Protein AF-0000000077088908 (afdb_homodimer)

Solvent-accessible surface area (backbone atoms only — not comparable to full-atom values): 54222 Å² total; per-residue (Å²): 124,66,72,66,51,52,56,52,48,49,52,47,47,51,46,48,48,51,48,47,48,44,50,45,47,36,58,70,70,56,57,70,73,66,56,71,65,53,52,50,48,51,52,50,44,72,65,45,87,44,67,75,58,27,51,55,46,32,40,52,53,30,53,74,71,45,41,71,61,54,28,73,46,84,53,68,87,66,24,43,48,68,57,50,53,51,47,43,51,52,52,50,52,42,61,69,71,63,48,65,68,61,49,50,54,50,45,42,52,58,54,46,67,42,37,25,15,72,47,40,67,78,58,47,73,46,47,68,44,54,41,51,67,59,54,49,44,51,53,50,49,34,51,51,44,51,48,58,50,70,46,75,88,55,59,66,65,59,51,45,55,48,49,49,50,30,43,52,67,38,27,35,49,31,41,30,30,44,35,53,78,77,45,44,47,31,51,51,11,37,53,44,45,28,46,77,67,71,63,58,62,52,33,34,32,15,34,29,28,20,18,48,53,34,46,55,63,22,53,35,74,57,60,63,66,67,70,54,67,43,76,65,58,41,48,50,45,37,53,20,48,50,46,22,54,48,58,41,63,58,35,33,69,70,68,51,25,36,28,44,56,63,36,48,38,53,46,35,38,71,71,55,39,89,36,22,29,36,54,23,27,74,67,50,69,25,44,48,34,33,44,36,68,59,76,64,79,82,55,76,54,87,58,47,60,25,48,38,65,39,20,46,69,57,30,27,45,30,26,45,43,30,46,31,40,28,21,44,19,62,45,78,63,36,29,52,78,45,69,36,32,18,45,47,98,87,66,47,81,37,83,46,74,77,59,65,29,56,52,54,54,46,39,100,84,34,50,23,55,57,64,56,52,46,18,23,71,57,24,41,55,33,38,40,32,40,42,40,41,76,78,47,42,72,52,51,69,38,63,74,42,82,48,69,62,35,48,44,42,46,45,39,44,48,43,42,43,44,41,44,45,49,52,30,56,69,37,94,62,34,74,56,48,59,66,58,48,62,80,59,72,69,79,41,69,40,38,47,75,33,59,38,65,76,56,70,62,54,56,51,52,61,64,60,67,59,83,74,46,70,68,57,46,52,49,38,19,48,40,6,24,59,40,38,54,58,47,45,49,58,50,48,66,69,41,46,54,50,52,36,48,52,50,27,49,53,54,45,29,69,72,38,64,72,52,36,69,51,41,69,58,69,73,40,63,124,66,71,66,51,52,57,53,48,48,53,46,46,50,46,48,48,51,48,47,49,45,50,47,47,34,59,69,71,56,56,69,73,66,56,71,63,54,52,51,48,53,52,50,46,71,64,45,89,45,65,75,58,28,51,55,46,34,41,53,52,31,54,75,71,44,40,70,63,54,28,72,46,86,53,68,88,67,24,43,48,68,58,50,54,50,47,46,53,51,50,49,52,44,62,69,71,61,48,64,68,59,49,51,52,51,46,43,53,60,54,47,68,42,37,27,14,72,45,40,66,79,58,48,73,47,47,69,45,52,43,50,67,58,55,50,44,50,53,49,48,33,50,50,43,50,50,58,49,69,47,76,89,55,58,67,64,61,51,45,55,47,50,49,50,31,43,52,66,38,28,36,51,31,40,31,30,45,35,54,80,77,45,45,48,30,51,50,11,37,52,44,45,29,47,78,68,71,61,59,62,52,33,33,31,14,34,28,28,19,19,47,54,37,46,55,64,23,53,35,76,58,61,63,64,67,68,54,67,43,77,65,58,42,48,50,44,38,53,21,50,51,46,22,54,47,58,42,63,58,35,35,70,70,68,50,23,36,28,45,56,63,36,48,38,52,45,34,37,72,72,55,37,91,36,22,30,36,53,22,27,73,67,49,69,25,46,48,34,32,45,35,69,58,77,66,80,82,55,76,53,88,58,51,59,26,48,38,65,39,20,46,68,56,30,27,45,30,26,44,42,30,46,30,40,28,20,44,18,62,44,80,64,36,29,52,79,44,70,37,34,19,45,47,97,85,65,47,81,37,83,46,75,79,59,67,31,56,51,54,54,50,39,101,83,40,53,31,51,56,64,55,51,46,18,22,70,59,24,42,55,33,37,40,33,38,41,42,41,75,74,47,41,72,51,51,69,39,62,75,43,83,47,68,61,36,49,46,43,47,46,39,45,48,44,42,43,44,44,44,45,48,53,31,57,68,36,94,62,33,76,57,50,58,66,56,48,65,80,58,72,69,78,41,70,40,37,46,76,32,59,38,65,74,55,70,64,53,56,51,53,61,64,59,67,57,81,74,46,70,68,55,46,51,52,37,18,49,38,6,24,60,40,38,54,58,46,44,49,57,50,47,67,68,42,45,54,49,53,35,47,51,49,28,48,54,55,46,29,68,72,37,64,70,50,36,69,50,40,69,58,70,74,42,64

Structure (mmCIF, N/CA/C/O backbone):
data_AF-0000000077088908-model_v1
#
loop_
_entity.id
_entity.type
_entity.pdbx_description
1 polymer 'PNPLA domain-containing protein'
#
loop_
_atom_site.group_PDB
_atom_site.id
_atom_site.type_symbol
_atom_site.label_atom_id
_atom_site.label_alt_id
_atom_site.label_comp_id
_atom_site.label_asym_id
_atom_site.label_entity_id
_atom_site.label_seq_id
_atom_site.pdbx_PDB_ins_code
_atom_site.Cartn_x
_atom_site.Cartn_y
_atom_site.Cartn_z
_atom_site.occupancy
_atom_site.B_iso_or_equiv
_atom_site.auth_seq_id
_atom_site.auth_comp_id
_atom_site.auth_asym_id
_atom_site.auth_atom_id
_atom_site.pdbx_PDB_model_num
ATOM 1 N N . MET A 1 1 ? 28.234 -43.062 11.477 1 27.7 1 MET A N 1
ATOM 2 C CA . MET A 1 1 ? 27.109 -43.938 11.148 1 27.7 1 MET A CA 1
ATOM 3 C C . MET A 1 1 ? 26.078 -43.938 12.266 1 27.7 1 MET A C 1
ATOM 5 O O . MET A 1 1 ? 24.891 -44.156 12.023 1 27.7 1 MET A O 1
ATOM 9 N N . ILE A 1 2 ? 26.531 -43.75 13.547 1 39.31 2 ILE A N 1
ATOM 10 C CA . ILE A 1 2 ? 25.734 -43.906 14.758 1 39.31 2 ILE A CA 1
ATOM 11 C C . ILE A 1 2 ? 24.812 -42.719 14.93 1 39.31 2 ILE A C 1
ATOM 13 O O . ILE A 1 2 ? 23.672 -42.844 15.367 1 39.31 2 ILE A O 1
ATOM 17 N N . SER A 1 3 ? 25.375 -41.469 14.594 1 40.56 3 SER A N 1
ATOM 18 C CA . SER A 1 3 ? 24.734 -40.219 14.969 1 40.56 3 SER A CA 1
ATOM 19 C C . SER A 1 3 ? 23.5 -39.938 14.094 1 40.56 3 SER A C 1
ATOM 21 O O . SER A 1 3 ? 22.609 -39.188 14.477 1 40.56 3 SER A O 1
ATOM 23 N N . GLN A 1 4 ? 23.469 -40.531 12.859 1 44.19 4 GLN A N 1
ATOM 24 C CA . GLN A 1 4 ? 22.328 -40.438 11.945 1 44.19 4 GLN A CA 1
ATOM 25 C C . GLN A 1 4 ? 21.141 -41.25 12.469 1 44.19 4 GLN A C 1
ATOM 27 O O . GLN A 1 4 ? 19.984 -40.812 12.297 1 44.19 4 GLN A O 1
ATOM 32 N N . GLY A 1 5 ? 21.469 -42.281 13.289 1 44.25 5 GLY A N 1
ATOM 33 C CA . GLY A 1 5 ? 20.469 -43.156 13.836 1 44.25 5 GLY A CA 1
ATOM 34 C C . GLY A 1 5 ? 19.688 -42.562 14.984 1 44.25 5 GLY A C 1
ATOM 35 O O . GLY A 1 5 ? 18.484 -42.781 15.117 1 44.25 5 GLY A O 1
ATOM 36 N N . PHE A 1 6 ? 20.375 -41.75 15.742 1 47.28 6 PHE A N 1
ATOM 37 C CA . PHE A 1 6 ? 19.75 -41.25 16.953 1 47.28 6 PHE A CA 1
ATOM 38 C C . PHE A 1 6 ? 18.75 -40.125 16.609 1 47.28 6 PHE A C 1
ATOM 40 O O . PHE A 1 6 ? 17.641 -40.094 17.156 1 47.28 6 PHE A O 1
ATOM 47 N N . LEU A 1 7 ? 19.125 -39.25 15.703 1 43.12 7 LEU A N 1
ATOM 48 C CA . LEU A 1 7 ? 18.219 -38.156 15.352 1 43.12 7 LEU A CA 1
ATOM 49 C C . LEU A 1 7 ? 17 -38.656 14.617 1 43.12 7 LEU A C 1
ATOM 51 O O . LEU A 1 7 ? 15.883 -38.188 14.852 1 43.12 7 LEU A O 1
ATOM 55 N N . HIS A 1 8 ? 17.125 -39.719 13.844 1 46.34 8 HIS A N 1
ATOM 56 C CA . HIS A 1 8 ? 15.992 -40.375 13.211 1 46.34 8 HIS A CA 1
ATOM 57 C C . HIS A 1 8 ? 15.07 -41.031 14.25 1 46.34 8 HIS A C 1
ATOM 59 O O . HIS A 1 8 ? 13.852 -40.938 14.125 1 46.34 8 HIS A O 1
ATOM 65 N N . ARG A 1 9 ? 15.664 -41.625 15.25 1 50.19 9 ARG A N 1
ATOM 66 C CA . ARG A 1 9 ? 14.867 -42.25 16.297 1 50.19 9 ARG A CA 1
ATOM 67 C C . ARG A 1 9 ? 14.148 -41.219 17.141 1 50.19 9 ARG A C 1
ATOM 69 O O . ARG A 1 9 ? 12.984 -41.406 17.516 1 50.19 9 ARG A O 1
ATOM 76 N N . LEU A 1 10 ? 14.812 -40.062 17.312 1 47.84 10 LEU A N 1
ATOM 77 C CA . LEU A 1 10 ? 14.188 -39 18.094 1 47.84 10 LEU A CA 1
ATOM 78 C C . LEU A 1 10 ? 13.047 -38.375 17.328 1 47.84 10 LEU A C 1
ATOM 80 O O . LEU A 1 10 ? 11.992 -38.062 17.906 1 47.84 10 LEU A O 1
ATOM 84 N N . ILE A 1 11 ? 13.211 -38.219 16.062 1 47.12 11 ILE A N 1
ATOM 85 C CA . ILE A 1 11 ? 12.141 -37.688 15.25 1 47.12 11 ILE A CA 1
ATOM 86 C C . ILE A 1 11 ? 10.992 -38.688 15.156 1 47.12 11 ILE A C 1
ATOM 88 O O . ILE A 1 11 ? 9.82 -38.312 15.234 1 47.12 11 ILE A O 1
ATOM 92 N N . CYS A 1 12 ? 11.305 -40 15.164 1 47.78 12 CYS A N 1
ATOM 93 C CA . CYS A 1 12 ? 10.289 -41.031 15.195 1 47.78 12 CYS A CA 1
ATOM 94 C C . CYS A 1 12 ? 9.555 -41.031 16.531 1 47.78 12 CYS A C 1
ATOM 96 O O . CYS A 1 12 ? 8.328 -41.156 16.578 1 47.78 12 CYS A O 1
ATOM 98 N N . ILE A 1 13 ? 10.344 -40.875 17.547 1 50.56 13 ILE A N 1
ATOM 99 C CA . ILE A 1 13 ? 9.703 -40.875 18.875 1 50.56 13 ILE A CA 1
ATOM 100 C C . ILE A 1 13 ? 8.836 -39.625 19.031 1 50.56 13 ILE A C 1
ATOM 102 O O . ILE A 1 13 ? 7.719 -39.719 19.547 1 50.56 13 ILE A O 1
ATOM 106 N N . LEU A 1 14 ? 9.32 -38.531 18.531 1 48.03 14 LEU A N 1
ATOM 107 C CA . LEU A 1 14 ? 8.516 -37.312 18.641 1 48.03 14 LEU A CA 1
ATOM 108 C C . LEU A 1 14 ? 7.281 -37.406 17.75 1 48.03 14 LEU A C 1
ATOM 110 O O . LEU A 1 14 ? 6.195 -36.969 18.125 1 48.03 14 LEU A O 1
ATOM 114 N N . ARG A 1 15 ? 7.395 -38.125 16.625 1 47.41 15 ARG A N 1
ATOM 115 C CA . ARG A 1 15 ? 6.227 -38.406 15.789 1 47.41 15 ARG A CA 1
ATOM 116 C C . ARG A 1 15 ? 5.27 -39.344 16.5 1 47.41 15 ARG A C 1
ATOM 118 O O . ARG A 1 15 ? 4.055 -39.156 16.453 1 47.41 15 ARG A O 1
ATOM 125 N N . ILE A 1 16 ? 5.812 -40.375 17.078 1 48.38 16 ILE A N 1
ATOM 126 C CA . ILE A 1 16 ? 4.98 -41.312 17.812 1 48.38 16 ILE A CA 1
ATOM 127 C C . ILE A 1 16 ? 4.34 -40.625 19.016 1 48.38 16 ILE A C 1
ATOM 129 O O . ILE A 1 16 ? 3.15 -40.812 19.281 1 48.38 16 ILE A O 1
ATOM 133 N N . ALA A 1 17 ? 5.125 -39.781 19.672 1 47.84 17 ALA A N 1
ATOM 134 C CA . ALA A 1 17 ? 4.555 -39.062 20.812 1 47.84 17 ALA A CA 1
ATOM 135 C C . ALA A 1 17 ? 3.486 -38.062 20.359 1 47.84 17 ALA A C 1
ATOM 137 O O . ALA A 1 17 ? 2.432 -37.969 21 1 47.84 17 ALA A O 1
ATOM 138 N N . LEU A 1 18 ? 3.705 -37.438 19.234 1 48.53 18 LEU A N 1
ATOM 139 C CA . LEU A 1 18 ? 2.705 -36.5 18.719 1 48.53 18 LEU A CA 1
ATOM 140 C C . LEU A 1 18 ? 1.504 -37.25 18.156 1 48.53 18 LEU A C 1
ATOM 142 O O . LEU A 1 18 ? 0.361 -36.812 18.344 1 48.53 18 LEU A O 1
ATOM 146 N N . ASP A 1 19 ? 1.76 -38.438 17.562 1 47.34 19 ASP A N 1
ATOM 147 C CA . ASP A 1 19 ? 0.67 -39.344 17.172 1 47.34 19 ASP A CA 1
ATOM 148 C C . ASP A 1 19 ? -0.075 -39.844 18.406 1 47.34 19 ASP A C 1
ATOM 150 O O . ASP A 1 19 ? -1.306 -39.938 18.406 1 47.34 19 ASP A O 1
ATOM 154 N N . LEU A 1 20 ? 0.651 -40.281 19.359 1 46.91 20 LEU A N 1
ATOM 155 C CA . LEU A 1 20 ? 0.03 -40.781 20.578 1 46.91 20 LEU A CA 1
ATOM 156 C C . LEU A 1 20 ? -0.71 -39.656 21.297 1 46.91 20 LEU A C 1
ATOM 158 O O . LEU A 1 20 ? -1.816 -39.844 21.812 1 46.91 20 LEU A O 1
ATOM 162 N N . LEU A 1 21 ? -0.153 -38.469 21.359 1 46.72 21 LEU A N 1
ATOM 163 C CA . LEU A 1 21 ? -0.874 -37.375 21.969 1 46.72 21 LEU A CA 1
ATOM 164 C C . LEU A 1 21 ? -2.1 -37 21.141 1 46.72 21 LEU A C 1
ATOM 166 O O . LEU A 1 21 ? -3.152 -36.656 21.688 1 46.72 21 LEU A O 1
ATOM 170 N N . TRP A 1 22 ? -2 -37.125 19.812 1 44.88 22 TRP A N 1
ATOM 171 C CA . TRP A 1 22 ? -3.168 -36.969 18.953 1 44.88 22 TRP A CA 1
ATOM 172 C C . TRP A 1 22 ? -4.188 -38.062 19.219 1 44.88 22 TRP A C 1
ATOM 174 O O . TRP A 1 22 ? -5.391 -37.812 19.266 1 44.88 22 TRP A O 1
ATOM 184 N N . GLU A 1 23 ? -3.734 -39.312 19.297 1 44.97 23 GLU A N 1
ATOM 185 C CA . GLU A 1 23 ? -4.637 -40.406 19.641 1 44.97 23 GLU A CA 1
ATOM 186 C C . GLU A 1 23 ? -5.266 -40.188 21.016 1 44.97 23 GLU A C 1
ATOM 188 O O . GLU A 1 23 ? -6.457 -40.438 21.203 1 44.97 23 GLU A O 1
ATOM 193 N N . VAL A 1 24 ? -4.535 -39.812 21.891 1 44.44 24 VAL A N 1
ATOM 194 C CA . VAL A 1 24 ? -5.074 -39.562 23.219 1 44.44 24 VAL A CA 1
ATOM 195 C C . VAL A 1 24 ? -5.996 -38.344 23.188 1 44.44 24 VAL A C 1
ATOM 197 O O . VAL A 1 24 ? -7.09 -38.375 23.766 1 44.44 24 VAL A O 1
ATOM 200 N N . ALA A 1 25 ? -5.555 -37.188 22.562 1 41.62 25 ALA A N 1
ATOM 201 C CA . ALA A 1 25 ? -6.426 -36.031 22.484 1 41.62 25 ALA A CA 1
ATOM 202 C C . ALA A 1 25 ? -7.652 -36.312 21.625 1 41.62 25 ALA A C 1
ATOM 204 O O . ALA A 1 25 ? -8.766 -35.906 21.984 1 41.62 25 ALA A O 1
ATOM 205 N N . ALA A 1 26 ? -7.492 -37.031 20.516 1 41.69 26 ALA A N 1
ATOM 206 C CA . ALA A 1 26 ? -8.648 -37.531 19.781 1 41.69 26 ALA A CA 1
ATOM 207 C C . ALA A 1 26 ? -9.523 -38.406 20.688 1 41.69 26 ALA A C 1
ATOM 209 O O . ALA A 1 26 ? -10.758 -38.375 20.594 1 41.69 26 ALA A O 1
ATOM 210 N N . GLY A 1 27 ? -8.898 -39.281 21.328 1 39.84 27 GLY A N 1
ATOM 211 C CA . GLY A 1 27 ? -9.633 -40.094 22.281 1 39.84 27 GLY A CA 1
ATOM 212 C C . GLY A 1 27 ? -10.297 -39.25 23.375 1 39.84 27 GLY A C 1
ATOM 213 O O . GLY A 1 27 ? -11.445 -39.5 23.734 1 39.84 27 GLY A O 1
ATOM 214 N N . VAL A 1 28 ? -9.594 -38.406 24.031 1 39.38 28 VAL A N 1
ATOM 215 C CA . VAL A 1 28 ? -10.164 -37.688 25.156 1 39.38 28 VAL A CA 1
ATOM 216 C C . VAL A 1 28 ? -11.242 -36.719 24.656 1 39.38 28 VAL A C 1
ATOM 218 O O . VAL A 1 28 ? -12.305 -36.594 25.266 1 39.38 28 VAL A O 1
ATOM 221 N N . PHE A 1 29 ? -10.938 -35.844 23.625 1 40.22 29 PHE A N 1
ATOM 222 C CA . PHE A 1 29 ? -11.945 -34.844 23.266 1 40.22 29 PHE A CA 1
ATOM 223 C C . PHE A 1 29 ? -12.961 -35.438 22.297 1 40.22 29 PHE A C 1
ATOM 225 O O . PHE A 1 29 ? -13.828 -34.719 21.797 1 40.22 29 PHE A O 1
ATOM 232 N N . GLY A 1 30 ? -13.242 -36.656 22.156 1 37.47 30 GLY A N 1
ATOM 233 C CA . GLY A 1 30 ? -14.258 -37.375 21.406 1 37.47 30 GLY A CA 1
ATOM 234 C C . GLY A 1 30 ? -14.281 -37.062 19.938 1 37.47 30 GLY A C 1
ATOM 235 O O . GLY A 1 30 ? -15.352 -36.906 19.344 1 37.47 30 GLY A O 1
ATOM 236 N N . ILE A 1 31 ? -13.227 -36.5 19.438 1 40.78 31 ILE A N 1
ATOM 237 C CA . ILE A 1 31 ? -13.242 -36.312 17.984 1 40.78 31 ILE A CA 1
ATOM 238 C C . ILE A 1 31 ? -13.797 -37.594 17.312 1 40.78 31 ILE A C 1
ATOM 240 O O . ILE A 1 31 ? -13.211 -38.656 17.438 1 40.78 31 ILE A O 1
ATOM 244 N N . PRO A 1 32 ? -15.117 -37.594 17.031 1 41.38 32 PRO A N 1
ATOM 245 C CA . PRO A 1 32 ? -15.727 -38.75 16.406 1 41.38 32 PRO A CA 1
ATOM 246 C C . PRO A 1 32 ? -14.883 -39.312 15.266 1 41.38 32 PRO A C 1
ATOM 248 O O . PRO A 1 32 ? -14.219 -38.562 14.547 1 41.38 32 PRO A O 1
ATOM 251 N N . LEU A 1 33 ? -14.211 -40.375 15.422 1 40.94 33 LEU A N 1
ATOM 252 C CA . LEU A 1 33 ? -13.656 -41.219 14.352 1 40.94 33 LEU A CA 1
ATOM 253 C C . LEU A 1 33 ? -14.547 -41.156 13.117 1 40.94 33 LEU A C 1
ATOM 255 O O . LEU A 1 33 ? -15.758 -41.406 13.203 1 40.94 33 LEU A O 1
ATOM 259 N N . GLY A 1 34 ? -14.359 -40.062 12.242 1 49.16 34 GLY A N 1
ATOM 260 C CA . GLY A 1 34 ? -15.148 -40 11.016 1 49.16 34 GLY A CA 1
ATOM 261 C C . GLY A 1 34 ? -15.68 -41.344 10.578 1 49.16 34 GLY A C 1
ATOM 262 O O . GLY A 1 34 ? -15.148 -42.406 10.969 1 49.16 34 GLY A O 1
ATOM 263 N N . SER A 1 35 ? -16.984 -41.5 10.312 1 61.25 35 SER A N 1
ATOM 264 C CA . SER A 1 35 ? -17.578 -42.688 9.727 1 61.25 35 SER A CA 1
ATOM 265 C C . SER A 1 35 ? -16.656 -43.312 8.695 1 61.25 35 SER A C 1
ATOM 267 O O . SER A 1 35 ? -15.805 -42.656 8.117 1 61.25 35 SER A O 1
ATOM 269 N N . PRO A 1 36 ? -16.375 -44.562 8.742 1 68.81 36 PRO A N 1
ATOM 270 C CA . PRO A 1 36 ? -15.547 -45.281 7.773 1 68.81 36 PRO A CA 1
ATOM 271 C C . PRO A 1 36 ? -15.727 -44.781 6.348 1 68.81 36 PRO A C 1
ATOM 273 O O . PRO A 1 36 ? -14.758 -44.719 5.586 1 68.81 36 PRO A O 1
ATOM 276 N N . THR A 1 37 ? -16.922 -44.281 6.078 1 79.81 37 THR A N 1
ATOM 277 C CA . THR A 1 37 ? -17.172 -43.75 4.742 1 79.81 37 THR A CA 1
ATOM 278 C C . THR A 1 37 ? -16.391 -42.469 4.523 1 79.81 37 THR A C 1
ATOM 280 O O . THR A 1 37 ? -15.867 -42.219 3.436 1 79.81 37 THR A O 1
ATOM 283 N N . GLN A 1 38 ? -16.328 -41.688 5.5 1 79.75 38 GLN A N 1
ATOM 284 C CA . GLN A 1 38 ? -15.602 -40.438 5.383 1 79.75 38 GLN A CA 1
ATOM 285 C C . GLN A 1 38 ? -14.117 -40.656 5.156 1 79.75 38 GLN A C 1
ATOM 287 O O . GLN A 1 38 ? -13.477 -39.969 4.383 1 79.75 38 GLN A O 1
ATOM 292 N N . LEU A 1 39 ? -13.625 -41.688 5.719 1 78.5 39 LEU A N 1
ATOM 293 C CA . LEU A 1 39 ? -12.211 -42 5.586 1 78.5 39 LEU A CA 1
ATOM 294 C C . LEU A 1 39 ? -11.883 -42.469 4.176 1 78.5 39 LEU A C 1
ATOM 296 O O . LEU A 1 39 ? -10.844 -42.125 3.619 1 78.5 39 LEU A O 1
ATOM 300 N 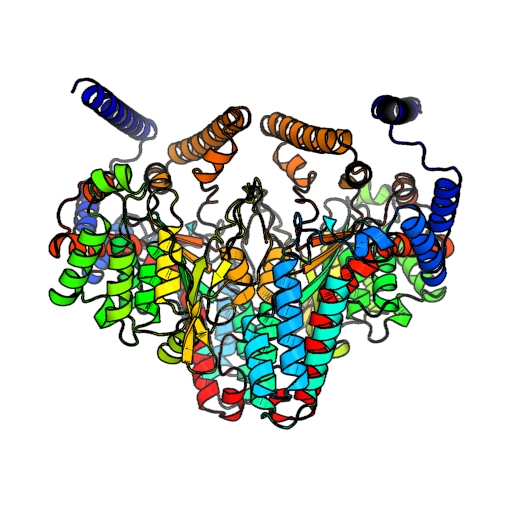N . VAL A 1 40 ? -12.797 -43.219 3.73 1 84.19 40 VAL A N 1
ATOM 301 C CA . VAL A 1 40 ? -12.594 -43.719 2.379 1 84.19 40 VAL A CA 1
ATOM 302 C C . VAL A 1 40 ? -12.633 -42.562 1.377 1 84.19 40 VAL A C 1
ATOM 304 O O . VAL A 1 40 ? -11.812 -42.5 0.463 1 84.19 40 VAL A O 1
ATOM 307 N N . LEU A 1 41 ? -13.531 -41.781 1.538 1 86.38 41 LEU A N 1
ATOM 308 C CA . LEU A 1 41 ? -13.672 -40.625 0.63 1 86.38 41 LEU A CA 1
ATOM 309 C C . LEU A 1 41 ? -12.477 -39.688 0.746 1 86.38 41 LEU A C 1
ATOM 311 O O . LEU A 1 41 ? -12.023 -39.125 -0.254 1 86.38 41 LEU A O 1
ATOM 315 N N . LYS A 1 42 ? -11.984 -39.531 1.918 1 84.94 42 LYS A N 1
ATOM 316 C CA . LYS A 1 42 ? -10.805 -38.688 2.105 1 84.94 42 LYS A CA 1
ATOM 317 C C . LYS A 1 42 ? -9.586 -39.281 1.401 1 84.94 42 LYS A C 1
ATOM 319 O O . LYS A 1 42 ? -8.789 -38.562 0.808 1 84.94 42 LYS A O 1
ATOM 324 N N . LYS A 1 43 ? -9.484 -40.531 1.425 1 85.06 43 LYS A N 1
ATOM 325 C CA . LYS A 1 43 ? -8.391 -41.219 0.732 1 85.06 43 LYS A CA 1
ATOM 326 C C . LYS A 1 43 ? -8.547 -41.094 -0.782 1 85.06 43 LYS A C 1
ATOM 328 O O . LYS A 1 43 ? -7.559 -40.906 -1.498 1 85.06 43 LYS A O 1
ATOM 333 N N . LYS A 1 44 ? -9.742 -41.219 -1.208 1 88.88 44 LYS A N 1
ATOM 334 C CA . LYS A 1 44 ? -10.008 -41.062 -2.637 1 88.88 44 LYS A CA 1
ATOM 335 C C . LYS A 1 44 ? -9.703 -39.625 -3.102 1 88.88 44 LYS A C 1
ATOM 337 O O . LYS A 1 44 ? -9.211 -39.438 -4.211 1 88.88 44 LYS A O 1
ATOM 342 N N . ALA A 1 45 ? -10.016 -38.75 -2.268 1 88.25 45 ALA A N 1
ATOM 343 C CA . ALA A 1 45 ? -9.742 -37.344 -2.6 1 88.25 45 ALA A CA 1
ATOM 344 C C . ALA A 1 45 ? -8.242 -37.094 -2.729 1 88.25 45 ALA A C 1
ATOM 346 O O . ALA A 1 45 ? -7.801 -36.312 -3.59 1 88.25 45 ALA A O 1
ATOM 347 N N . GLN A 1 46 ? -7.5 -37.781 -1.918 1 85.31 46 GLN A N 1
ATOM 348 C CA . GLN A 1 46 ? -6.047 -37.625 -1.947 1 85.31 46 GLN A CA 1
ATOM 349 C C . GLN A 1 46 ? -5.445 -38.312 -3.172 1 85.31 46 GLN A C 1
ATOM 351 O O . GLN A 1 46 ? -4.332 -38 -3.586 1 85.31 46 GLN A O 1
ATOM 356 N N . ALA A 1 47 ? -6.199 -39.188 -3.732 1 87.62 47 ALA A N 1
ATOM 357 C CA . ALA A 1 47 ? -5.703 -39.938 -4.887 1 87.62 47 ALA A CA 1
ATOM 358 C C . ALA A 1 47 ? -6.254 -39.375 -6.188 1 87.62 47 ALA A C 1
ATOM 360 O O . ALA A 1 47 ? -5.867 -39.812 -7.277 1 87.62 47 ALA A O 1
ATOM 361 N N . ALA A 1 48 ? -7.047 -38.406 -6.082 1 92.12 48 ALA A N 1
ATOM 362 C CA . ALA A 1 48 ? -7.652 -37.812 -7.277 1 92.12 48 ALA A CA 1
ATOM 363 C C . ALA A 1 48 ? -6.598 -37.188 -8.172 1 92.12 48 ALA A C 1
ATOM 365 O O . ALA A 1 48 ? -5.66 -36.531 -7.68 1 92.12 48 ALA A O 1
ATOM 366 N N . ARG A 1 49 ? -6.809 -37.281 -9.492 1 91.75 49 ARG A N 1
ATOM 367 C CA . ARG A 1 49 ? -5.812 -36.75 -10.43 1 91.75 49 ARG A CA 1
ATOM 368 C C . ARG A 1 49 ? -6.344 -35.531 -11.188 1 91.75 49 ARG A C 1
ATOM 370 O O . ARG A 1 49 ? -5.57 -34.781 -11.773 1 91.75 49 ARG A O 1
ATOM 377 N N . THR A 1 50 ? -7.652 -35.438 -11.203 1 93.88 50 THR A N 1
ATOM 378 C CA . THR A 1 50 ? -8.25 -34.25 -11.844 1 93.88 50 THR A CA 1
ATOM 379 C C . THR A 1 50 ? -9.195 -33.531 -10.883 1 93.88 50 THR A C 1
ATOM 381 O O . THR A 1 50 ? -9.711 -34.156 -9.945 1 93.88 50 THR A O 1
ATOM 384 N N . TYR A 1 51 ? -9.305 -32.312 -11.117 1 94.38 51 TYR A N 1
ATOM 385 C CA . TYR A 1 51 ? -10.203 -31.516 -10.281 1 94.38 51 TYR A CA 1
ATOM 386 C C . TYR A 1 51 ? -11.641 -32.031 -10.398 1 94.38 51 TYR A C 1
ATOM 388 O O . TYR A 1 51 ? -12.375 -32.062 -9.414 1 94.38 51 TYR A O 1
ATOM 396 N N . ASP A 1 52 ? -12.094 -32.438 -11.57 1 93.62 52 ASP A N 1
ATOM 397 C CA . ASP A 1 52 ? -13.453 -32.906 -11.805 1 93.62 52 ASP A CA 1
ATOM 398 C C . ASP A 1 52 ? -13.773 -34.125 -10.953 1 93.62 52 ASP A C 1
ATOM 400 O O . ASP A 1 52 ? -14.891 -34.281 -10.438 1 93.62 52 ASP A O 1
ATOM 404 N N . GLU A 1 53 ? -12.727 -34.938 -10.867 1 94.19 53 GLU A N 1
ATOM 405 C CA . GLU A 1 53 ? -12.883 -36.094 -10 1 94.19 53 GLU A CA 1
ATOM 406 C C . GLU A 1 53 ? -12.906 -35.688 -8.531 1 94.19 53 GLU A C 1
ATOM 408 O O . GLU A 1 53 ? -13.719 -36.188 -7.75 1 94.19 53 GLU A O 1
ATOM 413 N N . TRP A 1 54 ? -12.055 -34.781 -8.219 1 95 54 TRP A N 1
ATOM 414 C CA . TRP A 1 54 ? -11.906 -34.375 -6.832 1 95 54 TRP A CA 1
ATOM 415 C C . TRP A 1 54 ? -13.164 -33.656 -6.344 1 95 54 TRP A C 1
ATOM 417 O O . TRP A 1 54 ? -13.617 -33.875 -5.219 1 95 54 TRP A O 1
ATOM 427 N N . ILE A 1 55 ? -13.789 -32.812 -7.18 1 94.44 55 ILE A N 1
ATOM 428 C CA . ILE A 1 55 ? -14.922 -31.984 -6.766 1 94.44 55 ILE A CA 1
ATOM 429 C C . ILE A 1 55 ? -16.125 -32.875 -6.473 1 94.44 55 ILE A C 1
ATOM 431 O O . ILE A 1 55 ? -16.938 -32.562 -5.59 1 94.44 55 ILE A O 1
ATOM 435 N N . ILE A 1 56 ? -16.266 -34 -7.184 1 93.62 56 ILE A N 1
ATOM 436 C CA . ILE A 1 56 ? -17.359 -34.938 -6.941 1 93.62 56 ILE A CA 1
ATOM 437 C C . ILE A 1 56 ? -17.203 -35.562 -5.559 1 93.62 56 ILE A C 1
ATOM 439 O O . ILE A 1 56 ? -18.172 -35.656 -4.801 1 93.62 56 ILE A O 1
ATOM 443 N N . ILE A 1 57 ? -16 -35.938 -5.262 1 93.62 57 ILE A N 1
ATOM 444 C CA . ILE A 1 57 ? -15.719 -36.531 -3.957 1 93.62 57 ILE A CA 1
ATOM 445 C C . ILE A 1 57 ? -15.922 -35.469 -2.863 1 93.62 57 ILE A C 1
ATOM 447 O O . ILE A 1 57 ? -16.5 -35.781 -1.812 1 93.62 57 ILE A O 1
ATOM 451 N N . ALA A 1 58 ? -15.484 -34.281 -3.107 1 92.69 58 ALA A N 1
ATOM 452 C CA . ALA A 1 58 ? -15.609 -33.188 -2.145 1 92.69 58 ALA A CA 1
ATOM 453 C C . ALA A 1 58 ? -17.078 -32.906 -1.846 1 92.69 58 ALA A C 1
ATOM 455 O O . ALA A 1 58 ? -17.453 -32.656 -0.694 1 92.69 58 ALA A O 1
ATOM 456 N N . ARG A 1 59 ? -17.922 -32.938 -2.832 1 93 59 ARG A N 1
ATOM 457 C CA . ARG A 1 59 ? -19.344 -32.688 -2.652 1 93 59 ARG A CA 1
ATOM 458 C C . ARG A 1 59 ? -19.984 -33.781 -1.789 1 93 59 ARG A C 1
ATOM 460 O O . ARG A 1 59 ? -20.828 -33.5 -0.941 1 93 59 ARG A O 1
ATOM 467 N N . GLN A 1 60 ? -19.531 -34.969 -2.049 1 91.69 60 GLN A N 1
ATOM 468 C CA . GLN A 1 60 ? -20.031 -36.062 -1.248 1 91.69 60 GLN A CA 1
ATOM 469 C C . GLN A 1 60 ? -19.609 -35.938 0.212 1 91.69 60 GLN A C 1
ATOM 471 O O . GLN A 1 60 ? -20.422 -36.156 1.12 1 91.69 60 GLN A O 1
ATOM 476 N N . LEU A 1 61 ? -18.438 -35.562 0.365 1 90 61 LEU A N 1
ATOM 477 C CA . LEU A 1 61 ? -17.938 -35.375 1.719 1 90 61 LEU A CA 1
ATOM 478 C C . LEU A 1 61 ? -18.688 -34.219 2.41 1 90 61 LEU A C 1
ATOM 480 O O . LEU A 1 61 ? -19.047 -34.344 3.582 1 90 61 LEU A O 1
ATOM 484 N N . ASP A 1 62 ? -18.938 -33.188 1.718 1 90.75 62 ASP A N 1
ATOM 485 C CA . ASP A 1 62 ? -19.625 -32.031 2.273 1 90.75 62 ASP A CA 1
ATOM 486 C C . ASP A 1 62 ? -21.078 -32.375 2.6 1 90.75 62 ASP A C 1
ATOM 488 O O . ASP A 1 62 ? -21.625 -31.922 3.611 1 90.75 62 ASP A O 1
ATOM 492 N N . GLU A 1 63 ? -21.688 -33.156 1.788 1 89.25 63 GLU A N 1
ATOM 493 C CA . GLU A 1 63 ? -23.062 -33.562 2.045 1 89.25 63 GLU A CA 1
ATOM 494 C C . GLU A 1 63 ? -23.156 -34.406 3.322 1 89.25 63 GLU A C 1
ATOM 496 O O . GLU A 1 63 ? -24.094 -34.219 4.109 1 89.25 63 GLU A O 1
ATOM 501 N N . LEU A 1 64 ? -22.172 -35.219 3.475 1 85 64 LEU A N 1
ATOM 502 C CA . LEU A 1 64 ? -22.125 -36.031 4.676 1 85 64 LEU A CA 1
ATOM 503 C C . LEU A 1 64 ? -21.938 -35.188 5.922 1 85 64 LEU A C 1
ATOM 505 O O . LEU A 1 64 ? -22.438 -35.5 6.996 1 85 64 LEU A O 1
ATOM 509 N N . ASN A 1 65 ? -21.344 -34.031 5.738 1 85.69 65 ASN A N 1
ATOM 510 C CA . ASN A 1 65 ? -21.047 -33.156 6.867 1 85.69 65 ASN A CA 1
ATOM 511 C C . ASN A 1 65 ? -22.125 -32.094 7.047 1 85.69 65 ASN A C 1
ATOM 513 O O . ASN A 1 65 ? -21.953 -31.172 7.836 1 85.69 65 ASN A O 1
ATOM 517 N N . GLY A 1 66 ? -23.25 -32.125 6.227 1 85.31 66 GLY A N 1
ATOM 518 C CA . GLY A 1 66 ? -24.391 -31.234 6.418 1 85.31 66 GLY A CA 1
ATOM 519 C C . GLY A 1 66 ? -24.219 -29.906 5.719 1 85.31 66 GLY A C 1
ATOM 520 O O . GLY A 1 66 ? -24.625 -28.859 6.234 1 85.31 66 GLY A O 1
ATOM 521 N N . PHE A 1 67 ? -23.594 -29.938 4.641 1 88.31 67 PHE A N 1
ATOM 522 C CA . PHE A 1 67 ? -23.312 -28.719 3.879 1 88.31 67 PHE A CA 1
ATOM 523 C C . PHE A 1 67 ? -24.609 -28.047 3.434 1 88.31 67 PHE A C 1
ATOM 525 O O . PHE A 1 67 ? -24.75 -26.828 3.568 1 88.31 67 PHE A O 1
ATOM 532 N N . GLN A 1 68 ? -25.609 -28.719 3 1 87.75 68 GLN A N 1
ATOM 533 C CA . GLN A 1 68 ? -26.812 -28.141 2.428 1 87.75 68 GLN A CA 1
ATOM 534 C C . GLN A 1 68 ? -27.625 -27.375 3.482 1 87.75 68 GLN A C 1
ATOM 536 O O . GLN A 1 68 ? -28.125 -26.281 3.221 1 87.75 68 GLN A O 1
ATOM 541 N N . ALA A 1 69 ? -27.641 -27.906 4.602 1 85.5 69 ALA A N 1
ATOM 542 C CA . ALA A 1 69 ? -28.344 -27.219 5.676 1 85.5 69 ALA A CA 1
ATOM 543 C C . ALA A 1 69 ? -27.578 -25.969 6.125 1 85.5 69 ALA A C 1
ATOM 545 O O . ALA A 1 69 ? -28.172 -24.922 6.371 1 85.5 69 ALA A O 1
ATOM 546 N N . TRP A 1 70 ? -26.312 -26.172 6.152 1 88 70 TRP A N 1
ATOM 547 C CA . TRP A 1 70 ? -25.453 -25.062 6.598 1 88 70 TRP A CA 1
ATOM 548 C C . TRP A 1 70 ? -25.484 -23.922 5.598 1 88 70 TRP A C 1
ATOM 550 O O . TRP A 1 70 ? -25.516 -22.75 5.988 1 88 70 TRP A O 1
ATOM 560 N N . ARG A 1 71 ? -25.516 -24.234 4.348 1 90.56 71 ARG A N 1
ATOM 561 C CA . ARG A 1 71 ? -25.438 -23.25 3.266 1 90.56 71 ARG A CA 1
ATOM 562 C C . ARG A 1 71 ? -26.672 -22.359 3.24 1 90.56 71 ARG A C 1
ATOM 564 O O . ARG A 1 71 ? -26.594 -21.188 2.85 1 90.56 71 ARG A O 1
ATOM 571 N N . LEU A 1 72 ? -27.766 -22.844 3.729 1 88.5 72 LEU A N 1
ATOM 572 C CA . LEU A 1 72 ? -29.031 -22.109 3.645 1 88.5 72 LEU A CA 1
ATOM 573 C C . LEU A 1 72 ? -29.328 -21.406 4.961 1 88.5 72 LEU A C 1
ATOM 575 O O . LEU A 1 72 ? -30.109 -20.453 4.988 1 88.5 72 LEU A O 1
ATOM 579 N N . LYS A 1 73 ? -28.625 -21.844 5.953 1 84.31 73 LYS A N 1
ATOM 580 C CA . LYS A 1 73 ? -28.875 -21.219 7.254 1 84.31 73 LYS A CA 1
ATOM 581 C C . LYS A 1 73 ? -28.109 -19.906 7.387 1 84.31 73 LYS A C 1
ATOM 583 O O . LYS A 1 73 ? -26.953 -19.797 6.953 1 84.31 73 LYS A O 1
ATOM 588 N N . GLY A 1 74 ? -28.766 -18.938 7.941 1 78.5 74 GLY A N 1
ATOM 589 C CA . GLY A 1 74 ? -28.125 -17.641 8.148 1 78.5 74 GLY A CA 1
ATOM 590 C C . GLY A 1 74 ? -27.062 -17.672 9.234 1 78.5 74 GLY A C 1
ATOM 591 O O . GLY A 1 74 ? -27.219 -18.359 10.242 1 78.5 74 GLY A O 1
ATOM 592 N N . GLU A 1 75 ? -25.781 -17.297 8.922 1 70.81 75 GLU A N 1
ATOM 593 C CA . GLU A 1 75 ? -24.688 -17.203 9.875 1 70.81 75 GLU A CA 1
ATOM 594 C C . GLU A 1 75 ? -24.375 -15.758 10.234 1 70.81 75 GLU A C 1
ATOM 596 O O . GLU A 1 75 ? -23.922 -14.984 9.383 1 70.81 75 GLU A O 1
ATOM 601 N N . SER A 1 76 ? -24.703 -15.328 11.469 1 64.12 76 SER A N 1
ATOM 602 C CA . SER A 1 76 ? -24.547 -13.93 11.859 1 64.12 76 SER A CA 1
ATOM 603 C C . SER A 1 76 ? -23.25 -13.719 12.641 1 64.12 76 SER A C 1
ATOM 605 O O . SER A 1 76 ? -22.828 -12.578 12.844 1 64.12 76 SER A O 1
ATOM 607 N N . ARG A 1 77 ? -22.578 -14.812 12.875 1 67.38 77 ARG A N 1
ATOM 608 C CA . ARG A 1 77 ? -21.391 -14.664 13.703 1 67.38 77 ARG A CA 1
ATOM 609 C C . ARG A 1 77 ? -20.219 -14.109 12.898 1 67.38 77 ARG A C 1
ATOM 611 O O . ARG A 1 77 ? -19.422 -13.328 13.406 1 67.38 77 ARG A O 1
ATOM 618 N N . PHE A 1 78 ? -20.25 -14.578 11.547 1 72.5 78 PHE A N 1
ATOM 619 C CA . PHE A 1 78 ? -19.047 -14.273 10.773 1 72.5 78 PHE A CA 1
ATOM 620 C C . PHE A 1 78 ? -19.344 -13.242 9.695 1 72.5 78 PHE A C 1
ATOM 622 O O . PHE A 1 78 ? -18.422 -12.672 9.102 1 72.5 78 PHE A O 1
ATOM 629 N N . MET A 1 79 ? -20.625 -13.078 9.461 1 78.06 79 MET A N 1
ATOM 630 C CA . MET A 1 79 ? -21 -12.117 8.422 1 78.06 79 MET A CA 1
ATOM 631 C C . MET A 1 79 ? -22.297 -11.398 8.797 1 78.06 79 MET A C 1
ATOM 633 O O . MET A 1 79 ? -23.047 -11.867 9.648 1 78.06 79 MET A O 1
ATOM 637 N N . ASN A 1 80 ? -22.422 -10.289 8.266 1 80.56 80 ASN A N 1
ATOM 638 C CA . ASN A 1 80 ? -23.688 -9.578 8.391 1 80.56 80 ASN A CA 1
ATOM 639 C C . ASN A 1 80 ? -24.703 -10.062 7.371 1 80.56 80 ASN A C 1
ATOM 641 O O . ASN A 1 80 ? -24.812 -9.508 6.277 1 80.56 80 ASN A O 1
ATOM 645 N N . PHE A 1 81 ? -25.453 -11.07 7.852 1 83.56 81 PHE A N 1
ATOM 646 C CA . PHE A 1 81 ? -26.391 -11.734 6.957 1 83.56 81 PHE A CA 1
ATOM 647 C C . PHE A 1 81 ? -27.484 -10.766 6.496 1 83.56 81 PHE A C 1
ATOM 649 O O . PHE A 1 81 ? -27.812 -10.727 5.309 1 83.56 81 PHE A O 1
ATOM 656 N N . GLU A 1 82 ? -27.969 -9.953 7.371 1 80.94 82 GLU A N 1
ATOM 657 C CA . GLU A 1 82 ? -29.031 -9.016 7.023 1 80.94 82 GLU A CA 1
ATOM 658 C C . GLU A 1 82 ? -28.531 -7.945 6.055 1 80.94 82 GLU A C 1
ATOM 660 O O . GLU A 1 82 ? -29.266 -7.52 5.16 1 80.94 82 GLU A O 1
ATOM 665 N N . GLY A 1 83 ? -27.328 -7.598 6.23 1 82.5 83 GLY A N 1
ATOM 666 C CA . GLY A 1 83 ? -26.75 -6.602 5.344 1 82.5 83 GLY A CA 1
ATOM 667 C C . GLY A 1 83 ? -26.594 -7.086 3.912 1 82.5 83 GLY A C 1
ATOM 668 O O . GLY A 1 83 ? -26.922 -6.359 2.969 1 82.5 83 GLY A O 1
ATOM 669 N N . ILE A 1 84 ? -26.203 -8.312 3.789 1 87.12 84 ILE A N 1
ATOM 670 C CA . ILE A 1 84 ? -25.984 -8.859 2.453 1 87.12 84 ILE A CA 1
ATOM 671 C C . ILE A 1 84 ? -27.328 -9.094 1.765 1 87.12 84 ILE A C 1
ATOM 673 O O . ILE A 1 84 ? -27.469 -8.859 0.561 1 87.12 84 ILE A O 1
ATOM 677 N N . VAL A 1 85 ? -28.297 -9.562 2.527 1 88.94 85 VAL A N 1
ATOM 678 C CA . VAL A 1 85 ? -29.625 -9.789 1.96 1 88.94 85 VAL A CA 1
ATOM 679 C C . VAL A 1 85 ? -30.234 -8.461 1.522 1 88.94 85 VAL A C 1
ATOM 681 O O . VAL A 1 85 ? -30.844 -8.375 0.454 1 88.94 85 VAL A O 1
ATOM 684 N N . GLY A 1 86 ? -30.031 -7.469 2.352 1 86.31 86 GLY A N 1
ATOM 685 C CA . GLY A 1 86 ? -30.5 -6.141 1.982 1 86.31 86 GLY A CA 1
ATOM 686 C C . GLY A 1 86 ? -29.828 -5.605 0.728 1 86.31 86 GLY A C 1
ATOM 687 O O . GLY A 1 86 ? -30.484 -4.988 -0.112 1 86.31 86 GLY A O 1
ATOM 688 N N . ARG A 1 87 ? -28.641 -5.863 0.583 1 87.56 87 ARG A N 1
ATOM 689 C CA . ARG A 1 87 ? -27.906 -5.406 -0.593 1 87.56 87 ARG A CA 1
ATOM 690 C C . ARG A 1 87 ? -28.359 -6.152 -1.844 1 87.56 87 ARG A C 1
ATOM 692 O O . ARG A 1 87 ? -28.484 -5.559 -2.918 1 87.56 87 ARG A O 1
ATOM 699 N N . ILE A 1 88 ? -28.562 -7.457 -1.696 1 92.19 88 ILE A N 1
ATOM 700 C CA . ILE A 1 88 ? -29.062 -8.242 -2.818 1 92.19 88 ILE A CA 1
ATOM 701 C C . ILE A 1 88 ? -30.422 -7.707 -3.256 1 92.19 88 ILE A C 1
ATOM 703 O O . ILE A 1 88 ? -30.703 -7.582 -4.453 1 92.19 88 ILE A O 1
ATOM 707 N N . GLY A 1 89 ? -31.188 -7.402 -2.236 1 91.44 89 GLY A N 1
ATOM 708 C CA . GLY A 1 89 ? -32.5 -6.82 -2.549 1 91.44 89 GLY A CA 1
ATOM 709 C C . GLY A 1 89 ? -32.375 -5.5 -3.293 1 91.44 89 GLY A C 1
ATOM 710 O O . GLY A 1 89 ? -33.094 -5.281 -4.277 1 91.44 89 GLY A O 1
ATOM 711 N N . LEU A 1 90 ? -31.516 -4.711 -2.912 1 88.31 90 LEU A N 1
ATOM 712 C CA . LEU A 1 90 ? -31.297 -3.42 -3.555 1 88.31 90 LEU A CA 1
ATOM 713 C C . LEU A 1 90 ? -30.812 -3.6 -4.988 1 88.31 90 LEU A C 1
ATOM 715 O O . LEU A 1 90 ? -31.328 -2.971 -5.91 1 88.31 90 LEU A O 1
ATOM 719 N N . LEU A 1 91 ? -29.875 -4.477 -5.211 1 90.38 91 LEU A N 1
ATOM 720 C CA . LEU A 1 91 ? -29.297 -4.688 -6.531 1 90.38 91 LEU A CA 1
ATOM 721 C C . LEU A 1 91 ? -30.312 -5.312 -7.48 1 90.38 91 LEU A C 1
ATOM 723 O O . LEU A 1 91 ? -30.328 -5.004 -8.672 1 90.38 91 LEU A O 1
ATOM 727 N N . THR A 1 92 ? -31.125 -6.141 -6.895 1 93.06 92 THR A N 1
ATOM 728 C CA . THR A 1 92 ? -32.156 -6.766 -7.719 1 93.06 92 THR A CA 1
ATOM 729 C C . THR A 1 92 ? -33.188 -5.738 -8.164 1 93.06 92 THR A C 1
ATOM 731 O O . THR A 1 92 ? -33.656 -5.766 -9.305 1 93.06 92 THR A O 1
ATOM 734 N N . THR A 1 93 ? -33.5 -4.855 -7.273 1 91.94 93 THR A N 1
ATOM 735 C CA . THR A 1 93 ? -34.438 -3.791 -7.617 1 91.94 93 THR A CA 1
ATOM 736 C C . THR A 1 93 ? -33.844 -2.883 -8.695 1 91.94 93 THR A C 1
ATOM 738 O O . THR A 1 93 ? -34.562 -2.475 -9.625 1 91.94 93 THR A O 1
ATOM 741 N N . LEU A 1 94 ? -32.625 -2.639 -8.602 1 88.38 94 LEU A N 1
ATOM 742 C CA . LEU A 1 94 ? -31.969 -1.793 -9.586 1 88.38 94 LEU A CA 1
ATOM 743 C C . LEU A 1 94 ? -31.875 -2.5 -10.938 1 88.38 94 LEU A C 1
ATOM 745 O O . LEU A 1 94 ? -32 -1.86 -11.984 1 88.38 94 LEU A O 1
ATOM 749 N N . LYS A 1 95 ? -31.594 -3.812 -10.844 1 88.69 95 LYS A N 1
ATOM 750 C CA . LYS A 1 95 ? -31.578 -4.617 -12.062 1 88.69 95 LYS A CA 1
ATOM 751 C C . LYS A 1 95 ? -32.938 -4.539 -12.789 1 88.69 95 LYS A C 1
ATOM 753 O O . LYS A 1 95 ? -32.969 -4.398 -14.008 1 88.69 95 LYS A O 1
ATOM 758 N N . ARG A 1 96 ? -33.906 -4.469 -12.078 1 90.12 96 ARG A N 1
ATOM 759 C CA . ARG A 1 96 ? -35.25 -4.449 -12.656 1 90.12 96 ARG A CA 1
ATOM 760 C C . ARG A 1 96 ? -35.594 -3.076 -13.227 1 90.12 96 ARG A C 1
ATOM 762 O O . ARG A 1 96 ? -36.188 -2.973 -14.297 1 90.12 96 ARG A O 1
ATOM 769 N N . LYS A 1 97 ? -35.219 -2.043 -12.516 1 88.5 97 LYS A N 1
ATOM 770 C CA . LYS A 1 97 ? -35.5 -0.684 -12.969 1 88.5 97 LYS A CA 1
ATOM 771 C C . LYS A 1 97 ? -34.688 -0.333 -14.203 1 88.5 97 LYS A C 1
ATOM 773 O O . LYS A 1 97 ? -35.156 0.433 -15.055 1 88.5 97 LYS A O 1
ATOM 778 N N . GLY A 1 98 ? -33.469 -0.841 -14.352 1 82.62 98 GLY A N 1
ATOM 779 C CA . GLY A 1 98 ? -32.656 -0.722 -15.555 1 82.62 98 GLY A CA 1
ATOM 780 C C . GLY A 1 98 ? -31.984 0.626 -15.68 1 82.62 98 GLY A C 1
ATOM 781 O O . GLY A 1 98 ? -31.641 1.055 -16.781 1 82.62 98 GLY A O 1
ATOM 782 N N . ASN A 1 99 ? -31.891 1.404 -14.688 1 87.31 99 ASN A N 1
ATOM 783 C CA . ASN A 1 99 ? -31.188 2.68 -14.734 1 87.31 99 ASN A CA 1
ATOM 784 C C . ASN A 1 99 ? -29.688 2.5 -14.484 1 87.31 99 ASN A C 1
ATOM 786 O O . ASN A 1 99 ? -29.266 2.273 -13.352 1 87.31 99 ASN A O 1
ATOM 790 N N . ALA A 1 100 ? -28.953 2.646 -15.562 1 89.81 100 ALA A N 1
ATOM 791 C CA . ALA A 1 100 ? -27.516 2.391 -15.516 1 89.81 100 ALA A CA 1
ATOM 792 C C . ALA A 1 100 ? -26.797 3.441 -14.672 1 89.81 100 ALA A C 1
ATOM 794 O O . ALA A 1 100 ? -25.797 3.137 -14.008 1 89.81 100 ALA A O 1
ATOM 795 N N . GLU A 1 101 ? -27.297 4.609 -14.68 1 87.88 101 GLU A N 1
ATOM 796 C CA . GLU A 1 101 ? -26.656 5.68 -13.922 1 87.88 101 GLU A CA 1
ATOM 797 C C . GLU A 1 101 ? -26.766 5.441 -12.422 1 87.88 101 GLU A C 1
ATOM 799 O O . GLU A 1 101 ? -25.797 5.637 -11.688 1 87.88 101 GLU A O 1
ATOM 804 N N . VAL A 1 102 ? -27.938 5 -12.047 1 88.06 102 VAL A N 1
ATOM 805 C CA . VAL A 1 102 ? -28.156 4.734 -10.633 1 88.06 102 VAL A CA 1
ATOM 806 C C . VAL A 1 102 ? -27.328 3.516 -10.203 1 88.06 102 VAL A C 1
ATOM 808 O O . VAL A 1 102 ? -26.75 3.498 -9.117 1 88.06 102 VAL A O 1
ATOM 811 N N . LEU A 1 103 ? -27.312 2.541 -11.055 1 90.38 103 LEU A N 1
ATOM 812 C CA . LEU A 1 103 ? -26.531 1.35 -10.758 1 90.38 103 LEU A CA 1
ATOM 813 C C . LEU A 1 103 ? -25.047 1.698 -10.602 1 90.38 103 LEU A C 1
ATOM 815 O O . LEU A 1 103 ? -24.375 1.204 -9.688 1 90.38 103 LEU A O 1
ATOM 819 N N . LEU A 1 104 ? -24.594 2.551 -11.492 1 89.25 104 LEU A N 1
ATOM 820 C CA . LEU A 1 104 ? -23.203 2.98 -11.445 1 89.25 104 LEU A CA 1
ATOM 821 C C . LEU A 1 104 ? -22.906 3.713 -10.141 1 89.25 104 LEU A C 1
ATOM 823 O O . LEU A 1 104 ? -21.859 3.492 -9.523 1 89.25 104 LEU A O 1
ATOM 827 N N . ALA A 1 105 ? -23.781 4.457 -9.703 1 84.31 105 ALA A N 1
ATOM 828 C CA . ALA A 1 105 ? -23.609 5.219 -8.469 1 84.31 105 ALA A CA 1
ATOM 829 C C . ALA A 1 105 ? -23.609 4.297 -7.254 1 84.31 105 ALA A C 1
ATOM 831 O O . ALA A 1 105 ? -22.797 4.473 -6.34 1 84.31 105 ALA A O 1
ATOM 832 N N . VAL A 1 106 ? -24.438 3.35 -7.289 1 85 106 VAL A N 1
ATOM 833 C CA . VAL A 1 106 ? -24.547 2.422 -6.168 1 85 106 VAL A CA 1
ATOM 834 C C . VAL A 1 106 ? -23.297 1.553 -6.094 1 85 106 VAL A C 1
ATOM 836 O O . VAL A 1 106 ? -22.781 1.289 -5.004 1 85 106 VAL A O 1
ATOM 839 N N . LEU A 1 107 ? -22.812 1.153 -7.223 1 86.56 107 LEU A N 1
ATOM 840 C CA . LEU A 1 107 ? -21.609 0.324 -7.246 1 86.56 107 LEU A CA 1
ATOM 841 C C . LEU A 1 107 ? -20.391 1.12 -6.789 1 86.56 107 LEU A C 1
ATOM 843 O O . LEU A 1 107 ? -19.5 0.577 -6.137 1 86.56 107 LEU A O 1
ATOM 847 N N . SER A 1 108 ? -20.359 2.318 -7.098 1 83.12 108 SER A N 1
ATOM 848 C CA . SER A 1 108 ? -19.219 3.168 -6.73 1 83.12 108 SER A CA 1
ATOM 849 C C . SER A 1 108 ? -19.156 3.379 -5.223 1 83.12 108 SER A C 1
ATOM 851 O O . SER A 1 108 ? -18.078 3.568 -4.664 1 83.12 108 SER A O 1
ATOM 853 N N . THR A 1 109 ? -20.234 3.303 -4.512 1 76.69 109 THR A N 1
ATOM 854 C CA . THR A 1 109 ? -20.266 3.578 -3.078 1 76.69 109 THR A CA 1
ATOM 855 C C . THR A 1 109 ? -20.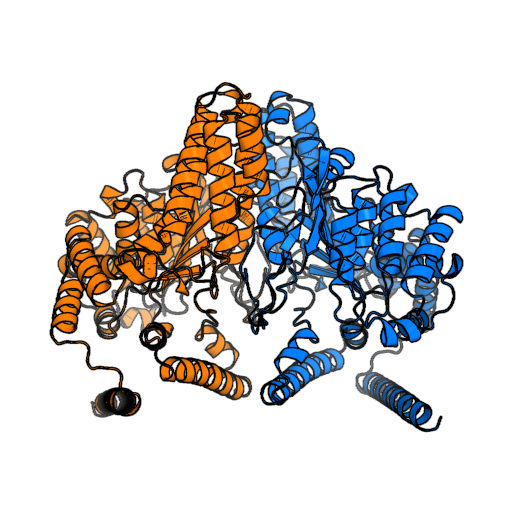25 2.281 -2.277 1 76.69 109 THR A C 1
ATOM 857 O O . THR A 1 109 ? -19.797 2.262 -1.127 1 76.69 109 THR A O 1
ATOM 860 N N . GLY A 1 110 ? -20.547 1.254 -2.951 1 74.62 110 GLY A N 1
ATOM 861 C CA . GLY A 1 110 ? -20.797 0.094 -2.113 1 74.62 110 GLY A CA 1
ATOM 862 C C . GLY A 1 110 ? -19.906 -1.092 -2.449 1 74.62 110 GLY A C 1
ATOM 863 O O . GLY A 1 110 ? -19.844 -2.057 -1.687 1 74.62 110 GLY A O 1
ATOM 864 N N . LEU A 1 111 ? -19.234 -0.963 -3.48 1 82.38 111 LEU A N 1
ATOM 865 C CA . LEU A 1 111 ? -18.5 -2.164 -3.867 1 82.38 111 LEU A CA 1
ATOM 866 C C . LEU A 1 111 ? -17.141 -2.211 -3.189 1 82.38 111 LEU A C 1
ATOM 868 O O . LEU A 1 111 ? -16.281 -1.363 -3.453 1 82.38 111 LEU A O 1
ATOM 872 N N . GLN A 1 112 ? -17.062 -3.064 -2.238 1 82 112 GLN A N 1
ATOM 873 C CA . GLN A 1 112 ? -15.828 -3.338 -1.524 1 82 112 GLN A CA 1
ATOM 874 C C . GLN A 1 112 ? -15.578 -4.84 -1.402 1 82 112 GLN A C 1
ATOM 876 O O . GLN A 1 112 ? -16.531 -5.629 -1.362 1 82 112 GLN A O 1
ATOM 881 N N . ARG A 1 113 ? -14.375 -5.23 -1.371 1 82.56 113 ARG A N 1
ATOM 882 C CA . ARG A 1 113 ? -14 -6.645 -1.371 1 82.56 113 ARG A CA 1
ATOM 883 C C . ARG A 1 113 ? -14.484 -7.336 -0.102 1 82.56 113 ARG A C 1
ATOM 885 O O . ARG A 1 113 ? -15 -8.453 -0.156 1 82.56 113 ARG A O 1
ATOM 892 N N . SER A 1 114 ? -14.352 -6.766 1.037 1 78.69 114 SER A N 1
ATOM 893 C CA . SER A 1 114 ? -14.742 -7.398 2.293 1 78.69 114 SER A CA 1
ATOM 894 C C . SER A 1 114 ? -16.078 -6.859 2.791 1 78.69 114 SER A C 1
ATOM 896 O O . SER A 1 114 ? -16.266 -6.652 3.994 1 78.69 114 SER A O 1
ATOM 898 N N . VAL A 1 115 ? -16.953 -6.773 1.808 1 79.94 115 VAL A N 1
ATOM 899 C CA . VAL A 1 115 ? -18.266 -6.234 2.156 1 79.94 115 VAL A CA 1
ATOM 900 C C . VAL A 1 115 ? -19.016 -7.223 3.055 1 79.94 115 VAL A C 1
ATOM 902 O O . VAL A 1 115 ? -19.016 -8.43 2.791 1 79.94 115 VAL A O 1
ATOM 905 N N . PHE A 1 116 ? -19.453 -6.812 4.188 1 79 116 PHE A N 1
ATOM 906 C CA . PHE A 1 116 ? -20.281 -7.559 5.125 1 79 116 PHE A CA 1
ATOM 907 C C . PHE A 1 116 ? -19.547 -8.789 5.645 1 79 116 PHE A C 1
ATOM 909 O O . PHE A 1 116 ? -20.172 -9.742 6.109 1 79 116 PHE A O 1
ATOM 916 N N . GLY A 1 117 ? -18.234 -8.859 5.395 1 78.12 117 GLY A N 1
ATOM 917 C CA . GLY A 1 117 ? -17.422 -9.938 5.934 1 78.12 117 GLY A CA 1
ATOM 918 C C . GLY A 1 117 ? -17.469 -11.203 5.094 1 78.12 117 GLY A C 1
ATOM 919 O O . GLY A 1 117 ? -17.25 -12.305 5.605 1 78.12 117 GLY A O 1
ATOM 920 N N . ILE A 1 118 ? -17.75 -11.109 3.916 1 84.44 118 ILE A N 1
ATOM 921 C CA . ILE A 1 118 ? -17.953 -12.273 3.061 1 84.44 118 ILE A CA 1
ATOM 922 C C . ILE A 1 118 ? -16.625 -12.977 2.828 1 84.44 118 ILE A C 1
ATOM 924 O O . ILE A 1 118 ? -16.594 -14.133 2.398 1 84.44 118 ILE A O 1
ATOM 928 N N . THR A 1 119 ? -15.5 -12.32 3.154 1 83.19 119 THR A N 1
ATOM 929 C CA . THR A 1 119 ? -14.195 -12.914 2.893 1 83.19 119 THR A CA 1
ATOM 930 C C . THR A 1 119 ? -13.68 -13.648 4.125 1 83.19 119 THR A C 1
ATOM 932 O O . THR A 1 119 ? -12.562 -14.18 4.117 1 83.19 119 THR A O 1
ATOM 935 N N . ASN A 1 120 ? -14.453 -13.703 5.098 1 78.31 120 ASN A N 1
ATOM 936 C CA . ASN A 1 120 ? -14.031 -14.414 6.301 1 78.31 120 ASN A CA 1
ATOM 937 C C . ASN A 1 120 ? -13.727 -15.875 6.008 1 78.31 120 ASN A C 1
ATOM 939 O O . ASN A 1 120 ? -14.539 -16.578 5.414 1 78.31 120 ASN A O 1
ATOM 943 N N . PRO A 1 121 ? -12.617 -16.312 6.434 1 77.31 121 PRO A N 1
ATOM 944 C CA . PRO A 1 121 ? -12.195 -17.672 6.109 1 77.31 121 PRO A CA 1
ATOM 945 C C . PRO A 1 121 ? -13.109 -18.75 6.711 1 77.31 121 PRO A C 1
ATOM 947 O O . PRO A 1 121 ? -13.227 -19.844 6.164 1 77.31 121 PRO A O 1
ATOM 950 N N . ASN A 1 122 ? -13.789 -18.438 7.719 1 77.19 122 ASN A N 1
ATOM 951 C CA . ASN A 1 122 ? -14.656 -19.406 8.383 1 77.19 122 ASN A CA 1
ATOM 952 C C . ASN A 1 122 ? -15.891 -19.719 7.543 1 77.19 122 ASN A C 1
ATOM 954 O O . ASN A 1 122 ? -16.578 -20.703 7.781 1 77.19 122 ASN A O 1
ATOM 958 N N . LEU A 1 123 ? -16.156 -18.891 6.637 1 84.75 123 LEU A N 1
ATOM 959 C CA . LEU A 1 123 ? -17.297 -19.125 5.762 1 84.75 123 LEU A CA 1
ATOM 960 C C . LEU A 1 123 ? -16.922 -20.078 4.629 1 84.75 123 LEU A C 1
ATOM 962 O O . LEU A 1 123 ? -17.797 -20.5 3.857 1 84.75 123 LEU A O 1
ATOM 966 N N . TYR A 1 124 ? -15.727 -20.5 4.625 1 86.38 124 TYR A N 1
ATOM 967 C CA . TYR A 1 124 ? -15.234 -21.375 3.564 1 86.38 124 TYR A CA 1
ATOM 968 C C . TYR A 1 124 ? -14.609 -22.641 4.145 1 86.38 124 TYR A C 1
ATOM 970 O O . TYR A 1 124 ? -13.562 -23.094 3.672 1 86.38 124 TYR A O 1
ATOM 978 N N . ARG A 1 125 ? -15.273 -23.141 5.023 1 80.25 125 ARG A N 1
ATOM 979 C CA . ARG A 1 125 ? -14.797 -24.344 5.68 1 80.25 125 ARG A CA 1
ATOM 980 C C . ARG A 1 125 ? -15.125 -25.594 4.852 1 80.25 125 ARG A C 1
ATOM 982 O O . ARG A 1 125 ? -14.438 -26.609 4.941 1 80.25 125 ARG A O 1
ATOM 989 N N . TYR A 1 126 ? -16.172 -25.453 4.094 1 86.44 126 TYR A N 1
ATOM 990 C CA . TYR A 1 126 ? -16.547 -26.578 3.252 1 86.44 126 TYR A CA 1
ATOM 991 C C . TYR A 1 126 ? -15.781 -26.562 1.933 1 86.44 126 TYR A C 1
ATOM 993 O O . TYR A 1 126 ? -15.336 -25.5 1.485 1 86.44 126 TYR A O 1
ATOM 1001 N N . LEU A 1 127 ? -15.711 -27.703 1.341 1 87.44 127 LEU A N 1
ATOM 1002 C CA . LEU A 1 127 ? -14.82 -27.891 0.2 1 87.44 127 LEU A CA 1
ATOM 1003 C C . LEU A 1 127 ? -15.5 -27.484 -1.098 1 87.44 127 LEU A C 1
ATOM 1005 O O . LEU A 1 127 ? -14.852 -27 -2.023 1 87.44 127 LEU A O 1
ATOM 1009 N N . SER A 1 128 ? -16.75 -27.688 -1.243 1 88.12 128 SER A N 1
ATOM 1010 C CA . SER A 1 128 ? -17.422 -27.547 -2.529 1 88.12 128 SER A CA 1
ATOM 1011 C C . SER A 1 128 ? -18.125 -26.188 -2.65 1 88.12 128 SER A C 1
ATOM 1013 O O . SER A 1 128 ? -18.609 -25.828 -3.723 1 88.12 128 SER A O 1
ATOM 1015 N N . GLY A 1 129 ? -18.141 -25.469 -1.537 1 87.06 129 GLY A N 1
ATOM 1016 C CA . GLY A 1 129 ? -18.828 -24.188 -1.665 1 87.06 129 GLY A CA 1
ATOM 1017 C C . GLY A 1 129 ? -18.906 -23.422 -0.361 1 87.06 129 GLY A C 1
ATOM 1018 O O . GLY A 1 129 ? -18.234 -23.766 0.611 1 87.06 129 GLY A O 1
ATOM 1019 N N . THR A 1 130 ? -19.625 -22.297 -0.486 1 91.25 130 THR A N 1
ATOM 1020 C CA . THR A 1 130 ? -19.859 -21.438 0.67 1 91.25 130 THR A CA 1
ATOM 1021 C C . THR A 1 130 ? -21.344 -21.125 0.823 1 91.25 130 THR A C 1
ATOM 1023 O O . THR A 1 130 ? -22.188 -21.859 0.319 1 91.25 130 THR A O 1
ATOM 1026 N N . LYS A 1 131 ? -21.656 -20.188 1.541 1 91.62 131 LYS A N 1
ATOM 1027 C CA . LYS A 1 131 ? -23.047 -19.812 1.792 1 91.62 131 LYS A CA 1
ATOM 1028 C C . LYS A 1 131 ? -23.75 -19.391 0.503 1 91.62 131 LYS A C 1
ATOM 1030 O O . LYS A 1 131 ? -23.172 -18.703 -0.33 1 91.62 131 LYS A O 1
ATOM 1035 N N . ALA A 1 132 ? -25 -19.844 0.321 1 92.62 132 ALA A N 1
ATOM 1036 C CA . ALA A 1 132 ? -25.766 -19.547 -0.885 1 92.62 132 ALA A CA 1
ATOM 1037 C C . ALA A 1 132 ? -25.938 -18.047 -1.084 1 92.62 132 ALA A C 1
ATOM 1039 O O . ALA A 1 132 ? -25.953 -17.562 -2.217 1 92.62 132 ALA A O 1
ATOM 1040 N N . VAL A 1 133 ? -26.047 -17.359 -0.018 1 92.31 133 VAL A N 1
ATOM 1041 C CA . VAL A 1 133 ? -26.266 -15.914 -0.092 1 92.31 133 VAL A CA 1
ATOM 1042 C C . VAL A 1 133 ? -25.031 -15.234 -0.685 1 92.31 133 VAL A C 1
ATOM 1044 O O . VAL A 1 133 ? -25.156 -14.281 -1.454 1 92.31 133 VAL A O 1
ATOM 1047 N N . ILE A 1 134 ? -23.828 -15.719 -0.373 1 93 134 ILE A N 1
ATOM 1048 C CA . ILE A 1 134 ? -22.594 -15.148 -0.885 1 93 134 ILE A CA 1
ATOM 1049 C C . ILE A 1 134 ? -22.469 -15.438 -2.379 1 93 134 ILE A C 1
ATOM 1051 O O . ILE A 1 134 ? -22.094 -14.562 -3.162 1 93 134 ILE A O 1
ATOM 1055 N N . GLU A 1 135 ? -22.812 -16.672 -2.77 1 93.88 135 GLU A N 1
ATOM 1056 C CA . GLU A 1 135 ? -22.766 -17.047 -4.18 1 93.88 135 GLU A CA 1
ATOM 1057 C C . GLU A 1 135 ? -23.781 -16.25 -4.996 1 93.88 135 GLU A C 1
ATOM 1059 O O . GLU A 1 135 ? -23.469 -15.812 -6.109 1 93.88 135 GLU A O 1
ATOM 1064 N N . ALA A 1 136 ? -24.922 -16.016 -4.391 1 93.56 136 ALA A N 1
ATOM 1065 C CA . ALA A 1 136 ? -25.953 -15.227 -5.066 1 93.56 136 ALA A CA 1
ATOM 1066 C C . ALA A 1 136 ? -25.5 -13.773 -5.227 1 93.56 136 ALA A C 1
ATOM 1068 O O . ALA A 1 136 ? -25.688 -13.172 -6.289 1 93.56 136 ALA A O 1
ATOM 1069 N N . TYR A 1 137 ? -25.016 -13.234 -4.254 1 93.81 137 TYR A N 1
ATOM 1070 C CA . TYR A 1 137 ? -24.547 -11.859 -4.297 1 93.81 137 TYR A CA 1
ATOM 1071 C C . TYR A 1 137 ? -23.484 -11.672 -5.371 1 93.81 137 TYR A C 1
ATOM 1073 O O . TYR A 1 137 ? -23.578 -10.766 -6.203 1 93.81 137 TYR A O 1
ATOM 1081 N N . ASN A 1 138 ? -22.406 -12.562 -5.352 1 93.94 138 ASN A N 1
ATOM 1082 C CA . ASN A 1 138 ? -21.297 -12.438 -6.297 1 93.94 138 ASN A CA 1
ATOM 1083 C C . ASN A 1 138 ? -21.766 -12.672 -7.73 1 93.94 138 ASN A C 1
ATOM 1085 O O . ASN A 1 138 ? -21.312 -12 -8.656 1 93.94 138 ASN A O 1
ATOM 1089 N N . SER A 1 139 ? -22.656 -13.641 -7.906 1 94.5 139 SER A N 1
ATOM 1090 C CA . SER A 1 139 ? -23.188 -13.883 -9.25 1 94.5 139 SER A CA 1
ATOM 1091 C C . SER A 1 139 ? -23.969 -12.672 -9.758 1 94.5 139 SER A C 1
ATOM 1093 O O . SER A 1 139 ? -23.844 -12.297 -10.922 1 94.5 139 SER A O 1
ATOM 1095 N N . LEU A 1 140 ? -24.688 -12.102 -8.859 1 93.81 140 LEU A N 1
ATOM 1096 C CA . LEU A 1 140 ? -25.453 -10.914 -9.219 1 93.81 140 LEU A CA 1
ATOM 1097 C C . LEU A 1 140 ? -24.531 -9.75 -9.555 1 93.81 140 LEU A C 1
ATOM 1099 O O . LEU A 1 140 ? -24.75 -9.023 -10.523 1 93.81 140 LEU A O 1
ATOM 1103 N N . LEU A 1 141 ? -23.547 -9.594 -8.828 1 93.38 141 LEU A N 1
ATOM 1104 C CA . LEU A 1 141 ? -22.578 -8.523 -9.055 1 93.38 141 LEU A CA 1
ATOM 1105 C C . LEU A 1 141 ? -21.906 -8.68 -10.406 1 93.38 141 LEU A C 1
ATOM 1107 O O . LEU A 1 141 ? -21.766 -7.715 -11.164 1 93.38 141 LEU A O 1
ATOM 1111 N N . VAL A 1 142 ? -21.453 -9.922 -10.68 1 95.06 142 VAL A N 1
ATOM 1112 C CA . VAL A 1 142 ? -20.781 -10.195 -11.945 1 95.06 142 VAL A CA 1
ATOM 1113 C C . VAL A 1 142 ? -21.734 -9.891 -13.102 1 95.06 142 VAL A C 1
ATOM 1115 O O . VAL A 1 142 ? -21.328 -9.25 -14.078 1 95.06 142 VAL A O 1
ATOM 1118 N N . TYR A 1 143 ? -22.938 -10.219 -12.898 1 93.94 143 TYR A N 1
ATOM 1119 C CA . TYR A 1 143 ? -23.938 -9.969 -13.93 1 93.94 143 TYR A CA 1
ATOM 1120 C C . TYR A 1 143 ? -24.141 -8.477 -14.148 1 93.94 143 TYR A C 1
ATOM 1122 O O . TYR A 1 143 ? -24.156 -8 -15.281 1 93.94 143 TYR A O 1
ATOM 1130 N N . LEU A 1 144 ? -24.25 -7.746 -13.117 1 94 144 LEU A N 1
ATOM 1131 C CA . LEU A 1 144 ? -24.531 -6.316 -13.203 1 94 144 LEU A CA 1
ATOM 1132 C C . LEU A 1 144 ? -23.328 -5.562 -13.781 1 94 144 LEU A C 1
ATOM 1134 O O . LEU A 1 144 ? -23.5 -4.617 -14.555 1 94 144 LEU A O 1
ATOM 1138 N N . ILE A 1 145 ? -22.125 -5.977 -13.438 1 94.06 145 ILE A N 1
ATOM 1139 C CA . ILE A 1 145 ? -20.938 -5.332 -13.961 1 94.06 145 ILE A CA 1
ATOM 1140 C C . ILE A 1 145 ? -20.828 -5.57 -15.469 1 94.06 145 ILE A C 1
ATOM 1142 O O . ILE A 1 145 ? -20.531 -4.648 -16.234 1 94.06 145 ILE A O 1
ATOM 1146 N N . GLN A 1 146 ? -21.172 -6.754 -15.852 1 92.5 146 GLN A N 1
ATOM 1147 C CA . GLN A 1 146 ? -21.125 -7.074 -17.281 1 92.5 146 GLN A CA 1
ATOM 1148 C C . GLN A 1 146 ? -22.203 -6.32 -18.047 1 92.5 146 GLN A C 1
ATOM 1150 O O . GLN A 1 146 ? -21.969 -5.863 -19.172 1 92.5 146 GLN A O 1
ATOM 1155 N N . LYS A 1 147 ? -23.266 -6.191 -17.438 1 91.25 147 LYS A N 1
ATOM 1156 C CA . LYS A 1 147 ? -24.359 -5.449 -18.062 1 91.25 147 LYS A CA 1
ATOM 1157 C C . LYS A 1 147 ? -24.016 -3.971 -18.203 1 91.25 147 LYS A C 1
ATOM 1159 O O . LYS A 1 147 ? -24.328 -3.348 -19.219 1 91.25 147 LYS A O 1
ATOM 1164 N N . LEU A 1 148 ? -23.375 -3.449 -17.234 1 91.06 148 LEU A N 1
ATOM 1165 C CA . LEU A 1 148 ? -22.969 -2.047 -17.266 1 91.06 148 LEU A CA 1
ATOM 1166 C C . LEU A 1 148 ? -21.922 -1.807 -18.344 1 91.06 148 LEU A C 1
ATOM 1168 O O . LEU A 1 148 ? -21.891 -0.731 -18.953 1 91.06 148 LEU A O 1
ATOM 1172 N N . ALA A 1 149 ? -21.094 -2.787 -18.562 1 89.5 149 ALA A N 1
ATOM 1173 C CA . ALA A 1 149 ? -20.047 -2.666 -19.578 1 89.5 149 ALA A CA 1
ATOM 1174 C C . ALA A 1 149 ? -20.672 -2.572 -20.984 1 89.5 149 ALA A C 1
ATOM 1176 O O . ALA A 1 149 ? -20.109 -1.918 -21.859 1 89.5 149 ALA A O 1
ATOM 1177 N N . ARG A 1 150 ? -21.797 -3.1 -21.156 1 87.44 150 ARG A N 1
ATOM 1178 C CA . ARG A 1 150 ? -22.406 -3.16 -22.469 1 87.44 150 ARG A CA 1
ATOM 1179 C C . ARG A 1 150 ? -23.547 -2.146 -22.594 1 87.44 150 ARG A C 1
ATOM 1181 O O . ARG A 1 150 ? -24.109 -1.971 -23.688 1 87.44 150 ARG A O 1
ATOM 1188 N N . ASP A 1 151 ? -23.734 -1.455 -21.516 1 87.44 151 ASP A N 1
ATOM 1189 C CA . ASP A 1 151 ? -24.828 -0.487 -21.516 1 87.44 151 ASP A CA 1
ATOM 1190 C C . ASP A 1 151 ? -24.469 0.73 -22.375 1 87.44 151 ASP A C 1
ATOM 1192 O O . ASP A 1 151 ? -23.312 1.17 -22.391 1 87.44 151 ASP A O 1
ATOM 1196 N N . THR A 1 152 ? -25.328 1.285 -23.109 1 84.19 152 THR A N 1
ATOM 1197 C CA . THR A 1 152 ? -25.094 2.42 -24 1 84.19 152 THR A CA 1
ATOM 1198 C C . THR A 1 152 ? -25.844 3.656 -23.5 1 84.19 152 THR A C 1
ATOM 1200 O O . THR A 1 152 ? -25.703 4.738 -24.078 1 84.19 152 THR A O 1
ATOM 1203 N N . SER A 1 153 ? -26.547 3.582 -22.438 1 87.44 153 SER A N 1
ATOM 1204 C CA . SER A 1 153 ? -27.344 4.711 -21.938 1 87.44 153 SER A CA 1
ATOM 1205 C C . SER A 1 153 ? -26.453 5.766 -21.281 1 87.44 153 SER A C 1
ATOM 1207 O O . SER A 1 153 ? -26.766 6.957 -21.344 1 87.44 153 SER A O 1
ATOM 1209 N N . VAL A 1 154 ? -25.391 5.312 -20.719 1 87.75 154 VAL A N 1
ATOM 1210 C CA . VAL A 1 154 ? -24.453 6.227 -20.078 1 87.75 154 VAL A CA 1
ATOM 1211 C C . VAL A 1 154 ? -23.188 6.336 -20.922 1 87.75 154 VAL A C 1
ATOM 1213 O O . VAL A 1 154 ? -22.781 5.375 -21.594 1 87.75 154 VAL A O 1
ATOM 1216 N N . GLY A 1 155 ? -22.609 7.469 -20.953 1 86 155 GLY A N 1
ATOM 1217 C CA . GLY A 1 155 ? -21.391 7.691 -21.703 1 86 155 GLY A CA 1
ATOM 1218 C C . GLY A 1 155 ? -20.281 6.727 -21.344 1 86 155 GLY A C 1
ATOM 1219 O O . GLY A 1 155 ? -20.125 6.371 -20.172 1 86 155 GLY A O 1
ATOM 1220 N N . ALA A 1 156 ? -19.578 6.215 -22.297 1 84.06 156 ALA A N 1
ATOM 1221 C CA . ALA A 1 156 ? -18.516 5.238 -22.109 1 84.06 156 ALA A CA 1
ATOM 1222 C C . ALA A 1 156 ? -17.406 5.801 -21.234 1 84.06 156 ALA A C 1
ATOM 1224 O O . ALA A 1 156 ? -16.812 5.082 -20.422 1 84.06 156 ALA A O 1
ATOM 1225 N N . ARG A 1 157 ? -17.234 7.027 -21.359 1 83.94 157 ARG A N 1
ATOM 1226 C CA . ARG A 1 157 ? -16.156 7.648 -20.594 1 83.94 157 ARG A CA 1
ATOM 1227 C C . ARG A 1 157 ? -16.484 7.688 -19.109 1 83.94 157 ARG A C 1
ATOM 1229 O O . ARG A 1 157 ? -15.641 7.398 -18.266 1 83.94 157 ARG A O 1
ATOM 1236 N N . LYS A 1 158 ? -17.703 8.039 -18.812 1 85.12 158 LYS A N 1
ATOM 1237 C CA . LYS A 1 158 ? -18.141 8.094 -17.422 1 85.12 158 LYS A CA 1
ATOM 1238 C C . LYS A 1 158 ? -18.156 6.703 -16.797 1 85.12 158 LYS A C 1
ATOM 1240 O O . LYS A 1 158 ? -17.734 6.535 -15.641 1 85.12 158 LYS A O 1
ATOM 1245 N N . ARG A 1 159 ? -18.609 5.754 -17.578 1 89.5 159 ARG A N 1
ATOM 1246 C CA . ARG A 1 159 ? -18.609 4.383 -17.094 1 89.5 159 ARG A CA 1
ATOM 1247 C C . ARG A 1 159 ? -17.203 3.887 -16.828 1 89.5 159 ARG A C 1
ATOM 1249 O O . ARG A 1 159 ? -16.922 3.283 -15.781 1 89.5 159 ARG A O 1
ATOM 1256 N N . TYR A 1 160 ? -16.312 4.238 -17.734 1 87.62 160 TYR A N 1
ATOM 1257 C CA . TYR A 1 160 ? -14.938 3.799 -17.594 1 87.62 160 TYR A CA 1
ATOM 1258 C C . TYR A 1 160 ? -14.289 4.422 -16.359 1 87.62 160 TYR A C 1
ATOM 1260 O O . TYR A 1 160 ? -13.672 3.719 -15.555 1 87.62 160 TYR A O 1
ATOM 1268 N N . SER A 1 161 ? -14.453 5.695 -16.219 1 85.25 161 SER A N 1
ATOM 1269 C CA . SER A 1 161 ? -13.828 6.398 -15.102 1 85.25 161 SER A CA 1
ATOM 1270 C C . SER A 1 161 ? -14.367 5.902 -13.758 1 85.25 161 SER A C 1
ATOM 1272 O O . SER A 1 161 ? -13.602 5.703 -12.812 1 85.25 161 SER A O 1
ATOM 1274 N N . THR A 1 162 ? -15.656 5.676 -13.703 1 87.69 162 THR A N 1
ATOM 1275 C CA . THR A 1 162 ? -16.266 5.223 -12.453 1 87.69 162 THR A CA 1
ATOM 1276 C C . THR A 1 162 ? -15.836 3.797 -12.133 1 87.69 162 THR A C 1
ATOM 1278 O O . THR A 1 162 ? -15.469 3.496 -10.992 1 87.69 162 THR A O 1
ATOM 1281 N N . LEU A 1 163 ? -15.875 2.957 -13.172 1 90.62 163 LEU A N 1
ATOM 1282 C CA . LEU A 1 163 ? -15.5 1.565 -12.945 1 90.62 163 LEU A CA 1
ATOM 1283 C C . LEU A 1 163 ? -14.016 1.448 -12.609 1 90.62 163 LEU A C 1
ATOM 1285 O O . LEU A 1 163 ? -13.617 0.563 -11.852 1 90.62 163 LEU A O 1
ATOM 1289 N N . MET A 1 164 ? -13.25 2.328 -13.133 1 89.5 164 MET A N 1
ATOM 1290 C CA . MET A 1 164 ? -11.828 2.344 -12.805 1 89.5 164 MET A CA 1
ATOM 1291 C C . MET A 1 164 ? -11.609 2.688 -11.328 1 89.5 164 MET A C 1
ATOM 1293 O O . MET A 1 164 ? -10.766 2.09 -10.664 1 89.5 164 MET A O 1
ATOM 1297 N N . GLN A 1 165 ? -12.367 3.607 -10.859 1 88.75 165 GLN A N 1
ATOM 1298 C CA . GLN A 1 165 ? -12.281 3.973 -9.453 1 88.75 165 GLN A CA 1
ATOM 1299 C C . GLN A 1 165 ? -12.758 2.83 -8.555 1 88.75 165 GLN A C 1
ATOM 1301 O O . GLN A 1 165 ? -12.164 2.566 -7.508 1 88.75 165 GLN A O 1
ATOM 1306 N N . VAL A 1 166 ? -13.812 2.188 -9.016 1 91.06 166 VAL A N 1
ATOM 1307 C CA . VAL A 1 166 ? -14.344 1.06 -8.258 1 91.06 166 VAL A CA 1
ATOM 1308 C C . VAL A 1 166 ? -13.312 -0.062 -8.211 1 91.06 166 VAL A C 1
ATOM 1310 O O . VAL A 1 166 ? -13.102 -0.678 -7.16 1 91.06 166 VAL A O 1
ATOM 1313 N N . ALA A 1 167 ? -12.68 -0.306 -9.352 1 91.62 167 ALA A N 1
ATOM 1314 C CA . ALA A 1 167 ? -11.656 -1.348 -9.414 1 91.62 167 ALA A CA 1
ATOM 1315 C C . ALA A 1 167 ? -10.484 -1.021 -8.492 1 91.62 167 ALA A C 1
ATOM 1317 O O . ALA A 1 167 ? -9.914 -1.915 -7.855 1 91.62 167 ALA A O 1
ATOM 1318 N N . ARG A 1 168 ? -10.148 0.196 -8.422 1 89.5 168 ARG A N 1
ATOM 1319 C CA . ARG A 1 168 ? -9.07 0.642 -7.551 1 89.5 168 ARG A CA 1
ATOM 1320 C C . ARG A 1 168 ? -9.406 0.385 -6.086 1 89.5 168 ARG A C 1
ATOM 1322 O O . ARG A 1 168 ? -8.555 -0.076 -5.32 1 89.5 168 ARG A O 1
ATOM 1329 N N . VAL A 1 169 ? -10.594 0.673 -5.723 1 88.19 169 VAL A N 1
ATOM 1330 C CA . VAL A 1 169 ? -11.031 0.502 -4.34 1 88.19 169 VAL A CA 1
ATOM 1331 C C . VAL A 1 169 ? -11.156 -0.985 -4.016 1 88.19 169 VAL A C 1
ATOM 1333 O O . VAL A 1 169 ? -10.789 -1.421 -2.922 1 88.19 169 VAL A O 1
ATOM 1336 N N . TYR A 1 170 ? -11.75 -1.729 -4.969 1 90.62 170 TYR A N 1
ATOM 1337 C CA . TYR A 1 170 ? -11.914 -3.164 -4.766 1 90.62 170 TYR A CA 1
ATOM 1338 C C . TYR A 1 170 ? -10.562 -3.846 -4.586 1 90.62 170 TYR A C 1
ATOM 1340 O O . TYR A 1 170 ? -10.422 -4.75 -3.758 1 90.62 170 TYR A O 1
ATOM 1348 N N . GLY A 1 171 ? -9.57 -3.385 -5.316 1 90.06 171 GLY A N 1
ATOM 1349 C CA . GLY A 1 171 ? -8.219 -3.912 -5.211 1 90.06 171 GLY A CA 1
ATOM 1350 C C . GLY A 1 171 ? -7.957 -5.066 -6.16 1 90.06 171 GLY A C 1
ATOM 1351 O O . GLY A 1 171 ? -8.883 -5.594 -6.781 1 90.06 171 GLY A O 1
ATOM 1352 N N . SER A 1 172 ? -6.73 -5.461 -6.246 1 93.38 172 SER A N 1
ATOM 1353 C CA . SER A 1 172 ? -6.285 -6.551 -7.109 1 93.38 172 SER A CA 1
ATOM 1354 C C . SER A 1 172 ? -5.73 -7.715 -6.293 1 93.38 172 SER A C 1
ATOM 1356 O O . SER A 1 172 ? -5.547 -7.594 -5.078 1 93.38 172 SER A O 1
ATOM 1358 N N . THR A 1 173 ? -5.613 -8.805 -6.988 1 94.69 173 THR A N 1
ATOM 1359 C CA . THR A 1 173 ? -5.086 -10.016 -6.363 1 94.69 173 THR A CA 1
ATOM 1360 C C . THR A 1 173 ? -3.74 -10.398 -6.977 1 94.69 173 THR A C 1
ATOM 1362 O O . THR A 1 173 ? -3.557 -10.305 -8.195 1 94.69 173 THR A O 1
ATOM 1365 N N . ALA A 1 174 ? -2.818 -10.766 -6.109 1 95.56 174 ALA A N 1
ATOM 1366 C CA . ALA A 1 174 ? -1.505 -11.203 -6.582 1 95.56 174 ALA A CA 1
ATOM 1367 C C . ALA A 1 174 ? -1.202 -12.625 -6.129 1 95.56 174 ALA A C 1
ATOM 1369 O O . ALA A 1 174 ? -1.601 -13.031 -5.035 1 95.56 174 ALA A O 1
ATOM 1370 N N . LEU A 1 175 ? -0.616 -13.398 -7.012 1 96 175 LEU A N 1
ATOM 1371 C CA . LEU A 1 175 ? -0.12 -14.734 -6.684 1 96 175 LEU A CA 1
ATOM 1372 C C . LEU A 1 175 ? 1.339 -14.672 -6.242 1 96 175 LEU A C 1
ATOM 1374 O O . LEU A 1 175 ? 2.203 -14.219 -6.996 1 96 175 LEU A O 1
ATOM 1378 N N . VAL A 1 176 ? 1.578 -15.102 -5.027 1 92.38 176 VAL A N 1
ATOM 1379 C CA . VAL A 1 176 ? 2.902 -15 -4.422 1 92.38 176 VAL A CA 1
ATOM 1380 C C . VAL A 1 176 ? 3.498 -16.391 -4.246 1 92.38 176 VAL A C 1
ATOM 1382 O O . VAL A 1 176 ? 2.863 -17.281 -3.666 1 92.38 176 VAL A O 1
ATOM 1385 N N . PHE A 1 177 ? 4.656 -16.578 -4.77 1 89.31 177 PHE A N 1
ATOM 1386 C CA . PHE A 1 177 ? 5.387 -17.828 -4.59 1 89.31 177 PHE A CA 1
ATOM 1387 C C . PHE A 1 177 ? 6.496 -17.656 -3.557 1 89.31 177 PHE A C 1
ATOM 1389 O O . PHE A 1 177 ? 7.527 -17.047 -3.84 1 89.31 177 PHE A O 1
ATOM 1396 N N . HIS A 1 178 ? 6.133 -18.125 -2.391 1 77.5 178 HIS A N 1
ATOM 1397 C CA . HIS A 1 178 ? 7.117 -18.047 -1.316 1 77.5 178 HIS A CA 1
ATOM 1398 C C . HIS A 1 178 ? 7.828 -19.391 -1.128 1 77.5 178 HIS A C 1
ATOM 1400 O O . HIS A 1 178 ? 7.18 -20.438 -1.081 1 77.5 178 HIS A O 1
ATOM 1406 N N . GLY A 1 179 ? 8.953 -19.469 -1.044 1 63.28 179 GLY A N 1
ATOM 1407 C CA . GLY A 1 179 ? 9.57 -20.734 -0.723 1 63.28 179 GLY A CA 1
ATOM 1408 C C . GLY A 1 179 ? 11.062 -20.766 -0.994 1 63.28 179 GLY A C 1
ATOM 1409 O O . GLY A 1 179 ? 11.602 -19.859 -1.648 1 63.28 179 GLY A O 1
ATOM 1410 N N . ASP A 1 180 ? 11.656 -21.562 -0.209 1 55.12 180 ASP A N 1
ATOM 1411 C CA . ASP A 1 180 ? 13.086 -21.844 -0.288 1 55.12 180 ASP A CA 1
ATOM 1412 C C . ASP A 1 180 ? 13.422 -22.594 -1.574 1 55.12 180 ASP A C 1
ATOM 1414 O O . ASP A 1 180 ? 12.531 -22.953 -2.344 1 55.12 180 ASP A O 1
ATOM 1418 N N . MET A 1 181 ? 14.648 -22.828 -2.053 1 54.47 181 MET A N 1
ATOM 1419 C CA . MET A 1 181 ? 15.414 -23.188 -3.238 1 54.47 181 MET A CA 1
ATOM 1420 C C . MET A 1 181 ? 14.828 -24.438 -3.904 1 54.47 181 MET A C 1
ATOM 1422 O O . MET A 1 181 ? 14.961 -24.609 -5.113 1 54.47 181 MET A O 1
ATOM 1426 N N . MET A 1 182 ? 14.086 -25.344 -3.215 1 52.72 182 MET A N 1
ATOM 1427 C CA . MET A 1 182 ? 14.039 -26.625 -3.918 1 52.72 182 MET A CA 1
ATOM 1428 C C . MET A 1 182 ? 12.594 -27.047 -4.191 1 52.72 182 MET A C 1
ATOM 1430 O O . MET A 1 182 ? 12.352 -28.141 -4.695 1 52.72 182 MET A O 1
ATOM 1434 N N . LEU A 1 183 ? 11.68 -26.094 -4.16 1 64.5 183 LEU A N 1
ATOM 1435 C CA . LEU A 1 183 ? 10.336 -26.641 -4.254 1 64.5 183 LEU A CA 1
ATOM 1436 C C . LEU A 1 183 ? 9.5 -25.859 -5.27 1 64.5 183 LEU A C 1
ATOM 1438 O O . LEU A 1 183 ? 8.297 -25.688 -5.082 1 64.5 183 LEU A O 1
ATOM 1442 N N . GLY A 1 184 ? 10.094 -25.578 -6.469 1 73.5 184 GLY A N 1
ATOM 1443 C CA . GLY A 1 184 ? 9.438 -24.797 -7.512 1 73.5 184 GLY A CA 1
ATOM 1444 C C . GLY A 1 184 ? 8.328 -25.562 -8.211 1 73.5 184 GLY A C 1
ATOM 1445 O O . GLY A 1 184 ? 7.355 -24.969 -8.68 1 73.5 184 GLY A O 1
ATOM 1446 N N . GLN A 1 185 ? 8.383 -26.938 -8.227 1 78.56 185 GLN A N 1
ATOM 1447 C CA . GLN A 1 185 ? 7.398 -27.75 -8.93 1 78.56 185 GLN A CA 1
ATOM 1448 C C . GLN A 1 185 ? 6.02 -27.641 -8.281 1 78.56 185 GLN A C 1
ATOM 1450 O O . GLN A 1 185 ? 5 -27.656 -8.977 1 78.56 185 GLN A O 1
ATOM 1455 N N . PHE A 1 186 ? 6.055 -27.5 -7.082 1 83.75 186 PHE A N 1
ATOM 1456 C CA . PHE A 1 186 ? 4.785 -27.359 -6.379 1 83.75 186 PHE A CA 1
ATOM 1457 C C . PHE A 1 186 ? 4.121 -26.031 -6.719 1 83.75 186 PHE A C 1
ATOM 1459 O O . PHE A 1 186 ? 2.9 -25.969 -6.883 1 83.75 186 PHE A O 1
ATOM 1466 N N . HIS A 1 187 ? 4.938 -25.031 -6.891 1 88.62 187 HIS A N 1
ATOM 1467 C CA . HIS A 1 187 ? 4.418 -23.719 -7.27 1 88.62 187 HIS A CA 1
ATOM 1468 C C . HIS A 1 187 ? 3.785 -23.75 -8.656 1 88.62 187 HIS A C 1
ATOM 1470 O O . HIS A 1 187 ? 2.738 -23.141 -8.883 1 88.62 187 HIS A O 1
ATOM 1476 N N . VAL A 1 188 ? 4.441 -24.5 -9.492 1 89.38 188 VAL A N 1
ATOM 1477 C CA . VAL A 1 188 ? 3.912 -24.625 -10.844 1 89.38 188 VAL A CA 1
ATOM 1478 C C . VAL A 1 188 ? 2.545 -25.297 -10.805 1 89.38 188 VAL A C 1
ATOM 1480 O O . VAL A 1 188 ? 1.634 -24.922 -11.547 1 89.38 188 VAL A O 1
ATOM 1483 N N . GLY A 1 189 ? 2.412 -26.281 -9.977 1 91.31 189 GLY A N 1
ATOM 1484 C CA . GLY A 1 189 ? 1.132 -26.953 -9.828 1 91.31 189 GLY A CA 1
ATOM 1485 C C . GLY A 1 189 ? 0.027 -26.031 -9.344 1 91.31 189 GLY A C 1
ATOM 1486 O O . GLY A 1 189 ? -1.105 -26.109 -9.82 1 91.31 189 GLY A O 1
ATOM 1487 N N . VAL A 1 190 ? 0.354 -25.219 -8.422 1 92.69 190 VAL A N 1
ATOM 1488 C CA . VAL A 1 190 ? -0.616 -24.266 -7.895 1 92.69 190 VAL A CA 1
ATOM 1489 C C . VAL A 1 190 ? -1.067 -23.312 -9.008 1 92.69 190 VAL A C 1
ATOM 1491 O O . VAL A 1 190 ? -2.266 -23.094 -9.195 1 92.69 190 VAL A O 1
ATOM 1494 N N . ALA A 1 191 ? -0.097 -22.828 -9.742 1 94.69 191 ALA A N 1
ATOM 1495 C CA . ALA A 1 191 ? -0.415 -21.922 -10.852 1 94.69 191 ALA A CA 1
ATOM 1496 C C . ALA A 1 191 ? -1.244 -22.641 -11.914 1 94.69 191 ALA A C 1
ATOM 1498 O O . ALA A 1 191 ? -2.172 -22.047 -12.484 1 94.69 191 ALA A O 1
ATOM 1499 N N . LYS A 1 192 ? -0.921 -23.859 -12.148 1 94.31 192 LYS A N 1
ATOM 1500 C CA . LYS A 1 192 ? -1.645 -24.641 -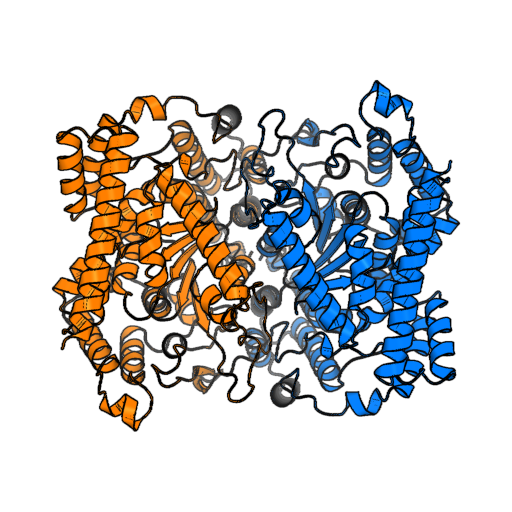13.148 1 94.31 192 LYS A CA 1
ATOM 1501 C C . LYS A 1 192 ? -3.105 -24.828 -12.75 1 94.31 192 LYS A C 1
ATOM 1503 O O . LYS A 1 192 ? -4.004 -24.688 -13.578 1 94.31 192 LYS A O 1
ATOM 1508 N N . ALA A 1 193 ? -3.311 -25.141 -11.539 1 95.19 193 ALA A N 1
ATOM 1509 C CA . ALA A 1 193 ? -4.676 -25.328 -11.047 1 95.19 193 ALA A CA 1
ATOM 1510 C C . ALA A 1 193 ? -5.484 -24.047 -11.211 1 95.19 193 ALA A C 1
ATOM 1512 O O . ALA A 1 193 ? -6.656 -24.078 -11.602 1 95.19 193 ALA A O 1
ATOM 1513 N N . LEU A 1 194 ? -4.91 -22.938 -10.906 1 96.62 194 LEU A N 1
ATOM 1514 C CA . LEU A 1 194 ? -5.586 -21.656 -11.062 1 96.62 194 LEU A CA 1
ATOM 1515 C C . LEU A 1 194 ? -5.855 -21.359 -12.531 1 96.62 194 LEU A C 1
ATOM 1517 O O . LEU A 1 194 ? -6.93 -20.859 -12.883 1 96.62 194 LEU A O 1
ATOM 1521 N N . TRP A 1 195 ? -4.891 -21.656 -13.328 1 95.06 195 TRP A N 1
ATOM 1522 C CA . TRP A 1 195 ? -5.031 -21.422 -14.766 1 95.06 195 TRP A CA 1
ATOM 1523 C C . TRP A 1 195 ? -6.16 -22.281 -15.344 1 95.06 195 TRP A C 1
ATOM 1525 O O . TRP A 1 195 ? -7 -21.766 -16.094 1 95.06 195 TRP A O 1
ATOM 1535 N N . LYS A 1 196 ? -6.25 -23.516 -14.984 1 94.31 196 LYS A N 1
ATOM 1536 C CA . LYS A 1 196 ? -7.277 -24.438 -15.484 1 94.31 196 LYS A CA 1
ATOM 1537 C C . LYS A 1 196 ? -8.672 -23.969 -15.047 1 94.31 196 LYS A C 1
ATOM 1539 O O . LYS A 1 196 ? -9.648 -24.188 -15.766 1 94.31 196 LYS A O 1
ATOM 1544 N N . ALA A 1 197 ? -8.695 -23.344 -13.938 1 94.75 197 ALA A N 1
ATOM 1545 C CA . ALA A 1 197 ? -9.969 -22.859 -13.406 1 94.75 197 ALA A CA 1
ATOM 1546 C C . ALA A 1 197 ? -10.273 -21.453 -13.906 1 94.75 197 ALA A C 1
ATOM 1548 O O . ALA A 1 197 ? -11.273 -20.844 -13.516 1 94.75 197 ALA A O 1
ATOM 1549 N N . ASN A 1 198 ? -9.414 -20.844 -14.68 1 93.62 198 ASN A N 1
ATOM 1550 C CA . ASN A 1 198 ? -9.547 -19.469 -15.188 1 93.62 198 ASN A CA 1
ATOM 1551 C C . ASN A 1 198 ? -9.562 -18.453 -14.055 1 93.62 198 ASN A C 1
ATOM 1553 O O . ASN A 1 198 ? -10.367 -17.531 -14.062 1 93.62 198 ASN A O 1
ATOM 1557 N N . LEU A 1 199 ? -8.742 -18.688 -13.07 1 95.81 199 LEU A N 1
ATOM 1558 C CA . LEU A 1 199 ? -8.68 -17.812 -11.906 1 95.81 199 LEU A CA 1
ATOM 1559 C C . LEU A 1 199 ? -7.266 -17.281 -11.703 1 95.81 199 LEU A C 1
ATOM 1561 O O . LEU A 1 199 ? -6.926 -16.812 -10.617 1 95.81 199 LEU A O 1
ATOM 1565 N N . LEU A 1 200 ? -6.449 -17.375 -12.703 1 95.38 200 LEU A N 1
ATOM 1566 C CA . LEU A 1 200 ? -5.07 -16.922 -12.586 1 95.38 200 LEU A CA 1
ATOM 1567 C C . LEU A 1 200 ? -5.004 -15.398 -12.523 1 95.38 200 LEU A C 1
ATOM 1569 O O . LEU A 1 200 ? -5.488 -14.711 -13.43 1 95.38 200 LEU A O 1
ATOM 1573 N N . PRO A 1 201 ? -4.43 -14.844 -11.484 1 94.69 201 PRO A N 1
ATOM 1574 C CA . PRO A 1 201 ? -4.297 -13.383 -11.398 1 94.69 201 PRO A CA 1
ATOM 1575 C C . PRO A 1 201 ? -3.285 -12.828 -12.398 1 94.69 201 PRO A C 1
ATOM 1577 O O . PRO A 1 201 ? -2.559 -13.594 -13.039 1 94.69 201 PRO A O 1
ATOM 1580 N N . ARG A 1 202 ? -3.236 -11.508 -12.438 1 93.62 202 ARG A N 1
ATOM 1581 C CA . ARG A 1 202 ? -2.346 -10.836 -13.375 1 93.62 202 ARG A CA 1
ATOM 1582 C C . ARG A 1 202 ? -1.026 -10.461 -12.711 1 93.62 202 ARG A C 1
ATOM 1584 O O . ARG A 1 202 ? -0.045 -10.156 -13.391 1 93.62 202 ARG A O 1
ATOM 1591 N N . PHE A 1 203 ? -0.997 -10.43 -11.461 1 96.25 203 PHE A N 1
ATOM 1592 C CA . PHE A 1 203 ? 0.186 -10.008 -10.727 1 96.25 203 PHE A CA 1
ATOM 1593 C C . PHE A 1 203 ? 0.885 -11.195 -10.086 1 96.25 203 PHE A C 1
ATOM 1595 O O . PHE A 1 203 ? 0.252 -11.992 -9.391 1 96.25 203 PHE A O 1
ATOM 1602 N N . PHE A 1 204 ? 2.162 -11.344 -10.328 1 96.44 204 PHE A N 1
ATOM 1603 C CA . PHE A 1 204 ? 2.961 -12.445 -9.797 1 96.44 204 PHE A CA 1
ATOM 1604 C C . PHE A 1 204 ? 4.148 -11.914 -9 1 96.44 204 PHE A C 1
ATOM 1606 O O . PHE A 1 204 ? 4.75 -10.906 -9.367 1 96.44 204 PHE A O 1
ATOM 1613 N N . TYR A 1 205 ? 4.383 -12.539 -7.969 1 93.44 205 TYR A N 1
ATOM 1614 C CA . TYR A 1 205 ? 5.52 -12.195 -7.117 1 93.44 205 TYR A CA 1
ATOM 1615 C C . TYR A 1 205 ? 6.27 -13.453 -6.684 1 93.44 205 TYR A C 1
ATOM 1617 O O . TYR A 1 205 ? 5.652 -14.469 -6.348 1 93.44 205 TYR A O 1
ATOM 1625 N N . GLY A 1 206 ? 7.621 -13.344 -6.66 1 88.38 206 GLY A N 1
ATOM 1626 C CA . GLY A 1 206 ? 8.383 -14.477 -6.176 1 88.38 206 GLY A CA 1
ATOM 1627 C C . GLY A 1 206 ? 9.844 -14.148 -5.906 1 88.38 206 GLY A C 1
ATOM 1628 O O . GLY A 1 206 ? 10.398 -13.227 -6.512 1 88.38 206 GLY A O 1
ATOM 1629 N N . GLY A 1 207 ? 10.398 -14.891 -5.035 1 80.69 207 GLY A N 1
ATOM 1630 C CA . GLY A 1 207 ? 11.828 -14.906 -4.777 1 80.69 207 GLY A CA 1
ATOM 1631 C C . GLY A 1 207 ? 12.453 -16.281 -4.941 1 80.69 207 GLY A C 1
ATOM 1632 O O . GLY A 1 207 ? 11.781 -17.297 -4.75 1 80.69 207 GLY A O 1
ATOM 1633 N N . GLY A 1 208 ? 13.75 -16.297 -5.328 1 79.62 208 GLY A N 1
ATOM 1634 C CA . GLY A 1 208 ? 14.43 -17.562 -5.531 1 79.62 208 GLY A CA 1
ATOM 1635 C C . GLY A 1 208 ? 13.758 -18.438 -6.578 1 79.62 208 GLY A C 1
ATOM 1636 O O . GLY A 1 208 ? 13.602 -18.031 -7.727 1 79.62 208 GLY A O 1
ATOM 1637 N N . THR A 1 209 ? 13.266 -19.562 -6.121 1 79.12 209 THR A N 1
ATOM 1638 C CA . THR A 1 209 ? 12.578 -20.453 -7.039 1 79.12 209 THR A CA 1
ATOM 1639 C C . THR A 1 209 ? 11.242 -19.859 -7.48 1 79.12 209 THR A C 1
ATOM 1641 O O . THR A 1 209 ? 10.789 -20.109 -8.602 1 79.12 209 THR A O 1
ATOM 1644 N N . GLY A 1 210 ? 10.625 -19.156 -6.59 1 86.38 210 GLY A N 1
ATOM 1645 C CA . GLY A 1 210 ? 9.398 -18.469 -6.957 1 86.38 210 GLY A CA 1
ATOM 1646 C C . GLY A 1 210 ? 9.586 -17.453 -8.062 1 86.38 210 GLY A C 1
ATOM 1647 O O . GLY A 1 210 ? 8.688 -17.234 -8.875 1 86.38 210 GLY A O 1
ATOM 1648 N N . ALA A 1 211 ? 10.781 -16.844 -8.023 1 88.69 211 ALA A N 1
ATOM 1649 C CA . ALA A 1 211 ? 11.086 -15.914 -9.102 1 88.69 211 ALA A CA 1
ATOM 1650 C C . ALA A 1 211 ? 11.148 -16.625 -10.453 1 88.69 211 ALA A C 1
ATOM 1652 O O . ALA A 1 211 ? 10.688 -16.094 -11.461 1 88.69 211 ALA A O 1
ATOM 1653 N N . LEU A 1 212 ? 11.68 -17.812 -10.422 1 85.94 212 LEU A N 1
ATOM 1654 C CA . LEU A 1 212 ? 11.766 -18.609 -11.641 1 85.94 212 LEU A CA 1
ATOM 1655 C C . LEU A 1 212 ? 10.383 -18.953 -12.164 1 85.94 212 LEU A C 1
ATOM 1657 O O . LEU A 1 212 ? 10.094 -18.766 -13.344 1 85.94 212 LEU A O 1
ATOM 1661 N N . VAL A 1 213 ? 9.594 -19.422 -11.32 1 89.31 213 VAL A N 1
ATOM 1662 C CA . VAL A 1 213 ? 8.242 -19.828 -11.719 1 89.31 213 VAL A CA 1
ATOM 1663 C C . VAL A 1 213 ? 7.469 -18.609 -12.211 1 89.31 213 VAL A C 1
ATOM 1665 O O . VAL A 1 213 ? 6.781 -18.672 -13.234 1 89.31 213 VAL A O 1
ATOM 1668 N N . SER A 1 214 ? 7.574 -17.5 -11.469 1 93.69 214 SER A N 1
ATOM 1669 C CA . SER A 1 214 ? 6.895 -16.281 -11.875 1 93.69 214 SER A CA 1
ATOM 1670 C C . SER A 1 214 ? 7.359 -15.82 -13.25 1 93.69 214 SER A C 1
ATOM 1672 O O . SER A 1 214 ? 6.555 -15.375 -14.07 1 93.69 214 SER A O 1
ATOM 1674 N N . ALA A 1 215 ? 8.656 -15.945 -13.484 1 93.06 215 ALA A N 1
ATOM 1675 C CA . ALA A 1 215 ? 9.211 -15.531 -14.766 1 93.06 215 ALA A CA 1
ATOM 1676 C C . ALA A 1 215 ? 8.68 -16.391 -15.898 1 93.06 215 ALA A C 1
ATOM 1678 O O . ALA A 1 215 ? 8.352 -15.891 -16.984 1 93.06 215 ALA A O 1
ATOM 1679 N N . LEU A 1 216 ? 8.547 -17.672 -15.672 1 89.62 216 LEU A N 1
ATOM 1680 C CA . LEU A 1 216 ? 8.016 -18.578 -16.688 1 89.62 216 LEU A CA 1
ATOM 1681 C C . LEU A 1 216 ? 6.582 -18.203 -17.031 1 89.62 216 LEU A C 1
ATOM 1683 O O . LEU A 1 216 ? 6.191 -18.266 -18.203 1 89.62 216 LEU A O 1
ATOM 1687 N N . LEU A 1 217 ? 5.867 -17.781 -16.047 1 93.25 217 LEU A N 1
ATOM 1688 C CA . LEU A 1 217 ? 4.457 -17.453 -16.25 1 93.25 217 LEU A CA 1
ATOM 1689 C C . LEU A 1 217 ? 4.309 -16.109 -16.969 1 93.25 217 LEU A C 1
ATOM 1691 O O . LEU A 1 217 ? 3.348 -15.906 -17.719 1 93.25 217 LEU A O 1
ATOM 1695 N N . CYS A 1 218 ? 5.258 -15.219 -16.781 1 95.5 218 CYS A N 1
ATOM 1696 C CA . CYS A 1 218 ? 5.086 -13.852 -17.266 1 95.5 218 CYS A CA 1
ATOM 1697 C C . CYS A 1 218 ? 5.836 -13.641 -18.578 1 95.5 218 CYS A C 1
ATOM 1699 O O . CYS A 1 218 ? 5.66 -12.617 -19.234 1 95.5 218 CYS A O 1
ATOM 1701 N N . CYS A 1 219 ? 6.68 -14.539 -18.969 1 93.56 219 CYS A N 1
ATOM 1702 C CA . CYS A 1 219 ? 7.488 -14.328 -20.172 1 93.56 219 CYS A CA 1
ATOM 1703 C C . CYS A 1 219 ? 6.98 -15.172 -21.328 1 93.56 219 CYS A C 1
ATOM 1705 O O . CYS A 1 219 ? 7.469 -15.047 -22.453 1 93.56 219 CYS A O 1
ATOM 1707 N N . LYS A 1 220 ? 6.047 -15.992 -21.094 1 89.06 220 LYS A N 1
ATOM 1708 C CA . LYS A 1 220 ? 5.469 -16.812 -22.172 1 89.06 220 LYS A CA 1
ATOM 1709 C C . LYS A 1 220 ? 4.016 -16.406 -22.422 1 89.06 220 LYS A C 1
ATOM 1711 O O . LYS A 1 220 ? 3.223 -16.281 -21.5 1 89.06 220 LYS A O 1
ATOM 1716 N N . ARG A 1 221 ? 3.711 -16.219 -23.625 1 86.44 221 ARG A N 1
ATOM 1717 C CA . ARG A 1 221 ? 2.348 -15.852 -24 1 86.44 221 ARG A CA 1
ATOM 1718 C C . ARG A 1 221 ? 1.39 -17.016 -23.75 1 86.44 221 ARG A C 1
ATOM 1720 O O . ARG A 1 221 ? 0.311 -16.828 -23.188 1 86.44 221 ARG A O 1
ATOM 1727 N N . ASN A 1 222 ? 1.87 -18.188 -24.203 1 87.75 222 ASN A N 1
ATOM 1728 C CA . ASN A 1 222 ? 1.044 -19.391 -24.047 1 87.75 222 ASN A CA 1
ATOM 1729 C C . ASN A 1 222 ? 1.409 -20.156 -22.797 1 87.75 222 ASN A C 1
ATOM 1731 O O . ASN A 1 222 ? 2.447 -20.828 -22.75 1 87.75 222 ASN A O 1
ATOM 1735 N N . LEU A 1 223 ? 0.505 -20.156 -21.859 1 90.75 223 LEU A N 1
ATOM 1736 C CA . LEU A 1 223 ? 0.769 -20.781 -20.578 1 90.75 223 LEU A CA 1
ATOM 1737 C C . LEU A 1 223 ? 0.726 -22.297 -20.688 1 90.75 223 LEU A C 1
ATOM 1739 O O . LEU A 1 223 ? 1.246 -23 -19.812 1 90.75 223 LEU A O 1
ATOM 1743 N N . ALA A 1 224 ? 0.118 -22.812 -21.719 1 87.75 224 ALA A N 1
ATOM 1744 C CA . ALA A 1 224 ? 0.082 -24.266 -21.938 1 87.75 224 ALA A CA 1
ATOM 1745 C C . ALA A 1 224 ? 1.492 -24.828 -22.047 1 87.75 224 ALA A C 1
ATOM 1747 O O . ALA A 1 224 ? 1.759 -25.938 -21.594 1 87.75 224 ALA A O 1
ATOM 1748 N N . GLU A 1 225 ? 2.377 -24.031 -22.641 1 81 225 GLU A N 1
ATOM 1749 C CA . GLU A 1 225 ? 3.764 -24.453 -22.812 1 81 225 GLU A CA 1
ATOM 1750 C C . GLU A 1 225 ? 4.484 -24.547 -21.469 1 81 225 GLU A C 1
ATOM 1752 O O . GLU A 1 225 ? 5.438 -25.312 -21.328 1 81 225 GLU A O 1
ATOM 1757 N N . VAL A 1 226 ? 4.016 -23.797 -20.531 1 82.62 226 VAL A N 1
ATOM 1758 C CA . VAL A 1 226 ? 4.645 -23.766 -19.203 1 82.62 226 VAL A CA 1
ATOM 1759 C C . VAL A 1 226 ? 4.188 -24.984 -18.391 1 82.62 226 VAL A C 1
ATOM 1761 O O . VAL A 1 226 ? 4.992 -25.609 -17.703 1 82.62 226 VAL A O 1
ATOM 1764 N N . PHE A 1 227 ? 2.947 -25.344 -18.562 1 85.81 227 PHE A N 1
ATOM 1765 C CA . PHE A 1 227 ? 2.383 -26.375 -17.703 1 85.81 227 PHE A CA 1
ATOM 1766 C C . PHE A 1 227 ? 2.557 -27.75 -18.344 1 85.81 227 PHE A C 1
ATOM 1768 O O . PHE A 1 227 ? 2.572 -28.766 -17.656 1 85.81 227 PHE A O 1
ATOM 1775 N N . ASP A 1 228 ? 2.553 -27.734 -19.672 1 79.44 228 ASP A N 1
ATOM 1776 C CA . ASP A 1 228 ? 2.771 -29.016 -20.359 1 79.44 228 ASP A CA 1
ATOM 1777 C C . ASP A 1 228 ? 4.262 -29.281 -20.547 1 79.44 228 ASP A C 1
ATOM 1779 O O . ASP A 1 228 ? 4.816 -28.984 -21.609 1 79.44 228 ASP A O 1
ATOM 1783 N N . VAL A 1 229 ? 4.906 -29.594 -19.406 1 67.25 229 VAL A N 1
ATOM 1784 C CA . VAL A 1 229 ? 6.344 -29.828 -19.469 1 67.25 229 VAL A CA 1
ATOM 1785 C C . VAL A 1 229 ? 6.617 -31.109 -20.281 1 67.25 229 VAL A C 1
ATOM 1787 O O . VAL A 1 229 ? 6.168 -32.188 -19.906 1 67.25 229 VAL A O 1
ATOM 1790 N N . ASP A 1 230 ? 6.887 -30.906 -21.594 1 61.75 230 ASP A N 1
ATOM 1791 C CA . ASP A 1 230 ? 7.262 -32.031 -22.422 1 61.75 230 ASP A CA 1
ATOM 1792 C C . ASP A 1 230 ? 8.688 -32.5 -22.125 1 61.75 230 ASP A C 1
ATOM 1794 O O . ASP A 1 230 ? 9.414 -31.828 -21.391 1 61.75 230 ASP A O 1
ATOM 1798 N N . GLU A 1 231 ? 9.039 -33.719 -22.484 1 58.81 231 GLU A N 1
ATOM 1799 C CA . GLU A 1 231 ? 10.32 -34.375 -22.25 1 58.81 231 GLU A CA 1
ATOM 1800 C C . GLU A 1 231 ? 11.484 -33.438 -22.594 1 58.81 231 GLU A C 1
ATOM 1802 O O . GLU A 1 231 ? 12.5 -33.406 -21.891 1 58.81 231 GLU A O 1
ATOM 1807 N N . ALA A 1 232 ? 11.258 -32.594 -23.516 1 53.78 232 ALA A N 1
ATOM 1808 C CA . ALA A 1 232 ? 12.352 -31.75 -23.969 1 53.78 232 ALA A CA 1
ATOM 1809 C C . ALA A 1 232 ? 12.594 -30.609 -22.984 1 53.78 232 ALA A C 1
ATOM 1811 O O . ALA A 1 232 ? 13.742 -30.312 -22.641 1 53.78 232 ALA A O 1
ATOM 1812 N N . ALA A 1 233 ? 11.492 -30.016 -22.531 1 57.72 233 ALA A N 1
ATOM 1813 C CA . ALA A 1 233 ? 11.617 -28.891 -21.609 1 57.72 233 ALA A CA 1
ATOM 1814 C C . ALA A 1 233 ? 12.156 -29.328 -20.266 1 57.72 233 ALA A C 1
ATOM 1816 O O . ALA A 1 233 ? 12.969 -28.641 -19.656 1 57.72 233 ALA A O 1
ATOM 1817 N N . PHE A 1 234 ? 11.797 -30.531 -19.953 1 59.62 234 PHE A N 1
ATOM 1818 C CA . PHE A 1 234 ? 12.266 -31.125 -18.703 1 59.62 234 PHE A CA 1
ATOM 1819 C C . PHE A 1 234 ? 13.75 -31.453 -18.781 1 59.62 234 PHE A C 1
ATOM 1821 O O . PHE A 1 234 ? 14.484 -31.25 -17.812 1 59.62 234 PHE A O 1
ATOM 1828 N N . SER A 1 235 ? 14.086 -32 -19.922 1 59.06 235 SER A N 1
ATOM 1829 C CA . SER A 1 235 ? 15.492 -32.312 -20.078 1 59.06 235 SER A CA 1
ATOM 1830 C C . SER A 1 235 ? 16.375 -31.094 -19.922 1 59.06 235 SER A C 1
ATOM 1832 O O . SER A 1 235 ? 17.438 -31.141 -19.297 1 59.06 235 SER A O 1
ATOM 1834 N N . ALA A 1 236 ? 15.844 -30.078 -20.438 1 57.34 236 ALA A N 1
ATOM 1835 C CA . ALA A 1 236 ? 16.594 -28.828 -20.328 1 57.34 236 ALA A CA 1
ATOM 1836 C C . ALA A 1 236 ? 16.656 -28.344 -18.891 1 57.34 236 ALA A C 1
ATOM 1838 O O . ALA A 1 236 ? 17.703 -27.891 -18.422 1 57.34 236 ALA A O 1
ATOM 1839 N N . PHE A 1 237 ? 15.516 -28.531 -18.281 1 59.56 237 PHE A N 1
ATOM 1840 C CA . PHE A 1 237 ? 15.43 -28.125 -16.891 1 59.56 237 PHE A CA 1
ATOM 1841 C C . PHE A 1 237 ? 16.266 -29.031 -16 1 59.56 237 PHE A C 1
ATOM 1843 O O . PHE A 1 237 ? 16.969 -28.562 -15.109 1 59.56 237 PHE A O 1
ATOM 1850 N N . SER A 1 238 ? 16.078 -30.359 -16.266 1 59.06 238 SER A N 1
ATOM 1851 C CA . SER A 1 238 ? 16.797 -31.359 -15.492 1 59.06 238 SER A CA 1
ATOM 1852 C C . SER A 1 238 ? 18.312 -31.203 -15.648 1 59.06 238 SER A C 1
ATOM 1854 O O . SER A 1 238 ? 19.047 -31.312 -14.672 1 59.06 238 SER A O 1
ATOM 1856 N N . GLU A 1 239 ? 18.688 -30.984 -16.859 1 56.78 239 GLU A N 1
ATOM 1857 C CA . GLU A 1 239 ? 20.109 -30.781 -17.094 1 56.78 239 GLU A CA 1
ATOM 1858 C C . GLU A 1 239 ? 20.609 -29.516 -16.391 1 56.78 239 GLU A C 1
ATOM 1860 O O . GLU A 1 239 ? 21.719 -29.516 -15.852 1 56.78 239 GLU A O 1
ATOM 1865 N N . ALA A 1 240 ? 19.719 -28.516 -16.422 1 56.94 240 ALA A N 1
ATOM 1866 C CA . ALA A 1 240 ? 20.078 -27.266 -15.789 1 56.94 240 ALA A CA 1
ATOM 1867 C C . ALA A 1 240 ? 20.109 -27.391 -14.266 1 56.94 240 ALA A C 1
ATOM 1869 O O . ALA A 1 240 ? 20.984 -26.844 -13.594 1 56.94 240 ALA A O 1
ATOM 1870 N N . THR A 1 241 ? 19.031 -28.031 -13.766 1 56.25 241 THR A N 1
ATOM 1871 C CA . THR A 1 241 ? 18.938 -28.219 -12.32 1 56.25 241 THR A CA 1
ATOM 1872 C C . THR A 1 241 ? 20.062 -29.109 -11.812 1 56.25 241 THR A C 1
ATOM 1874 O O . THR A 1 241 ? 20.656 -28.828 -10.766 1 56.25 241 THR A O 1
ATOM 1877 N N . LEU A 1 242 ? 20.234 -30.25 -12.586 1 51.88 242 LEU A N 1
ATOM 1878 C CA . LEU A 1 242 ? 21.344 -31.141 -12.227 1 51.88 242 LEU A CA 1
ATOM 1879 C C . LEU A 1 242 ? 22.672 -30.391 -12.297 1 51.88 242 LEU A C 1
ATOM 1881 O O . LEU A 1 242 ? 23.578 -30.641 -11.484 1 51.88 242 LEU A O 1
ATOM 1885 N N . GLY A 1 243 ? 22.75 -29.562 -13.25 1 49.16 243 GLY A N 1
ATOM 1886 C CA . GLY A 1 243 ? 23.953 -28.766 -13.344 1 49.16 243 GLY A CA 1
ATOM 1887 C C . GLY A 1 243 ? 24.094 -27.75 -12.227 1 49.16 243 GLY A C 1
ATOM 1888 O O . GLY A 1 243 ? 25.203 -27.359 -11.867 1 49.16 243 GLY A O 1
ATOM 1889 N N . LEU A 1 244 ? 22.906 -27.234 -11.812 1 52.44 244 LEU A N 1
ATOM 1890 C CA . LEU A 1 244 ? 22.891 -26.266 -10.711 1 52.44 244 LEU A CA 1
ATOM 1891 C C . LEU A 1 244 ? 23.375 -26.906 -9.422 1 52.44 244 LEU A C 1
ATOM 1893 O O . LEU A 1 244 ? 24.062 -26.266 -8.617 1 52.44 244 LEU A O 1
ATOM 1897 N N . PHE A 1 245 ? 22.828 -28.203 -9.195 1 48.28 245 PHE A N 1
ATOM 1898 C CA . PHE A 1 245 ? 23.141 -28.891 -7.949 1 48.28 245 PHE A CA 1
ATOM 1899 C C . PHE A 1 245 ? 24.359 -29.781 -8.125 1 48.28 245 PHE A C 1
ATOM 1901 O O . PHE A 1 245 ? 24.562 -30.719 -7.352 1 48.28 245 PHE A O 1
ATOM 1908 N N . ASP A 1 246 ? 24.969 -29.766 -9.172 1 44.94 246 ASP A N 1
ATOM 1909 C CA . ASP A 1 246 ? 26.203 -30.547 -9.156 1 44.94 246 ASP A CA 1
ATOM 1910 C C . ASP A 1 246 ? 27.016 -30.25 -7.898 1 44.94 246 ASP A C 1
ATOM 1912 O O . ASP A 1 246 ? 27.609 -29.172 -7.773 1 44.94 246 ASP A O 1
ATOM 1916 N N . TRP A 1 247 ? 26.391 -30.719 -6.852 1 46.53 247 TRP A N 1
ATOM 1917 C CA . TRP A 1 247 ? 27.016 -30.797 -5.535 1 46.53 247 TRP A CA 1
ATOM 1918 C C . TRP A 1 247 ? 28.484 -31.172 -5.656 1 46.53 247 TRP A C 1
ATOM 1920 O O . TRP A 1 247 ? 29.078 -31.719 -4.723 1 46.53 247 TRP A O 1
ATOM 1930 N N . ARG A 1 248 ? 29.188 -30.531 -6.301 1 49.97 248 ARG A N 1
ATOM 1931 C CA . ARG A 1 248 ? 30.562 -30.969 -6.09 1 49.97 248 ARG A CA 1
ATOM 1932 C C . ARG A 1 248 ? 31.141 -30.391 -4.805 1 49.97 248 ARG A C 1
ATOM 1934 O O . ARG A 1 248 ? 31.312 -29.172 -4.691 1 49.97 248 ARG A O 1
ATOM 1941 N N . TRP A 1 249 ? 30.812 -31.141 -3.752 1 46.53 249 TRP A N 1
ATOM 1942 C CA . TRP A 1 249 ? 31.562 -30.859 -2.527 1 46.53 249 TRP A CA 1
ATOM 1943 C C . TRP A 1 249 ? 32.875 -30.172 -2.836 1 46.53 249 TRP A C 1
ATOM 1945 O O . TRP A 1 249 ? 33.344 -29.344 -2.062 1 46.53 249 TRP A O 1
ATOM 1955 N N . GLN A 1 250 ? 33.281 -30.594 -3.838 1 45.91 250 GLN A N 1
ATOM 1956 C CA . GLN A 1 250 ? 34.594 -30.047 -4.156 1 45.91 250 GLN A CA 1
ATOM 1957 C C . GLN A 1 250 ? 34.531 -28.547 -4.445 1 45.91 250 GLN A C 1
ATOM 1959 O O . GLN A 1 250 ? 35.406 -27.781 -4.051 1 45.91 250 GLN A O 1
ATOM 1964 N N . ARG A 1 251 ? 33.438 -28.156 -5.043 1 51.34 251 ARG A N 1
ATOM 1965 C CA . ARG A 1 251 ? 33.344 -26.734 -5.344 1 51.34 251 ARG A CA 1
ATOM 1966 C C . ARG A 1 251 ? 33.094 -25.922 -4.074 1 51.34 251 ARG A C 1
ATOM 1968 O O . ARG A 1 251 ? 33.625 -24.828 -3.924 1 51.34 251 ARG A O 1
ATOM 1975 N N . LEU A 1 252 ? 32.25 -26.453 -3.23 1 50.97 252 LEU A N 1
ATOM 1976 C CA . LEU A 1 252 ? 32.094 -25.781 -1.94 1 50.97 252 LEU A CA 1
ATOM 1977 C C . LEU A 1 252 ? 33.438 -25.562 -1.28 1 50.97 252 LEU A C 1
ATOM 1979 O O . LEU A 1 252 ? 33.688 -24.5 -0.702 1 50.97 252 LEU A O 1
ATOM 1983 N N . TRP A 1 253 ? 34.156 -26.641 -1.423 1 48.06 253 TRP A N 1
ATOM 1984 C CA . TRP A 1 253 ? 35.469 -26.562 -0.785 1 48.06 253 TRP A CA 1
ATOM 1985 C C . TRP A 1 253 ? 36.406 -25.641 -1.564 1 48.06 253 TRP A C 1
ATOM 1987 O O . TRP A 1 253 ? 37.188 -24.906 -0.974 1 48.06 253 TRP A O 1
ATOM 1997 N N . ASN A 1 254 ? 36.281 -25.734 -2.748 1 49.5 254 ASN A N 1
ATOM 1998 C CA . ASN A 1 254 ? 37.25 -25 -3.523 1 49.5 254 ASN A CA 1
ATOM 1999 C C . ASN A 1 254 ? 36.781 -23.578 -3.826 1 49.5 254 ASN A C 1
ATOM 2001 O O . ASN A 1 254 ? 37.594 -22.641 -3.791 1 49.5 254 ASN A O 1
ATOM 2005 N N . GLU A 1 255 ? 35.594 -23.516 -4.105 1 54.09 255 GLU A N 1
ATOM 2006 C CA . GLU A 1 255 ? 35.156 -22.219 -4.617 1 54.09 255 GLU A CA 1
ATOM 2007 C C . GLU A 1 255 ? 34.188 -21.531 -3.664 1 54.09 255 GLU A C 1
ATOM 2009 O O . GLU A 1 255 ? 33.938 -20.328 -3.787 1 54.09 255 GLU A O 1
ATOM 2014 N N . GLY A 1 256 ? 33.906 -22.266 -2.67 1 47.41 256 GLY A N 1
ATOM 2015 C CA . GLY A 1 256 ? 33.094 -21.703 -1.588 1 47.41 256 GLY A CA 1
ATOM 2016 C C . GLY A 1 256 ? 31.625 -21.672 -1.901 1 47.41 256 GLY A C 1
ATOM 2017 O O . GLY A 1 256 ? 30.828 -21.172 -1.102 1 47.41 256 GLY A O 1
ATOM 2018 N N . TYR A 1 257 ? 31.328 -21.984 -3.219 1 53.03 257 TYR A N 1
ATOM 2019 C CA . TYR A 1 257 ? 29.906 -21.953 -3.523 1 53.03 257 TYR A CA 1
ATOM 2020 C C . TYR A 1 257 ? 29.422 -23.312 -4.004 1 53.03 257 TYR A C 1
ATOM 2022 O O . TYR A 1 257 ? 30.172 -24.062 -4.621 1 53.03 257 TYR A O 1
ATOM 2030 N N . PHE A 1 258 ? 28.266 -23.656 -3.615 1 56.28 258 PHE A N 1
ATOM 2031 C CA . PHE A 1 258 ? 27.734 -25 -3.801 1 56.28 258 PHE A CA 1
ATOM 2032 C C . PHE A 1 258 ? 27.156 -25.172 -5.207 1 56.28 258 PHE A C 1
ATOM 2034 O O . PHE A 1 258 ? 27.297 -26.219 -5.816 1 56.28 258 PHE A O 1
ATOM 2041 N N . PHE A 1 259 ? 26.531 -24.094 -5.742 1 59.31 259 PHE A N 1
ATOM 2042 C CA . PHE A 1 259 ? 25.734 -24.266 -6.953 1 59.31 259 PHE A CA 1
ATOM 2043 C C . PHE A 1 259 ? 26.219 -23.344 -8.055 1 59.31 259 PHE A C 1
ATOM 2045 O O . PHE A 1 259 ? 26.719 -22.25 -7.777 1 59.31 259 PHE A O 1
ATOM 2052 N N . ASN A 1 260 ? 26.359 -23.969 -9.297 1 64.06 260 ASN A N 1
ATOM 2053 C CA . ASN A 1 260 ? 26.75 -23.172 -10.453 1 64.06 260 ASN A CA 1
ATOM 2054 C C . ASN A 1 260 ? 25.562 -22.375 -10.992 1 64.06 260 ASN A C 1
ATOM 2056 O O . ASN A 1 260 ? 24.688 -22.922 -11.656 1 64.06 260 ASN A O 1
ATOM 2060 N N . ILE A 1 261 ? 25.375 -21.141 -10.781 1 72.69 261 ILE A N 1
ATOM 2061 C CA . ILE A 1 261 ? 24.297 -20.234 -11.156 1 72.69 261 ILE A CA 1
ATOM 2062 C C . ILE A 1 261 ? 24.266 -20.078 -12.68 1 72.69 261 ILE A C 1
ATOM 2064 O O . ILE A 1 261 ? 23.219 -19.734 -13.25 1 72.69 261 ILE A O 1
ATOM 2068 N N . HIS A 1 262 ? 25.391 -20.469 -13.391 1 74.31 262 HIS A N 1
ATOM 2069 C CA . HIS A 1 262 ? 25.484 -20.25 -14.828 1 74.31 262 HIS A CA 1
ATOM 2070 C C . HIS A 1 262 ? 24.609 -21.234 -15.594 1 74.31 262 HIS A C 1
ATOM 2072 O O . HIS A 1 262 ? 24.125 -20.922 -16.688 1 74.31 262 HIS A O 1
ATOM 2078 N N . VAL A 1 263 ? 24.438 -22.328 -15.016 1 71.5 263 VAL A N 1
ATOM 2079 C CA . VAL A 1 263 ? 23.547 -23.312 -15.641 1 71.5 263 VAL A CA 1
ATOM 2080 C C . VAL A 1 263 ? 22.109 -22.797 -15.633 1 71.5 263 VAL A C 1
ATOM 2082 O O . VAL A 1 263 ? 21.391 -22.922 -16.625 1 71.5 263 VAL A O 1
ATOM 2085 N N . LEU A 1 264 ? 21.766 -22.172 -14.578 1 75.81 264 LEU A N 1
ATOM 2086 C CA . LEU A 1 264 ? 20.422 -21.594 -14.477 1 75.81 264 LEU A CA 1
ATOM 2087 C C . LEU A 1 264 ? 20.25 -20.453 -15.469 1 75.81 264 LEU A C 1
ATOM 2089 O O . LEU A 1 264 ? 19.203 -20.344 -16.109 1 75.81 264 LEU A O 1
ATOM 2093 N N . VAL A 1 265 ? 21.266 -19.688 -15.57 1 82.25 265 VAL A N 1
ATOM 2094 C CA . VAL A 1 265 ? 21.219 -18.531 -16.469 1 82.25 265 VAL A CA 1
ATOM 2095 C C . VAL A 1 265 ? 21.062 -19.016 -17.906 1 82.25 265 VAL A C 1
ATOM 2097 O O . VAL A 1 265 ? 20.281 -18.453 -18.672 1 82.25 265 VAL A O 1
ATOM 2100 N N . LYS A 1 266 ? 21.812 -19.969 -18.234 1 80.31 266 LYS A N 1
ATOM 2101 C CA . LYS A 1 266 ? 21.734 -20.516 -19.578 1 80.31 266 LYS A CA 1
ATOM 2102 C C . LYS A 1 266 ? 20.344 -21.078 -19.875 1 80.31 266 LYS A C 1
ATOM 2104 O O . LYS A 1 266 ? 19.781 -20.828 -20.938 1 80.31 266 LYS A O 1
ATOM 2109 N N . PHE A 1 267 ? 19.844 -21.719 -19 1 76.06 267 PHE A N 1
ATOM 2110 C CA . PHE A 1 267 ? 18.5 -22.266 -19.125 1 76.06 267 PHE A CA 1
ATOM 2111 C C . PHE A 1 267 ? 17.469 -21.156 -19.297 1 76.06 267 PHE A C 1
ATOM 2113 O O . PHE A 1 267 ? 16.625 -21.219 -20.188 1 76.06 267 PHE A O 1
ATOM 2120 N N . MET A 1 268 ? 17.547 -20.188 -18.516 1 83.69 268 MET A N 1
ATOM 2121 C CA . MET A 1 268 ? 16.578 -19.078 -18.547 1 83.69 268 MET A CA 1
ATOM 2122 C C . MET A 1 268 ? 16.688 -18.281 -19.844 1 83.69 268 MET A C 1
ATOM 2124 O O . MET A 1 268 ? 15.68 -17.859 -20.406 1 83.69 268 MET A O 1
ATOM 2128 N N . ARG A 1 269 ? 17.891 -18.109 -20.25 1 85.5 269 ARG A N 1
ATOM 2129 C CA . ARG A 1 269 ? 18.109 -17.391 -21.5 1 85.5 269 ARG A CA 1
ATOM 2130 C C . ARG A 1 269 ? 17.5 -18.141 -22.672 1 85.5 269 ARG A C 1
ATOM 2132 O O . ARG A 1 269 ? 16.922 -17.531 -23.578 1 85.5 269 ARG A O 1
ATOM 2139 N N . GLU A 1 270 ? 17.688 -19.391 -22.656 1 80.06 270 GLU A N 1
ATOM 2140 C CA . GLU A 1 270 ? 17.172 -20.219 -23.734 1 80.06 270 GLU A CA 1
ATOM 2141 C C . GLU A 1 270 ? 15.641 -20.281 -23.719 1 80.06 270 GLU A C 1
ATOM 2143 O O . GLU A 1 270 ? 14.992 -20.234 -24.766 1 80.06 270 GLU A O 1
ATOM 2148 N N . TYR A 1 271 ? 15.102 -20.266 -22.609 1 77.88 271 TYR A N 1
ATOM 2149 C CA . TYR A 1 271 ? 13.664 -20.5 -22.484 1 77.88 271 TYR A CA 1
ATOM 2150 C C . TYR A 1 271 ? 12.898 -19.188 -22.484 1 77.88 271 TYR A C 1
ATOM 2152 O O . TYR A 1 271 ? 11.789 -19.109 -23.016 1 77.88 271 TYR A O 1
ATOM 2160 N N . LEU A 1 272 ? 13.375 -18.172 -21.844 1 85.69 272 LEU A N 1
ATOM 2161 C CA . LEU A 1 272 ? 12.68 -16.906 -21.703 1 85.69 272 LEU A CA 1
ATOM 2162 C C . LEU A 1 272 ? 13.148 -15.906 -22.766 1 85.69 272 LEU A C 1
ATOM 2164 O O . LEU A 1 272 ? 12.414 -14.992 -23.125 1 85.69 272 LEU A O 1
ATOM 2168 N N . GLY A 1 273 ? 14.359 -16.094 -23.219 1 84.88 273 GLY A N 1
ATOM 2169 C CA . GLY A 1 273 ? 14.945 -15.109 -24.109 1 84.88 273 GLY A CA 1
ATOM 2170 C C . GLY A 1 273 ? 15.562 -13.93 -23.375 1 84.88 273 GLY A C 1
ATOM 2171 O O . GLY A 1 273 ? 15.844 -14.031 -22.172 1 84.88 273 GLY A O 1
ATOM 2172 N N . GLU A 1 274 ? 15.828 -12.891 -24.094 1 91.62 274 GLU A N 1
ATOM 2173 C CA . GLU A 1 274 ? 16.422 -11.688 -23.516 1 91.62 274 GLU A CA 1
ATOM 2174 C C . GLU A 1 274 ? 15.383 -10.594 -23.328 1 91.62 274 GLU A C 1
ATOM 2176 O O . GLU A 1 274 ? 15.602 -9.445 -23.75 1 91.62 274 GLU A O 1
ATOM 2181 N N . LEU A 1 275 ? 14.359 -11.016 -22.625 1 94.88 275 LEU A N 1
ATOM 2182 C CA . LEU A 1 275 ? 13.273 -10.07 -22.406 1 94.88 275 LEU A CA 1
ATOM 2183 C C . LEU A 1 275 ? 13.531 -9.211 -21.172 1 94.88 275 LEU A C 1
ATOM 2185 O O . LEU A 1 275 ? 14.031 -9.711 -20.156 1 94.88 275 LEU A O 1
ATOM 2189 N N . THR A 1 276 ? 13.242 -7.938 -21.312 1 94.94 276 THR A N 1
ATOM 2190 C CA . THR A 1 276 ? 13.234 -7.051 -20.156 1 94.94 276 THR A CA 1
ATOM 2191 C C . THR A 1 276 ? 11.898 -7.117 -19.438 1 94.94 276 THR A C 1
ATOM 2193 O O . THR A 1 276 ? 10.945 -7.711 -19.938 1 94.94 276 THR A O 1
ATOM 2196 N N . PHE A 1 277 ? 11.859 -6.598 -18.25 1 94.81 277 PHE A N 1
ATOM 2197 C CA . PHE A 1 277 ? 10.602 -6.574 -17.516 1 94.81 277 PHE A CA 1
ATOM 2198 C C . PHE A 1 277 ? 9.516 -5.863 -18.312 1 94.81 277 PHE A C 1
ATOM 2200 O O . PHE A 1 277 ? 8.367 -6.312 -18.344 1 94.81 277 PHE A O 1
ATOM 2207 N N . LEU A 1 278 ? 9.875 -4.785 -18.938 1 93 278 LEU A N 1
ATOM 2208 C CA . LEU A 1 278 ? 8.922 -4.023 -19.734 1 93 278 LEU A CA 1
ATOM 2209 C C . LEU A 1 278 ? 8.461 -4.824 -20.953 1 93 278 LEU A C 1
ATOM 2211 O O . LEU A 1 278 ? 7.266 -4.875 -21.25 1 93 278 LEU A O 1
ATOM 2215 N N . GLU A 1 279 ? 9.398 -5.465 -21.625 1 94.06 279 GLU A N 1
ATOM 2216 C CA . GLU A 1 279 ? 9.062 -6.266 -22.797 1 94.06 279 GLU A CA 1
ATOM 2217 C C . GLU A 1 279 ? 8.188 -7.457 -22.422 1 94.06 279 GLU A C 1
ATOM 2219 O O . GLU A 1 279 ? 7.27 -7.82 -23.156 1 94.06 279 GLU A O 1
ATOM 2224 N N . ALA A 1 280 ? 8.508 -8.062 -21.312 1 95.56 280 ALA A N 1
ATOM 2225 C CA . ALA A 1 280 ? 7.695 -9.18 -20.844 1 95.56 280 ALA A CA 1
ATOM 2226 C C . ALA A 1 280 ? 6.266 -8.734 -20.562 1 95.56 280 ALA A C 1
ATOM 2228 O O . ALA A 1 280 ? 5.309 -9.43 -20.922 1 95.56 280 ALA A O 1
ATOM 2229 N N . TYR A 1 281 ? 6.117 -7.602 -20 1 94.5 281 TYR A N 1
ATOM 2230 C CA . TYR A 1 281 ? 4.793 -7.059 -19.703 1 94.5 281 TYR A CA 1
ATOM 2231 C C . TYR A 1 281 ? 4.031 -6.758 -20.984 1 94.5 281 TYR A C 1
ATOM 2233 O O . TYR A 1 281 ? 2.84 -7.059 -21.094 1 94.5 281 TYR A O 1
ATOM 2241 N N . GLN A 1 282 ? 4.715 -6.148 -21.875 1 90.81 282 GLN A N 1
ATOM 2242 C CA . GLN A 1 282 ? 4.082 -5.801 -23.141 1 90.81 282 GLN A CA 1
ATOM 2243 C C . GLN A 1 282 ? 3.691 -7.051 -23.922 1 90.81 282 GLN A C 1
ATOM 2245 O O . GLN A 1 282 ? 2.693 -7.051 -24.641 1 90.81 282 GLN A O 1
ATOM 2250 N N . LEU A 1 283 ? 4.434 -8.094 -23.734 1 92.25 283 LEU A N 1
ATOM 2251 C CA . LEU A 1 283 ? 4.211 -9.336 -24.453 1 92.25 283 LEU A CA 1
ATOM 2252 C C . LEU A 1 283 ? 3.006 -10.086 -23.891 1 92.25 283 LEU A C 1
ATOM 2254 O O . LEU A 1 283 ? 2.174 -10.586 -24.656 1 92.25 283 LEU A O 1
ATOM 2258 N N . THR A 1 284 ? 2.818 -10.188 -22.578 1 92.38 284 THR A N 1
ATOM 2259 C CA . THR A 1 284 ? 1.84 -11.086 -21.969 1 92.38 284 THR A CA 1
ATOM 2260 C C . THR A 1 284 ? 0.75 -10.289 -21.25 1 92.38 284 THR A C 1
ATOM 2262 O O . THR A 1 284 ? -0.347 -10.805 -21.031 1 92.38 284 THR A O 1
ATOM 2265 N N . GLY A 1 285 ? 1.021 -9.055 -20.812 1 90.88 285 GLY A N 1
ATOM 2266 C CA . GLY A 1 285 ? 0.098 -8.281 -20 1 90.88 285 GLY A CA 1
ATOM 2267 C C . GLY A 1 285 ? 0.12 -8.672 -18.547 1 90.88 285 GLY A C 1
ATOM 2268 O O . GLY A 1 285 ? -0.627 -8.109 -17.734 1 90.88 285 GLY A O 1
ATOM 2269 N N . ARG A 1 286 ? 0.949 -9.648 -18.219 1 95.31 286 ARG A N 1
ATOM 2270 C CA . ARG A 1 286 ? 1.107 -10.078 -16.828 1 95.31 286 ARG A CA 1
ATOM 2271 C C . ARG A 1 286 ? 2.25 -9.32 -16.156 1 95.31 286 ARG A C 1
ATOM 2273 O O . ARG A 1 286 ? 3.268 -9.031 -16.781 1 95.31 286 ARG A O 1
ATOM 2280 N N . VAL A 1 287 ? 2.064 -9 -14.906 1 96.25 287 VAL A N 1
ATOM 2281 C CA . VAL A 1 287 ? 3.033 -8.18 -14.195 1 96.25 287 VAL A CA 1
ATOM 2282 C C . VAL A 1 287 ? 3.943 -9.062 -13.352 1 96.25 287 VAL A C 1
ATOM 2284 O O . VAL A 1 287 ? 3.482 -9.734 -12.422 1 96.25 287 VAL A O 1
ATOM 2287 N N . LEU A 1 288 ? 5.184 -9.039 -13.672 1 97.06 288 LEU A N 1
ATOM 2288 C CA . LEU A 1 288 ? 6.203 -9.828 -12.977 1 97.06 288 LEU A CA 1
ATOM 2289 C C . LEU A 1 288 ? 6.895 -8.992 -11.906 1 97.06 288 LEU A C 1
ATOM 2291 O O . LEU A 1 288 ? 7.344 -7.875 -12.172 1 97.06 288 LEU A O 1
ATOM 2295 N N . ASN A 1 289 ? 6.922 -9.492 -10.727 1 94.5 289 ASN A N 1
ATOM 2296 C CA . ASN A 1 289 ? 7.637 -8.875 -9.617 1 94.5 289 ASN A CA 1
ATOM 2297 C C . ASN A 1 289 ? 8.648 -9.828 -8.992 1 94.5 289 ASN A C 1
ATOM 2299 O O . ASN A 1 289 ? 8.289 -10.93 -8.57 1 94.5 289 ASN A O 1
ATOM 2303 N N . ILE A 1 290 ? 9.883 -9.438 -8.953 1 91.75 290 ILE A N 1
ATOM 2304 C CA . ILE A 1 290 ? 10.945 -10.266 -8.391 1 91.75 290 ILE A CA 1
ATOM 2305 C C . ILE A 1 290 ? 11.656 -9.5 -7.273 1 91.75 290 ILE A C 1
ATOM 2307 O O . ILE A 1 290 ? 11.953 -8.312 -7.414 1 91.75 290 ILE A O 1
ATOM 2311 N N . GLU A 1 291 ? 11.836 -10.195 -6.262 1 82.25 291 GLU A N 1
ATOM 2312 C CA . GLU A 1 291 ? 12.57 -9.617 -5.141 1 82.25 291 GLU A CA 1
ATOM 2313 C C . GLU A 1 291 ? 14.078 -9.75 -5.344 1 82.25 291 GLU A C 1
ATOM 2315 O O . GLU A 1 291 ? 14.578 -10.828 -5.668 1 82.25 291 GLU A O 1
ATOM 2320 N N . TYR A 1 292 ? 14.797 -8.562 -5.211 1 76.81 292 TYR A N 1
ATOM 2321 C CA . TYR A 1 292 ? 16.25 -8.531 -5.359 1 76.81 292 TYR A CA 1
ATOM 2322 C C . TYR A 1 292 ? 16.922 -8.016 -4.09 1 76.81 292 TYR A C 1
ATOM 2324 O O . TYR A 1 292 ? 16.641 -6.898 -3.646 1 76.81 292 TYR A O 1
ATOM 2332 N N . PRO A 1 293 ? 17.656 -8.852 -3.389 1 65.62 293 PRO A N 1
ATOM 2333 C CA . PRO A 1 293 ? 18.438 -8.367 -2.25 1 65.62 293 PRO A CA 1
ATOM 2334 C C . PRO A 1 293 ? 19.766 -7.742 -2.672 1 65.62 293 PRO A C 1
ATOM 2336 O O . PRO A 1 293 ? 20.562 -8.375 -3.379 1 65.62 293 PRO A O 1
ATOM 2339 N N . PRO A 1 294 ? 20.016 -6.355 -2.521 1 57.44 294 PRO A N 1
ATOM 2340 C CA . PRO A 1 294 ? 21.281 -5.781 -2.982 1 57.44 294 PRO A CA 1
ATOM 2341 C C . PRO A 1 294 ? 22.484 -6.297 -2.197 1 57.44 294 PRO A C 1
ATOM 2343 O O . PRO A 1 294 ? 22.344 -6.688 -1.036 1 57.44 294 PRO A O 1
ATOM 2346 N N . GLU A 1 295 ? 23.656 -6.742 -2.742 1 50.53 295 GLU A N 1
ATOM 2347 C CA . GLU A 1 295 ? 24.906 -7.191 -2.162 1 50.53 295 GLU A CA 1
ATOM 2348 C C . GLU A 1 295 ? 25.625 -6.055 -1.437 1 50.53 295 GLU A C 1
ATOM 2350 O O . GLU A 1 295 ? 25.891 -5.004 -2.025 1 50.53 295 GLU A O 1
ATOM 2355 N N . THR A 1 296 ? 25.203 -5.348 -0.402 1 42.25 296 THR A N 1
ATOM 2356 C CA . THR A 1 296 ? 26.281 -4.438 -0.022 1 42.25 296 THR A CA 1
ATOM 2357 C C . THR A 1 296 ? 27.578 -5.203 0.202 1 42.25 296 THR A C 1
ATOM 2359 O O . THR A 1 296 ? 27.641 -6.105 1.043 1 42.25 296 THR A O 1
ATOM 2362 N N . VAL A 1 297 ? 28.406 -5.52 -0.727 1 37.75 297 VAL A N 1
ATOM 2363 C CA . VAL A 1 297 ? 29.812 -5.84 -0.487 1 37.75 297 VAL A CA 1
ATOM 2364 C C . VAL A 1 297 ? 30.391 -4.887 0.558 1 37.75 297 VAL A C 1
ATOM 2366 O O . VAL A 1 297 ? 30.312 -3.666 0.408 1 37.75 297 VAL A O 1
ATOM 2369 N N . GLY A 1 298 ? 30.922 -5.461 1.785 1 37 298 GLY A N 1
ATOM 2370 C CA . GLY A 1 298 ? 31.703 -4.895 2.877 1 37 298 GLY A CA 1
ATOM 2371 C C . GLY A 1 298 ? 30.844 -4.215 3.93 1 37 298 GLY A C 1
ATOM 2372 O O . GLY A 1 298 ? 31.359 -3.682 4.91 1 37 298 GLY A O 1
ATOM 2373 N N . VAL A 1 299 ? 29.906 -3.533 3.439 1 36.47 299 VAL A N 1
ATOM 2374 C CA . VAL A 1 299 ? 29.281 -2.832 4.562 1 36.47 299 VAL A CA 1
ATOM 2375 C C . VAL A 1 299 ? 28.562 -3.83 5.461 1 36.47 299 VAL A C 1
ATOM 2377 O O . VAL A 1 299 ? 27.781 -4.66 4.977 1 36.47 299 VAL A O 1
ATOM 2380 N N . SER A 1 300 ? 29.234 -4.289 6.449 1 33 300 SER A N 1
ATOM 2381 C CA . SER A 1 300 ? 28.641 -4.93 7.621 1 33 300 SER A CA 1
ATOM 2382 C C . SER A 1 300 ? 27.203 -4.461 7.84 1 33 300 SER A C 1
ATOM 2384 O O . SER A 1 300 ? 26.984 -3.359 8.352 1 33 300 SER A O 1
ATOM 2386 N N . TYR A 1 301 ? 26.531 -4.59 7.027 1 35.12 301 TYR A N 1
ATOM 2387 C CA . TYR A 1 301 ? 25.188 -4.02 7.176 1 35.12 301 TYR A CA 1
ATOM 2388 C C . TYR A 1 301 ? 24.5 -4.57 8.414 1 35.12 301 TYR A C 1
ATOM 2390 O O . TYR A 1 301 ? 24.078 -5.73 8.43 1 35.12 301 TYR A O 1
ATOM 2398 N N . LYS A 1 302 ? 24.938 -4.41 9.523 1 35.53 302 LYS A N 1
ATOM 2399 C CA . LYS A 1 302 ? 24.125 -4.68 10.703 1 35.53 302 LYS A CA 1
ATOM 2400 C C . LYS A 1 302 ? 22.641 -4.535 10.391 1 35.53 302 LYS A C 1
ATOM 2402 O O . LYS A 1 302 ? 21.781 -4.973 11.172 1 35.53 302 LYS A O 1
ATOM 2407 N N . SER A 1 303 ? 22.203 -3.65 9.414 1 38.47 303 SER A N 1
ATOM 2408 C CA . SER A 1 303 ? 20.797 -3.471 9.07 1 38.47 303 SER A CA 1
ATOM 2409 C C . SER A 1 303 ? 20.484 -4.098 7.719 1 38.47 303 SER A C 1
ATOM 2411 O O . SER A 1 303 ? 21.281 -4.02 6.785 1 38.47 303 SER A O 1
ATOM 2413 N N . ALA A 1 304 ? 19.844 -5.246 7.555 1 40.69 304 ALA A N 1
ATOM 2414 C CA . ALA A 1 304 ? 19.391 -6.031 6.41 1 40.69 304 ALA A CA 1
ATOM 2415 C C . ALA A 1 304 ? 19.266 -5.16 5.164 1 40.69 304 ALA A C 1
ATOM 2417 O O . ALA A 1 304 ? 18.734 -4.047 5.223 1 40.69 304 ALA A O 1
ATOM 2418 N N . PRO A 1 305 ? 20.203 -5.461 4.25 1 47.47 305 PRO A N 1
ATOM 2419 C CA . PRO A 1 305 ? 20.156 -4.703 2.996 1 47.47 305 PRO A CA 1
ATOM 2420 C C . PRO A 1 305 ? 18.734 -4.566 2.445 1 47.47 305 PRO A C 1
ATOM 2422 O O . PRO A 1 305 ? 17.922 -5.488 2.584 1 47.47 305 PRO A O 1
ATOM 2425 N N . PRO A 1 306 ? 18.281 -3.432 2.082 1 55.12 306 PRO A N 1
ATOM 2426 C CA . PRO A 1 306 ? 16.906 -3.203 1.649 1 55.12 306 PRO A CA 1
ATOM 2427 C C . PRO A 1 306 ? 16.531 -4.016 0.411 1 55.12 306 PRO A C 1
ATOM 2429 O O . PRO A 1 306 ? 17.297 -4.078 -0.546 1 55.12 306 PRO A O 1
ATOM 2432 N N . VAL A 1 307 ? 15.641 -5.012 0.414 1 61.66 307 VAL A N 1
ATOM 2433 C CA . VAL A 1 307 ? 15.055 -5.762 -0.693 1 61.66 307 VAL A CA 1
ATOM 2434 C C . VAL A 1 307 ? 14.391 -4.801 -1.675 1 61.66 307 VAL A C 1
ATOM 2436 O O . VAL A 1 307 ? 13.773 -3.814 -1.265 1 61.66 307 VAL A O 1
ATOM 2439 N N . ARG A 1 308 ? 14.844 -5.027 -2.936 1 76.75 308 ARG A N 1
ATOM 2440 C CA . ARG A 1 308 ? 14.242 -4.238 -4.004 1 76.75 308 ARG A CA 1
ATOM 2441 C C . ARG A 1 308 ? 13.242 -5.066 -4.801 1 76.75 308 ARG A C 1
ATOM 2443 O O . ARG A 1 308 ? 13.422 -6.277 -4.961 1 76.75 308 ARG A O 1
ATOM 2450 N N . LEU A 1 309 ? 12.211 -4.41 -5.156 1 85.75 309 LEU A N 1
ATOM 2451 C CA . LEU A 1 309 ? 11.203 -5.031 -6.008 1 85.75 309 LEU A CA 1
ATOM 2452 C C . LEU A 1 309 ? 11.406 -4.641 -7.465 1 85.75 309 LEU A C 1
ATOM 2454 O O . LEU A 1 309 ? 11.359 -3.455 -7.809 1 85.75 309 LEU A O 1
ATOM 2458 N N . LEU A 1 310 ? 11.75 -5.629 -8.266 1 90.69 310 LEU A N 1
ATOM 2459 C CA . LEU A 1 310 ? 11.961 -5.371 -9.688 1 90.69 310 LEU A CA 1
ATOM 2460 C C . LEU A 1 310 ? 10.703 -5.707 -10.492 1 90.69 310 LEU A C 1
ATOM 2462 O O . LEU A 1 310 ? 10.117 -6.777 -10.312 1 90.69 310 LEU A O 1
ATOM 2466 N N . ASN A 1 311 ? 10.266 -4.824 -11.234 1 93.44 311 ASN A N 1
ATOM 2467 C CA . ASN A 1 311 ? 9.133 -5.004 -12.133 1 93.44 311 ASN A CA 1
ATOM 2468 C C . ASN A 1 311 ? 9.195 -4.047 -13.32 1 93.44 311 ASN A C 1
ATOM 2470 O O . ASN A 1 311 ? 10.211 -3.383 -13.531 1 93.44 311 ASN A O 1
ATOM 2474 N N . TYR A 1 312 ? 8.188 -3.98 -14.094 1 92.19 312 TYR A N 1
ATOM 2475 C CA . TYR A 1 312 ? 8.219 -3.188 -15.32 1 92.19 312 TYR A CA 1
ATOM 2476 C C . TYR A 1 312 ? 8.188 -1.696 -15.008 1 92.19 312 TYR A C 1
ATOM 2478 O O . TYR A 1 312 ? 8.547 -0.87 -15.844 1 92.19 312 TYR A O 1
ATOM 2486 N N . LEU A 1 313 ? 7.773 -1.348 -13.805 1 89.12 313 LEU A N 1
ATOM 2487 C CA . LEU A 1 313 ? 7.723 0.057 -13.414 1 89.12 313 LEU A CA 1
ATOM 2488 C C . LEU A 1 313 ? 9.031 0.489 -12.758 1 89.12 313 LEU A C 1
ATOM 2490 O O . LEU A 1 313 ? 9.539 1.575 -13.039 1 89.12 313 LEU A O 1
ATOM 2494 N N . THR A 1 314 ? 9.586 -0.341 -11.906 1 87.06 314 THR A N 1
ATOM 2495 C CA . THR A 1 314 ? 10.75 0.027 -11.109 1 87.06 314 THR A CA 1
ATOM 2496 C C . THR A 1 314 ? 12.039 -0.281 -11.867 1 87.06 314 THR A C 1
ATOM 2498 O O . THR A 1 314 ? 13.062 0.371 -11.641 1 87.06 314 THR A O 1
ATOM 2501 N N . ALA A 1 315 ? 12.016 -1.298 -12.648 1 89.19 315 ALA A N 1
ATOM 2502 C CA . ALA A 1 315 ? 13.195 -1.704 -13.422 1 89.19 315 ALA A CA 1
ATOM 2503 C C . ALA A 1 315 ? 12.789 -2.201 -14.805 1 89.19 315 ALA A C 1
ATOM 2505 O O . ALA A 1 315 ? 13.031 -3.361 -15.148 1 89.19 315 ALA A O 1
ATOM 2506 N N . PRO A 1 316 ? 12.312 -1.282 -15.633 1 89.38 316 PRO A N 1
ATOM 2507 C CA . PRO A 1 316 ? 11.773 -1.681 -16.938 1 89.38 316 PRO A CA 1
ATOM 2508 C C . PRO A 1 316 ? 12.844 -2.258 -17.859 1 89.38 316 PRO A C 1
ATOM 2510 O O . PRO A 1 316 ? 12.547 -3.125 -18.688 1 89.38 316 PRO A O 1
ATOM 2513 N N . SER A 1 317 ? 14.133 -1.844 -17.734 1 90.19 317 SER A N 1
ATOM 2514 C CA . SER A 1 317 ? 15.164 -2.205 -18.719 1 90.19 317 SER A CA 1
ATOM 2515 C C . SER A 1 317 ? 15.961 -3.418 -18.25 1 90.19 317 SER A C 1
ATOM 2517 O O . SER A 1 317 ? 16.812 -3.922 -18.984 1 90.19 317 SER A O 1
ATOM 2519 N N . VAL A 1 318 ? 15.664 -3.916 -17.078 1 92.38 318 VAL A N 1
ATOM 2520 C CA . VAL A 1 318 ? 16.422 -5.039 -16.547 1 92.38 318 VAL A CA 1
ATOM 2521 C C . VAL A 1 318 ? 15.977 -6.336 -17.219 1 92.38 318 VAL A C 1
ATOM 2523 O O . VAL A 1 318 ? 14.789 -6.531 -17.469 1 92.38 318 VAL A O 1
ATOM 2526 N N . LEU A 1 319 ? 16.969 -7.133 -17.484 1 94.81 319 LEU A N 1
ATOM 2527 C CA . LEU A 1 319 ? 16.688 -8.438 -18.078 1 94.81 319 LEU A CA 1
ATOM 2528 C C . LEU A 1 319 ? 16.141 -9.398 -17.031 1 94.81 319 LEU A C 1
ATOM 2530 O O . LEU A 1 319 ? 16.703 -9.555 -15.953 1 94.81 319 LEU A O 1
ATOM 2534 N N . VAL A 1 320 ? 15.055 -10.055 -17.406 1 95.56 320 VAL A N 1
ATOM 2535 C CA . VAL A 1 320 ? 14.328 -10.922 -16.484 1 95.56 320 VAL A CA 1
ATOM 2536 C C . VAL A 1 320 ? 15.227 -12.07 -16.031 1 95.56 320 VAL A C 1
ATOM 2538 O O . VAL A 1 320 ? 15.273 -12.414 -14.852 1 95.56 320 VAL A O 1
ATOM 2541 N N . HIS A 1 321 ? 15.977 -12.703 -17 1 91.75 321 HIS A N 1
ATOM 2542 C CA . HIS A 1 321 ? 16.812 -13.852 -16.656 1 91.75 321 HIS A CA 1
ATOM 2543 C C . HIS A 1 321 ? 17.875 -13.477 -15.633 1 91.75 321 HIS A C 1
ATOM 2545 O O . HIS A 1 321 ? 18.188 -14.273 -14.75 1 91.75 321 HIS A O 1
ATOM 2551 N N . SER A 1 322 ? 18.438 -12.289 -15.75 1 90.62 322 SER A N 1
ATOM 2552 C CA . SER A 1 322 ? 19.453 -11.844 -14.805 1 90.62 322 SER A CA 1
ATOM 2553 C C . SER A 1 322 ? 18.844 -11.609 -13.422 1 90.62 322 SER A C 1
ATOM 2555 O O . SER A 1 322 ? 19.484 -11.891 -12.406 1 90.62 322 SER A O 1
ATOM 2557 N N . ALA A 1 323 ? 17.656 -11.062 -13.398 1 90.94 323 ALA A N 1
ATOM 2558 C CA . ALA A 1 323 ? 16.984 -10.82 -12.125 1 90.94 323 ALA A CA 1
ATOM 2559 C C . ALA A 1 323 ? 16.688 -12.133 -11.406 1 90.94 323 ALA A C 1
ATOM 2561 O O . ALA A 1 323 ? 16.844 -12.227 -10.188 1 90.94 323 ALA A O 1
ATOM 2562 N N . VAL A 1 324 ? 16.219 -13.102 -12.141 1 89.06 324 VAL A N 1
ATOM 2563 C CA . VAL A 1 324 ? 15.922 -14.406 -11.555 1 89.06 324 VAL A CA 1
ATOM 2564 C C . VAL A 1 324 ? 17.203 -15.023 -11 1 89.06 324 VAL A C 1
ATOM 2566 O O . VAL A 1 324 ? 17.203 -15.539 -9.875 1 89.06 324 VAL A O 1
ATOM 2569 N N . ALA A 1 325 ? 18.234 -14.938 -11.781 1 84.62 325 ALA A N 1
ATOM 2570 C CA . ALA A 1 325 ? 19.516 -15.492 -11.359 1 84.62 325 ALA A CA 1
ATOM 2571 C C . ALA A 1 325 ? 20.031 -14.789 -10.102 1 84.62 325 ALA A C 1
ATOM 2573 O O . ALA A 1 325 ? 20.516 -15.445 -9.172 1 84.62 325 ALA A O 1
ATOM 2574 N N . ALA A 1 326 ? 19.906 -13.508 -10.133 1 83.69 326 ALA A N 1
ATOM 2575 C CA . ALA A 1 326 ? 20.375 -12.734 -8.984 1 83.69 326 ALA A CA 1
ATOM 2576 C C . ALA A 1 326 ? 19.547 -13.062 -7.738 1 83.69 326 ALA A C 1
ATOM 2578 O O . ALA A 1 326 ? 20.094 -13.125 -6.629 1 83.69 326 ALA A O 1
ATOM 2579 N N . SER A 1 327 ? 18.281 -13.203 -7.879 1 81.5 327 SER A N 1
ATOM 2580 C CA . SER A 1 327 ? 17.391 -13.539 -6.762 1 81.5 327 SER A CA 1
ATOM 2581 C C . SER A 1 327 ? 17.688 -14.938 -6.234 1 81.5 327 SER A C 1
ATOM 2583 O O . SER A 1 327 ? 17.703 -15.164 -5.02 1 81.5 327 SER A O 1
ATOM 2585 N N . PHE A 1 328 ? 17.938 -15.773 -7.094 1 75.06 328 PHE A N 1
ATOM 2586 C CA . PHE A 1 328 ? 18.234 -17.156 -6.723 1 75.06 328 PHE A CA 1
ATOM 2587 C C . PHE A 1 328 ? 19.578 -17.234 -5.996 1 75.06 328 PHE A C 1
ATOM 2589 O O . PHE A 1 328 ? 19.734 -18.031 -5.066 1 75.06 328 PHE A O 1
ATOM 2596 N N . ALA A 1 329 ? 20.5 -16.469 -6.43 1 70.25 329 ALA A N 1
ATOM 2597 C CA . ALA A 1 329 ? 21.875 -16.5 -5.91 1 70.25 329 ALA A CA 1
ATOM 2598 C C . ALA A 1 329 ? 21.969 -15.797 -4.562 1 70.25 329 ALA A C 1
ATOM 2600 O O . ALA A 1 329 ? 23.016 -15.828 -3.91 1 70.25 329 ALA A O 1
ATOM 2601 N N . SER A 1 330 ? 20.969 -15.109 -4.164 1 62.59 330 SER A N 1
ATOM 2602 C CA . SER A 1 330 ? 21.031 -14.359 -2.914 1 62.59 330 SER A CA 1
ATOM 2603 C C . SER A 1 330 ? 21.047 -15.289 -1.708 1 62.59 330 SER A C 1
ATOM 2605 O O . SER A 1 330 ? 21.312 -14.852 -0.584 1 62.59 330 SER A O 1
ATOM 2607 N N . MET A 1 331 ? 20.922 -16.531 -1.88 1 55.22 331 MET A N 1
ATOM 2608 C CA . MET A 1 331 ? 21.062 -17.469 -0.763 1 55.22 331 MET A CA 1
ATOM 2609 C C . MET A 1 331 ? 22.516 -17.625 -0.365 1 55.22 331 MET A C 1
ATOM 2611 O O . MET A 1 331 ? 23.359 -17.984 -1.191 1 55.22 331 MET A O 1
ATOM 2615 N N . PRO A 1 332 ? 22.844 -17.031 0.802 1 52.25 332 PRO A N 1
ATOM 2616 C CA . PRO A 1 332 ? 24.25 -17.016 1.199 1 52.25 332 PRO A CA 1
ATOM 2617 C C . PRO A 1 332 ? 24.906 -18.391 1.088 1 52.25 332 PRO A C 1
ATOM 2619 O O . PRO A 1 332 ? 24.25 -19.422 1.313 1 52.25 332 PRO A O 1
ATOM 2622 N N . HIS A 1 333 ? 26.078 -18.438 0.679 1 52.22 333 HIS A N 1
ATOM 2623 C CA . HIS A 1 333 ? 27.047 -19.516 0.693 1 52.22 333 HIS A CA 1
ATOM 2624 C C . HIS A 1 333 ? 26.703 -20.594 -0.327 1 52.22 333 HIS A C 1
ATOM 2626 O O . HIS A 1 333 ? 27.469 -21.531 -0.527 1 52.22 333 HIS A O 1
ATOM 2632 N N . LEU A 1 334 ? 25.5 -20.406 -0.931 1 57.75 334 LEU A N 1
ATOM 2633 C CA . LEU A 1 334 ? 25.141 -21.484 -1.838 1 57.75 334 LEU A CA 1
ATOM 2634 C C . LEU A 1 334 ? 25.5 -21.141 -3.277 1 57.75 334 LEU A C 1
ATOM 2636 O O . LEU A 1 334 ? 25.891 -22.016 -4.059 1 57.75 334 LEU A O 1
ATOM 2640 N N . PHE A 1 335 ? 25.375 -19.891 -3.594 1 60.28 335 PHE A N 1
ATOM 2641 C CA . PHE A 1 335 ? 25.547 -19.516 -4.992 1 60.28 335 PHE A CA 1
ATOM 2642 C C . PHE A 1 335 ? 26.469 -18.312 -5.109 1 60.28 335 PHE A C 1
ATOM 2644 O O . PHE A 1 335 ? 26.609 -17.531 -4.164 1 60.28 335 PHE A O 1
ATOM 2651 N N . GLU A 1 336 ? 27.25 -18.453 -6.219 1 63.5 336 GLU A N 1
ATOM 2652 C CA . GLU A 1 336 ? 27.969 -17.234 -6.574 1 63.5 336 GLU A CA 1
ATOM 2653 C C . GLU A 1 336 ? 26.984 -16.109 -6.934 1 63.5 336 GLU A C 1
ATOM 2655 O O . GLU A 1 336 ? 25.938 -16.375 -7.512 1 63.5 336 GLU A O 1
ATOM 2660 N N . ARG A 1 337 ? 27.312 -15.086 -6.676 1 70.56 337 ARG A N 1
ATOM 2661 C CA . ARG A 1 337 ? 26.469 -13.93 -6.961 1 70.56 337 ARG A CA 1
ATOM 2662 C C . ARG A 1 337 ? 26.406 -13.648 -8.461 1 70.56 337 ARG A C 1
ATOM 2664 O O . ARG A 1 337 ? 27.406 -13.82 -9.164 1 70.56 337 ARG A O 1
ATOM 2671 N N . TYR A 1 338 ? 25.312 -13.344 -8.938 1 77.12 338 TYR A N 1
ATOM 2672 C CA . TYR A 1 338 ? 25.094 -12.984 -10.336 1 77.12 338 TYR A CA 1
ATOM 2673 C C . TYR A 1 338 ? 24.656 -11.523 -10.469 1 77.12 338 TYR A C 1
ATOM 2675 O O . TYR A 1 338 ? 23.797 -11.055 -9.711 1 77.12 338 TYR A O 1
ATOM 2683 N N . PRO A 1 339 ? 25.25 -10.805 -11.305 1 81.31 339 PRO A N 1
ATOM 2684 C CA . PRO A 1 339 ? 24.922 -9.383 -11.461 1 81.31 339 PRO A CA 1
ATOM 2685 C C . PRO A 1 339 ? 23.609 -9.156 -12.203 1 81.31 339 PRO A C 1
ATOM 2687 O O . PRO A 1 339 ? 23.188 -10 -12.992 1 81.31 339 PRO A O 1
ATOM 2690 N N . LEU A 1 340 ? 23.031 -8.102 -11.945 1 87.5 340 LEU A N 1
ATOM 2691 C CA . LEU A 1 340 ? 21.859 -7.664 -12.695 1 87.5 340 LEU A CA 1
ATOM 2692 C C . LEU A 1 340 ? 22.266 -7.039 -14.023 1 87.5 340 LEU A C 1
ATOM 2694 O O . LEU A 1 340 ? 23.203 -6.234 -14.078 1 87.5 340 LEU A O 1
ATOM 2698 N N . LEU A 1 341 ? 21.609 -7.484 -15.047 1 90.62 341 LEU A N 1
ATOM 2699 C CA . LEU A 1 341 ? 21.875 -6.961 -16.375 1 90.62 341 LEU A CA 1
ATOM 2700 C C . LEU A 1 341 ? 20.672 -6.191 -16.906 1 90.62 341 LEU A C 1
ATOM 2702 O O . LEU A 1 341 ? 19.531 -6.504 -16.578 1 90.62 341 LEU A O 1
ATOM 2706 N N . ALA A 1 342 ? 20.969 -5.121 -17.641 1 90.38 342 ALA A N 1
ATOM 2707 C CA . ALA A 1 342 ? 19.922 -4.309 -18.25 1 90.38 342 ALA A CA 1
ATOM 2708 C C . ALA A 1 342 ? 20.266 -3.955 -19.688 1 90.38 342 ALA A C 1
ATOM 2710 O O . ALA A 1 342 ? 21.422 -4.074 -20.109 1 90.38 342 ALA A O 1
ATOM 2711 N N . LYS A 1 343 ? 19.234 -3.707 -20.453 1 89.62 343 LYS A N 1
ATOM 2712 C CA . LYS A 1 343 ? 19.438 -3.193 -21.812 1 89.62 343 LYS A CA 1
ATOM 2713 C C . LYS A 1 343 ? 19.531 -1.67 -21.812 1 89.62 343 LYS A C 1
ATOM 2715 O O . LYS A 1 343 ? 18.719 -0.986 -21.203 1 89.62 343 LYS A O 1
ATOM 2720 N N . ASP A 1 344 ? 20.578 -1.19 -22.406 1 82.12 344 ASP A N 1
ATOM 2721 C CA . ASP A 1 344 ? 20.703 0.26 -22.516 1 82.12 344 ASP A CA 1
ATOM 2722 C C . ASP A 1 344 ? 19.859 0.8 -23.656 1 82.12 344 ASP A C 1
ATOM 2724 O O . ASP A 1 344 ? 19.094 0.052 -24.297 1 82.12 344 ASP A O 1
ATOM 2728 N N . LEU A 1 345 ? 19.875 2.045 -23.922 1 77.56 345 LEU A N 1
ATOM 2729 C CA . LEU A 1 345 ? 19.062 2.695 -24.938 1 77.56 345 LEU A CA 1
ATOM 2730 C C . LEU A 1 345 ? 19.406 2.17 -26.328 1 77.56 345 LEU A C 1
ATOM 2732 O O . LEU A 1 345 ? 18.562 2.18 -27.234 1 77.56 345 LEU A O 1
ATOM 2736 N N . ASN A 1 346 ? 20.656 1.699 -26.453 1 79.38 346 ASN A N 1
ATOM 2737 C CA . ASN A 1 346 ? 21.078 1.159 -27.734 1 79.38 346 ASN A CA 1
ATOM 2738 C C . ASN A 1 346 ? 20.812 -0.337 -27.844 1 79.38 346 ASN A C 1
ATOM 2740 O O . ASN A 1 346 ? 21.141 -0.967 -28.844 1 79.38 346 ASN A O 1
ATOM 2744 N N . GLY A 1 347 ? 20.234 -0.899 -26.812 1 82.56 347 GLY A N 1
ATOM 2745 C CA . GLY A 1 347 ? 19.875 -2.311 -26.828 1 82.56 347 GLY A CA 1
ATOM 2746 C C . GLY A 1 347 ? 21.016 -3.209 -26.344 1 82.56 347 GLY A C 1
ATOM 2747 O O . GLY A 1 347 ? 20.891 -4.434 -26.391 1 82.56 347 GLY A O 1
ATOM 2748 N N . CYS A 1 348 ? 22.078 -2.549 -25.891 1 86.81 348 CYS A N 1
ATOM 2749 C CA . CYS A 1 348 ? 23.219 -3.324 -25.422 1 86.81 348 CYS A CA 1
ATOM 2750 C C . CYS A 1 348 ? 23.016 -3.736 -23.969 1 86.81 348 CYS A C 1
ATOM 2752 O O . CYS A 1 348 ? 22.453 -2.984 -23.172 1 86.81 348 CYS A O 1
ATOM 2754 N N . VAL A 1 349 ? 23.531 -4.965 -23.672 1 89.88 349 VAL A N 1
ATOM 2755 C CA . VAL A 1 349 ? 23.406 -5.5 -22.312 1 89.88 349 VAL A CA 1
ATOM 2756 C C . VAL A 1 349 ? 24.516 -4.941 -21.438 1 89.88 349 VAL A C 1
ATOM 2758 O O . VAL A 1 349 ? 25.703 -5.059 -21.766 1 89.88 349 VAL A O 1
ATOM 2761 N N . VAL A 1 350 ? 24.125 -4.262 -20.391 1 87.19 350 VAL A N 1
ATOM 2762 C CA . VAL A 1 350 ? 25.078 -3.664 -19.469 1 87.19 350 VAL A CA 1
ATOM 2763 C C . VAL A 1 350 ? 24.734 -4.07 -18.031 1 87.19 350 VAL A C 1
ATOM 2765 O O . VAL A 1 350 ? 23.578 -4.367 -17.734 1 87.19 350 VAL A O 1
ATOM 2768 N N . PRO A 1 351 ? 25.781 -4.098 -17.234 1 85.25 351 PRO A N 1
ATOM 2769 C CA . PRO A 1 351 ? 25.469 -4.332 -15.82 1 85.25 351 PRO A CA 1
ATOM 2770 C C . PRO A 1 351 ? 24.625 -3.221 -15.203 1 85.25 351 PRO A C 1
ATOM 2772 O O . PRO A 1 351 ? 24.781 -2.051 -15.562 1 85.25 351 PRO A O 1
ATOM 2775 N N . TYR A 1 352 ? 23.719 -3.643 -14.438 1 81.19 352 TYR A N 1
ATOM 2776 C CA . TYR A 1 352 ? 22.781 -2.705 -13.828 1 81.19 352 TYR A CA 1
ATOM 2777 C C . TYR A 1 352 ? 22.891 -2.727 -12.312 1 81.19 352 TYR A C 1
ATOM 2779 O O . TYR A 1 352 ? 22.859 -3.795 -11.695 1 81.19 352 TYR A O 1
ATOM 2787 N N . ASP A 1 353 ? 23.203 -1.56 -11.766 1 71.56 353 ASP A N 1
ATOM 2788 C CA . ASP A 1 353 ? 23.156 -1.392 -10.32 1 71.56 353 ASP A CA 1
ATOM 2789 C C . ASP A 1 353 ? 21.984 -0.5 -9.906 1 71.56 353 ASP A C 1
ATOM 2791 O O . ASP A 1 353 ? 21.969 0.692 -10.219 1 71.56 353 ASP A O 1
ATOM 2795 N N . PRO A 1 354 ? 21.031 -1.117 -9.344 1 66.38 354 PRO A N 1
ATOM 2796 C CA . PRO A 1 354 ? 19.875 -0.293 -8.953 1 66.38 354 PRO A CA 1
ATOM 2797 C C . PRO A 1 354 ? 20.25 0.797 -7.949 1 66.38 354 PRO A C 1
ATOM 2799 O O . PRO A 1 354 ? 21.016 0.549 -7.016 1 66.38 354 PRO A O 1
ATOM 2802 N N . PRO A 1 355 ? 19.953 2.109 -8.391 1 59.5 355 PRO A N 1
ATOM 2803 C CA . PRO A 1 355 ? 20.344 3.258 -7.578 1 59.5 355 PRO A CA 1
ATOM 2804 C C . PRO A 1 355 ? 19.703 3.252 -6.195 1 59.5 355 PRO A C 1
ATOM 2806 O O . PRO A 1 355 ? 19.609 4.297 -5.547 1 59.5 355 PRO A O 1
ATOM 2809 N N . VAL A 1 356 ? 19.047 2.332 -5.699 1 56.12 356 VAL A N 1
ATOM 2810 C CA . VAL A 1 356 ? 18.281 2.461 -4.465 1 56.12 356 VAL A CA 1
ATOM 2811 C C . VAL A 1 356 ? 19.125 2.014 -3.277 1 56.12 356 VAL A C 1
ATOM 2813 O O . VAL A 1 356 ? 19.844 1.015 -3.361 1 56.12 356 VAL A O 1
ATOM 2816 N N . MET A 1 357 ? 19.781 3.102 -2.625 1 45 357 MET A N 1
ATOM 2817 C CA . MET A 1 357 ? 20.359 2.871 -1.308 1 45 357 MET A CA 1
ATOM 2818 C C . MET A 1 357 ? 19.359 3.182 -0.203 1 45 357 MET A C 1
ATOM 2820 O O . MET A 1 357 ? 18.531 4.086 -0.345 1 45 357 MET A O 1
ATOM 2824 N N . GLY A 1 358 ? 18.875 2.16 0.597 1 43.53 358 GLY A N 1
ATOM 2825 C CA . GLY A 1 358 ? 18.219 2.383 1.872 1 43.53 358 GLY A CA 1
ATOM 2826 C C . GLY A 1 358 ? 17.203 1.31 2.211 1 43.53 358 GLY A C 1
ATOM 2827 O O . GLY A 1 358 ? 16.797 0.534 1.341 1 43.53 358 GLY A O 1
ATOM 2828 N N . CYS A 1 359 ? 17.328 0.958 3.428 1 37.56 359 CYS A N 1
ATOM 2829 C CA . CYS A 1 359 ? 16.469 0.056 4.191 1 37.56 359 CYS A CA 1
ATOM 2830 C C . CYS A 1 359 ? 15.008 0.419 4.02 1 37.56 359 CYS A C 1
ATOM 2832 O O . CYS A 1 359 ? 14.5 1.312 4.699 1 37.56 359 CYS A O 1
ATOM 2834 N N . VAL A 1 360 ? 14.453 0.681 2.986 1 34.19 360 VAL A N 1
ATOM 2835 C CA . VAL A 1 360 ? 13.023 0.947 2.918 1 34.19 360 VAL A CA 1
ATOM 2836 C C . VAL A 1 360 ? 12.25 -0.238 3.492 1 34.19 360 VAL A C 1
ATOM 2838 O O . VAL A 1 360 ? 12.531 -1.392 3.16 1 34.19 360 VAL A O 1
ATOM 2841 N N . GLY A 1 361 ? 11.445 0.048 4.738 1 34.56 361 GLY A N 1
ATOM 2842 C CA . GLY A 1 361 ? 10.469 -0.579 5.613 1 34.56 361 GLY A CA 1
ATOM 2843 C C . GLY A 1 361 ? 11.023 -1.765 6.379 1 34.56 361 GLY A C 1
ATOM 2844 O O . GLY A 1 361 ? 10.859 -2.912 5.961 1 34.56 361 GLY A O 1
ATOM 2845 N N . ILE A 1 362 ? 12.008 -1.481 6.988 1 37.5 362 ILE A N 1
ATOM 2846 C CA . ILE A 1 362 ? 12.484 -2.545 7.871 1 37.5 362 ILE A CA 1
ATOM 2847 C C . ILE A 1 362 ? 11.352 -3.006 8.781 1 37.5 362 ILE A C 1
ATOM 2849 O O . ILE A 1 362 ? 10.766 -2.203 9.516 1 37.5 362 ILE A O 1
ATOM 2853 N N . ARG A 1 363 ? 10.742 -4.07 8.383 1 39.53 363 ARG A N 1
ATOM 2854 C CA . ARG A 1 363 ? 9.891 -4.66 9.406 1 39.53 363 ARG A CA 1
ATOM 2855 C C . ARG A 1 363 ? 10.594 -4.699 10.758 1 39.53 363 ARG A C 1
ATOM 2857 O O . ARG A 1 363 ? 11.82 -4.613 10.828 1 39.53 363 ARG A O 1
ATOM 2864 N N . SER A 1 364 ? 9.922 -4.281 11.789 1 35.56 364 SER A N 1
ATOM 2865 C CA . SER A 1 364 ? 10.516 -4.457 13.109 1 35.56 364 SER A CA 1
ATOM 2866 C C . SER A 1 364 ? 11.609 -5.516 13.086 1 35.56 364 SER A C 1
ATOM 2868 O O . SER A 1 364 ? 12.523 -5.492 13.922 1 35.56 364 SER A O 1
ATOM 2870 N N . ASP A 1 365 ? 11.531 -6.5 12.117 1 35.94 365 ASP A N 1
ATOM 2871 C CA . ASP A 1 365 ? 12.547 -7.539 11.977 1 35.94 365 ASP A CA 1
ATOM 2872 C C . ASP A 1 365 ? 13.609 -7.137 10.961 1 35.94 365 ASP A C 1
ATOM 2874 O O . ASP A 1 365 ? 14.562 -7.887 10.719 1 35.94 365 ASP A O 1
ATOM 2878 N N . GLY A 1 366 ? 13.812 -5.957 10.32 1 38.47 366 GLY A N 1
ATOM 2879 C CA . GLY A 1 366 ? 14.828 -5.43 9.43 1 38.47 366 GLY A CA 1
ATOM 2880 C C . GLY A 1 366 ? 14.461 -5.559 7.961 1 38.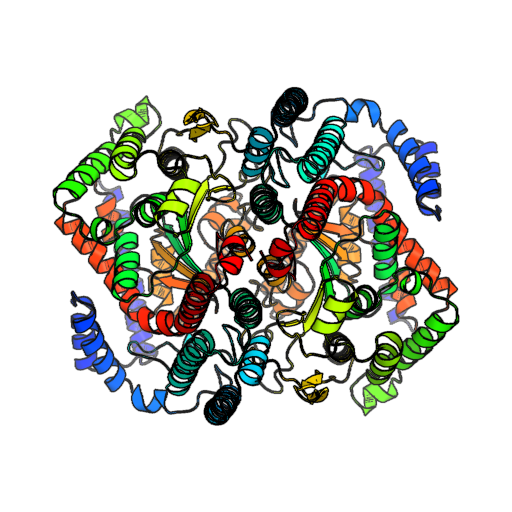47 366 GLY A C 1
ATOM 2881 O O . GLY A 1 366 ? 15.203 -5.094 7.09 1 38.47 366 GLY A O 1
ATOM 2882 N N . LYS A 1 367 ? 13.516 -6.426 7.531 1 41.22 367 LYS A N 1
ATOM 2883 C CA . LYS A 1 367 ? 13.328 -6.812 6.137 1 41.22 367 LYS A CA 1
ATOM 2884 C C . LYS A 1 367 ? 12.328 -5.895 5.445 1 41.22 367 LYS A C 1
ATOM 2886 O O . LYS A 1 367 ? 11.367 -5.426 6.066 1 41.22 367 LYS A O 1
ATOM 2891 N N . VAL A 1 368 ? 12.766 -5.07 4.508 1 47.47 368 VAL A N 1
ATOM 2892 C CA . VAL A 1 368 ? 11.93 -4.297 3.6 1 47.47 368 VAL A CA 1
ATOM 2893 C C . VAL A 1 368 ? 10.75 -5.148 3.125 1 47.47 368 VAL A C 1
ATOM 2895 O O . VAL A 1 368 ? 10.945 -6.254 2.609 1 47.47 368 VAL A O 1
ATOM 2898 N N . ASP A 1 369 ? 9.359 -4.934 3.492 1 61.94 369 ASP A N 1
ATOM 2899 C CA . ASP A 1 369 ? 8.211 -5.766 3.139 1 61.94 369 ASP A CA 1
ATOM 2900 C C . ASP A 1 369 ? 7.848 -5.598 1.664 1 61.94 369 ASP A C 1
ATOM 2902 O O . ASP A 1 369 ? 7.223 -4.605 1.281 1 61.94 369 ASP A O 1
ATOM 2906 N N . ALA A 1 370 ? 8.625 -6.164 0.59 1 74.31 370 ALA A N 1
ATOM 2907 C CA . ALA A 1 370 ? 8.352 -6.215 -0.844 1 74.31 370 ALA A CA 1
ATOM 2908 C C . ALA A 1 370 ? 6.859 -6.375 -1.117 1 74.31 370 ALA A C 1
ATOM 2910 O O . ALA A 1 370 ? 6.34 -5.832 -2.096 1 74.31 370 ALA A O 1
ATOM 2911 N N . LEU A 1 371 ? 6.242 -6.996 -0.213 1 80.31 371 LEU A N 1
ATOM 2912 C CA . LEU A 1 371 ? 4.812 -7.199 -0.419 1 80.31 371 LEU A CA 1
ATOM 2913 C C . LEU A 1 371 ? 4.035 -5.91 -0.163 1 80.31 371 LEU A C 1
ATOM 2915 O O . LEU A 1 371 ? 3.039 -5.637 -0.835 1 80.31 371 LEU A O 1
ATOM 2919 N N . GLU A 1 372 ? 4.516 -5.172 0.757 1 79.75 372 GLU A N 1
ATOM 2920 C CA . GLU A 1 372 ? 3.859 -3.889 0.995 1 79.75 372 GLU A CA 1
ATOM 2921 C C . GLU A 1 372 ? 4.066 -2.936 -0.179 1 79.75 372 GLU A C 1
ATOM 2923 O O . GLU A 1 372 ? 3.164 -2.176 -0.535 1 79.75 372 GLU A O 1
ATOM 2928 N N . ARG A 1 373 ? 5.273 -2.99 -0.693 1 84.75 373 ARG A N 1
ATOM 2929 C CA . ARG A 1 373 ? 5.531 -2.166 -1.869 1 84.75 373 ARG A CA 1
ATOM 2930 C C . ARG A 1 373 ? 4.664 -2.602 -3.045 1 84.75 373 ARG A C 1
ATOM 2932 O O . ARG A 1 373 ? 4.207 -1.769 -3.83 1 84.75 373 ARG A O 1
ATOM 2939 N N . LEU A 1 374 ? 4.523 -3.893 -3.105 1 88.44 374 LEU A N 1
ATOM 2940 C CA . LEU A 1 374 ? 3.656 -4.426 -4.148 1 88.44 374 LEU A CA 1
ATOM 2941 C C . LEU A 1 374 ? 2.227 -3.92 -3.979 1 88.44 374 LEU A C 1
ATOM 2943 O O . LEU A 1 374 ? 1.579 -3.531 -4.953 1 88.44 374 LEU A O 1
ATOM 2947 N N . ARG A 1 375 ? 1.734 -3.875 -2.746 1 88.38 375 ARG A N 1
ATOM 2948 C CA . ARG A 1 375 ? 0.395 -3.371 -2.457 1 88.38 375 ARG A CA 1
ATOM 2949 C C . ARG A 1 375 ? 0.268 -1.902 -2.85 1 88.38 375 ARG A C 1
ATOM 2951 O O . ARG A 1 375 ? -0.745 -1.493 -3.422 1 88.38 375 ARG A O 1
ATOM 2958 N N . GLN A 1 376 ? 1.325 -1.199 -2.598 1 87.12 376 GLN A N 1
ATOM 2959 C CA . GLN A 1 376 ? 1.315 0.237 -2.855 1 87.12 376 GLN A CA 1
ATOM 2960 C C . GLN A 1 376 ? 1.353 0.529 -4.352 1 87.12 376 GLN A C 1
ATOM 2962 O O . GLN A 1 376 ? 0.671 1.438 -4.828 1 87.12 376 GLN A O 1
ATOM 2967 N N . LEU A 1 377 ? 2.129 -0.238 -5.035 1 89.25 377 LEU A N 1
ATOM 2968 C CA . LEU A 1 377 ? 2.344 0.056 -6.449 1 89.25 377 LEU A CA 1
ATOM 2969 C C . LEU A 1 377 ? 1.14 -0.369 -7.281 1 89.25 377 LEU A C 1
ATOM 2971 O O . LEU A 1 377 ? 0.766 0.317 -8.234 1 89.25 377 LEU A O 1
ATOM 2975 N N . PHE A 1 378 ? 0.487 -1.511 -6.875 1 92.56 378 PHE A N 1
ATOM 2976 C CA . PHE A 1 378 ? -0.496 -2.092 -7.781 1 92.56 378 PHE A CA 1
ATOM 2977 C C . PHE A 1 378 ? -1.846 -2.242 -7.09 1 92.56 378 PHE A C 1
ATOM 2979 O O . PHE A 1 378 ? -2.713 -2.98 -7.562 1 92.56 378 PHE A O 1
ATOM 2986 N N . HIS A 1 379 ? -2.109 -1.633 -6.004 1 90.38 379 HIS A N 1
ATOM 2987 C CA . HIS A 1 379 ? -3.377 -1.658 -5.285 1 90.38 379 HIS A CA 1
ATOM 2988 C C . HIS A 1 379 ? -3.807 -3.088 -4.977 1 90.38 379 HIS A C 1
ATOM 2990 O O . HIS A 1 379 ? -4.953 -3.465 -5.227 1 90.38 379 HIS A O 1
ATOM 2996 N N . ILE A 1 380 ? -2.85 -3.842 -4.539 1 91.19 380 ILE A N 1
ATOM 2997 C CA . ILE A 1 380 ? -3.135 -5.238 -4.23 1 91.19 380 ILE A CA 1
ATOM 2998 C C . ILE A 1 380 ? -3.797 -5.34 -2.857 1 91.19 380 ILE A C 1
ATOM 3000 O O . ILE A 1 380 ? -3.277 -4.809 -1.872 1 91.19 380 ILE A O 1
ATOM 3004 N N . LYS A 1 381 ? -4.926 -6.02 -2.809 1 87.88 381 LYS A N 1
ATOM 3005 C CA . LYS A 1 381 ? -5.637 -6.188 -1.544 1 87.88 381 LYS A CA 1
ATOM 3006 C C . LYS A 1 381 ? -5.645 -7.648 -1.107 1 87.88 381 LYS A C 1
ATOM 3008 O O . LYS A 1 381 ? -5.898 -7.953 0.06 1 87.88 381 LYS A O 1
ATOM 3013 N N . CYS A 1 382 ? -5.441 -8.5 -2.08 1 89.38 382 CYS A N 1
ATOM 3014 C CA . CYS A 1 382 ? -5.484 -9.922 -1.768 1 89.38 382 CYS A CA 1
ATOM 3015 C C . CYS A 1 382 ? -4.246 -10.633 -2.295 1 89.38 382 CYS A C 1
ATOM 3017 O O . CYS A 1 382 ? -3.818 -10.391 -3.424 1 89.38 382 CYS A O 1
ATOM 3019 N N . PHE A 1 383 ? -3.707 -11.5 -1.375 1 90.69 383 PHE A N 1
ATOM 3020 C CA . PHE A 1 383 ? -2.566 -12.32 -1.768 1 90.69 383 PHE A CA 1
ATOM 3021 C C . PHE A 1 383 ? -2.92 -13.797 -1.71 1 90.69 383 PHE A C 1
ATOM 3023 O O . PHE A 1 383 ? -3.51 -14.266 -0.732 1 90.69 383 PHE A O 1
ATOM 3030 N N . ILE A 1 384 ? -2.695 -14.453 -2.797 1 92.62 384 ILE A N 1
ATOM 3031 C CA . ILE A 1 384 ? -2.67 -15.914 -2.783 1 92.62 384 ILE A CA 1
ATOM 3032 C C . ILE A 1 384 ? -1.229 -16.406 -2.641 1 92.62 384 ILE A C 1
ATOM 3034 O O . ILE A 1 384 ? -0.42 -16.234 -3.559 1 92.62 384 ILE A O 1
ATOM 3038 N N . VAL A 1 385 ? -0.922 -16.969 -1.5 1 88.94 385 VAL A N 1
ATOM 3039 C CA . VAL A 1 385 ? 0.469 -17.297 -1.209 1 88.94 385 VAL A CA 1
ATOM 3040 C C . VAL A 1 385 ? 0.667 -18.812 -1.271 1 88.94 385 VAL A C 1
ATOM 3042 O O . VAL A 1 385 ? 0.015 -19.562 -0.54 1 88.94 385 VAL A O 1
ATOM 3045 N N . SER A 1 386 ? 1.458 -19.203 -2.223 1 88.12 386 SER A N 1
ATOM 3046 C CA . SER A 1 386 ? 1.937 -20.578 -2.232 1 88.12 386 SER A CA 1
ATOM 3047 C C . SER A 1 386 ? 3.189 -20.734 -1.378 1 88.12 386 SER A C 1
ATOM 3049 O O . SER A 1 386 ? 4.262 -20.25 -1.743 1 88.12 386 SER A O 1
ATOM 3051 N N . GLU A 1 387 ? 3.01 -21.344 -0.282 1 78.5 387 GLU A N 1
ATOM 3052 C CA . GLU A 1 387 ? 4.102 -21.469 0.676 1 78.5 387 GLU A CA 1
ATOM 3053 C C . GLU A 1 387 ? 4.742 -22.859 0.608 1 78.5 387 GLU A C 1
ATOM 3055 O O . GLU A 1 387 ? 4.082 -23.859 0.88 1 78.5 387 GLU A O 1
ATOM 3060 N N . CYS A 1 388 ? 5.93 -22.875 0.13 1 69.69 388 CYS A N 1
ATOM 3061 C CA . CYS A 1 388 ? 6.688 -24.125 0.13 1 69.69 388 CYS A CA 1
ATOM 3062 C C . CYS A 1 388 ? 7.906 -24.031 1.04 1 69.69 388 CYS A C 1
ATOM 3064 O O . CYS A 1 388 ? 9.047 -24.109 0.574 1 69.69 388 CYS A O 1
ATOM 3066 N N . SER A 1 389 ? 7.758 -23.328 2.236 1 58.84 389 SER A N 1
ATOM 3067 C CA . SER A 1 389 ? 8.898 -23.156 3.127 1 58.84 389 SER A CA 1
ATOM 3068 C C . SER A 1 389 ? 9.039 -24.328 4.082 1 58.84 389 SER A C 1
ATOM 3070 O O . SER A 1 389 ? 8.039 -24.891 4.543 1 58.84 389 SER A O 1
ATOM 3072 N N . PHE A 1 390 ? 10.25 -24.844 4.227 1 54.09 390 PHE A N 1
ATOM 3073 C CA . PHE A 1 390 ? 10.586 -25.953 5.117 1 54.09 390 PHE A CA 1
ATOM 3074 C C . PHE A 1 390 ? 10.219 -25.609 6.559 1 54.09 390 PHE A C 1
ATOM 3076 O O . PHE A 1 390 ? 9.805 -26.484 7.316 1 54.09 390 PHE A O 1
ATOM 3083 N N . SER A 1 391 ? 10.5 -24.359 6.793 1 47.16 391 SER A N 1
ATOM 3084 C CA . SER A 1 391 ? 10.422 -24.016 8.211 1 47.16 391 SER A CA 1
ATOM 3085 C C . SER A 1 391 ? 8.977 -24.016 8.703 1 47.16 391 SER A C 1
ATOM 3087 O O . SER A 1 391 ? 8.719 -24.203 9.891 1 47.16 391 SER A O 1
ATOM 3089 N N . GLN A 1 392 ? 8.102 -23.859 7.777 1 48.31 392 GLN A N 1
ATOM 3090 C CA . GLN A 1 392 ? 6.734 -23.719 8.258 1 48.31 392 GLN A CA 1
ATOM 3091 C C . GLN A 1 392 ? 5.988 -25.047 8.203 1 48.31 392 GLN A C 1
ATOM 3093 O O . GLN A 1 392 ? 4.871 -25.156 8.719 1 48.31 392 GLN A O 1
ATOM 3098 N N . LEU A 1 393 ? 6.57 -26.062 7.617 1 48 393 LEU A N 1
ATOM 3099 C CA . LEU A 1 393 ? 5.965 -27.359 7.395 1 48 393 LEU A CA 1
ATOM 3100 C C . LEU A 1 393 ? 5.473 -27.969 8.703 1 48 393 LEU A C 1
ATOM 3102 O O . LEU A 1 393 ? 4.371 -28.516 8.766 1 48 393 LEU A O 1
ATOM 3106 N N . PRO A 1 394 ? 6.297 -27.797 9.625 1 44 394 PRO A N 1
ATOM 3107 C CA . PRO A 1 394 ? 5.758 -28.438 10.82 1 44 394 PRO A CA 1
ATOM 3108 C C . PRO A 1 394 ? 4.523 -27.734 11.367 1 44 394 PRO A C 1
ATOM 3110 O O . PRO A 1 394 ? 3.65 -28.375 11.969 1 44 394 PRO A O 1
ATOM 3113 N N . PHE A 1 395 ? 4.457 -26.453 11.039 1 44.66 395 PHE A N 1
ATOM 3114 C CA . PHE A 1 395 ? 3.383 -25.672 11.625 1 44.66 395 PHE A CA 1
ATOM 3115 C C . PHE A 1 395 ? 2.105 -25.797 10.805 1 44.66 395 PHE A C 1
ATOM 3117 O O . PHE A 1 395 ? 1.002 -25.703 11.352 1 44.66 395 PHE A O 1
ATOM 3124 N N . LEU A 1 396 ? 2.297 -25.906 9.586 1 43.72 396 LEU A N 1
ATOM 3125 C CA . LEU A 1 396 ? 1.166 -25.969 8.664 1 43.72 396 LEU A CA 1
ATOM 3126 C C . LEU A 1 396 ? 0.349 -27.234 8.898 1 43.72 396 LEU A C 1
ATOM 3128 O O . LEU A 1 396 ? -0.876 -27.219 8.75 1 43.72 396 LEU A O 1
ATOM 3132 N N . ARG A 1 397 ? 1.025 -28.312 9.203 1 41.47 397 ARG A N 1
ATOM 3133 C CA . ARG A 1 397 ? 0.263 -29.516 9.508 1 41.47 397 ARG A CA 1
ATOM 3134 C C . ARG A 1 397 ? -0.62 -29.312 10.734 1 41.47 397 ARG A C 1
ATOM 3136 O O . ARG A 1 397 ? -1.698 -29.906 10.836 1 41.47 397 ARG A O 1
ATOM 3143 N N . LEU A 1 398 ? -0.163 -28.312 11.453 1 40.19 398 LEU A N 1
ATOM 3144 C CA . LEU A 1 398 ? -0.951 -28.094 12.664 1 40.19 398 LEU A CA 1
ATOM 3145 C C . LEU A 1 398 ? -2.072 -27.094 12.406 1 40.19 398 LEU A C 1
ATOM 3147 O O . LEU A 1 398 ? -3.1 -27.109 13.086 1 40.19 398 LEU A O 1
ATOM 3151 N N . ALA A 1 399 ? -1.852 -26.156 11.547 1 39.34 399 ALA A N 1
ATOM 3152 C CA . ALA A 1 399 ? -2.842 -25.109 11.289 1 39.34 399 ALA A CA 1
ATOM 3153 C C . ALA A 1 399 ? -4.129 -25.703 10.727 1 39.34 399 ALA A C 1
ATOM 3155 O O . ALA A 1 399 ? -5.223 -25.203 10.992 1 39.34 399 ALA A O 1
ATOM 3156 N N . GLY A 1 400 ? -4.09 -26.562 9.891 1 36.06 400 GLY A N 1
ATOM 3157 C CA . GLY A 1 400 ? -5.312 -27.172 9.391 1 36.06 400 GLY A CA 1
ATOM 3158 C C . GLY A 1 400 ? -6.098 -27.906 10.461 1 36.06 400 GLY A C 1
ATOM 3159 O O . GLY A 1 400 ? -7.172 -28.453 10.195 1 36.06 400 GLY A O 1
ATOM 3160 N N . CYS A 1 401 ? -5.457 -28.266 11.578 1 32.25 401 CYS A N 1
ATOM 3161 C CA . CYS A 1 401 ? -6.23 -28.984 12.578 1 32.25 401 CYS A CA 1
ATOM 3162 C C . CYS A 1 401 ? -7.027 -28.016 13.453 1 32.25 401 CYS A C 1
ATOM 3164 O O . CYS A 1 401 ? -6.457 -27.109 14.062 1 32.25 401 CYS A O 1
ATOM 3166 N N . THR A 1 402 ? -8.188 -27.625 13.086 1 35.16 402 THR A N 1
ATOM 3167 C CA . THR A 1 402 ? -9.203 -26.828 13.758 1 35.16 402 THR A CA 1
ATOM 3168 C C . THR A 1 402 ? -9.367 -27.266 15.211 1 35.16 402 THR A C 1
ATOM 3170 O O . THR A 1 402 ? -10.266 -26.797 15.914 1 35.16 402 THR A O 1
ATOM 3173 N N . SER A 1 403 ? -8.727 -28.328 15.758 1 33.69 403 SER A N 1
ATOM 3174 C CA . SER A 1 403 ? -9.07 -28.766 17.109 1 33.69 403 SER A CA 1
ATOM 3175 C C . SER A 1 403 ? -8.445 -27.844 18.156 1 33.69 403 SER A C 1
ATOM 3177 O O . SER A 1 403 ? -7.469 -27.141 17.875 1 33.69 403 SER A O 1
ATOM 3179 N N . LEU A 1 404 ? -9.078 -27.609 19.328 1 39.44 404 LEU A N 1
ATOM 3180 C CA . LEU A 1 404 ? -8.703 -26.781 20.453 1 39.44 404 LEU A CA 1
ATOM 3181 C C . LEU A 1 404 ? -7.227 -26.953 20.797 1 39.44 404 LEU A C 1
ATOM 3183 O O . LEU A 1 404 ? -6.516 -25.969 21.031 1 39.44 404 LEU A O 1
ATOM 3187 N N . PRO A 1 405 ? -6.77 -28.172 20.781 1 40.97 405 PRO A N 1
ATOM 3188 C CA . PRO A 1 405 ? -5.352 -28.281 21.141 1 40.97 405 PRO A CA 1
ATOM 3189 C C . PRO A 1 405 ? -4.434 -27.656 20.094 1 40.97 405 PRO A C 1
ATOM 3191 O O . PRO A 1 405 ? -3.4 -27.078 20.438 1 40.97 405 PRO A O 1
ATOM 3194 N N . ALA A 1 406 ? -4.898 -27.734 18.938 1 40.28 406 ALA A N 1
ATOM 3195 C CA . ALA A 1 406 ? -4.078 -27.141 17.906 1 40.28 406 ALA A CA 1
ATOM 3196 C C . ALA A 1 406 ? -4.043 -25.609 18.031 1 40.28 406 ALA A C 1
ATOM 3198 O O . ALA A 1 406 ? -3.006 -24.984 17.797 1 40.28 406 ALA A O 1
ATOM 3199 N N . ARG A 1 407 ? -5.082 -25.203 18.5 1 43.69 407 ARG A N 1
ATOM 3200 C CA . ARG A 1 407 ? -5.117 -23.781 18.797 1 43.69 407 ARG A CA 1
ATOM 3201 C C . ARG A 1 407 ? -4.234 -23.453 20 1 43.69 407 ARG A C 1
ATOM 3203 O O . ARG A 1 407 ? -3.543 -22.438 20.016 1 43.69 407 ARG A O 1
ATOM 3210 N N . VAL A 1 408 ? -4.41 -24.359 20.953 1 44.25 408 VAL A N 1
ATOM 3211 C CA . VAL A 1 408 ? -3.58 -24.172 22.141 1 44.25 408 VAL A CA 1
ATOM 3212 C C . VAL A 1 408 ? -2.111 -24.375 21.781 1 44.25 408 VAL A C 1
ATOM 3214 O O . VAL A 1 408 ? -1.246 -23.609 22.203 1 44.25 408 VAL A O 1
ATOM 3217 N N . TRP A 1 409 ? -1.957 -25.344 21.016 1 43.53 409 TRP A N 1
ATOM 3218 C CA . TRP A 1 409 ? -0.579 -25.578 20.609 1 43.53 409 TRP A CA 1
ATOM 3219 C C . TRP A 1 409 ? -0.086 -24.469 19.688 1 43.53 409 TRP A C 1
ATOM 3221 O O . TRP A 1 409 ? 1.072 -24.047 19.766 1 43.53 409 TRP A O 1
ATOM 3231 N N . HIS A 1 410 ? -0.962 -24.078 18.828 1 43.22 410 HIS A N 1
ATOM 3232 C CA . HIS A 1 410 ? -0.626 -22.875 18.062 1 43.22 410 HIS A CA 1
ATOM 3233 C C . HIS A 1 410 ? -0.412 -21.672 18.984 1 43.22 410 HIS A C 1
ATOM 3235 O O . HIS A 1 410 ? 0.542 -20.922 18.812 1 43.22 410 HIS A O 1
ATOM 3241 N N . ALA A 1 411 ? -1.36 -21.641 19.875 1 44.44 411 ALA A N 1
ATOM 3242 C CA . ALA A 1 411 ? -1.176 -20.609 20.906 1 44.44 411 ALA A CA 1
ATOM 3243 C C . ALA A 1 411 ? 0.071 -20.891 21.734 1 44.44 411 ALA A C 1
ATOM 3245 O O . ALA A 1 411 ? 0.832 -19.969 22.047 1 44.44 411 ALA A O 1
ATOM 3246 N N . PHE A 1 412 ? 0.192 -22.156 22.062 1 43.59 412 PHE A N 1
ATOM 3247 C CA . PHE A 1 412 ? 1.374 -22.516 22.828 1 43.59 412 PHE A CA 1
ATOM 3248 C C . PHE A 1 412 ? 2.633 -22.406 21.984 1 43.59 412 PHE A C 1
ATOM 3250 O O . PHE A 1 412 ? 3.664 -21.922 22.453 1 43.59 412 PHE A O 1
ATOM 3257 N N . SER A 1 413 ? 2.539 -22.891 20.828 1 43.78 413 SER A N 1
ATOM 3258 C CA . SER A 1 413 ? 3.715 -22.781 19.969 1 43.78 413 SER A CA 1
ATOM 3259 C C . SER A 1 413 ? 3.99 -21.328 19.594 1 43.78 413 SER A C 1
ATOM 3261 O O . SER A 1 413 ? 5.145 -20.906 19.531 1 43.78 413 SER A O 1
ATOM 3263 N N . GLN A 1 414 ? 2.889 -20.672 19.328 1 43.44 414 GLN A N 1
ATOM 3264 C CA . GLN A 1 414 ? 3.084 -19.234 19.172 1 43.44 414 GLN A CA 1
ATOM 3265 C C . GLN A 1 414 ? 3.602 -18.594 20.453 1 43.44 414 GLN A C 1
ATOM 3267 O O . GLN A 1 414 ? 4.5 -17.75 20.422 1 43.44 414 GLN A O 1
ATOM 3272 N N . GLU A 1 415 ? 2.877 -18.984 21.547 1 41.94 415 GLU A N 1
ATOM 3273 C CA . GLU A 1 415 ? 3.367 -18.484 22.828 1 41.94 415 GLU A CA 1
ATOM 3274 C C . GLU A 1 415 ? 4.723 -19.094 23.188 1 41.94 415 GLU A C 1
ATOM 3276 O O . GLU A 1 415 ? 5.586 -18.422 23.75 1 41.94 415 GLU A O 1
ATOM 3281 N N . TRP A 1 416 ? 4.848 -20.422 22.984 1 42.66 416 TRP A N 1
ATOM 3282 C CA . TRP A 1 416 ? 6.172 -21 23.188 1 42.66 416 TRP A CA 1
ATOM 3283 C C . TRP A 1 416 ? 7.184 -20.375 22.219 1 42.66 416 TRP A C 1
ATOM 3285 O O . TRP A 1 416 ? 8.312 -20.078 22.609 1 42.66 416 TRP A O 1
ATOM 3295 N N . TRP A 1 417 ? 6.785 -20.281 20.984 1 42 417 TRP A N 1
ATOM 3296 C CA . TRP A 1 417 ? 7.652 -19.547 20.078 1 42 417 TRP A CA 1
ATOM 3297 C C . TRP A 1 417 ? 7.809 -18.094 20.531 1 42 417 TRP A C 1
ATOM 3299 O O . TRP A 1 417 ? 8.906 -17.531 20.484 1 42 417 TRP A O 1
ATOM 3309 N N . ARG A 1 418 ? 6.758 -17.531 20.953 1 42.91 418 ARG A N 1
ATOM 3310 C CA . ARG A 1 418 ? 6.898 -16.234 21.609 1 42.91 418 ARG A CA 1
ATOM 3311 C C . ARG A 1 418 ? 7.742 -16.359 22.875 1 42.91 418 ARG A C 1
ATOM 3313 O O . ARG A 1 418 ? 8.562 -15.484 23.172 1 42.91 418 ARG A O 1
ATOM 3320 N N . LEU A 1 419 ? 7.469 -17.406 23.594 1 43.16 419 LEU A N 1
ATOM 3321 C CA . LEU A 1 419 ? 8.32 -17.656 24.75 1 43.16 419 LEU A CA 1
ATOM 3322 C C . LEU A 1 419 ? 9.727 -18.047 24.312 1 43.16 419 LEU A C 1
ATOM 3324 O O . LEU A 1 419 ? 10.711 -17.578 24.891 1 43.16 419 LEU A O 1
ATOM 3328 N N . CYS A 1 420 ? 9.82 -18.953 23.375 1 42.94 420 CYS A N 1
ATOM 3329 C CA . CYS A 1 420 ? 11.164 -19.219 22.859 1 42.94 420 CYS A CA 1
ATOM 3330 C C . CYS A 1 420 ? 11.758 -17.984 22.219 1 42.94 420 CYS A C 1
ATOM 3332 O O . CYS A 1 420 ? 12.93 -17.672 22.406 1 42.94 420 CYS A O 1
ATOM 3334 N N . LEU A 1 421 ? 10.891 -17.297 21.406 1 41.41 421 LEU A N 1
ATOM 3335 C CA . LEU A 1 421 ? 11.344 -16 20.891 1 41.41 421 LEU A CA 1
ATOM 3336 C C . LEU A 1 421 ? 11.641 -15.039 22.047 1 41.41 421 LEU A C 1
ATOM 3338 O O . LEU A 1 421 ? 12.586 -14.258 21.969 1 41.41 421 LEU A O 1
ATOM 3342 N N . PHE A 1 422 ? 10.852 -15.062 23.016 1 39.31 422 PHE A N 1
ATOM 3343 C CA . PHE A 1 422 ? 11.148 -14.344 24.25 1 39.31 422 PHE A CA 1
ATOM 3344 C C . PHE A 1 422 ? 12.445 -14.852 24.875 1 39.31 422 PHE A C 1
ATOM 3346 O O . PHE A 1 422 ? 13.305 -14.055 25.25 1 39.31 422 PHE A O 1
ATOM 3353 N N . PHE A 1 423 ? 12.562 -16.125 25.078 1 41.16 423 PHE A N 1
ATOM 3354 C CA . PHE A 1 423 ? 13.828 -16.609 25.609 1 41.16 423 PHE A CA 1
ATOM 3355 C C . PHE A 1 423 ? 14.953 -16.422 24.609 1 41.16 423 PHE A C 1
ATOM 3357 O O . PHE A 1 423 ? 16.078 -16.078 24.984 1 41.16 423 PHE A O 1
ATOM 3364 N N . LEU A 1 424 ? 14.648 -16.688 23.422 1 39.88 424 LEU A N 1
ATOM 3365 C CA . LEU A 1 424 ? 15.68 -16.406 22.422 1 39.88 424 LEU A CA 1
ATOM 3366 C C . LEU A 1 424 ? 15.898 -14.914 22.281 1 39.88 424 LEU A C 1
ATOM 3368 O O . LEU A 1 424 ? 16.984 -14.469 21.922 1 39.88 424 LEU A O 1
ATOM 3372 N N . SER A 1 425 ? 14.883 -14.141 22.359 1 38.03 425 SER A N 1
ATOM 3373 C CA . SER A 1 425 ? 15.109 -12.703 22.391 1 38.03 425 SER A CA 1
ATOM 3374 C C . SER A 1 425 ? 16.109 -12.328 23.484 1 38.03 425 SER A C 1
ATOM 3376 O O . SER A 1 425 ? 16.656 -11.219 23.484 1 38.03 425 SER A O 1
ATOM 3378 N N . PHE A 1 426 ? 16.188 -13.023 24.484 1 34.53 426 PHE A N 1
ATOM 3379 C CA . PHE A 1 426 ? 17.266 -12.859 25.453 1 34.53 426 PHE A CA 1
ATOM 3380 C C . PHE A 1 426 ? 18.531 -13.555 24.969 1 34.53 426 PHE A C 1
ATOM 3382 O O . PHE A 1 426 ? 19.609 -13.328 25.516 1 34.53 426 PHE A O 1
ATOM 3389 N N . MET A 1 427 ? 18.453 -14.594 24.234 1 34.22 427 MET A N 1
ATOM 3390 C CA . MET A 1 427 ? 19.688 -15.133 23.688 1 34.22 427 MET A CA 1
ATOM 3391 C C . MET A 1 427 ? 20.156 -14.312 22.484 1 34.22 427 MET A C 1
ATOM 3393 O O . MET A 1 427 ? 19.344 -13.719 21.781 1 34.22 427 MET A O 1
ATOM 3397 N N . PRO A 1 428 ? 21.469 -13.922 22.375 1 35.84 428 PRO A N 1
ATOM 3398 C CA . PRO A 1 428 ? 22.031 -13.062 21.328 1 35.84 428 PRO A CA 1
ATOM 3399 C C . PRO A 1 428 ? 21.516 -13.422 19.938 1 35.84 428 PRO A C 1
ATOM 3401 O O . PRO A 1 428 ? 21.781 -12.695 18.969 1 35.84 428 PRO A O 1
ATOM 3404 N N . PHE A 1 429 ? 20.969 -14.641 19.734 1 32.59 429 PHE A N 1
ATOM 3405 C CA . PHE A 1 429 ? 20.672 -15.094 18.375 1 32.59 429 PHE A CA 1
ATOM 3406 C C . PHE A 1 429 ? 19.25 -14.695 17.984 1 32.59 429 PHE A C 1
ATOM 3408 O O . PHE A 1 429 ? 18.656 -15.289 17.078 1 32.59 429 PHE A O 1
ATOM 3415 N N . GLN A 1 430 ? 18.656 -13.75 18.547 1 36.66 430 GLN A N 1
ATOM 3416 C CA . GLN A 1 430 ? 17.297 -13.273 18.391 1 36.66 430 GLN A CA 1
ATOM 3417 C C . GLN A 1 430 ? 16.984 -12.961 16.922 1 36.66 430 GLN A C 1
ATOM 3419 O O . GLN A 1 430 ? 15.883 -13.234 16.453 1 36.66 430 GLN A O 1
ATOM 3424 N N . ASN A 1 431 ? 17.938 -12.359 16.359 1 34.72 431 ASN A N 1
ATOM 3425 C CA . ASN A 1 431 ? 17.781 -11.898 14.984 1 34.72 431 ASN A CA 1
ATOM 3426 C C . ASN A 1 431 ? 17.531 -13.062 14.023 1 34.72 431 ASN A C 1
ATOM 3428 O O . ASN A 1 431 ? 16.984 -12.867 12.93 1 34.72 431 ASN A O 1
ATOM 3432 N N . TYR A 1 432 ? 18.031 -14.172 14.398 1 31.88 432 TYR A N 1
ATOM 3433 C CA . TYR A 1 432 ? 17.969 -15.305 13.477 1 31.88 432 TYR A CA 1
ATOM 3434 C C . TYR A 1 432 ? 16.594 -15.977 13.531 1 31.88 432 TYR A C 1
ATOM 3436 O O . TYR A 1 432 ? 16.109 -16.484 12.523 1 31.88 432 TYR A O 1
ATOM 3444 N N . ILE A 1 433 ? 16.078 -16.031 14.672 1 34.41 433 ILE A N 1
ATOM 3445 C CA . ILE A 1 433 ? 14.867 -16.844 14.773 1 34.41 433 ILE A CA 1
ATOM 3446 C C . ILE A 1 433 ? 13.688 -16.094 14.156 1 34.41 433 ILE A C 1
ATOM 3448 O O . ILE A 1 433 ? 12.82 -16.703 13.531 1 34.41 433 ILE A O 1
ATOM 3452 N N . TRP A 1 434 ? 13.656 -14.781 14.352 1 36.06 434 TRP A N 1
ATOM 3453 C CA . TRP A 1 434 ? 12.602 -14 13.711 1 36.06 434 TRP A CA 1
ATOM 3454 C C . TRP A 1 434 ? 12.578 -14.242 12.211 1 36.06 434 TRP A C 1
ATOM 3456 O O . TRP A 1 434 ? 11.539 -14.086 11.562 1 36.06 434 TRP A O 1
ATOM 3466 N N . ALA A 1 435 ? 13.812 -14.508 11.75 1 33.88 435 ALA A N 1
ATOM 3467 C CA . ALA A 1 435 ? 13.891 -14.883 10.336 1 33.88 435 ALA A CA 1
ATOM 3468 C C . ALA A 1 435 ? 13.07 -16.141 10.062 1 33.88 435 ALA A C 1
ATOM 3470 O O . ALA A 1 435 ? 12.555 -16.328 8.953 1 33.88 435 ALA A O 1
ATOM 3471 N N . PHE A 1 436 ? 13.156 -16.984 10.977 1 31.31 436 PHE A N 1
ATOM 3472 C CA . PHE A 1 436 ? 12.57 -18.297 10.727 1 31.31 436 PHE A CA 1
ATOM 3473 C C . PHE A 1 436 ? 11.078 -18.297 11.023 1 31.31 436 PHE A C 1
ATOM 3475 O O . PHE A 1 436 ? 10.328 -19.125 10.5 1 31.31 436 PHE A O 1
ATOM 3482 N N . LEU A 1 437 ? 10.695 -17.609 12.102 1 31.8 437 LEU A N 1
ATOM 3483 C CA . LEU A 1 437 ? 9.273 -17.688 12.398 1 31.8 437 LEU A CA 1
ATOM 3484 C C . LEU A 1 437 ? 8.5 -16.609 11.641 1 31.8 437 LEU A C 1
ATOM 3486 O O . LEU A 1 437 ? 8.633 -15.422 11.945 1 31.8 437 LEU A O 1
ATOM 3490 N N . PRO A 1 438 ? 8.344 -16.844 10.359 1 34.06 438 PRO A N 1
ATOM 3491 C CA . PRO A 1 438 ? 7.535 -15.836 9.672 1 34.06 438 PRO A CA 1
ATOM 3492 C C . PRO A 1 438 ? 6.336 -15.383 10.5 1 34.06 438 PRO A C 1
ATOM 3494 O O . PRO A 1 438 ? 5.641 -16.219 11.094 1 34.06 438 PRO A O 1
ATOM 3497 N N . ASN A 1 439 ? 6.535 -14.531 11.461 1 35.09 439 ASN A N 1
ATOM 3498 C CA . ASN A 1 439 ? 5.297 -13.984 12.008 1 35.09 439 ASN A CA 1
ATOM 3499 C C . ASN A 1 439 ? 4.172 -13.992 10.977 1 35.09 439 ASN A C 1
ATOM 3501 O O . ASN A 1 439 ? 3.932 -12.992 10.305 1 35.09 439 ASN A O 1
ATOM 3505 N N . GLY A 1 440 ? 4.246 -14.883 10.133 1 35.16 440 GLY A N 1
ATOM 3506 C CA . GLY A 1 440 ? 3.168 -14.93 9.156 1 35.16 440 GLY A CA 1
ATOM 3507 C C . GLY A 1 440 ? 1.788 -14.898 9.789 1 35.16 440 GLY A C 1
ATOM 3508 O O . GLY A 1 440 ? 1.431 -15.797 10.555 1 35.16 440 GLY A O 1
ATOM 3509 N N . GLU A 1 441 ? 1.438 -13.883 10.406 1 37.28 441 GLU A N 1
ATOM 3510 C CA . GLU A 1 441 ? 0.004 -13.75 10.648 1 37.28 441 GLU A CA 1
ATOM 3511 C C . GLU A 1 441 ? -0.797 -14.656 9.711 1 37.28 441 GLU A C 1
ATOM 3513 O O . GLU A 1 441 ? -0.512 -14.727 8.516 1 37.28 441 GLU A O 1
ATOM 3518 N N . MET A 1 442 ? -1.296 -15.867 10.25 1 37.75 442 MET A N 1
ATOM 3519 C CA . MET A 1 442 ? -2.273 -16.688 9.547 1 37.75 442 MET A CA 1
ATOM 3520 C C . MET A 1 442 ? -3.051 -15.867 8.523 1 37.75 442 MET A C 1
ATOM 3522 O O . MET A 1 442 ? -2.887 -14.648 8.453 1 37.75 442 MET A O 1
ATOM 3526 N N . ASP A 1 443 ? -4.148 -16.703 8.078 1 42.25 443 ASP A N 1
ATOM 3527 C CA . ASP A 1 443 ? -5.156 -16.312 7.098 1 42.25 443 ASP A CA 1
ATOM 3528 C C . ASP A 1 443 ? -5.848 -15.016 7.496 1 42.25 443 ASP A C 1
ATOM 3530 O O . ASP A 1 443 ? -6.363 -14.891 8.609 1 42.25 443 ASP A O 1
ATOM 3534 N N . ALA A 1 444 ? -5.25 -13.906 7.191 1 54.53 444 ALA A N 1
ATOM 3535 C CA . ALA A 1 444 ? -5.977 -12.641 7.277 1 54.53 444 ALA A CA 1
ATOM 3536 C C . ALA A 1 444 ? -6.926 -12.477 6.094 1 54.53 444 ALA A C 1
ATOM 3538 O O . ALA A 1 444 ? -6.836 -13.211 5.109 1 54.53 444 ALA A O 1
ATOM 3539 N N . ASP A 1 445 ? -8.047 -11.891 6.301 1 59.97 445 ASP A N 1
ATOM 3540 C CA . ASP A 1 445 ? -9.102 -11.68 5.312 1 59.97 445 ASP A CA 1
ATOM 3541 C C . ASP A 1 445 ? -8.508 -11.328 3.949 1 59.97 445 ASP A C 1
ATOM 3543 O O . ASP A 1 445 ? -9.094 -11.641 2.91 1 59.97 445 ASP A O 1
ATOM 3547 N N . ASP A 1 446 ? -7.16 -11.062 4.016 1 73.81 446 ASP A N 1
ATOM 3548 C CA . ASP A 1 446 ? -6.645 -10.586 2.736 1 73.81 446 ASP A CA 1
ATOM 3549 C C . ASP A 1 446 ? -5.535 -11.492 2.215 1 73.81 446 ASP A C 1
ATOM 3551 O O . ASP A 1 446 ? -4.961 -11.234 1.154 1 73.81 446 ASP A O 1
ATOM 3555 N N . VAL A 1 447 ? -5.293 -12.664 2.924 1 78 447 VAL A N 1
ATOM 3556 C CA . VAL A 1 447 ? -4.227 -13.555 2.48 1 78 447 VAL A CA 1
ATOM 3557 C C . VAL A 1 447 ? -4.723 -15 2.484 1 78 447 VAL A C 1
ATOM 3559 O O . VAL A 1 447 ? -5.188 -15.5 3.51 1 78 447 VAL A O 1
ATOM 3562 N N . ILE A 1 448 ? -4.703 -15.602 1.341 1 85.19 448 ILE A N 1
ATOM 3563 C CA . ILE A 1 448 ? -5.027 -17.016 1.197 1 85.19 448 ILE A CA 1
ATOM 3564 C C . ILE A 1 448 ? -3.742 -17.828 1.054 1 85.19 448 ILE A C 1
ATOM 3566 O O . ILE A 1 448 ? -3.016 -17.688 0.067 1 85.19 448 ILE A O 1
ATOM 3570 N N . LYS A 1 449 ? -3.498 -18.641 1.99 1 82.56 449 LYS A N 1
ATOM 3571 C CA . LYS A 1 449 ? -2.264 -19.422 1.968 1 82.56 449 LYS A CA 1
ATOM 3572 C C . LYS A 1 449 ? -2.529 -20.859 1.523 1 82.56 449 LYS A C 1
ATOM 3574 O O . LYS A 1 449 ? -3.502 -21.469 1.958 1 82.56 449 LYS A O 1
ATOM 3579 N N . VAL A 1 450 ? -1.745 -21.281 0.602 1 83.19 450 VAL A N 1
ATOM 3580 C CA . VAL A 1 450 ? -1.796 -22.656 0.116 1 83.19 450 VAL A CA 1
ATOM 3581 C C . VAL A 1 450 ? -0.503 -23.391 0.483 1 83.19 450 VAL A C 1
ATOM 3583 O O . VAL A 1 450 ? 0.591 -22.844 0.314 1 83.19 450 VAL A O 1
ATOM 3586 N N . PHE A 1 451 ? -0.651 -24.547 1.006 1 74.81 451 PHE A N 1
ATOM 3587 C CA . PHE A 1 451 ? 0.504 -25.359 1.368 1 74.81 451 PHE A CA 1
ATOM 3588 C C . PHE A 1 451 ? 0.564 -26.625 0.52 1 74.81 451 PHE A C 1
ATOM 3590 O O . PHE A 1 451 ? 0.015 -27.656 0.901 1 74.81 451 PHE A O 1
ATOM 3597 N N . PRO A 1 452 ? 1.214 -26.484 -0.585 1 67 452 PRO A N 1
ATOM 3598 C CA . PRO A 1 452 ? 1.234 -27.688 -1.435 1 67 452 PRO A CA 1
ATOM 3599 C C . PRO A 1 452 ? 2.109 -28.797 -0.865 1 67 452 PRO A C 1
ATOM 3601 O O . PRO A 1 452 ? 1.883 -29.969 -1.154 1 67 452 PRO A O 1
ATOM 3604 N N . ALA A 1 453 ? 3.365 -28.547 -0.003 1 59.69 453 ALA A N 1
ATOM 3605 C CA . ALA A 1 453 ? 4.375 -29.531 0.341 1 59.69 453 ALA A CA 1
ATOM 3606 C C . ALA A 1 453 ? 4.027 -30.234 1.649 1 59.69 453 ALA A C 1
ATOM 3608 O O . ALA A 1 453 ? 4.211 -29.672 2.732 1 59.69 453 ALA A O 1
ATOM 3609 N N . ALA A 1 454 ? 3.027 -31.016 1.695 1 52.84 454 ALA A N 1
ATOM 3610 C CA . ALA A 1 454 ? 2.676 -31.594 2.988 1 52.84 454 ALA A CA 1
ATOM 3611 C C . ALA A 1 454 ? 3.775 -32.531 3.486 1 52.84 454 ALA A C 1
ATOM 3613 O O . ALA A 1 454 ? 4.008 -32.625 4.691 1 52.84 454 ALA A O 1
ATOM 3614 N N . SER A 1 455 ? 4.531 -33.281 2.59 1 53.47 455 SER A N 1
ATOM 3615 C CA . SER A 1 455 ? 5.223 -34.406 3.248 1 53.47 455 SER A CA 1
ATOM 3616 C C . SER A 1 455 ? 6.707 -34.094 3.436 1 53.47 455 SER A C 1
ATOM 3618 O O . SER A 1 455 ? 7.301 -33.375 2.637 1 53.47 455 SER A O 1
ATOM 3620 N N . PHE A 1 456 ? 7.238 -34.219 4.641 1 51.72 456 PHE A N 1
ATOM 3621 C CA . PHE A 1 456 ? 8.656 -34.125 4.98 1 51.72 456 PHE A CA 1
ATOM 3622 C C . PHE A 1 456 ? 9.5 -34.906 3.988 1 51.72 456 PHE A C 1
ATOM 3624 O O . PHE A 1 456 ? 10.633 -34.531 3.684 1 51.72 456 PHE A O 1
ATOM 3631 N N . SER A 1 457 ? 8.945 -35.969 3.506 1 55.72 457 SER A N 1
ATOM 3632 C CA . SER A 1 457 ? 9.688 -36.844 2.576 1 55.72 457 SER A CA 1
ATOM 3633 C C . SER A 1 457 ? 10.023 -36.062 1.294 1 55.72 457 SER A C 1
ATOM 3635 O O . SER A 1 457 ? 11.062 -36.312 0.677 1 55.72 457 SER A O 1
ATOM 3637 N N . ASP A 1 458 ? 9.305 -35.156 1.047 1 59.44 458 ASP A N 1
ATOM 3638 C CA . ASP A 1 458 ? 9.531 -34.406 -0.195 1 59.44 458 ASP A CA 1
ATOM 3639 C C . ASP A 1 458 ? 10.758 -33.5 -0.082 1 59.44 458 ASP A C 1
ATOM 3641 O O . ASP A 1 458 ? 11.508 -33.344 -1.046 1 59.44 458 ASP A O 1
ATOM 3645 N N . PHE A 1 459 ? 10.891 -33.094 1.047 1 57.5 459 PHE A N 1
ATOM 3646 C CA . PHE A 1 459 ? 12.047 -32.25 1.283 1 57.5 459 PHE A CA 1
ATOM 3647 C C . PHE A 1 459 ? 13.336 -33.062 1.209 1 57.5 459 PHE A C 1
ATOM 3649 O O . PHE A 1 459 ? 14.32 -32.594 0.618 1 57.5 459 PHE A O 1
ATOM 3656 N N . ILE A 1 460 ? 13.219 -34.188 1.826 1 52.56 460 ILE A N 1
ATOM 3657 C CA . ILE A 1 460 ? 14.398 -35.031 1.87 1 52.56 460 ILE A CA 1
ATOM 3658 C C . ILE A 1 460 ? 14.75 -35.5 0.46 1 52.56 460 ILE A C 1
ATOM 3660 O O . ILE A 1 460 ? 15.922 -35.562 0.088 1 52.56 460 ILE A O 1
ATOM 3664 N N . ASN A 1 461 ? 13.75 -35.812 -0.224 1 55.09 461 ASN A N 1
ATOM 3665 C CA . ASN A 1 461 ? 13.984 -36.312 -1.575 1 55.09 461 ASN A CA 1
ATOM 3666 C C . ASN A 1 461 ? 14.531 -35.219 -2.49 1 55.09 461 ASN A C 1
ATOM 3668 O O . ASN A 1 461 ? 15.305 -35.5 -3.402 1 55.09 461 ASN A O 1
ATOM 3672 N N . SER A 1 462 ? 14.039 -34.062 -2.197 1 57.03 462 SER A N 1
ATOM 3673 C CA . SER A 1 462 ? 14.5 -32.969 -3.035 1 57.03 462 SER A CA 1
ATOM 3674 C C . SER A 1 462 ? 15.984 -32.688 -2.812 1 57.03 462 SER A C 1
ATOM 3676 O O . SER A 1 462 ? 16.672 -32.219 -3.721 1 57.03 462 SER A O 1
ATOM 3678 N N . PHE A 1 463 ? 16.297 -33.031 -1.547 1 49.19 463 PHE A N 1
ATOM 3679 C CA . PHE A 1 463 ? 17.719 -32.844 -1.241 1 49.19 463 PHE A CA 1
ATOM 3680 C C . PHE A 1 463 ? 18.531 -34.031 -1.775 1 49.19 463 PHE A C 1
ATOM 3682 O O . PHE A 1 463 ? 19.75 -33.906 -1.932 1 49.19 463 PHE A O 1
ATOM 3689 N N . GLN A 1 464 ? 17.906 -35.312 -1.725 1 46.09 464 GLN A N 1
ATOM 3690 C CA . GLN A 1 464 ? 18.672 -36.5 -2.018 1 46.09 464 GLN A CA 1
ATOM 3691 C C . GLN A 1 464 ? 19.094 -36.531 -3.484 1 46.09 464 GLN A C 1
ATOM 3693 O O . GLN A 1 464 ? 19.781 -37.469 -3.914 1 46.09 464 GLN A O 1
ATOM 3698 N N . LEU A 1 465 ? 19.375 -35.5 -4.004 1 46.81 465 LEU A N 1
ATOM 3699 C CA . LEU A 1 465 ? 20.203 -35.375 -5.195 1 46.81 465 LEU A CA 1
ATOM 3700 C C . LEU A 1 465 ? 19.75 -36.344 -6.277 1 46.81 465 LEU A C 1
ATOM 3702 O O . LEU A 1 465 ? 20.562 -36.75 -7.117 1 46.81 465 LEU A O 1
ATOM 3706 N N . GLN A 1 466 ? 18.766 -37.125 -6.156 1 47.94 466 GLN A N 1
ATOM 3707 C CA . GLN A 1 466 ? 18.438 -38.031 -7.254 1 47.94 466 GLN A CA 1
ATOM 3708 C C . GLN A 1 466 ? 17.938 -37.25 -8.477 1 47.94 466 GLN A C 1
ATOM 3710 O O . GLN A 1 466 ? 17.391 -36.156 -8.344 1 47.94 466 GLN A O 1
ATOM 3715 N N . PRO A 1 467 ? 18.453 -37.75 -9.617 1 52.44 467 PRO A N 1
ATOM 3716 C CA . PRO A 1 467 ? 18.047 -37.125 -10.875 1 52.44 467 PRO A CA 1
ATOM 3717 C C . PRO A 1 467 ? 16.547 -36.844 -10.938 1 52.44 467 PRO A C 1
ATOM 3719 O O . PRO A 1 467 ? 15.742 -37.719 -10.539 1 52.44 467 PRO A O 1
ATOM 3722 N N . PHE A 1 468 ? 16.156 -35.688 -10.93 1 60.25 468 PHE A N 1
ATOM 3723 C CA . PHE A 1 468 ? 14.773 -35.219 -11 1 60.25 468 PHE A CA 1
ATOM 3724 C C . PHE A 1 468 ? 14.102 -35.781 -12.258 1 60.25 468 PHE A C 1
ATOM 3726 O O . PHE A 1 468 ? 14.539 -35.5 -13.375 1 60.25 468 PHE A O 1
ATOM 3733 N N . SER A 1 469 ? 13.359 -37 -12.164 1 68.75 469 SER A N 1
ATOM 3734 C CA . SER A 1 469 ? 12.625 -37.594 -13.273 1 68.75 469 SER A CA 1
ATOM 3735 C C . SER A 1 469 ? 11.383 -36.781 -13.609 1 68.75 469 SER A C 1
ATOM 3737 O O . SER A 1 469 ? 10.914 -36 -12.789 1 68.75 469 SER A O 1
ATOM 3739 N N . LEU A 1 470 ? 11.055 -36.844 -14.883 1 76.12 470 LEU A N 1
ATOM 3740 C CA . LEU A 1 470 ? 9.859 -36.188 -15.375 1 76.12 470 LEU A CA 1
ATOM 3741 C C . LEU A 1 470 ? 8.625 -36.625 -14.602 1 76.12 470 LEU A C 1
ATOM 3743 O O . LEU A 1 470 ? 7.742 -35.812 -14.305 1 76.12 470 LEU A O 1
ATOM 3747 N N . LYS A 1 471 ? 8.617 -37.906 -14.32 1 77.81 471 LYS A N 1
ATOM 3748 C CA . LYS A 1 471 ? 7.469 -38.438 -13.586 1 77.81 471 LYS A CA 1
ATOM 3749 C C . LYS A 1 471 ? 7.375 -37.812 -12.195 1 77.81 471 LYS A C 1
ATOM 3751 O O . LYS A 1 471 ? 6.281 -37.5 -11.727 1 77.81 471 LYS A O 1
ATOM 3756 N N . ALA A 1 472 ? 8.438 -37.625 -11.578 1 76.38 472 ALA A N 1
ATOM 3757 C CA . ALA A 1 472 ? 8.461 -37 -10.25 1 76.38 472 ALA A CA 1
ATOM 3758 C C . ALA A 1 472 ? 8.008 -35.562 -10.305 1 76.38 472 ALA A C 1
ATOM 3760 O O . ALA A 1 472 ? 7.301 -35.094 -9.406 1 76.38 472 ALA A O 1
ATOM 3761 N N . PHE A 1 473 ? 8.469 -34.938 -11.375 1 79.44 473 PHE A N 1
ATOM 3762 C CA . PHE A 1 473 ? 8.062 -33.562 -11.555 1 79.44 473 PHE A CA 1
ATOM 3763 C C . PHE A 1 473 ? 6.555 -33.438 -11.711 1 79.44 473 PHE A C 1
ATOM 3765 O O . PHE A 1 473 ? 5.926 -32.594 -11.086 1 79.44 473 PHE A O 1
ATOM 3772 N N . GLN A 1 474 ? 6.02 -34.344 -12.5 1 83.56 474 GLN A N 1
ATOM 3773 C CA . GLN A 1 474 ? 4.582 -34.312 -12.75 1 83.56 474 GLN A CA 1
ATOM 3774 C C . GLN A 1 474 ? 3.799 -34.656 -11.484 1 83.56 474 GLN A C 1
ATOM 3776 O O . GLN A 1 474 ? 2.727 -34.094 -11.242 1 83.56 474 GLN A O 1
ATOM 3781 N N . GLU A 1 475 ? 4.332 -35.5 -10.766 1 83.75 475 GLU A N 1
ATOM 3782 C CA . GLU A 1 475 ? 3.668 -35.875 -9.523 1 83.75 475 GLU A CA 1
ATOM 3783 C C . GLU A 1 475 ? 3.689 -34.719 -8.523 1 83.75 475 GLU A C 1
ATOM 3785 O O . GLU A 1 475 ? 2.705 -34.469 -7.82 1 83.75 475 GLU A O 1
ATOM 3790 N N . HIS A 1 476 ? 4.816 -34.031 -8.477 1 82.25 476 HIS A N 1
ATOM 3791 C CA . HIS A 1 476 ? 4.902 -32.906 -7.582 1 82.25 476 HIS A CA 1
ATOM 3792 C C . HIS A 1 476 ? 3.98 -31.766 -8.039 1 82.25 476 HIS A C 1
ATOM 3794 O O . HIS A 1 476 ? 3.385 -31.078 -7.211 1 82.25 476 HIS A O 1
ATOM 3800 N N . MET A 1 477 ? 3.908 -31.609 -9.32 1 87.25 477 MET A N 1
ATOM 3801 C CA . MET A 1 477 ? 2.98 -30.609 -9.859 1 87.25 477 MET A CA 1
ATOM 3802 C C . MET A 1 477 ? 1.542 -30.953 -9.492 1 87.25 477 MET A C 1
ATOM 3804 O O . MET A 1 477 ? 0.763 -30.078 -9.125 1 87.25 477 MET A O 1
ATOM 3808 N N . LEU A 1 478 ? 1.256 -32.25 -9.602 1 89.81 478 LEU A N 1
ATOM 3809 C CA . LEU A 1 478 ? -0.088 -32.719 -9.258 1 89.81 478 LEU A CA 1
ATOM 3810 C C . LEU A 1 478 ? -0.373 -32.5 -7.773 1 89.81 478 LEU A C 1
ATOM 3812 O O . LEU A 1 478 ? -1.492 -32.125 -7.398 1 89.81 478 LEU A O 1
ATOM 3816 N N . ARG A 1 479 ? 0.582 -32.688 -7.012 1 86.69 479 ARG A N 1
ATOM 3817 C CA . ARG A 1 479 ? 0.415 -32.438 -5.582 1 86.69 479 ARG A CA 1
ATOM 3818 C C . ARG A 1 479 ? 0.17 -30.953 -5.309 1 86.69 479 ARG A C 1
ATOM 3820 O O . ARG A 1 479 ? -0.564 -30.594 -4.383 1 86.69 479 ARG A O 1
ATOM 3827 N N . GLY A 1 480 ? 0.846 -30.125 -6.082 1 88.69 480 GLY A N 1
ATOM 3828 C CA . GLY A 1 480 ? 0.568 -28.703 -5.984 1 88.69 480 GLY A CA 1
ATOM 3829 C C . GLY A 1 480 ? -0.855 -28.344 -6.371 1 88.69 480 GLY A C 1
ATOM 3830 O O . GLY A 1 480 ? -1.493 -27.516 -5.711 1 88.69 480 GLY A O 1
ATOM 3831 N N . GLU A 1 481 ? -1.343 -29.031 -7.359 1 93 481 GLU A N 1
ATOM 3832 C CA . GLU A 1 481 ? -2.725 -28.812 -7.777 1 93 481 GLU A CA 1
ATOM 3833 C C . GLU A 1 481 ? -3.703 -29.266 -6.695 1 93 481 GLU A C 1
ATOM 3835 O O . GLU A 1 481 ? -4.656 -28.547 -6.375 1 93 481 GLU A O 1
ATOM 3840 N N . ARG A 1 482 ? -3.432 -30.406 -6.191 1 90.31 482 ARG A N 1
ATOM 3841 C CA . ARG A 1 482 ? -4.309 -30.969 -5.172 1 90.31 482 ARG A CA 1
ATOM 3842 C C . ARG A 1 482 ? -4.348 -30.094 -3.928 1 90.31 482 ARG A C 1
ATOM 3844 O O . ARG A 1 482 ? -5.375 -30.016 -3.254 1 90.31 482 ARG A O 1
ATOM 3851 N N . GLY A 1 483 ? -3.287 -29.453 -3.668 1 87.62 483 GLY A N 1
ATOM 3852 C CA . GLY A 1 483 ? -3.232 -28.578 -2.516 1 87.62 483 GLY A CA 1
ATOM 3853 C C . GLY A 1 483 ? -4.105 -27.344 -2.666 1 87.62 483 GLY A C 1
ATOM 3854 O O . GLY A 1 483 ? -4.594 -26.797 -1.676 1 87.62 483 GLY A O 1
ATOM 3855 N N . LEU A 1 484 ? -4.359 -26.984 -3.871 1 92.5 484 LEU A N 1
ATOM 3856 C CA . LEU A 1 484 ? -5.105 -25.75 -4.129 1 92.5 484 LEU A CA 1
ATOM 3857 C C . LEU A 1 484 ? -6.59 -26.047 -4.324 1 92.5 484 LEU A C 1
ATOM 3859 O O . LEU A 1 484 ? -7.434 -25.172 -4.125 1 92.5 484 LEU A O 1
ATOM 3863 N N . TRP A 1 485 ? -6.965 -27.281 -4.629 1 93.62 485 TRP A N 1
ATOM 3864 C CA . TRP A 1 485 ? -8.328 -27.625 -5.02 1 93.62 485 TRP A CA 1
ATOM 3865 C C . TRP A 1 485 ? -9.312 -27.266 -3.912 1 93.62 485 TRP A C 1
ATOM 3867 O O . TRP A 1 485 ? -10.367 -26.672 -4.176 1 93.62 485 TRP A O 1
ATOM 3877 N N . PRO A 1 486 ? -8.977 -27.469 -2.662 1 91.31 486 PRO A N 1
ATOM 3878 C CA . PRO A 1 486 ? -9.93 -27.125 -1.599 1 91.31 486 PRO A CA 1
ATOM 3879 C C . PRO A 1 486 ? -10.156 -25.625 -1.463 1 91.31 486 PRO A C 1
ATOM 3881 O O . PRO A 1 486 ? -11.156 -25.203 -0.872 1 91.31 486 PRO A O 1
ATOM 3884 N N . LEU A 1 487 ? -9.289 -24.828 -2.01 1 92.56 487 LEU A N 1
ATOM 3885 C CA . LEU A 1 487 ? -9.375 -23.391 -1.837 1 92.56 487 LEU A CA 1
ATOM 3886 C C . LEU A 1 487 ? -9.914 -22.719 -3.096 1 92.56 487 LEU A C 1
ATOM 3888 O O . LEU A 1 487 ? -10.133 -21.5 -3.119 1 92.56 487 LEU A O 1
ATOM 3892 N N . LEU A 1 488 ? -10.164 -23.453 -4.082 1 94.44 488 LEU A N 1
ATOM 3893 C CA . LEU A 1 488 ? -10.539 -22.906 -5.379 1 94.44 488 LEU A CA 1
ATOM 3894 C C . LEU A 1 488 ? -11.867 -22.156 -5.289 1 94.44 488 LEU A C 1
ATOM 3896 O O . LEU A 1 488 ? -12.016 -21.078 -5.871 1 94.44 488 LEU A O 1
ATOM 3900 N N . GLU A 1 489 ? -12.789 -22.719 -4.562 1 92.06 489 GLU A N 1
ATOM 3901 C CA . GLU A 1 489 ? -14.086 -22.047 -4.457 1 92.06 489 GLU A CA 1
ATOM 3902 C C . GLU A 1 489 ? -13.977 -20.734 -3.686 1 92.06 489 GLU A C 1
ATOM 3904 O O . GLU A 1 489 ? -14.617 -19.75 -4.039 1 92.06 489 GLU A O 1
ATOM 3909 N N . ARG A 1 490 ? -13.203 -20.719 -2.693 1 92 490 ARG A N 1
ATOM 3910 C CA . ARG A 1 490 ? -12.961 -19.484 -1.956 1 92 490 ARG A CA 1
ATOM 3911 C C . ARG A 1 490 ? -12.32 -18.438 -2.852 1 92 490 ARG A C 1
ATOM 3913 O O . ARG A 1 490 ? -12.742 -17.266 -2.852 1 92 490 ARG A O 1
ATOM 3920 N N . ILE A 1 491 ? -11.352 -18.891 -3.633 1 94.62 491 ILE A N 1
ATOM 3921 C CA . ILE A 1 491 ? -10.656 -17.984 -4.531 1 94.62 491 ILE A CA 1
ATOM 3922 C C . ILE A 1 491 ? -11.617 -17.484 -5.609 1 94.62 491 ILE A C 1
ATOM 3924 O O . ILE A 1 491 ? -11.617 -16.297 -5.945 1 94.62 491 ILE A O 1
ATOM 3928 N N . ARG A 1 492 ? -12.422 -18.312 -6.059 1 94.69 492 ARG A N 1
ATOM 3929 C CA . ARG A 1 492 ? -13.383 -17.938 -7.09 1 94.69 492 ARG A CA 1
ATOM 3930 C C . ARG A 1 492 ? -14.328 -16.859 -6.594 1 94.69 492 ARG A C 1
ATOM 3932 O O . ARG A 1 492 ? -14.547 -15.859 -7.281 1 94.69 492 ARG A O 1
ATOM 3939 N N . GLU A 1 493 ? -14.805 -17.031 -5.43 1 91.56 493 GLU A N 1
ATOM 3940 C CA . GLU A 1 493 ? -15.742 -16.062 -4.875 1 91.56 493 GLU A CA 1
ATOM 3941 C C . GLU A 1 493 ? -15.047 -14.734 -4.582 1 91.56 493 GLU A C 1
ATOM 3943 O O . GLU A 1 493 ? -15.664 -13.672 -4.695 1 91.56 493 GLU A O 1
ATOM 3948 N N . GLN A 1 494 ? -13.875 -14.766 -4.246 1 89.81 494 GLN A N 1
ATOM 3949 C CA . GLN A 1 494 ? -13.172 -13.547 -3.873 1 89.81 494 GLN A CA 1
ATOM 3950 C C . GLN A 1 494 ? -12.703 -12.781 -5.109 1 89.81 494 GLN A C 1
ATOM 3952 O O . GLN A 1 494 ? -12.586 -11.555 -5.074 1 89.81 494 GLN A O 1
ATOM 3957 N N . ILE A 1 495 ? -12.453 -13.492 -6.219 1 93.19 495 ILE A N 1
ATOM 3958 C CA . ILE A 1 495 ? -11.82 -12.828 -7.355 1 93.19 495 ILE A CA 1
ATOM 3959 C C . ILE A 1 495 ? -12.852 -12.609 -8.461 1 93.19 495 ILE A C 1
ATOM 3961 O O . ILE A 1 495 ? -12.609 -11.844 -9.406 1 93.19 495 ILE A O 1
ATOM 3965 N N . ALA A 1 496 ? -14.031 -13.141 -8.359 1 92.06 496 ALA A N 1
ATOM 3966 C CA . ALA A 1 496 ? -15.031 -13.086 -9.422 1 92.06 496 ALA A CA 1
ATOM 3967 C C . ALA A 1 496 ? -15.352 -11.641 -9.797 1 92.06 496 ALA A C 1
ATOM 3969 O O . ALA A 1 496 ? -15.328 -11.281 -10.977 1 92.06 496 ALA A O 1
ATOM 3970 N N . ALA A 1 497 ? -15.594 -10.812 -8.82 1 92.69 497 ALA A N 1
ATOM 3971 C CA . ALA A 1 497 ? -15.945 -9.422 -9.094 1 92.69 497 ALA A CA 1
ATOM 3972 C C . ALA A 1 497 ? -14.758 -8.656 -9.672 1 92.69 497 ALA A C 1
ATOM 3974 O O . ALA A 1 497 ? -14.93 -7.805 -10.547 1 92.69 497 ALA A O 1
ATOM 3975 N N . GLU A 1 498 ? -13.609 -8.961 -9.195 1 94.19 498 GLU A N 1
ATOM 3976 C CA . GLU A 1 498 ? -12.398 -8.328 -9.711 1 94.19 498 GLU A CA 1
ATOM 3977 C C . GLU A 1 498 ? -12.211 -8.617 -11.195 1 94.19 498 GLU A C 1
ATOM 3979 O O . GLU A 1 498 ? -11.938 -7.707 -11.977 1 94.19 498 GLU A O 1
ATOM 3984 N N . PHE A 1 499 ? -12.375 -9.844 -11.625 1 94.56 499 PHE A N 1
ATOM 3985 C CA . PHE A 1 499 ? -12.195 -10.242 -13.016 1 94.56 499 PHE A CA 1
ATOM 3986 C C . PHE A 1 499 ? -13.281 -9.617 -13.891 1 94.56 499 PHE A C 1
ATOM 3988 O O . PHE A 1 499 ? -13.008 -9.188 -15.016 1 94.56 499 PHE A O 1
ATOM 3995 N N . ALA A 1 500 ? -14.477 -9.547 -13.312 1 95.31 500 ALA A N 1
ATOM 3996 C CA . ALA A 1 500 ? -15.562 -8.922 -14.07 1 95.31 500 ALA A CA 1
ATOM 3997 C C . ALA A 1 500 ? -15.281 -7.441 -14.305 1 95.31 500 ALA A C 1
ATOM 3999 O O . ALA A 1 500 ? -15.531 -6.926 -15.398 1 95.31 500 ALA A O 1
ATOM 4000 N N . LEU A 1 501 ? -14.766 -6.793 -13.297 1 94.44 501 LEU A N 1
ATOM 4001 C CA . LEU A 1 501 ? -14.422 -5.383 -13.414 1 94.44 501 LEU A CA 1
ATOM 4002 C C . LEU A 1 501 ? -13.32 -5.176 -14.445 1 94.44 501 LEU A C 1
ATOM 4004 O O . LEU A 1 501 ? -13.414 -4.289 -15.297 1 94.44 501 LEU A O 1
ATOM 4008 N N . ASN A 1 502 ? -12.344 -6.008 -14.406 1 92.06 502 ASN A N 1
ATOM 4009 C CA . ASN A 1 502 ? -11.242 -5.902 -15.344 1 92.06 502 ASN A CA 1
ATOM 4010 C C . ASN A 1 502 ? -11.695 -6.164 -16.781 1 92.06 502 ASN A C 1
ATOM 4012 O O . ASN A 1 502 ? -11.273 -5.473 -17.703 1 92.06 502 ASN A O 1
ATOM 4016 N N . ASP A 1 503 ? -12.531 -7.133 -16.922 1 92.38 503 ASP A N 1
ATOM 4017 C CA . ASP A 1 503 ? -13.062 -7.434 -18.25 1 92.38 503 ASP A CA 1
ATOM 4018 C C . ASP A 1 503 ? -13.898 -6.27 -18.781 1 92.38 503 ASP A C 1
ATOM 4020 O O . ASP A 1 503 ? -13.812 -5.93 -19.953 1 92.38 503 ASP A O 1
ATOM 4024 N N . ALA A 1 504 ? -14.664 -5.703 -17.891 1 93.25 504 ALA A N 1
ATOM 4025 C CA . ALA A 1 504 ? -15.484 -4.562 -18.281 1 93.25 504 ALA A CA 1
ATOM 4026 C C . ALA A 1 504 ? -14.617 -3.381 -18.703 1 93.25 504 ALA A C 1
ATOM 4028 O O . ALA A 1 504 ? -14.93 -2.703 -19.688 1 93.25 504 ALA A O 1
ATOM 4029 N N . LEU A 1 505 ? -13.562 -3.17 -18.031 1 90.56 505 LEU A N 1
ATOM 4030 C CA . LEU A 1 505 ? -12.672 -2.059 -18.359 1 90.56 505 LEU A CA 1
ATOM 4031 C C . LEU A 1 505 ? -11.961 -2.289 -19.688 1 90.56 505 LEU A C 1
ATOM 4033 O O . LEU A 1 505 ? -11.789 -1.356 -20.469 1 90.56 505 LEU A O 1
ATOM 4037 N N . ILE A 1 506 ? -11.602 -3.521 -19.969 1 86.38 506 ILE A N 1
ATOM 4038 C CA . ILE A 1 506 ? -10.953 -3.857 -21.234 1 86.38 506 ILE A CA 1
ATOM 4039 C C . ILE A 1 506 ? -11.945 -3.676 -22.375 1 86.38 506 ILE A C 1
ATOM 4041 O O . ILE A 1 506 ? -11.586 -3.141 -23.438 1 86.38 506 ILE A O 1
ATOM 4045 N N . GLU A 1 507 ? -13.141 -4.059 -22.156 1 88.19 507 GLU A N 1
ATOM 4046 C CA . GLU A 1 507 ? -14.164 -3.926 -23.188 1 88.19 507 GLU A CA 1
ATOM 4047 C C . GLU A 1 507 ? -14.461 -2.461 -23.484 1 88.19 507 GLU A C 1
ATOM 4049 O O . GLU A 1 507 ? -14.625 -2.082 -24.641 1 88.19 507 GLU A O 1
ATOM 4054 N N . LEU A 1 508 ? -14.492 -1.664 -22.469 1 87.06 508 LEU A N 1
ATOM 4055 C CA . LEU A 1 508 ? -14.789 -0.245 -22.641 1 87.06 508 LEU A CA 1
ATOM 4056 C C . LEU A 1 508 ? -13.625 0.476 -23.312 1 87.06 508 LEU A C 1
ATOM 4058 O O . LEU A 1 508 ? -13.828 1.429 -24.062 1 87.06 508 LEU A O 1
ATOM 4062 N N . ARG A 1 509 ? -12.438 -0 -23 1 81.12 509 ARG A N 1
ATOM 4063 C CA . ARG A 1 509 ? -11.258 0.583 -23.625 1 81.12 509 ARG A CA 1
ATOM 4064 C C . ARG A 1 509 ? -11.227 0.295 -25.125 1 81.12 509 ARG A C 1
ATOM 4066 O O . ARG A 1 509 ? -10.758 1.12 -25.906 1 81.12 509 ARG A O 1
ATOM 4073 N N . HIS A 1 510 ? -11.68 -0.784 -25.547 1 77.38 510 HIS A N 1
ATOM 4074 C CA . HIS A 1 510 ? -11.703 -1.161 -26.953 1 77.38 510 HIS A CA 1
ATOM 4075 C C . HIS A 1 510 ? -12.766 -0.379 -27.719 1 77.38 510 HIS A C 1
ATOM 4077 O O . HIS A 1 510 ? -12.625 -0.137 -28.922 1 77.38 510 HIS A O 1
ATOM 4083 N N . VAL A 1 511 ? -13.742 0.041 -27.062 1 72.38 511 VAL A N 1
ATOM 4084 C CA . VAL A 1 511 ? -14.844 0.748 -27.719 1 72.38 511 VAL A CA 1
ATOM 4085 C C . VAL A 1 511 ? -14.445 2.203 -27.953 1 72.38 511 VAL A C 1
ATOM 4087 O O . VAL A 1 511 ? -14.734 2.768 -29.016 1 72.38 511 VAL A O 1
ATOM 4090 N N . ASP A 1 512 ? -13.773 2.873 -27 1 65.44 512 ASP A N 1
ATOM 4091 C CA . ASP A 1 512 ? -13.383 4.273 -27.125 1 65.44 512 ASP A CA 1
ATOM 4092 C C . ASP A 1 512 ? -11.867 4.422 -27.141 1 65.44 512 ASP A C 1
ATOM 4094 O O . ASP A 1 512 ? -11.203 4.211 -26.125 1 65.44 512 ASP A O 1
ATOM 4098 N N . GLY A 1 513 ? -11.281 4.418 -28.375 1 57.72 513 GLY A N 1
ATOM 4099 C CA . GLY A 1 513 ? -9.844 4.555 -28.594 1 57.72 513 GLY A CA 1
ATOM 4100 C C . GLY A 1 513 ? -9.211 5.645 -27.75 1 57.72 513 GLY A C 1
ATOM 4101 O O . GLY A 1 513 ? -8.023 5.586 -27.453 1 57.72 513 GLY A O 1
ATOM 4102 N N . ALA A 1 514 ? -10.047 6.68 -27.469 1 55.88 514 ALA A N 1
ATOM 4103 C CA . ALA A 1 514 ? -9.508 7.801 -26.719 1 55.88 514 ALA A CA 1
ATOM 4104 C C . ALA A 1 514 ? -9.141 7.375 -25.297 1 55.88 514 ALA A C 1
ATOM 4106 O O . ALA A 1 514 ? -8.258 7.969 -24.672 1 55.88 514 ALA A O 1
ATOM 4107 N N . LEU A 1 515 ? -9.922 6.305 -24.891 1 53.59 515 LEU A N 1
ATOM 4108 C CA . LEU A 1 515 ? -9.688 5.781 -23.547 1 53.59 515 LEU A CA 1
ATOM 4109 C C . LEU A 1 515 ? -8.406 4.953 -23.516 1 53.59 515 LEU A C 1
ATOM 4111 O O . LEU A 1 515 ? -7.809 4.781 -22.453 1 53.59 515 LEU A O 1
ATOM 4115 N N . SER A 1 516 ? -8.062 4.316 -24.734 1 50.31 516 SER A N 1
ATOM 4116 C CA . SER A 1 516 ? -6.895 3.449 -24.828 1 50.31 516 SER A CA 1
ATOM 4117 C C . SER A 1 516 ? -5.621 4.195 -24.438 1 50.31 516 SER A C 1
ATOM 4119 O O . SER A 1 516 ? -4.699 3.609 -23.875 1 50.31 516 SER A O 1
ATOM 4121 N N . VAL A 1 517 ? -5.637 5.426 -24.969 1 43.12 517 VAL A N 1
ATOM 4122 C CA . VAL A 1 517 ? -4.391 6.164 -24.766 1 43.12 517 VAL A CA 1
ATOM 4123 C C . VAL A 1 517 ? -4.164 6.414 -23.281 1 43.12 517 VAL A C 1
ATOM 4125 O O . VAL A 1 517 ? -3.035 6.668 -22.859 1 43.12 517 VAL A O 1
ATOM 4128 N N . GLU A 1 518 ? -5.305 6.508 -22.719 1 41.03 518 GLU A N 1
A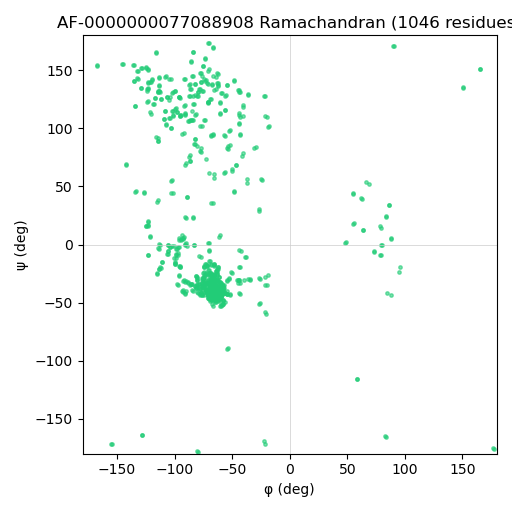TOM 4129 C CA . GLU A 1 518 ? -5.105 6.836 -21.312 1 41.03 518 GLU A CA 1
ATOM 4130 C C . GLU A 1 518 ? -4.172 5.832 -20.641 1 41.03 518 GLU A C 1
ATOM 4132 O O . GLU A 1 518 ? -3.254 6.219 -19.906 1 41.03 518 GLU A O 1
ATOM 4137 N N . ASN A 1 519 ? -4.754 4.648 -20.031 1 39.91 519 ASN A N 1
ATOM 4138 C CA . ASN A 1 519 ? -4.012 3.674 -19.25 1 39.91 519 ASN A CA 1
ATOM 4139 C C . ASN A 1 519 ? -3.43 2.57 -20.125 1 39.91 519 ASN A C 1
ATOM 4141 O O . ASN A 1 519 ? -4.082 1.551 -20.359 1 39.91 519 ASN A O 1
ATOM 4145 N N . GLU A 1 520 ? -2.883 2.932 -21.328 1 38.69 520 GLU A N 1
ATOM 4146 C CA . GLU A 1 520 ? -2.346 1.695 -21.875 1 38.69 520 GLU A CA 1
ATOM 4147 C C . GLU A 1 520 ? -2.123 0.646 -20.797 1 38.69 520 GLU A C 1
ATOM 4149 O O . GLU A 1 520 ? -1.983 -0.542 -21.094 1 38.69 520 GLU A O 1
ATOM 4154 N N . ASN A 1 521 ? -1.248 0.928 -19.75 1 33.69 521 ASN A N 1
ATOM 4155 C CA . ASN A 1 521 ? -1.186 -0.048 -18.672 1 33.69 521 ASN A CA 1
ATOM 4156 C C . ASN A 1 521 ? -2.385 0.073 -17.734 1 33.69 521 ASN A C 1
ATOM 4158 O O . ASN A 1 521 ? -2.525 1.069 -17.031 1 33.69 521 ASN A O 1
ATOM 4162 N N . PRO A 1 522 ? -3.559 -0.517 -18.188 1 34.75 522 PRO A N 1
ATOM 4163 C CA . PRO A 1 522 ? -4.855 -0.391 -17.516 1 34.75 522 PRO A CA 1
ATOM 4164 C C . PRO A 1 522 ? -4.719 -0.128 -16.016 1 34.75 522 PRO A C 1
ATOM 4166 O O . PRO A 1 522 ? -5.695 0.238 -15.359 1 34.75 522 PRO A O 1
ATOM 4169 N N . TYR A 1 523 ? -3.934 -0.91 -15.266 1 31.42 523 TYR A N 1
ATOM 4170 C CA . TYR A 1 523 ? -3.838 -0.78 -13.82 1 31.42 523 TYR A CA 1
ATOM 4171 C C . TYR A 1 523 ? -3.117 0.507 -13.43 1 31.42 523 TYR A C 1
ATOM 4173 O O . TYR A 1 523 ? -2.66 0.652 -12.297 1 31.42 523 TYR A O 1
ATOM 4181 N N . SER A 1 524 ? -2.744 1.268 -14.359 1 29.02 524 SER A N 1
ATOM 4182 C CA . SER A 1 524 ? -2.016 2.498 -14.062 1 29.02 524 SER A CA 1
ATOM 4183 C C . SER A 1 524 ? -2.891 3.488 -13.305 1 29.02 524 SER A C 1
ATOM 4185 O O . SER A 1 524 ? -2.475 4.617 -13.039 1 29.02 524 SER A O 1
ATOM 4187 N N . GLY A 1 525 ? -4.227 3.359 -13.281 1 23.56 525 GLY A N 1
ATOM 4188 C CA . GLY A 1 525 ? -4.805 4.336 -12.375 1 23.56 525 GLY A CA 1
ATOM 4189 C C . GLY A 1 525 ? -4.332 4.168 -10.945 1 23.56 525 GLY A C 1
ATOM 4190 O O . GLY A 1 525 ? -4.051 3.053 -10.5 1 23.56 525 GLY A O 1
ATOM 4191 N N . MET B 1 1 ? -7.098 15.852 49.594 1 27.09 1 MET B N 1
ATOM 4192 C CA . MET B 1 1 ? -6.121 16.922 49.438 1 27.09 1 MET B CA 1
ATOM 4193 C C . MET B 1 1 ? -4.699 16.359 49.469 1 27.09 1 MET B C 1
ATOM 4195 O O . MET B 1 1 ? -3.789 16.969 48.875 1 27.09 1 MET B O 1
ATOM 4199 N N . ILE B 1 2 ? -4.477 15.234 50.188 1 38.84 2 ILE B N 1
ATOM 4200 C CA . ILE B 1 2 ? -3.154 14.688 50.5 1 38.84 2 ILE B CA 1
ATOM 4201 C C . ILE B 1 2 ? -2.605 13.961 49.281 1 38.84 2 ILE B C 1
ATOM 4203 O O . ILE B 1 2 ? -1.413 14.055 48.969 1 38.84 2 ILE B O 1
ATOM 4207 N N . SER B 1 3 ? -3.547 13.219 48.531 1 40.59 3 SER B N 1
ATOM 4208 C CA . SER B 1 3 ? -3.135 12.258 47.531 1 40.59 3 SER B CA 1
ATOM 4209 C C . SER B 1 3 ? -2.652 12.953 46.281 1 40.59 3 SER B C 1
ATOM 4211 O O . SER B 1 3 ? -1.915 12.367 45.469 1 40.59 3 SER B O 1
ATOM 4213 N N . GLN B 1 4 ? -3.115 14.234 46.031 1 44.5 4 GLN B N 1
ATOM 4214 C CA . GLN B 1 4 ? -2.684 15.07 44.906 1 44.5 4 GLN B CA 1
ATOM 4215 C C . GLN B 1 4 ? -1.24 15.531 45.094 1 44.5 4 GLN B C 1
ATOM 4217 O O . GLN B 1 4 ? -0.492 15.641 44.125 1 44.5 4 GLN B O 1
ATOM 4222 N N . GLY B 1 5 ? -0.842 15.617 46.375 1 44.19 5 GLY B N 1
ATOM 4223 C CA . GLY B 1 5 ? 0.485 16.094 46.75 1 44.19 5 GLY B CA 1
ATOM 4224 C C . GLY B 1 5 ? 1.57 15.055 46.5 1 44.19 5 GLY B C 1
ATOM 4225 O O . GLY B 1 5 ? 2.682 15.406 46.094 1 44.19 5 GLY B O 1
ATOM 4226 N N . PHE B 1 6 ? 1.208 13.836 46.719 1 46.94 6 PHE B N 1
ATOM 4227 C CA . PHE B 1 6 ? 2.221 12.789 46.656 1 46.94 6 PHE B CA 1
ATOM 4228 C C . PHE B 1 6 ? 2.598 12.5 45.188 1 46.94 6 PHE B C 1
ATOM 4230 O O . PHE B 1 6 ? 3.779 12.359 44.875 1 46.94 6 PHE B O 1
ATOM 4237 N N . LEU B 1 7 ? 1.598 12.43 44.312 1 42.69 7 LEU B N 1
ATOM 4238 C CA . LEU B 1 7 ? 1.892 12.125 42.938 1 42.69 7 LEU B CA 1
ATOM 4239 C C . LEU B 1 7 ? 2.646 13.273 42.281 1 42.69 7 LEU B C 1
ATOM 4241 O O . LEU B 1 7 ? 3.568 13.047 41.469 1 42.69 7 LEU B O 1
ATOM 4245 N N . HIS B 1 8 ? 2.383 14.508 42.656 1 46.19 8 HIS B N 1
ATOM 4246 C CA . HIS B 1 8 ? 3.15 15.656 42.219 1 46.19 8 HIS B CA 1
ATOM 4247 C C . HIS B 1 8 ? 4.594 15.586 42.688 1 46.19 8 HIS B C 1
ATOM 4249 O O . HIS B 1 8 ? 5.52 15.906 41.938 1 46.19 8 HIS B O 1
ATOM 4255 N N . ARG B 1 9 ? 4.754 15.188 43.938 1 49.94 9 ARG B N 1
ATOM 4256 C CA . ARG B 1 9 ? 6.102 15.086 44.5 1 49.94 9 ARG B CA 1
ATOM 4257 C C . ARG B 1 9 ? 6.883 13.953 43.844 1 49.94 9 ARG B C 1
ATOM 4259 O O . ARG B 1 9 ? 8.07 14.094 43.562 1 49.94 9 ARG B O 1
ATOM 4266 N N . LEU B 1 10 ? 6.164 12.906 43.469 1 47.09 10 LEU B N 1
ATOM 4267 C CA . LEU B 1 10 ? 6.836 11.781 42.844 1 47.09 10 LEU B CA 1
ATOM 4268 C C . LEU B 1 10 ? 7.227 12.133 41.406 1 47.09 10 LEU B C 1
ATOM 4270 O O . LEU B 1 10 ? 8.32 11.789 40.938 1 47.09 10 LEU B O 1
ATOM 4274 N N . ILE B 1 11 ? 6.41 12.859 40.75 1 46.38 11 ILE B N 1
ATOM 4275 C CA . ILE B 1 11 ? 6.746 13.297 39.406 1 46.38 11 ILE B CA 1
ATOM 4276 C C . ILE B 1 11 ? 7.875 14.328 39.469 1 46.38 11 ILE B C 1
ATOM 4278 O O . ILE B 1 11 ? 8.797 14.289 38.625 1 46.38 11 ILE B O 1
ATOM 4282 N N . CYS B 1 12 ? 7.934 15.133 40.5 1 47.44 12 CYS B N 1
ATOM 4283 C CA . CYS B 1 12 ? 9.031 16.062 40.719 1 47.44 12 CYS B CA 1
ATOM 4284 C C . CYS B 1 12 ? 10.328 15.328 41.031 1 47.44 12 CYS B C 1
ATOM 4286 O O . CYS B 1 12 ? 11.391 15.68 40.531 1 47.44 12 CYS B O 1
ATOM 4288 N N . ILE B 1 13 ? 10.18 14.328 41.844 1 50.03 13 ILE B N 1
ATOM 4289 C CA . ILE B 1 13 ? 11.383 13.578 42.188 1 50.03 13 ILE B CA 1
ATOM 4290 C C . ILE B 1 13 ? 11.883 12.812 40.969 1 50.03 13 ILE B C 1
ATOM 4292 O O . ILE B 1 13 ? 13.086 12.773 40.719 1 50.03 13 ILE B O 1
ATOM 4296 N N . LEU B 1 14 ? 10.977 12.281 40.219 1 47.41 14 LEU B N 1
ATOM 4297 C CA . LEU B 1 14 ? 11.414 11.562 39 1 47.41 14 LEU B CA 1
ATOM 4298 C C . LEU B 1 14 ? 11.984 12.523 37.969 1 47.41 14 LEU B C 1
ATOM 4300 O O . LEU B 1 14 ? 12.977 12.211 37.312 1 47.41 14 LEU B O 1
ATOM 4304 N N . ARG B 1 15 ? 11.484 13.766 37.969 1 47 15 ARG B N 1
ATOM 4305 C CA . ARG B 1 15 ? 12.078 14.812 37.125 1 47 15 ARG B CA 1
ATOM 4306 C C . ARG B 1 15 ? 13.453 15.203 37.656 1 47 15 ARG B C 1
ATOM 4308 O O . ARG B 1 15 ? 14.391 15.391 36.875 1 47 15 ARG B O 1
ATOM 4315 N N . ILE B 1 16 ? 13.539 15.391 38.938 1 47.91 16 ILE B N 1
ATOM 4316 C CA . ILE B 1 16 ? 14.828 15.727 39.531 1 47.91 16 ILE B CA 1
ATOM 4317 C C . ILE B 1 16 ? 15.805 14.57 39.344 1 47.91 16 ILE B C 1
ATOM 4319 O O . ILE B 1 16 ? 16.969 14.789 39 1 47.91 16 ILE B O 1
ATOM 4323 N N . ALA B 1 17 ? 15.312 13.367 39.5 1 47.28 17 ALA B N 1
ATOM 4324 C CA . ALA B 1 17 ? 16.203 12.227 39.312 1 47.28 17 ALA B CA 1
ATOM 4325 C C . ALA B 1 17 ? 16.625 12.102 37.844 1 47.28 17 ALA B C 1
ATOM 4327 O O . ALA B 1 17 ? 17.781 11.836 37.562 1 47.28 17 ALA B O 1
ATOM 4328 N N . LEU B 1 18 ? 15.703 12.383 36.938 1 47.69 18 LEU B N 1
ATOM 4329 C CA . LEU B 1 18 ? 16.047 12.328 35.5 1 47.69 18 LEU B CA 1
ATOM 4330 C C . LEU B 1 18 ? 16.906 13.516 35.125 1 47.69 18 LEU B C 1
ATOM 4332 O O . LEU B 1 18 ? 17.844 13.375 34.312 1 47.69 18 LEU B O 1
ATOM 4336 N N . ASP B 1 19 ? 16.672 14.695 35.75 1 46.78 19 ASP B N 1
ATOM 4337 C CA . ASP B 1 19 ? 17.578 15.828 35.625 1 46.78 19 ASP B CA 1
ATOM 4338 C C . ASP B 1 19 ? 18.938 15.523 36.219 1 46.78 19 ASP B C 1
ATOM 4340 O O . ASP B 1 19 ? 19.969 15.859 35.656 1 46.78 19 ASP B O 1
ATOM 4344 N N . LEU B 1 20 ? 18.938 14.984 37.375 1 46.16 20 LEU B N 1
ATOM 4345 C CA . LEU B 1 20 ? 20.203 14.625 38.031 1 46.16 20 LEU B CA 1
ATOM 4346 C C . LEU B 1 20 ? 20.922 13.523 37.25 1 46.16 20 LEU B C 1
ATOM 4348 O O . LEU B 1 20 ? 22.141 13.578 37.094 1 46.16 20 LEU B O 1
ATOM 4352 N N . LEU B 1 21 ? 20.219 12.547 36.75 1 46 21 LEU B N 1
ATOM 4353 C CA . LEU B 1 21 ? 20.859 11.531 35.938 1 46 21 LEU B CA 1
ATOM 4354 C C . LEU B 1 21 ? 21.359 12.133 34.625 1 46 21 LEU B C 1
ATOM 4356 O O . LEU B 1 21 ? 22.438 11.781 34.125 1 46 21 LEU B O 1
ATOM 4360 N N . TRP B 1 22 ? 20.625 13.109 34.094 1 44.47 22 TRP B N 1
ATOM 4361 C CA . TRP B 1 22 ? 21.109 13.883 32.938 1 44.47 22 TRP B CA 1
ATOM 4362 C C . TRP B 1 22 ? 22.344 14.703 33.312 1 44.47 22 TRP B C 1
ATOM 4364 O O . TRP B 1 22 ? 23.297 14.773 32.531 1 44.47 22 TRP B O 1
ATOM 4374 N N . GLU B 1 23 ? 22.297 15.398 34.438 1 44.56 23 GLU B N 1
ATOM 4375 C CA . GLU B 1 23 ? 23.469 16.125 34.906 1 44.56 23 GLU B CA 1
ATOM 4376 C C . GLU B 1 23 ? 24.656 15.188 35.125 1 44.56 23 GLU B C 1
ATOM 4378 O O . GLU B 1 23 ? 25.797 15.508 34.812 1 44.56 23 GLU B O 1
ATOM 4383 N N . VAL B 1 24 ? 24.422 14.133 35.688 1 43.88 24 VAL B N 1
ATOM 4384 C CA . VAL B 1 24 ? 25.5 13.18 35.938 1 43.88 24 VAL B CA 1
ATOM 4385 C C . VAL B 1 24 ? 25.969 12.586 34.594 1 43.88 24 VAL B C 1
ATOM 4387 O O . VAL B 1 24 ? 27.172 12.477 34.344 1 43.88 24 VAL B O 1
ATOM 4390 N N . ALA B 1 25 ? 25.031 12.117 33.719 1 41.16 25 ALA B N 1
ATOM 4391 C CA . ALA B 1 25 ? 25.438 11.578 32.438 1 41.16 25 ALA B CA 1
ATOM 4392 C C . ALA B 1 25 ? 26.047 12.664 31.547 1 41.16 25 ALA B C 1
ATOM 4394 O O . ALA B 1 25 ? 27.062 12.422 30.875 1 41.16 25 ALA B O 1
ATOM 4395 N N . ALA B 1 26 ? 25.5 13.867 31.547 1 41.41 26 ALA B N 1
ATOM 4396 C CA . ALA B 1 26 ? 26.203 15 30.938 1 41.41 26 ALA B CA 1
ATOM 4397 C C . ALA B 1 26 ? 27.578 15.188 31.547 1 41.41 26 ALA B C 1
ATOM 4399 O O . ALA B 1 26 ? 28.547 15.508 30.844 1 41.41 26 ALA B O 1
ATOM 4400 N N . GLY B 1 27 ? 27.594 15.203 32.812 1 39.38 27 GLY B N 1
ATOM 4401 C CA . GLY B 1 27 ? 28.875 15.281 33.469 1 39.38 27 GLY B CA 1
ATOM 4402 C C . GLY B 1 27 ? 29.797 14.117 33.125 1 39.38 27 GLY B C 1
ATOM 4403 O O . GLY B 1 27 ? 30.984 14.312 32.906 1 39.38 27 GLY B O 1
ATOM 4404 N N . VAL B 1 28 ? 29.359 12.922 33.25 1 38.69 28 VAL B N 1
ATOM 4405 C CA . VAL B 1 28 ? 30.25 11.781 33.031 1 38.69 28 VAL B CA 1
ATOM 4406 C C . VAL B 1 28 ? 30.656 11.719 31.562 1 38.69 28 VAL B C 1
ATOM 4408 O O . VAL B 1 28 ? 31.828 11.461 31.25 1 38.69 28 VAL B O 1
ATOM 4411 N N . PHE B 1 29 ? 29.688 11.727 30.578 1 39.75 29 PHE B N 1
ATOM 4412 C CA . PHE B 1 29 ? 30.109 11.531 29.203 1 39.75 29 PHE B CA 1
ATOM 4413 C C . PHE B 1 29 ? 30.562 12.844 28.578 1 39.75 29 PHE B C 1
ATOM 4415 O O . PHE B 1 29 ? 30.859 12.898 27.375 1 39.75 29 PHE B O 1
ATOM 4422 N N . GLY B 1 30 ? 30.969 13.859 29.188 1 37.22 30 GLY B N 1
ATOM 4423 C CA . GLY B 1 30 ? 31.578 15.117 28.781 1 37.22 30 GLY B CA 1
ATOM 4424 C C . GLY B 1 30 ? 30.75 15.891 27.781 1 37.22 30 GLY B C 1
ATOM 4425 O O . GLY B 1 30 ? 31.297 16.484 26.844 1 37.22 30 GLY B O 1
ATOM 4426 N N . ILE B 1 31 ? 29.5 15.586 27.688 1 40.62 31 ILE B N 1
ATOM 4427 C CA . ILE B 1 31 ? 28.719 16.438 26.797 1 40.62 31 ILE B CA 1
ATOM 4428 C C . ILE B 1 31 ? 29.094 17.891 27.016 1 40.62 31 ILE B C 1
ATOM 4430 O O . ILE B 1 31 ? 28.906 18.438 28.109 1 40.62 31 ILE B O 1
ATOM 4434 N N . PRO B 1 32 ? 30.047 18.406 26.188 1 41.28 32 PRO B N 1
ATOM 4435 C CA . PRO B 1 32 ? 30.484 19.797 26.344 1 41.28 32 PRO B CA 1
ATOM 4436 C C . PRO B 1 32 ? 29.312 20.75 26.562 1 41.28 32 PRO B C 1
ATOM 4438 O O . PRO B 1 32 ? 28.219 20.547 26.016 1 41.28 32 PRO B O 1
ATOM 4441 N N . LEU B 1 33 ? 29.047 21.219 27.688 1 41.09 33 LEU B N 1
ATOM 4442 C CA . LEU B 1 33 ? 28.219 22.391 27.969 1 41.09 33 LEU B CA 1
ATOM 4443 C C . LEU B 1 33 ? 28.297 23.391 26.812 1 41.09 33 LEU B C 1
ATOM 4445 O O . LEU B 1 33 ? 29.391 23.797 26.406 1 41.09 33 LEU B O 1
ATOM 4449 N N . GLY B 1 34 ? 27.438 23.156 25.734 1 49.03 34 GLY B N 1
ATOM 4450 C CA . GLY B 1 34 ? 27.438 24.109 24.625 1 49.03 34 GLY B CA 1
ATOM 4451 C C . GLY B 1 34 ? 27.953 25.484 25.016 1 49.03 34 GLY B C 1
ATOM 4452 O O . GLY B 1 34 ? 27.938 25.828 26.203 1 49.03 34 GLY B O 1
ATOM 4453 N N . SER B 1 35 ? 28.922 26.047 24.297 1 61.38 35 SER B N 1
ATOM 4454 C CA . SER B 1 35 ? 29.391 27.422 24.469 1 61.38 35 SER B CA 1
ATOM 4455 C C . SER B 1 35 ? 28.234 28.344 24.812 1 61.38 35 SER B C 1
ATOM 4457 O O . SER B 1 35 ? 27.078 28.062 24.5 1 61.38 35 SER B O 1
ATOM 4459 N N . PRO B 1 36 ? 28.281 29.141 25.828 1 68.88 36 PRO B N 1
ATOM 4460 C CA . PRO B 1 36 ? 27.266 30.109 26.219 1 68.88 36 PRO B CA 1
ATOM 4461 C C . PRO B 1 36 ? 26.562 30.734 25.016 1 68.88 36 PRO B C 1
ATOM 4463 O O . PRO B 1 36 ? 25.359 30.984 25.062 1 68.88 36 PRO B O 1
ATOM 4466 N N . THR B 1 37 ? 27.297 30.844 23.938 1 79.38 37 THR B N 1
ATOM 4467 C CA . THR B 1 37 ? 26.703 31.422 22.75 1 79.38 37 THR B CA 1
ATOM 4468 C C . THR B 1 37 ? 25.656 30.469 22.156 1 79.38 37 THR B C 1
ATOM 4470 O O . THR B 1 37 ? 24.609 30.922 21.688 1 79.38 37 THR B O 1
ATOM 4473 N N . GLN B 1 38 ? 25.938 29.25 22.188 1 79.38 38 GLN B N 1
ATOM 4474 C CA . GLN B 1 38 ? 25 28.281 21.656 1 79.38 38 GLN B CA 1
ATOM 4475 C C . GLN B 1 38 ? 23.703 28.266 22.469 1 79.38 38 GLN B C 1
ATOM 4477 O O . GLN B 1 38 ? 22.609 28.141 21.906 1 79.38 38 GLN B O 1
ATOM 4482 N N . LEU B 1 39 ? 23.812 28.484 23.688 1 78 39 LEU B N 1
ATOM 4483 C CA . LEU B 1 39 ? 22.641 28.469 24.562 1 78 39 LEU B CA 1
ATOM 4484 C C . LEU B 1 39 ? 21.75 29.688 24.297 1 78 39 LEU B C 1
ATOM 4486 O O . LEU B 1 39 ? 20.531 29.578 24.312 1 78 39 LEU B O 1
ATOM 4490 N N . VAL B 1 40 ? 22.453 30.734 24.094 1 84 40 VAL B N 1
ATOM 4491 C CA . VAL B 1 40 ? 21.688 31.953 23.812 1 84 40 VAL B CA 1
ATOM 4492 C C . VAL B 1 40 ? 20.953 31.828 22.484 1 84 40 VAL B C 1
ATOM 4494 O O . VAL B 1 40 ? 19.781 32.188 22.375 1 84 40 VAL B O 1
ATOM 4497 N N . LEU B 1 41 ? 21.594 31.344 21.578 1 86.06 41 LEU B N 1
ATOM 4498 C CA . LEU B 1 41 ? 20.984 31.188 20.266 1 86.06 41 LEU B CA 1
ATOM 4499 C C . LEU B 1 41 ? 19.844 30.172 20.312 1 86.06 41 LEU B C 1
ATOM 4501 O O . LEU B 1 41 ? 18.828 30.344 19.641 1 86.06 41 LEU B O 1
ATOM 4505 N N . LYS B 1 42 ? 20 29.156 21.078 1 84.69 42 LYS B N 1
ATOM 4506 C CA . LYS B 1 42 ? 18.938 28.172 21.219 1 84.69 42 LYS B CA 1
ATOM 4507 C C . LYS B 1 42 ? 17.703 28.781 21.875 1 84.69 42 LYS B C 1
ATOM 4509 O O . LYS B 1 42 ? 16.578 28.484 21.484 1 84.69 42 LYS B O 1
ATOM 4514 N N . LYS B 1 43 ? 17.922 29.641 22.781 1 84.88 43 LYS B N 1
ATOM 4515 C CA . LYS B 1 43 ? 16.812 30.328 23.438 1 84.88 43 LYS B CA 1
ATOM 4516 C C . LYS B 1 43 ? 16.125 31.297 22.469 1 84.88 43 LYS B C 1
ATOM 4518 O O . LYS B 1 43 ? 14.906 31.422 22.469 1 84.88 43 LYS B O 1
ATOM 4523 N N . LYS B 1 44 ? 16.922 31.922 21.703 1 88.69 44 LYS B N 1
ATOM 4524 C CA . LYS B 1 44 ? 16.375 32.844 20.703 1 88.69 44 LYS B CA 1
ATOM 4525 C C . LYS B 1 44 ? 15.555 32.062 19.656 1 88.69 44 LYS B C 1
ATOM 4527 O O . LYS B 1 44 ? 14.531 32.562 19.188 1 88.69 44 LYS B O 1
ATOM 4532 N N . ALA B 1 45 ? 16.047 30.953 19.328 1 88.12 45 ALA B N 1
ATOM 4533 C CA . ALA B 1 45 ? 15.328 30.125 18.359 1 88.12 45 ALA B CA 1
ATOM 4534 C C . ALA B 1 45 ? 13.969 29.703 18.906 1 88.12 45 ALA B C 1
ATOM 4536 O O . ALA B 1 45 ? 12.984 29.641 18.156 1 88.12 45 ALA B O 1
ATOM 4537 N N . GLN B 1 46 ? 13.938 29.469 20.188 1 85.06 46 GLN B N 1
ATOM 4538 C CA . GLN B 1 46 ? 12.688 29.062 20.812 1 85.06 46 GLN B CA 1
ATOM 4539 C C . GLN B 1 46 ? 11.711 30.219 20.938 1 85.06 46 GLN B C 1
ATOM 4541 O O . GLN B 1 46 ? 10.5 30.016 21.078 1 85.06 46 GLN B O 1
ATOM 4546 N N . ALA B 1 47 ? 12.234 31.391 20.812 1 87.5 47 ALA B N 1
ATOM 4547 C CA . ALA B 1 47 ? 11.398 32.594 20.953 1 87.5 47 ALA B CA 1
ATOM 4548 C C . ALA B 1 47 ? 11.055 33.188 19.594 1 87.5 47 ALA B C 1
ATOM 4550 O O . ALA B 1 47 ? 10.266 34.125 19.5 1 87.5 47 ALA B O 1
ATOM 4551 N N . ALA B 1 48 ? 11.539 32.594 18.594 1 91.94 48 ALA B N 1
ATOM 4552 C CA . ALA B 1 48 ? 11.297 33.125 17.266 1 91.94 48 ALA B CA 1
ATOM 4553 C C . ALA B 1 48 ? 9.812 33.031 16.891 1 91.94 48 ALA B C 1
ATOM 4555 O O . ALA B 1 48 ? 9.148 32.031 17.219 1 91.94 48 ALA B O 1
ATOM 4556 N N . ARG B 1 49 ? 9.32 34.031 16.141 1 91.69 49 ARG B N 1
ATOM 4557 C CA . ARG B 1 49 ? 7.902 34.062 15.812 1 91.69 49 ARG B CA 1
ATOM 4558 C C . ARG B 1 49 ? 7.68 33.844 14.32 1 91.69 49 ARG B C 1
ATOM 4560 O O . ARG B 1 49 ? 6.566 33.531 13.898 1 91.69 49 ARG B O 1
ATOM 4567 N N . THR B 1 50 ? 8.727 34.062 13.562 1 93.81 50 THR B N 1
ATOM 4568 C CA . THR B 1 50 ? 8.633 33.812 12.133 1 93.81 50 THR B CA 1
ATOM 4569 C C . THR B 1 50 ? 9.742 32.844 11.68 1 93.81 50 THR B C 1
ATOM 4571 O O . THR B 1 50 ? 10.789 32.781 12.328 1 93.81 50 THR B O 1
ATOM 4574 N N . TYR B 1 51 ? 9.43 32.156 10.664 1 94.31 51 TYR B N 1
ATOM 4575 C CA . TYR B 1 51 ? 10.43 31.25 10.117 1 94.31 51 TYR B CA 1
ATOM 4576 C C . TYR B 1 51 ? 11.664 32 9.656 1 94.31 51 TYR B C 1
ATOM 4578 O O . TYR B 1 51 ? 12.789 31.531 9.82 1 94.31 51 TYR B O 1
ATOM 4586 N N . ASP B 1 52 ? 11.531 33.188 9.07 1 93.5 52 ASP B N 1
ATOM 4587 C CA . ASP B 1 52 ? 12.641 33.969 8.555 1 93.5 52 ASP B CA 1
ATOM 4588 C C . ASP B 1 52 ? 13.617 34.344 9.672 1 93.5 52 ASP B C 1
ATOM 4590 O O . ASP B 1 52 ? 14.836 34.344 9.461 1 93.5 52 ASP B O 1
ATOM 4594 N N . GLU B 1 53 ? 12.977 34.625 10.789 1 94.12 53 GLU B N 1
ATOM 4595 C CA . GLU B 1 53 ? 13.812 34.906 11.953 1 94.12 53 GLU B CA 1
ATOM 4596 C C . GLU B 1 53 ? 14.5 33.625 12.445 1 94.12 53 GLU B C 1
ATOM 4598 O O . GLU B 1 53 ? 15.688 33.625 12.773 1 94.12 53 GLU B O 1
ATOM 4603 N N . TRP B 1 54 ? 13.758 32.594 12.453 1 94.88 54 TRP B N 1
ATOM 4604 C CA . TRP B 1 54 ? 14.258 31.328 12.984 1 94.88 54 TRP B CA 1
ATOM 4605 C C . TRP B 1 54 ? 15.398 30.797 12.125 1 94.88 54 TRP B C 1
ATOM 4607 O O . TRP B 1 54 ? 16.391 30.297 12.648 1 94.88 54 TRP B O 1
ATOM 4617 N N . ILE B 1 55 ? 15.289 30.891 10.797 1 94.31 55 ILE B N 1
ATOM 4618 C CA . ILE B 1 55 ? 16.25 30.281 9.883 1 94.31 55 ILE B CA 1
ATOM 4619 C C . ILE B 1 55 ? 17.594 30.984 10.008 1 94.31 55 ILE B C 1
ATOM 4621 O O . ILE B 1 55 ? 18.641 30.359 9.859 1 94.31 55 ILE B O 1
ATOM 4625 N N . ILE B 1 56 ? 17.594 32.281 10.305 1 93.44 56 ILE B N 1
ATOM 4626 C CA . ILE B 1 56 ? 18.828 33.031 10.5 1 93.44 56 ILE B CA 1
ATOM 4627 C C . ILE B 1 56 ? 19.562 32.531 11.734 1 93.44 56 ILE B C 1
ATOM 4629 O O . ILE B 1 56 ? 20.781 32.312 11.703 1 93.44 56 ILE B O 1
ATOM 4633 N N . ILE B 1 57 ? 18.812 32.312 12.758 1 93.56 57 ILE B N 1
ATOM 4634 C CA . ILE B 1 57 ? 19.375 31.781 13.992 1 93.56 57 ILE B CA 1
ATOM 4635 C C . ILE B 1 57 ? 19.875 30.359 13.773 1 93.56 57 ILE B C 1
ATOM 4637 O O . ILE B 1 57 ? 20.969 30 14.234 1 93.56 57 ILE B O 1
ATOM 4641 N N . ALA B 1 58 ? 19.125 29.578 13.078 1 92.5 58 ALA B N 1
ATOM 4642 C CA . ALA B 1 58 ? 19.484 28.203 12.789 1 92.5 58 ALA B CA 1
ATOM 4643 C C . ALA B 1 58 ? 20.781 28.125 12 1 92.5 58 ALA B C 1
ATOM 4645 O O . ALA B 1 58 ? 21.625 27.266 12.258 1 92.5 58 ALA B O 1
ATOM 4646 N N . ARG B 1 59 ? 20.969 29 11.055 1 92.88 59 ARG B N 1
ATOM 4647 C CA . ARG B 1 59 ? 22.188 29.031 10.258 1 92.88 59 ARG B CA 1
ATOM 4648 C C . ARG B 1 59 ? 23.391 29.359 11.117 1 92.88 59 ARG B C 1
ATOM 4650 O O . ARG B 1 59 ? 24.469 28.781 10.938 1 92.88 59 ARG B O 1
ATOM 4657 N N . GLN B 1 60 ? 23.156 30.281 12 1 91.56 60 GLN B N 1
ATOM 4658 C CA . GLN B 1 60 ? 24.234 30.641 12.914 1 91.56 60 GLN B CA 1
ATOM 4659 C C . GLN B 1 60 ? 24.625 29.469 13.812 1 91.56 60 GLN B C 1
ATOM 4661 O O . GLN B 1 60 ? 25.797 29.203 14.023 1 91.56 60 GLN B O 1
ATOM 4666 N N . LEU B 1 61 ? 23.656 28.844 14.258 1 89.88 61 LEU B N 1
ATOM 4667 C CA . LEU B 1 61 ? 23.891 27.672 15.102 1 89.88 61 LEU B CA 1
ATOM 4668 C C . LEU B 1 61 ? 24.625 26.578 14.32 1 89.88 61 LEU B C 1
ATOM 4670 O O . LEU B 1 61 ? 25.547 25.969 14.836 1 89.88 61 LEU B O 1
ATOM 4674 N N . ASP B 1 62 ? 24.234 26.359 13.133 1 90.56 62 ASP B N 1
ATOM 4675 C CA . ASP B 1 62 ? 24.828 25.328 12.289 1 90.56 62 ASP B CA 1
ATOM 4676 C C . ASP B 1 62 ? 26.281 25.672 11.945 1 90.56 62 ASP B C 1
ATOM 4678 O O . ASP B 1 62 ? 27.141 24.797 11.898 1 90.56 62 ASP B O 1
ATOM 4682 N N . GLU B 1 63 ? 26.516 26.922 11.719 1 89.06 63 GLU B N 1
ATOM 4683 C CA . GLU B 1 63 ? 27.875 27.359 11.422 1 89.06 63 GLU B CA 1
ATOM 4684 C C . GLU B 1 63 ? 28.797 27.109 12.602 1 89.06 63 GLU B C 1
ATOM 4686 O O . GLU B 1 63 ? 29.938 26.688 12.43 1 89.06 63 GLU B O 1
ATOM 4691 N N . LEU B 1 64 ? 28.25 27.359 13.742 1 85 64 LEU B N 1
ATOM 4692 C CA . LEU B 1 64 ? 29.016 27.141 14.953 1 85 64 LEU B CA 1
ATOM 4693 C C . LEU B 1 64 ? 29.312 25.656 15.148 1 85 64 LEU B C 1
ATOM 4695 O O . LEU B 1 64 ? 30.359 25.281 15.688 1 85 64 LEU B O 1
ATOM 4699 N N . ASN B 1 65 ? 28.469 24.828 14.602 1 85.56 65 ASN B N 1
ATOM 4700 C CA . ASN B 1 65 ? 28.625 23.391 14.773 1 85.56 65 ASN B CA 1
ATOM 4701 C C . ASN B 1 65 ? 29.359 22.75 13.602 1 85.56 65 ASN B C 1
ATOM 4703 O O . ASN B 1 65 ? 29.406 21.531 13.484 1 85.56 65 ASN B O 1
ATOM 4707 N N . GLY B 1 66 ? 29.891 23.578 12.586 1 85.12 66 GLY B N 1
ATOM 4708 C CA . GLY B 1 66 ? 30.719 23.078 11.508 1 85.12 66 GLY B CA 1
ATOM 4709 C C . GLY B 1 66 ? 29.906 22.562 10.328 1 85.12 66 GLY B C 1
ATOM 4710 O O . GLY B 1 66 ? 30.281 21.562 9.703 1 85.12 66 GLY B O 1
ATOM 4711 N N . PHE B 1 67 ? 28.844 23.156 10.094 1 88.19 67 PHE B N 1
ATOM 4712 C CA . PHE B 1 67 ? 27.953 22.75 9.023 1 88.19 67 PHE B CA 1
ATOM 4713 C C . PHE B 1 67 ? 28.625 22.859 7.668 1 88.19 67 PHE B C 1
ATOM 4715 O O . PHE B 1 67 ? 28.547 21.938 6.852 1 88.19 67 PHE B O 1
ATOM 4722 N N . GLN B 1 68 ? 29.375 23.844 7.371 1 87.5 68 GLN B N 1
ATOM 4723 C CA . GLN B 1 68 ? 29.953 24.094 6.055 1 87.5 68 GLN B CA 1
ATOM 4724 C C . GLN B 1 68 ? 31 23.031 5.699 1 87.5 68 GLN B C 1
ATOM 4726 O O . GLN B 1 68 ? 31.016 22.547 4.57 1 87.5 68 GLN B O 1
ATOM 4731 N N . ALA B 1 69 ? 31.719 22.672 6.637 1 85.06 69 ALA B N 1
ATOM 4732 C CA . ALA B 1 69 ? 32.719 21.625 6.383 1 85.06 69 ALA B CA 1
ATOM 4733 C C . ALA B 1 69 ? 32.031 20.281 6.191 1 85.06 69 ALA B C 1
ATOM 4735 O O . ALA B 1 69 ? 32.406 19.5 5.316 1 85.06 69 ALA B O 1
ATOM 4736 N N . TRP B 1 70 ? 31.031 20.109 6.984 1 87.88 70 TRP B N 1
ATOM 4737 C CA . TRP B 1 70 ? 30.312 18.828 6.93 1 87.88 70 TRP B CA 1
ATOM 4738 C C . TRP B 1 70 ? 29.547 18.688 5.613 1 87.88 70 TRP B C 1
ATOM 4740 O O . TRP B 1 70 ? 29.516 17.609 5.023 1 87.88 70 TRP B O 1
ATOM 4750 N N . ARG B 1 71 ? 29 19.75 5.125 1 90.38 71 ARG B N 1
ATOM 4751 C CA . ARG B 1 71 ? 28.156 19.75 3.938 1 90.38 71 ARG B CA 1
ATOM 4752 C C . ARG B 1 71 ? 28.953 19.422 2.686 1 90.38 71 ARG B C 1
ATOM 4754 O O . ARG B 1 71 ? 28.422 18.828 1.741 1 90.38 71 ARG B O 1
ATOM 4761 N N . LEU B 1 72 ? 30.234 19.703 2.719 1 88.25 72 LEU B N 1
ATOM 4762 C CA . LEU B 1 72 ? 31.047 19.516 1.53 1 88.25 72 LEU B CA 1
ATOM 4763 C C . LEU B 1 72 ? 31.828 18.203 1.601 1 88.25 72 LEU B C 1
ATOM 4765 O O . LEU B 1 72 ? 32.25 17.688 0.574 1 88.25 72 LEU B O 1
ATOM 4769 N N . LYS B 1 73 ? 31.859 17.688 2.777 1 83.94 73 LYS B N 1
ATOM 4770 C CA . LYS B 1 73 ? 32.594 16.438 2.939 1 83.94 73 LYS B CA 1
ATOM 4771 C C . LYS B 1 73 ? 31.734 15.234 2.527 1 83.94 73 LYS B C 1
ATOM 4773 O O . LYS B 1 73 ? 30.547 15.195 2.82 1 83.94 73 LYS B O 1
ATOM 4778 N N . GLY B 1 74 ? 32.344 14.32 1.83 1 78.38 74 GLY B N 1
ATOM 4779 C CA . GLY B 1 74 ? 31.641 13.125 1.409 1 78.38 74 GLY B CA 1
ATOM 4780 C C . GLY B 1 74 ? 31.344 12.18 2.555 1 78.38 74 GLY B C 1
ATOM 4781 O O . GLY B 1 74 ? 32.156 12.031 3.475 1 78.38 74 GLY B O 1
ATOM 4782 N N . GLU B 1 75 ? 30.031 11.828 2.816 1 70.81 75 GLU B N 1
ATOM 4783 C CA . GLU B 1 75 ? 29.609 10.875 3.838 1 70.81 75 GLU B CA 1
ATOM 4784 C C . GLU B 1 75 ? 29.203 9.547 3.215 1 70.81 75 GLU B C 1
ATOM 4786 O O . GLU B 1 75 ? 28.219 9.469 2.467 1 70.81 75 GLU B O 1
ATOM 4791 N N . SER B 1 76 ? 30.016 8.492 3.408 1 64.06 76 SER B N 1
ATOM 4792 C CA . SER B 1 76 ? 29.766 7.211 2.764 1 64.06 76 SER B CA 1
ATOM 4793 C C . SER B 1 76 ? 29.047 6.25 3.709 1 64.06 76 SER B C 1
ATOM 4795 O O . SER B 1 76 ? 28.547 5.207 3.281 1 64.06 76 SER B O 1
ATOM 4797 N N . ARG B 1 77 ? 28.875 6.719 4.914 1 67 77 ARG B N 1
ATOM 4798 C CA . ARG B 1 77 ? 28.281 5.785 5.871 1 67 77 ARG B CA 1
ATOM 4799 C C . ARG B 1 77 ? 26.766 5.684 5.676 1 67 77 ARG B C 1
ATOM 4801 O O . ARG B 1 77 ? 26.188 4.605 5.836 1 67 77 ARG B O 1
ATOM 4808 N N . PHE B 1 78 ? 26.203 6.918 5.262 1 72.69 78 PHE B N 1
ATOM 4809 C CA . PHE B 1 78 ? 24.75 6.953 5.27 1 72.69 78 PHE B CA 1
ATOM 4810 C C . PHE B 1 78 ? 24.203 7.016 3.848 1 72.69 78 PHE B C 1
ATOM 4812 O O . PHE B 1 78 ? 23 6.812 3.627 1 72.69 78 PHE B O 1
ATOM 4819 N N . MET B 1 79 ? 25.094 7.328 2.939 1 78.12 79 MET B N 1
ATOM 4820 C CA . MET B 1 79 ? 24.656 7.422 1.551 1 78.12 79 MET B CA 1
ATOM 4821 C C . MET B 1 79 ? 25.75 6.953 0.6 1 78.12 79 MET B C 1
ATOM 4823 O O . MET B 1 79 ? 26.922 6.887 0.98 1 78.12 79 MET B O 1
ATOM 4827 N N . ASN B 1 80 ? 25.328 6.547 -0.484 1 80.62 80 ASN B N 1
ATOM 4828 C CA . ASN B 1 80 ? 26.281 6.242 -1.552 1 80.62 80 ASN B CA 1
ATOM 4829 C C . ASN B 1 80 ? 26.703 7.5 -2.303 1 80.62 80 ASN B C 1
ATOM 4831 O O . ASN B 1 80 ? 26.109 7.855 -3.318 1 80.62 80 ASN B O 1
ATOM 4835 N N . PHE B 1 81 ? 27.797 8.07 -1.757 1 83.38 81 PHE B N 1
ATOM 4836 C CA . PHE B 1 81 ? 28.266 9.352 -2.277 1 83.38 81 PHE B CA 1
ATOM 4837 C C . PHE B 1 81 ? 28.703 9.219 -3.732 1 83.38 81 PHE B C 1
ATOM 4839 O O . PHE B 1 81 ? 28.359 10.062 -4.566 1 83.38 81 PHE B O 1
ATOM 4846 N N . GLU B 1 82 ? 29.359 8.172 -4.059 1 80.94 82 GLU B N 1
ATOM 4847 C CA . GLU B 1 82 ? 29.859 7.977 -5.422 1 80.94 82 GLU B CA 1
ATOM 4848 C C . GLU B 1 82 ? 28.703 7.75 -6.395 1 80.94 82 GLU B C 1
ATOM 4850 O O . GLU B 1 82 ? 28.75 8.211 -7.535 1 80.94 82 GLU B O 1
ATOM 4855 N N . GLY B 1 83 ? 27.719 7.109 -5.914 1 82.5 83 GLY B N 1
ATOM 4856 C CA . GLY B 1 83 ? 26.547 6.863 -6.758 1 82.5 83 GLY B CA 1
ATOM 4857 C C . GLY B 1 83 ? 25.797 8.133 -7.117 1 82.5 83 GLY B C 1
ATOM 4858 O O . GLY B 1 83 ? 25.406 8.32 -8.273 1 82.5 83 GLY B O 1
ATOM 4859 N N . ILE B 1 84 ? 25.703 8.992 -6.16 1 87.19 84 ILE B N 1
ATOM 4860 C CA . ILE B 1 84 ? 24.953 10.227 -6.395 1 87.19 84 ILE B CA 1
ATOM 4861 C C . ILE B 1 84 ? 25.75 11.148 -7.305 1 87.19 84 ILE B C 1
ATOM 4863 O O . ILE B 1 84 ? 25.188 11.82 -8.172 1 87.19 84 ILE B O 1
ATOM 4867 N N . VAL B 1 85 ? 27.062 11.195 -7.082 1 88.88 85 VAL B N 1
ATOM 4868 C CA . VAL B 1 85 ? 27.906 12.039 -7.922 1 88.88 85 VAL B CA 1
ATOM 4869 C C . VAL B 1 85 ? 27.891 11.523 -9.359 1 88.88 85 VAL B C 1
ATOM 4871 O O . VAL B 1 85 ? 27.812 12.312 -10.305 1 88.88 85 VAL B O 1
ATOM 4874 N N . GLY B 1 86 ? 27.906 10.219 -9.461 1 86.25 86 GLY B N 1
ATOM 4875 C CA . GLY B 1 86 ? 27.797 9.625 -10.781 1 86.25 86 GLY B CA 1
ATOM 4876 C C . GLY B 1 86 ? 26.484 9.938 -11.469 1 86.25 86 GLY B C 1
ATOM 4877 O O . GLY B 1 86 ? 26.453 10.203 -12.672 1 86.25 86 GLY B O 1
ATOM 4878 N N . ARG B 1 87 ? 25.484 9.945 -10.766 1 87.56 87 ARG B N 1
ATOM 4879 C CA . ARG B 1 87 ? 24.172 10.242 -11.32 1 87.56 87 ARG B CA 1
ATOM 4880 C C . ARG B 1 87 ? 24.062 11.711 -11.727 1 87.56 87 ARG B C 1
ATOM 4882 O O . ARG B 1 87 ? 23.484 12.031 -12.758 1 87.56 87 ARG B O 1
ATOM 4889 N N . ILE B 1 88 ? 24.609 12.586 -10.891 1 92.12 88 ILE B N 1
ATOM 4890 C CA . ILE B 1 88 ? 24.625 14.008 -11.227 1 92.12 88 ILE B CA 1
ATOM 4891 C C . ILE B 1 88 ? 25.406 14.219 -12.523 1 92.12 88 ILE B C 1
ATOM 4893 O O . ILE B 1 88 ? 24.969 14.992 -13.383 1 92.12 88 ILE B O 1
ATOM 4897 N N . GLY B 1 89 ? 26.484 13.492 -12.578 1 91.25 89 GLY B N 1
ATOM 4898 C CA . GLY B 1 89 ? 27.266 13.578 -13.805 1 91.25 89 GLY B CA 1
ATOM 4899 C C . GLY B 1 89 ? 26.484 13.117 -15.023 1 91.25 89 GLY B C 1
ATOM 4900 O O . GLY B 1 89 ? 26.516 13.781 -16.062 1 91.25 89 GLY B O 1
ATOM 4901 N N . LEU B 1 90 ? 25.797 12.109 -14.891 1 88.25 90 LEU B N 1
ATOM 4902 C CA . LEU B 1 90 ? 25 11.578 -15.992 1 88.25 90 LEU B CA 1
ATOM 4903 C C . LEU B 1 90 ? 23.891 12.547 -16.375 1 88.25 90 LEU B C 1
ATOM 4905 O O . LEU B 1 90 ? 23.703 12.836 -17.562 1 88.25 90 LEU B O 1
ATOM 4909 N N . LEU B 1 91 ? 23.203 13.109 -15.438 1 90.31 91 LEU B N 1
ATOM 4910 C CA . LEU B 1 91 ? 22.094 14.016 -15.703 1 90.31 91 LEU B CA 1
ATOM 4911 C C . LEU B 1 91 ? 22.578 15.312 -16.328 1 90.31 91 LEU B C 1
ATOM 4913 O O . LEU B 1 91 ? 21.906 15.898 -17.172 1 90.31 91 LEU B O 1
ATOM 4917 N N . THR B 1 92 ? 23.734 15.695 -15.875 1 92.88 92 THR B N 1
ATOM 4918 C CA . THR B 1 92 ? 24.297 16.922 -16.438 1 92.88 92 THR B CA 1
ATOM 4919 C C . THR B 1 92 ? 24.688 16.719 -17.891 1 92.88 92 THR B C 1
ATOM 4921 O O . THR B 1 92 ? 24.484 17.609 -18.719 1 92.88 92 THR B O 1
ATOM 4924 N N . THR B 1 93 ? 25.203 15.578 -18.172 1 91.75 93 THR B N 1
ATOM 4925 C CA . THR B 1 93 ? 25.562 15.258 -19.547 1 91.75 93 THR B CA 1
ATOM 4926 C C . THR B 1 93 ? 24.312 15.203 -20.422 1 91.75 93 THR B C 1
ATOM 4928 O O . THR B 1 93 ? 24.328 15.688 -21.562 1 91.75 93 THR B O 1
ATOM 4931 N N . LEU B 1 94 ? 23.312 14.688 -19.906 1 88.25 94 LEU B N 1
ATOM 4932 C CA . LEU B 1 94 ? 22.062 14.594 -20.656 1 88.25 94 LEU B CA 1
ATOM 4933 C C . LEU B 1 94 ? 21.453 15.977 -20.859 1 88.25 94 LEU B C 1
ATOM 4935 O O . LEU B 1 94 ? 20.859 16.25 -21.906 1 88.25 94 LEU B O 1
ATOM 4939 N N . LYS B 1 95 ? 21.562 16.781 -19.781 1 88.5 95 LYS B N 1
ATOM 4940 C CA . LYS B 1 95 ? 21.094 18.172 -19.891 1 88.5 95 LYS B CA 1
ATOM 4941 C C . LYS B 1 95 ? 21.812 18.906 -21.031 1 88.5 95 LYS B C 1
ATOM 4943 O O . LYS B 1 95 ? 21.188 19.625 -21.797 1 88.5 95 LYS B O 1
ATOM 4948 N N . ARG B 1 96 ? 22.969 18.609 -21.219 1 89.94 96 ARG B N 1
ATOM 4949 C CA . ARG B 1 96 ? 23.781 19.281 -22.219 1 89.94 96 ARG B CA 1
ATOM 4950 C C . ARG B 1 96 ? 23.453 18.766 -23.625 1 89.94 96 ARG B C 1
ATOM 4952 O O . ARG B 1 96 ? 23.359 19.531 -24.578 1 89.94 96 ARG B O 1
ATOM 4959 N N . LYS B 1 97 ? 23.297 17.469 -23.75 1 88.38 97 LYS B N 1
ATOM 4960 C CA . LYS B 1 97 ? 22.984 16.875 -25.031 1 88.38 97 LYS B CA 1
ATOM 4961 C C . LYS B 1 97 ? 21.594 17.266 -25.516 1 88.38 97 LYS B C 1
ATOM 4963 O O . LYS B 1 97 ? 21.344 17.391 -26.719 1 88.38 97 LYS B O 1
ATOM 4968 N N . GLY B 1 98 ? 20.625 17.453 -24.609 1 82.44 98 GLY B N 1
ATOM 4969 C CA . GLY B 1 98 ? 19.312 17.984 -24.922 1 82.44 98 GLY B CA 1
ATOM 4970 C C . GLY B 1 98 ? 18.375 16.953 -25.531 1 82.44 98 GLY B C 1
ATOM 4971 O O . GLY B 1 98 ? 17.438 17.312 -26.234 1 82.44 98 GLY B O 1
ATOM 4972 N N . ASN B 1 99 ? 18.641 15.719 -25.484 1 87 99 ASN B N 1
ATOM 4973 C CA . ASN B 1 99 ? 17.734 14.688 -26 1 87 99 ASN B CA 1
ATOM 4974 C C . ASN B 1 99 ? 16.672 14.312 -24.969 1 87 99 ASN B C 1
ATOM 4976 O O . ASN B 1 99 ? 16.969 13.617 -23.984 1 87 99 ASN B O 1
ATOM 4980 N N . ALA B 1 100 ? 15.477 14.758 -25.25 1 89.75 100 ALA B N 1
ATOM 4981 C CA . ALA B 1 100 ? 14.367 14.586 -24.312 1 89.75 100 ALA B CA 1
ATOM 4982 C C . ALA B 1 100 ? 13.977 13.117 -24.188 1 89.75 100 ALA B C 1
ATOM 4984 O O . ALA B 1 100 ? 13.57 12.656 -23.109 1 89.75 100 ALA B O 1
ATOM 4985 N N . GLU B 1 101 ? 14.133 12.406 -25.234 1 87.81 101 GLU B N 1
ATOM 4986 C CA . GLU B 1 101 ? 13.742 11 -25.219 1 87.81 101 GLU B CA 1
ATOM 4987 C C . GLU B 1 101 ? 14.664 10.188 -24.312 1 87.81 101 GLU B C 1
ATOM 4989 O O . GLU B 1 101 ? 14.203 9.336 -23.547 1 87.81 101 GLU B O 1
ATOM 4994 N N . VAL B 1 102 ? 15.93 10.523 -24.422 1 88.06 102 VAL B N 1
ATOM 4995 C CA . VAL B 1 102 ? 16.906 9.812 -23.594 1 88.06 102 VAL B CA 1
ATOM 4996 C C . VAL B 1 102 ? 16.719 10.203 -22.125 1 88.06 102 VAL B C 1
ATOM 4998 O O . VAL B 1 102 ? 16.812 9.359 -21.234 1 88.06 102 VAL B O 1
ATOM 5001 N N . LEU B 1 103 ? 16.484 11.453 -21.922 1 90.31 103 LEU B N 1
ATOM 5002 C CA . LEU B 1 103 ? 16.25 11.922 -20.562 1 90.31 103 LEU B CA 1
ATOM 5003 C C . LEU B 1 103 ? 15.031 11.242 -19.953 1 90.31 103 LEU B C 1
ATOM 5005 O O . LEU B 1 103 ? 15.062 10.836 -18.797 1 90.31 103 LEU B O 1
ATOM 5009 N N . LEU B 1 104 ? 14 11.125 -20.766 1 89.25 104 LEU B N 1
ATOM 5010 C CA . LEU B 1 104 ? 12.781 10.469 -20.297 1 89.25 104 LEU B CA 1
ATOM 5011 C C . LEU B 1 104 ? 13.047 9.016 -19.938 1 89.25 104 LEU B C 1
ATOM 5013 O O . LEU B 1 104 ? 12.547 8.523 -18.922 1 89.25 104 LEU B O 1
ATOM 5017 N N . ALA B 1 105 ? 13.836 8.406 -20.656 1 84.25 105 ALA B N 1
ATOM 5018 C CA . ALA B 1 105 ? 14.156 7 -20.406 1 84.25 105 ALA B CA 1
ATOM 5019 C C . ALA B 1 105 ? 14.984 6.84 -19.141 1 84.25 105 ALA B C 1
ATOM 5021 O O . ALA B 1 105 ? 14.75 5.922 -18.344 1 84.25 105 ALA B O 1
ATOM 5022 N N . VAL B 1 106 ? 15.875 7.723 -18.953 1 84.94 106 VAL B N 1
ATOM 5023 C CA . VAL B 1 106 ? 16.75 7.656 -17.797 1 84.94 106 VAL B CA 1
ATOM 5024 C C . VAL B 1 106 ? 15.953 7.945 -16.531 1 84.94 106 VAL B C 1
ATOM 5026 O O . VAL B 1 106 ? 16.141 7.289 -15.5 1 84.94 106 VAL B O 1
ATOM 5029 N N . LEU B 1 107 ? 15.055 8.859 -16.609 1 86.62 107 LEU B N 1
ATOM 5030 C CA . LEU B 1 107 ? 14.234 9.195 -15.453 1 86.62 107 LEU B CA 1
ATOM 5031 C C . LEU B 1 107 ? 13.281 8.055 -15.109 1 86.62 107 LEU B C 1
ATOM 5033 O O . LEU B 1 107 ? 13.008 7.809 -13.938 1 86.62 107 LEU B O 1
ATOM 5037 N N . SER B 1 108 ? 12.828 7.41 -16.047 1 83.12 108 SER B N 1
ATOM 5038 C CA . SER B 1 108 ? 11.898 6.309 -15.836 1 83.12 108 SER B CA 1
ATOM 5039 C C . SER B 1 108 ? 12.57 5.137 -15.133 1 83.12 108 SER B C 1
ATOM 5041 O O . SER B 1 108 ? 11.93 4.395 -14.391 1 83.12 108 SER B O 1
ATOM 5043 N N . THR B 1 109 ? 13.844 4.961 -15.273 1 76.69 109 THR B N 1
ATOM 5044 C CA . THR B 1 109 ? 14.547 3.816 -14.703 1 76.69 109 THR B CA 1
ATOM 5045 C C . THR B 1 109 ? 15.25 4.203 -13.406 1 76.69 109 THR B C 1
ATOM 5047 O O . THR B 1 109 ? 15.477 3.352 -12.539 1 76.69 109 THR B O 1
ATOM 5050 N N . GLY B 1 110 ? 15.383 5.438 -13.234 1 74.5 110 GLY B N 1
ATOM 5051 C CA . GLY B 1 110 ? 16.297 5.766 -12.141 1 74.5 110 GLY B CA 1
ATOM 5052 C C . GLY B 1 110 ? 15.656 6.629 -11.07 1 74.5 110 GLY B C 1
ATOM 5053 O O . GLY B 1 110 ? 16.219 6.793 -9.984 1 74.5 110 GLY B O 1
ATOM 5054 N N . LEU B 1 111 ? 14.523 7.066 -11.352 1 82.31 111 LEU B N 1
ATOM 5055 C CA . LEU B 1 111 ? 13.992 8.008 -10.375 1 82.31 111 LEU B CA 1
ATOM 5056 C C . LEU B 1 111 ? 13.227 7.281 -9.273 1 82.31 111 LEU B C 1
ATOM 5058 O O . LEU B 1 111 ? 12.188 6.66 -9.539 1 82.31 111 LEU B O 1
ATOM 5062 N N . GLN B 1 112 ? 13.852 7.234 -8.164 1 81.88 112 GLN B N 1
ATOM 5063 C CA . GLN B 1 112 ? 13.258 6.672 -6.953 1 81.88 112 GLN B CA 1
ATOM 5064 C C . GLN B 1 112 ? 13.453 7.602 -5.758 1 81.88 112 GLN B C 1
ATOM 5066 O O . GLN B 1 112 ? 14.438 8.344 -5.699 1 81.88 112 GLN B O 1
ATOM 5071 N N . ARG B 1 113 ? 12.555 7.574 -4.859 1 82.62 113 ARG B N 1
ATOM 5072 C CA . ARG B 1 113 ? 12.562 8.492 -3.723 1 82.62 113 ARG B CA 1
ATOM 5073 C C . ARG B 1 113 ? 13.781 8.25 -2.83 1 82.62 113 ARG B C 1
ATOM 5075 O O . ARG B 1 113 ? 14.422 9.195 -2.373 1 82.62 113 ARG B O 1
ATOM 5082 N N . SER B 1 114 ? 14.133 7.055 -2.553 1 78.81 114 SER B N 1
ATOM 5083 C CA . SER B 1 114 ? 15.242 6.754 -1.659 1 78.81 114 SER B CA 1
ATOM 5084 C C . SER B 1 114 ? 16.484 6.34 -2.443 1 78.81 114 SER B C 1
ATOM 5086 O O . SER B 1 114 ? 17.203 5.43 -2.035 1 78.81 114 SER B O 1
ATOM 5088 N N . VAL B 1 115 ? 16.688 7.137 -3.482 1 80.06 115 VAL B N 1
ATOM 5089 C CA . VAL B 1 115 ? 17.828 6.816 -4.332 1 80.06 115 VAL B CA 1
ATOM 5090 C C . VAL B 1 115 ? 19.125 7.082 -3.574 1 80.06 115 VAL B C 1
ATOM 5092 O O . VAL B 1 115 ? 19.266 8.117 -2.918 1 80.06 115 VAL B O 1
ATOM 5095 N N . PHE B 1 116 ? 19.984 6.137 -3.471 1 78.94 116 PHE B N 1
ATOM 5096 C CA . PHE B 1 116 ? 21.328 6.227 -2.896 1 78.94 116 PHE B CA 1
ATOM 5097 C C . PHE B 1 116 ? 21.25 6.582 -1.416 1 78.94 116 PHE B C 1
ATOM 5099 O O . PHE B 1 116 ? 22.219 7.105 -0.853 1 78.94 116 PHE B O 1
ATOM 5106 N N . GLY B 1 117 ? 20.047 6.5 -0.81 1 78.12 117 GLY B N 1
ATOM 5107 C CA . GLY B 1 117 ? 19.906 6.723 0.62 1 78.12 117 GLY B CA 1
ATOM 5108 C C . GLY B 1 117 ? 19.797 8.188 0.986 1 78.12 117 GLY B C 1
ATOM 5109 O O . GLY B 1 117 ? 20.125 8.578 2.107 1 78.12 117 GLY B O 1
ATOM 5110 N N . ILE B 1 118 ? 19.406 8.977 0.146 1 84.31 118 ILE B N 1
ATOM 5111 C CA . ILE B 1 118 ? 19.391 10.422 0.361 1 84.31 118 ILE B CA 1
ATOM 5112 C C . ILE B 1 118 ? 18.328 10.781 1.398 1 84.31 118 ILE B C 1
ATOM 5114 O O . ILE B 1 118 ? 18.344 11.875 1.956 1 84.31 118 ILE B O 1
ATOM 5118 N N . THR B 1 119 ? 17.422 9.836 1.709 1 83.12 119 THR B N 1
ATOM 5119 C CA . THR B 1 119 ? 16.344 10.133 2.641 1 83.12 119 THR B CA 1
ATOM 5120 C C . THR B 1 119 ? 16.719 9.719 4.059 1 83.12 119 THR B C 1
ATOM 5122 O O . THR B 1 119 ? 15.922 9.852 4.984 1 83.12 119 THR B O 1
ATOM 5125 N N . ASN B 1 120 ? 17.875 9.281 4.219 1 78.31 120 ASN B N 1
ATOM 5126 C CA . ASN B 1 120 ? 18.312 8.891 5.555 1 78.31 120 ASN B CA 1
ATOM 5127 C C . ASN B 1 120 ? 18.234 10.055 6.539 1 78.31 120 ASN B C 1
ATOM 5129 O O . ASN B 1 120 ? 18.766 11.133 6.27 1 78.31 120 ASN B O 1
ATOM 5133 N N . PRO B 1 121 ? 17.641 9.82 7.629 1 77.31 121 PRO B N 1
ATOM 5134 C CA . PRO B 1 121 ? 17.438 10.906 8.586 1 77.31 121 PRO B CA 1
ATOM 5135 C C . PRO B 1 121 ? 18.734 11.469 9.148 1 77.31 121 PRO B C 1
ATOM 5137 O O . PRO B 1 121 ? 18.797 12.641 9.531 1 77.31 121 PRO B O 1
ATOM 5140 N N . ASN B 1 122 ? 19.75 10.734 9.125 1 77.19 122 ASN B N 1
ATOM 5141 C CA . ASN B 1 122 ? 21.031 11.172 9.68 1 77.19 122 ASN B CA 1
ATOM 5142 C C . ASN B 1 122 ? 21.688 12.227 8.805 1 77.19 122 ASN B C 1
ATOM 5144 O O . ASN B 1 122 ? 22.594 12.93 9.25 1 77.19 122 ASN B O 1
ATOM 5148 N N . LEU B 1 123 ? 21.25 12.312 7.645 1 84.62 123 LEU B N 1
ATOM 5149 C CA . LEU B 1 123 ? 21.797 13.32 6.738 1 84.62 123 LEU B CA 1
ATOM 5150 C C . LEU B 1 123 ? 21.125 14.672 6.961 1 84.62 123 LEU B C 1
ATOM 5152 O O . LEU B 1 123 ? 21.547 15.68 6.383 1 84.62 123 LEU B O 1
ATOM 5156 N N . TYR B 1 124 ? 20.234 14.703 7.863 1 86.25 124 TYR B N 1
ATOM 5157 C CA . TYR B 1 124 ? 19.469 15.922 8.133 1 86.25 124 TYR B CA 1
ATOM 5158 C C . TYR B 1 124 ? 19.531 16.297 9.609 1 86.25 124 TYR B C 1
ATOM 5160 O O . TYR B 1 124 ? 18.531 16.703 10.195 1 86.25 124 TYR B O 1
ATOM 5168 N N . ARG B 1 125 ? 20.641 16.203 10.062 1 80 125 ARG B N 1
ATOM 5169 C CA . ARG B 1 125 ? 20.859 16.516 11.477 1 80 125 ARG B CA 1
ATOM 5170 C C . ARG B 1 125 ? 20.984 18.031 11.688 1 80 125 ARG B C 1
ATOM 5172 O O . ARG B 1 125 ? 20.688 18.531 12.773 1 80 125 ARG B O 1
ATOM 5179 N N . TYR B 1 126 ? 21.422 18.672 10.656 1 86.25 126 TYR B N 1
ATOM 5180 C CA . TYR B 1 126 ? 21.562 20.125 10.766 1 86.25 126 TYR B CA 1
ATOM 5181 C C . TYR B 1 126 ? 20.25 20.828 10.438 1 86.25 126 TYR B C 1
ATOM 5183 O O . TYR B 1 126 ? 19.406 20.266 9.727 1 86.25 126 TYR B O 1
ATOM 5191 N N . LEU B 1 127 ? 20.125 22.016 10.93 1 87.19 127 LEU B N 1
ATOM 5192 C CA . LEU B 1 127 ? 18.844 22.703 10.898 1 87.19 127 LEU B CA 1
ATOM 5193 C C . LEU B 1 127 ? 18.656 23.438 9.578 1 87.19 127 LEU B C 1
ATOM 5195 O O . LEU B 1 127 ? 17.516 23.562 9.094 1 87.19 127 LEU B O 1
ATOM 5199 N N . SER B 1 128 ? 19.656 23.953 8.992 1 88.06 128 SER B N 1
ATOM 5200 C CA . SER B 1 128 ? 19.516 24.875 7.863 1 88.06 128 SER B CA 1
ATOM 5201 C C . SER B 1 128 ? 19.719 24.156 6.535 1 88.06 128 SER B C 1
ATOM 5203 O O . SER B 1 128 ? 19.484 24.734 5.469 1 88.06 128 SER B O 1
ATOM 5205 N N . GLY B 1 129 ? 20.156 22.906 6.629 1 87 129 GLY B N 1
ATOM 5206 C CA . GLY B 1 129 ? 20.375 22.234 5.355 1 87 129 GLY B CA 1
ATOM 5207 C C . GLY B 1 129 ? 20.938 20.844 5.496 1 87 129 GLY B C 1
ATOM 5208 O O . GLY B 1 129 ? 20.953 20.281 6.594 1 87 129 GLY B O 1
ATOM 5209 N N . THR B 1 130 ? 21.203 20.281 4.309 1 91.19 130 THR B N 1
ATOM 5210 C CA . THR B 1 130 ? 21.797 18.953 4.23 1 91.19 130 THR B CA 1
ATOM 5211 C C . THR B 1 130 ? 23.031 18.969 3.334 1 91.19 130 THR B C 1
ATOM 5213 O O . THR B 1 130 ? 23.641 20.016 3.119 1 91.19 130 THR B O 1
ATOM 5216 N N . LYS B 1 131 ? 23.469 17.891 2.926 1 91.56 131 LYS B N 1
ATOM 5217 C CA . LYS B 1 131 ? 24.656 17.766 2.092 1 91.56 131 LYS B CA 1
ATOM 5218 C C . LYS B 1 131 ? 24.469 18.484 0.759 1 91.56 131 LYS B C 1
ATOM 5220 O O . LYS B 1 131 ? 23.391 18.422 0.157 1 91.56 131 LYS B O 1
ATOM 5225 N N . ALA B 1 132 ? 25.5 19.219 0.318 1 92.5 132 ALA B N 1
ATOM 5226 C CA . ALA B 1 132 ? 25.453 19.984 -0.918 1 92.5 132 ALA B CA 1
ATOM 5227 C C . ALA B 1 132 ? 25.141 19.094 -2.117 1 92.5 132 ALA B C 1
ATOM 5229 O O . ALA B 1 132 ? 24.453 19.516 -3.049 1 92.5 132 ALA B O 1
ATOM 5230 N N . VAL B 1 133 ? 25.641 17.906 -2.076 1 92.12 133 VAL B N 1
ATOM 5231 C CA . VAL B 1 133 ? 25.453 16.984 -3.191 1 92.12 133 VAL B CA 1
ATOM 5232 C C . VAL B 1 133 ? 23.984 16.625 -3.324 1 92.12 133 VAL B C 1
ATOM 5234 O O . VAL B 1 133 ? 23.469 16.484 -4.438 1 92.12 133 VAL B O 1
ATOM 5237 N N . ILE B 1 134 ? 23.25 16.5 -2.213 1 92.94 134 ILE B N 1
ATOM 5238 C CA . ILE B 1 134 ? 21.828 16.141 -2.23 1 92.94 134 ILE B CA 1
ATOM 5239 C C . ILE B 1 134 ? 21.016 17.328 -2.766 1 92.94 134 ILE B C 1
ATOM 5241 O O . ILE B 1 134 ? 20.109 17.141 -3.582 1 92.94 134 ILE B O 1
ATOM 5245 N N . GLU B 1 135 ? 21.391 18.531 -2.324 1 93.75 135 GLU B N 1
ATOM 5246 C CA . GLU B 1 135 ? 20.703 19.734 -2.803 1 93.75 135 GLU B CA 1
ATOM 5247 C C . GLU B 1 135 ? 20.938 19.938 -4.301 1 93.75 135 GLU B C 1
ATOM 5249 O O . GLU B 1 135 ? 20 20.312 -5.027 1 93.75 135 GLU B O 1
ATOM 5254 N N . ALA B 1 136 ? 22.125 19.625 -4.727 1 93.25 136 ALA B N 1
ATOM 5255 C CA . ALA B 1 136 ? 22.453 19.75 -6.145 1 93.25 136 ALA B CA 1
ATOM 5256 C C . ALA B 1 136 ? 21.672 18.734 -6.973 1 93.25 136 ALA B C 1
ATOM 5258 O O . ALA B 1 136 ? 21.141 19.062 -8.031 1 93.25 136 ALA B O 1
ATOM 5259 N N . TYR B 1 137 ? 21.656 17.578 -6.555 1 93.56 137 TYR B N 1
ATOM 5260 C CA . TYR B 1 137 ? 20.938 16.531 -7.258 1 93.56 137 TYR B CA 1
ATOM 5261 C C . TYR B 1 137 ? 19.469 16.875 -7.402 1 93.56 137 TYR B C 1
ATOM 5263 O O . TYR B 1 137 ? 18.906 16.812 -8.5 1 93.56 137 TYR B O 1
ATOM 5271 N N . ASN B 1 138 ? 18.797 17.25 -6.246 1 93.88 138 ASN B N 1
ATOM 5272 C CA . ASN B 1 138 ? 17.359 17.547 -6.262 1 93.88 138 ASN B CA 1
ATOM 5273 C C . ASN B 1 138 ? 17.047 18.781 -7.109 1 93.88 138 ASN B C 1
ATOM 5275 O O . ASN B 1 138 ? 16.047 18.812 -7.816 1 93.88 138 ASN B O 1
ATOM 5279 N N . SER B 1 139 ? 17.906 19.781 -7.02 1 94.38 139 SER B N 1
ATOM 5280 C CA . SER B 1 139 ? 17.703 20.969 -7.848 1 94.38 139 SER B CA 1
ATOM 5281 C C . SER B 1 139 ? 17.812 20.625 -9.328 1 94.38 139 SER B C 1
ATOM 5283 O O . SER B 1 139 ? 17.031 21.109 -10.148 1 94.38 139 SER B O 1
ATOM 5285 N N . LEU B 1 140 ? 18.75 19.797 -9.609 1 93.69 140 LEU B N 1
ATOM 5286 C CA . LEU B 1 140 ? 18.938 19.359 -10.992 1 93.69 140 LEU B CA 1
ATOM 5287 C C . LEU B 1 140 ? 17.734 18.547 -11.461 1 93.69 140 LEU B C 1
ATOM 5289 O O . LEU B 1 140 ? 17.25 18.734 -12.586 1 93.69 140 LEU B O 1
ATOM 5293 N N . LEU B 1 141 ? 17.25 17.734 -10.672 1 93.31 141 LEU B N 1
ATOM 5294 C CA . LEU B 1 141 ? 16.094 16.906 -11.016 1 93.31 141 LEU B CA 1
ATOM 5295 C C . LEU B 1 141 ? 14.875 17.766 -11.281 1 93.31 141 LEU B C 1
ATOM 5297 O O . LEU B 1 141 ? 14.156 17.547 -12.258 1 93.31 141 LEU B O 1
ATOM 5301 N N . VAL B 1 142 ? 14.648 18.734 -10.359 1 94.94 142 VAL B N 1
ATOM 5302 C CA . VAL B 1 142 ? 13.508 19.625 -10.516 1 94.94 142 VAL B CA 1
ATOM 5303 C C . VAL B 1 142 ? 13.617 20.391 -11.828 1 94.94 142 VAL B C 1
ATOM 5305 O O . VAL B 1 142 ? 12.641 20.5 -12.57 1 94.94 142 VAL B O 1
ATOM 5308 N N . TYR B 1 143 ? 14.789 20.75 -12.125 1 93.88 143 TYR B N 1
ATOM 5309 C CA . TYR B 1 143 ? 15.023 21.484 -13.359 1 93.88 143 TYR B CA 1
ATOM 5310 C C . TYR B 1 143 ? 14.75 20.609 -14.578 1 93.88 143 TYR B C 1
ATOM 5312 O O . TYR B 1 143 ? 14.062 21.047 -15.516 1 93.88 143 TYR B O 1
ATOM 5320 N N . LEU B 1 144 ? 15.203 19.438 -14.57 1 93.88 144 LEU B N 1
ATOM 5321 C CA . LEU B 1 144 ? 15.07 18.531 -15.711 1 93.88 144 LEU B CA 1
ATOM 5322 C C . LEU B 1 144 ? 13.617 18.125 -15.906 1 93.88 144 LEU B C 1
ATOM 5324 O O . LEU B 1 144 ? 13.141 18 -17.031 1 93.88 144 LEU B O 1
ATOM 5328 N N . ILE B 1 145 ? 12.891 17.922 -14.82 1 94 145 ILE B N 1
ATOM 5329 C CA . ILE B 1 145 ? 11.484 17.547 -14.914 1 94 145 ILE B CA 1
ATOM 5330 C C . ILE B 1 145 ? 10.68 18.703 -15.508 1 94 145 ILE B C 1
ATOM 5332 O O . ILE B 1 145 ? 9.828 18.484 -16.375 1 94 145 ILE B O 1
ATOM 5336 N N . GLN B 1 146 ? 11.016 19.875 -15.109 1 92.44 146 GLN B N 1
ATOM 5337 C CA . GLN B 1 146 ? 10.312 21.047 -15.633 1 92.44 146 GLN B CA 1
ATOM 5338 C C . GLN B 1 146 ? 10.641 21.266 -17.109 1 92.44 146 GLN B C 1
ATOM 5340 O O . GLN B 1 146 ? 9.766 21.625 -17.891 1 92.44 146 GLN B O 1
ATOM 5345 N N . LYS B 1 147 ? 11.812 21 -17.406 1 91.12 147 LYS B N 1
ATOM 5346 C CA . LYS B 1 147 ? 12.227 21.141 -18.812 1 91.12 147 LYS B CA 1
ATOM 5347 C C . LYS B 1 147 ? 11.531 20.109 -19.688 1 91.12 147 LYS B C 1
ATOM 5349 O O . LYS B 1 147 ? 11.133 20.422 -20.812 1 91.12 147 LYS B O 1
ATOM 5354 N N . LEU B 1 148 ? 11.383 18.938 -19.188 1 90.88 148 LEU B N 1
ATOM 5355 C CA . LEU B 1 148 ? 10.719 17.875 -19.938 1 90.88 148 LEU B CA 1
ATOM 5356 C C . LEU B 1 148 ? 9.242 18.188 -20.141 1 90.88 148 LEU B C 1
ATOM 5358 O O . LEU B 1 148 ? 8.656 17.828 -21.156 1 90.88 148 LEU B O 1
ATOM 5362 N N . ALA B 1 149 ? 8.672 18.844 -19.172 1 89.44 149 ALA B N 1
ATOM 5363 C CA . ALA B 1 149 ? 7.258 19.203 -19.266 1 89.44 149 ALA B CA 1
ATOM 5364 C C . ALA B 1 149 ? 7.023 20.219 -20.391 1 89.44 149 ALA B C 1
ATOM 5366 O O . ALA B 1 149 ? 5.961 20.219 -21.016 1 89.44 149 ALA B O 1
ATOM 5367 N N . ARG B 1 150 ? 7.996 20.953 -20.703 1 87.44 150 ARG B N 1
ATOM 5368 C CA . ARG B 1 150 ? 7.828 22.016 -21.688 1 87.44 150 ARG B CA 1
ATOM 5369 C C . ARG B 1 150 ? 8.469 21.641 -23.016 1 87.44 150 ARG B C 1
ATOM 5371 O O . ARG B 1 150 ? 8.344 22.375 -24 1 87.44 150 ARG B O 1
ATOM 5378 N N . ASP B 1 151 ? 9.031 20.469 -22.984 1 87.38 151 ASP B N 1
ATOM 5379 C CA . ASP B 1 151 ? 9.703 20.031 -24.203 1 87.38 151 ASP B CA 1
ATOM 5380 C C . ASP B 1 151 ? 8.695 19.656 -25.297 1 87.38 151 ASP B C 1
ATOM 5382 O O . ASP B 1 151 ? 7.648 19.078 -25 1 87.38 151 ASP B O 1
ATOM 5386 N N . THR B 1 152 ? 8.898 19.938 -26.516 1 84.12 152 THR B N 1
ATOM 5387 C CA . THR B 1 152 ? 7.984 19.672 -27.609 1 84.12 152 THR B CA 1
ATOM 5388 C C . THR B 1 152 ? 8.578 18.641 -28.562 1 84.12 152 THR B C 1
ATOM 5390 O O . THR B 1 152 ? 7.93 18.219 -29.531 1 84.12 152 THR B O 1
ATOM 5393 N N . SER B 1 153 ? 9.75 18.141 -28.312 1 87.38 153 SER B N 1
ATOM 5394 C CA . SER B 1 153 ? 10.398 17.203 -29.203 1 87.38 153 SER B CA 1
ATOM 5395 C C . SER B 1 153 ? 9.766 15.812 -29.109 1 87.38 153 SER B C 1
ATOM 5397 O O . SER B 1 153 ? 9.719 15.078 -30.094 1 87.38 153 SER B O 1
ATOM 5399 N N . VAL B 1 154 ? 9.266 15.508 -27.953 1 87.69 154 VAL B N 1
ATOM 5400 C CA . VAL B 1 154 ? 8.609 14.227 -27.734 1 87.69 154 VAL B CA 1
ATOM 5401 C C . VAL B 1 154 ? 7.105 14.422 -27.594 1 87.69 154 VAL B C 1
ATOM 5403 O O . VAL B 1 154 ? 6.648 15.461 -27.109 1 87.69 154 VAL B O 1
ATOM 5406 N N . GLY B 1 155 ? 6.391 13.508 -28.078 1 85.81 155 GLY B N 1
ATOM 5407 C CA . GLY B 1 155 ? 4.938 13.578 -28 1 85.81 155 GLY B CA 1
ATOM 5408 C C . GLY B 1 155 ? 4.426 13.773 -26.594 1 85.81 155 GLY B C 1
ATOM 5409 O O . GLY B 1 155 ? 4.977 13.203 -25.641 1 85.81 155 GLY B O 1
ATOM 5410 N N . ALA B 1 156 ? 3.463 14.609 -26.406 1 84.12 156 ALA B N 1
ATOM 5411 C CA . ALA B 1 156 ? 2.895 14.945 -25.109 1 84.12 156 ALA B CA 1
ATOM 5412 C C . ALA B 1 156 ? 2.303 13.711 -24.438 1 84.12 156 ALA B C 1
ATOM 5414 O O . ALA B 1 156 ? 2.404 13.547 -23.219 1 84.12 156 ALA B O 1
ATOM 5415 N N . ARG B 1 157 ? 1.821 12.867 -25.219 1 83.75 157 ARG B N 1
ATOM 5416 C CA . ARG B 1 157 ? 1.189 11.672 -24.672 1 83.75 157 ARG B CA 1
ATOM 5417 C C . ARG B 1 157 ? 2.229 10.727 -24.078 1 83.75 157 ARG B C 1
ATOM 5419 O O . ARG B 1 157 ? 2.025 10.18 -23 1 83.75 157 ARG B O 1
ATOM 5426 N N . LYS B 1 158 ? 3.301 10.586 -24.781 1 85.06 158 LYS B N 1
ATOM 5427 C CA . LYS B 1 158 ? 4.367 9.711 -24.297 1 85.06 158 LYS B CA 1
ATOM 5428 C C . LYS B 1 158 ? 5.012 10.281 -23.031 1 85.06 158 LYS B C 1
ATOM 5430 O O . LYS B 1 158 ? 5.305 9.539 -22.094 1 85.06 158 LYS B O 1
ATOM 5435 N N . ARG B 1 159 ? 5.188 11.586 -23.062 1 89.44 159 ARG B N 1
ATOM 5436 C CA . ARG B 1 159 ? 5.762 12.234 -21.891 1 89.44 159 ARG B CA 1
ATOM 5437 C C . ARG B 1 159 ? 4.84 12.094 -20.688 1 89.44 159 ARG B C 1
ATOM 5439 O O . ARG B 1 159 ? 5.297 11.766 -19.578 1 89.44 159 ARG B O 1
ATOM 5446 N N . TYR B 1 160 ? 3.566 12.25 -20.953 1 87.56 160 TYR B N 1
ATOM 5447 C CA . TYR B 1 160 ? 2.594 12.156 -19.875 1 87.56 160 TYR B CA 1
ATOM 5448 C C . TYR B 1 160 ? 2.553 10.75 -19.281 1 87.56 160 TYR B C 1
ATOM 5450 O O . TYR B 1 160 ? 2.621 10.57 -18.062 1 87.56 160 TYR B O 1
ATOM 5458 N N . SER B 1 161 ? 2.484 9.789 -20.141 1 85.25 161 SER B N 1
ATOM 5459 C CA . SER B 1 161 ? 2.385 8.398 -19.688 1 85.25 161 SER B CA 1
ATOM 5460 C C . SER B 1 161 ? 3.633 7.98 -18.922 1 85.25 161 SER B C 1
ATOM 5462 O O . SER B 1 161 ? 3.537 7.316 -17.891 1 85.25 161 SER B O 1
ATOM 5464 N N . THR B 1 162 ? 4.781 8.391 -19.406 1 87.62 162 THR B N 1
ATOM 5465 C CA . THR B 1 162 ? 6.031 8.016 -18.75 1 87.62 162 THR B CA 1
ATOM 5466 C C . THR B 1 162 ? 6.164 8.711 -17.406 1 87.62 162 THR B C 1
ATOM 5468 O O . THR B 1 162 ? 6.523 8.078 -16.406 1 87.62 162 THR B O 1
ATOM 5471 N N . LEU B 1 163 ? 5.844 10.016 -17.422 1 90.56 163 LEU B N 1
ATOM 5472 C CA . LEU B 1 163 ? 5.965 10.766 -16.172 1 90.56 163 LEU B CA 1
ATOM 5473 C C . LEU B 1 163 ? 4.941 10.289 -15.148 1 90.56 163 LEU B C 1
ATOM 5475 O O . LEU B 1 163 ? 5.203 10.32 -13.945 1 90.56 163 LEU B O 1
ATOM 5479 N N . MET B 1 164 ? 3.846 9.844 -15.617 1 89.44 164 MET B N 1
ATOM 5480 C CA . MET B 1 164 ? 2.84 9.289 -14.711 1 89.44 164 MET B CA 1
ATOM 5481 C C . MET B 1 164 ? 3.348 8.016 -14.047 1 89.44 164 MET B C 1
ATOM 5483 O O . MET B 1 164 ? 3.127 7.805 -12.852 1 89.44 164 MET B O 1
ATOM 5487 N N . GLN B 1 165 ? 4 7.223 -14.812 1 88.75 165 GLN B N 1
ATOM 5488 C CA . GLN B 1 165 ? 4.574 6.004 -14.258 1 88.75 165 GLN B CA 1
ATOM 5489 C C . GLN B 1 165 ? 5.688 6.32 -13.258 1 88.75 165 GLN B C 1
ATOM 5491 O O . GLN B 1 165 ? 5.793 5.676 -12.211 1 88.75 165 GLN B O 1
ATOM 5496 N N . VAL B 1 166 ? 6.477 7.32 -13.625 1 90.94 166 VAL B N 1
ATOM 5497 C CA . VAL B 1 166 ? 7.559 7.734 -12.734 1 90.94 166 VAL B CA 1
ATOM 5498 C C . VAL B 1 166 ? 6.984 8.266 -11.422 1 90.94 166 VAL B C 1
ATOM 5500 O O . VAL B 1 166 ? 7.496 7.957 -10.344 1 90.94 166 VAL B O 1
ATOM 5503 N N . ALA B 1 167 ? 5.918 9.047 -11.539 1 91.62 167 ALA B N 1
ATOM 5504 C CA . ALA B 1 167 ? 5.277 9.602 -10.352 1 91.62 167 ALA B CA 1
ATOM 5505 C C . ALA B 1 167 ? 4.711 8.492 -9.469 1 91.62 167 ALA B C 1
ATOM 5507 O O . ALA B 1 167 ? 4.773 8.57 -8.242 1 91.62 167 ALA B O 1
ATOM 5508 N N . ARG B 1 168 ? 4.199 7.512 -10.078 1 89.56 168 ARG B N 1
ATOM 5509 C CA . ARG B 1 168 ? 3.656 6.371 -9.344 1 89.56 168 ARG B CA 1
ATOM 5510 C C . ARG B 1 168 ? 4.75 5.652 -8.562 1 89.56 168 ARG B C 1
ATOM 5512 O O . ARG B 1 168 ? 4.547 5.273 -7.41 1 89.56 168 ARG B O 1
ATOM 5519 N N . VAL B 1 169 ? 5.859 5.469 -9.18 1 88.25 169 VAL B N 1
ATOM 5520 C CA . VAL B 1 169 ? 6.973 4.766 -8.555 1 88.25 169 VAL B CA 1
ATOM 5521 C C . VAL B 1 169 ? 7.574 5.633 -7.449 1 88.25 169 VAL B C 1
ATOM 5523 O O . VAL B 1 169 ? 7.938 5.129 -6.383 1 88.25 169 VAL B O 1
ATOM 5526 N N . TYR B 1 170 ? 7.75 6.93 -7.766 1 90.56 170 TYR B N 1
ATOM 5527 C CA . TYR B 1 170 ? 8.305 7.852 -6.781 1 90.56 170 TYR B CA 1
ATOM 5528 C C . TYR B 1 170 ? 7.438 7.906 -5.531 1 90.56 170 TYR B C 1
ATOM 5530 O O . TYR B 1 170 ? 7.953 7.965 -4.41 1 90.56 170 TYR B O 1
ATOM 5538 N N . GLY B 1 171 ? 6.137 7.84 -5.723 1 90.06 171 GLY B N 1
ATOM 5539 C CA . GLY B 1 171 ? 5.191 7.84 -4.613 1 90.06 171 GLY B CA 1
ATOM 5540 C C . GLY B 1 171 ? 4.746 9.234 -4.215 1 90.06 171 GLY B C 1
ATOM 5541 O O . GLY B 1 171 ? 5.312 10.227 -4.668 1 90.06 171 GLY B O 1
ATOM 5542 N N . SER B 1 172 ? 3.777 9.289 -3.363 1 93.38 172 SER B N 1
ATOM 5543 C CA . SER B 1 172 ? 3.211 10.547 -2.869 1 93.38 172 SER B CA 1
ATOM 5544 C C . SER B 1 172 ? 3.438 10.695 -1.368 1 93.38 172 SER B C 1
ATOM 5546 O O . SER B 1 172 ? 3.889 9.758 -0.705 1 93.38 172 SER B O 1
ATOM 5548 N N . THR B 1 173 ? 3.225 11.914 -0.94 1 94.69 173 THR B N 1
ATOM 5549 C CA . THR B 1 173 ? 3.381 12.234 0.474 1 94.69 173 THR B CA 1
ATOM 5550 C C . THR B 1 173 ? 2.039 12.609 1.095 1 94.69 173 THR B C 1
ATOM 5552 O O . THR B 1 173 ? 1.238 13.312 0.476 1 94.69 173 THR B O 1
ATOM 5555 N N . ALA B 1 174 ? 1.812 12.086 2.281 1 95.5 174 ALA B N 1
ATOM 5556 C CA . ALA B 1 174 ? 0.582 12.414 2.996 1 95.5 174 ALA B CA 1
ATOM 5557 C C . ALA B 1 174 ? 0.887 13.055 4.348 1 95.5 174 ALA B C 1
ATOM 5559 O O . ALA B 1 174 ? 1.874 12.703 5 1 95.5 174 ALA B O 1
ATOM 5560 N N . LEU B 1 175 ? 0.117 14.062 4.695 1 96 175 LEU B N 1
ATOM 5561 C CA . LEU B 1 175 ? 0.176 14.672 6.02 1 96 175 LEU B CA 1
ATOM 5562 C C . LEU B 1 175 ? -0.814 14.008 6.969 1 96 175 LEU B C 1
ATOM 5564 O O . LEU B 1 175 ? -2.02 13.992 6.707 1 96 175 LEU B O 1
ATOM 5568 N N . VAL B 1 176 ? -0.295 13.438 8.031 1 92.31 176 VAL B N 1
ATOM 5569 C CA . VAL B 1 176 ? -1.099 12.664 8.969 1 92.31 176 VAL B CA 1
ATOM 5570 C C . VAL B 1 176 ? -1.185 13.398 10.305 1 92.31 176 VAL B C 1
ATOM 5572 O O . VAL B 1 176 ? -0.162 13.781 10.875 1 92.31 176 VAL B O 1
ATOM 5575 N N . PHE B 1 177 ? -2.373 13.617 10.742 1 89.31 177 PHE B N 1
ATOM 5576 C CA . PHE B 1 177 ? -2.602 14.219 12.055 1 89.31 177 PHE B CA 1
ATOM 5577 C C . PHE B 1 177 ? -3.023 13.156 13.062 1 89.31 177 PHE B C 1
ATOM 5579 O O . PHE B 1 177 ? -4.16 12.68 13.031 1 89.31 177 PHE B O 1
ATOM 5586 N N . HIS B 1 178 ? -2.018 12.797 13.82 1 77.38 178 HIS B N 1
ATOM 5587 C CA . HIS B 1 178 ? -2.295 11.805 14.852 1 77.38 178 HIS B CA 1
ATOM 5588 C C . HIS B 1 178 ? -2.48 12.461 16.219 1 77.38 178 HIS B C 1
ATOM 5590 O O . HIS B 1 178 ? -1.686 13.32 16.609 1 77.38 178 HIS B O 1
ATOM 5596 N N . GLY B 1 179 ? -3.361 12.203 16.891 1 63.22 179 GLY B N 1
ATOM 5597 C CA . GLY B 1 179 ? -3.424 12.75 18.234 1 63.22 179 GLY B CA 1
ATOM 5598 C C . GLY B 1 179 ? -4.793 12.617 18.875 1 63.22 179 GLY B C 1
ATOM 5599 O O . GLY B 1 179 ? -5.773 12.305 18.188 1 63.22 179 GLY B O 1
ATOM 5600 N N . ASP B 1 180 ? -4.695 12.531 20.109 1 55.12 180 ASP B N 1
ATOM 5601 C CA . ASP B 1 180 ? -5.855 12.461 21 1 55.12 180 ASP B CA 1
ATOM 5602 C C . ASP B 1 180 ? -6.633 13.773 20.984 1 55.12 180 ASP B C 1
ATOM 5604 O O . ASP B 1 180 ? -6.207 14.75 20.375 1 55.12 180 ASP B O 1
ATOM 5608 N N . MET B 1 181 ? -7.832 13.984 21.531 1 54.5 181 MET B N 1
ATOM 5609 C CA . MET B 1 181 ? -8.992 14.875 21.547 1 54.5 181 MET B CA 1
ATOM 5610 C C . MET B 1 181 ? -8.555 16.328 21.719 1 54.5 181 MET B C 1
ATOM 5612 O O . MET B 1 181 ? -9.242 17.25 21.266 1 54.5 181 MET B O 1
ATOM 5616 N N . MET B 1 182 ? -7.375 16.672 22.312 1 52.97 182 MET B N 1
ATOM 5617 C CA . MET B 1 182 ? -7.398 18.047 22.781 1 52.97 182 MET B CA 1
ATOM 5618 C C . MET B 1 182 ? -6.254 18.859 22.172 1 52.97 182 MET B C 1
ATOM 5620 O O . MET B 1 182 ? -6.051 20.016 22.516 1 52.97 182 MET B O 1
ATOM 5624 N N . LEU B 1 183 ? -5.707 18.375 21.078 1 64.62 183 LEU B N 1
ATOM 5625 C CA . LEU B 1 183 ? -4.52 19.141 20.688 1 64.62 183 LEU B CA 1
ATOM 5626 C C . LEU B 1 183 ? -4.527 19.453 19.203 1 64.62 183 LEU B C 1
ATOM 5628 O O . LEU B 1 183 ? -3.477 19.453 18.562 1 64.62 183 LEU B O 1
ATOM 5632 N N . GLY B 1 184 ? -5.703 19.906 18.688 1 73.38 184 GLY B N 1
ATOM 5633 C CA . GLY B 1 184 ? -5.875 20.203 17.266 1 73.38 184 GLY B CA 1
ATOM 5634 C C . GLY B 1 184 ? -5.152 21.469 16.828 1 73.38 184 GLY B C 1
ATOM 5635 O O . GLY B 1 184 ? -4.73 21.578 15.68 1 73.38 184 GLY B O 1
ATOM 5636 N N . GLN B 1 185 ? -4.895 22.422 17.766 1 78.5 185 GLN B N 1
ATOM 5637 C CA . GLN B 1 185 ? -4.262 23.703 17.422 1 78.5 185 GLN B CA 1
ATOM 5638 C C . GLN B 1 185 ? -2.816 23.5 16.984 1 78.5 185 GLN B C 1
ATOM 5640 O O . GLN B 1 185 ? -2.322 24.203 16.109 1 78.5 185 GLN B O 1
ATOM 5645 N N . PHE B 1 186 ? -2.254 22.594 17.547 1 83.75 186 PHE B N 1
ATOM 5646 C CA . PHE B 1 186 ? -0.874 22.297 17.172 1 83.75 186 PHE B CA 1
ATOM 5647 C C . PHE B 1 186 ? -0.801 21.75 15.758 1 83.75 186 PHE B C 1
ATOM 5649 O O . PHE B 1 186 ? 0.108 22.078 14.992 1 83.75 186 PHE B O 1
ATOM 5656 N N . HIS B 1 187 ? -1.798 20.953 15.414 1 88.56 187 HIS B N 1
ATOM 5657 C CA . HIS B 1 187 ? -1.857 20.406 14.07 1 88.56 187 HIS B CA 1
ATOM 5658 C C . HIS B 1 187 ? -2.045 21.5 13.023 1 88.56 187 HIS B C 1
ATOM 5660 O O . HIS B 1 187 ? -1.438 21.453 11.953 1 88.56 187 HIS B O 1
ATOM 5666 N N . VAL B 1 188 ? -2.848 22.438 13.414 1 89.25 188 VAL B N 1
ATOM 5667 C CA . VAL B 1 188 ? -3.084 23.562 12.5 1 89.25 188 VAL B CA 1
ATOM 5668 C C . VAL B 1 188 ? -1.781 24.312 12.266 1 89.25 188 VAL B C 1
ATOM 5670 O O . VAL B 1 188 ? -1.498 24.75 11.148 1 89.25 188 VAL B O 1
ATOM 5673 N N . GLY B 1 189 ? -1.029 24.484 13.289 1 91.31 189 GLY B N 1
ATOM 5674 C CA . GLY B 1 189 ? 0.258 25.156 13.156 1 91.31 189 GLY B CA 1
ATOM 5675 C C . GLY B 1 189 ? 1.213 24.422 12.227 1 91.31 189 GLY B C 1
ATOM 5676 O O . GLY B 1 189 ? 1.914 25.047 11.438 1 91.31 189 GLY B O 1
ATOM 5677 N N . VAL B 1 190 ? 1.236 23.141 12.352 1 92.75 190 VAL B N 1
ATOM 5678 C CA . VAL B 1 190 ? 2.092 22.344 11.492 1 92.75 190 VAL B CA 1
ATOM 5679 C C . VAL B 1 190 ? 1.679 22.516 10.031 1 92.75 190 VAL B C 1
ATOM 5681 O O . VAL B 1 190 ? 2.523 22.75 9.172 1 92.75 190 VAL B O 1
ATOM 5684 N N . ALA B 1 191 ? 0.393 22.438 9.812 1 94.69 191 ALA B N 1
ATOM 5685 C CA . ALA B 1 191 ? -0.118 22.625 8.453 1 94.69 191 ALA B CA 1
ATOM 5686 C C . ALA B 1 191 ? 0.177 24.016 7.934 1 94.69 191 ALA B C 1
ATOM 5688 O O . ALA B 1 191 ? 0.52 24.203 6.762 1 94.69 191 ALA B O 1
ATOM 5689 N N . LYS B 1 192 ? 0.061 24.969 8.797 1 94.31 192 LYS B N 1
ATOM 5690 C CA . LYS B 1 192 ? 0.317 26.359 8.406 1 94.31 192 LYS B CA 1
ATOM 5691 C C . LYS B 1 192 ? 1.772 26.562 7.992 1 94.31 192 LYS B C 1
ATOM 5693 O O . LYS B 1 192 ? 2.053 27.203 6.984 1 94.31 192 LYS B O 1
ATOM 5698 N N . ALA B 1 193 ? 2.646 26.016 8.742 1 95.19 193 ALA B N 1
ATOM 5699 C CA . ALA B 1 193 ? 4.066 26.125 8.422 1 95.19 193 ALA B CA 1
ATOM 5700 C C . ALA B 1 193 ? 4.367 25.5 7.059 1 95.19 193 ALA B C 1
ATOM 5702 O O . ALA B 1 193 ? 5.141 26.047 6.273 1 95.19 193 ALA B O 1
ATOM 5703 N N . LEU B 1 194 ? 3.795 24.391 6.785 1 96.62 194 LEU B N 1
ATOM 5704 C CA . LEU B 1 194 ? 3.982 23.734 5.492 1 96.62 194 LEU B CA 1
ATOM 5705 C C . LEU B 1 194 ? 3.383 24.562 4.367 1 96.62 194 LEU B C 1
ATOM 5707 O O . LEU B 1 194 ? 3.977 24.688 3.295 1 96.62 194 LEU B O 1
ATOM 5711 N N . TRP B 1 195 ? 2.242 25.094 4.633 1 95.06 195 TRP B N 1
ATOM 5712 C CA . TRP B 1 195 ? 1.566 25.938 3.641 1 95.06 195 TRP B CA 1
ATOM 5713 C C . TRP B 1 195 ? 2.393 27.172 3.316 1 95.06 195 TRP B C 1
ATOM 5715 O O . TRP B 1 195 ? 2.588 27.5 2.145 1 95.06 195 TRP B O 1
ATOM 5725 N N . LYS B 1 196 ? 2.928 27.844 4.297 1 94.31 196 LYS B N 1
ATOM 5726 C CA . LYS B 1 196 ? 3.727 29.047 4.109 1 94.31 196 LYS B CA 1
ATOM 5727 C C . LYS B 1 196 ? 5 28.734 3.32 1 94.31 196 LYS B C 1
ATOM 5729 O O . LYS B 1 196 ? 5.484 29.594 2.57 1 94.31 196 LYS B O 1
ATOM 5734 N N . ALA B 1 197 ? 5.445 27.547 3.479 1 94.69 197 ALA B N 1
ATOM 5735 C CA . ALA B 1 197 ? 6.664 27.141 2.785 1 94.69 197 ALA B CA 1
ATOM 5736 C C . ALA B 1 197 ? 6.344 26.531 1.419 1 94.69 197 ALA B C 1
ATOM 5738 O O . ALA B 1 197 ? 7.242 26.078 0.708 1 94.69 197 ALA B O 1
ATOM 5739 N N . ASN B 1 198 ? 5.102 26.438 1.035 1 93.69 198 ASN B N 1
ATOM 5740 C CA . ASN B 1 198 ? 4.637 25.844 -0.214 1 93.69 198 ASN B CA 1
ATOM 5741 C C . ASN B 1 198 ? 5.004 24.375 -0.303 1 93.69 198 ASN B C 1
ATOM 5743 O O . ASN B 1 198 ? 5.461 23.906 -1.346 1 93.69 198 ASN B O 1
ATOM 5747 N N . LEU B 1 199 ? 4.887 23.688 0.805 1 95.81 199 LEU B N 1
ATOM 5748 C CA . LEU B 1 199 ? 5.242 22.281 0.876 1 95.81 199 LEU B CA 1
ATOM 5749 C C . LEU B 1 199 ? 4.055 21.438 1.354 1 95.81 199 LEU B C 1
ATOM 5751 O O . LEU B 1 199 ? 4.227 20.297 1.789 1 95.81 199 LEU B O 1
ATOM 5755 N N . LEU B 1 200 ? 2.895 22 1.309 1 95.38 200 LEU B N 1
ATOM 5756 C CA . LEU B 1 200 ? 1.707 21.281 1.775 1 95.38 200 LEU B CA 1
ATOM 5757 C C . LEU B 1 200 ? 1.343 20.156 0.824 1 95.38 200 LEU B C 1
ATOM 5759 O O . LEU B 1 200 ? 1.12 20.375 -0.367 1 95.38 200 LEU B O 1
ATOM 5763 N N . PRO B 1 201 ? 1.273 18.922 1.311 1 94.69 201 PRO B N 1
ATOM 5764 C CA . PRO B 1 201 ? 0.88 17.812 0.446 1 94.69 201 PRO B CA 1
ATOM 5765 C C . PRO B 1 201 ? -0.598 17.859 0.065 1 94.69 201 PRO B C 1
ATOM 5767 O O . PRO B 1 201 ? -1.357 18.656 0.609 1 94.69 201 PRO B O 1
ATOM 5770 N N . ARG B 1 202 ? -0.95 16.938 -0.822 1 93.62 202 ARG B N 1
ATOM 5771 C CA . ARG B 1 202 ? -2.324 16.891 -1.312 1 93.62 202 ARG B CA 1
ATOM 5772 C C . ARG B 1 202 ? -3.152 15.883 -0.527 1 93.62 202 ARG B C 1
ATOM 5774 O O . ARG B 1 202 ? -4.383 15.891 -0.592 1 93.62 202 ARG B O 1
ATOM 5781 N N . PHE B 1 203 ? -2.541 15.023 0.135 1 96.25 203 PHE B N 1
ATOM 5782 C CA . PHE B 1 203 ? -3.232 13.953 0.853 1 96.25 203 PHE B CA 1
ATOM 5783 C C . PHE B 1 203 ? -3.209 14.211 2.355 1 96.25 203 PHE B C 1
ATOM 5785 O O . PHE B 1 203 ? -2.148 14.453 2.932 1 96.25 203 PHE B O 1
ATOM 5792 N N . PHE B 1 204 ? -4.359 14.188 2.992 1 96.44 204 PHE B N 1
ATOM 5793 C CA . PHE B 1 204 ? -4.5 14.43 4.422 1 96.44 204 PHE B CA 1
ATOM 5794 C C . PHE B 1 204 ? -5.188 13.258 5.105 1 96.44 204 PHE B C 1
ATOM 5796 O O . PHE B 1 204 ? -6.102 12.656 4.543 1 96.44 204 PHE B O 1
ATOM 5803 N N . TYR B 1 205 ? -4.711 12.953 6.195 1 93.38 205 TYR B N 1
ATOM 5804 C CA . TYR B 1 205 ? -5.285 11.891 7.012 1 93.38 205 TYR B CA 1
ATOM 5805 C C . TYR B 1 205 ? -5.398 12.312 8.469 1 93.38 205 TYR B C 1
ATOM 5807 O O . TYR B 1 205 ? -4.488 12.945 9.008 1 93.38 205 TYR B O 1
ATOM 5815 N N . GLY B 1 206 ? -6.527 11.914 9.102 1 88.31 206 GLY B N 1
ATOM 5816 C CA . GLY B 1 206 ? -6.652 12.227 10.516 1 88.31 206 GLY B CA 1
ATOM 5817 C C . GLY B 1 206 ? -7.789 11.484 11.188 1 88.31 206 GLY B C 1
ATOM 5818 O O . GLY B 1 206 ? -8.766 11.109 10.539 1 88.31 206 GLY B O 1
ATOM 5819 N N . GLY B 1 207 ? -7.637 11.305 12.445 1 80.69 207 GLY B N 1
ATOM 5820 C CA . GLY B 1 207 ? -8.68 10.82 13.328 1 80.69 207 GLY B CA 1
ATOM 5821 C C . GLY B 1 207 ? -8.969 11.758 14.484 1 80.69 207 GLY B C 1
ATOM 5822 O O . GLY B 1 207 ? -8.094 12.508 14.922 1 80.69 207 GLY B O 1
ATOM 5823 N N . GLY B 1 208 ? -10.234 11.75 14.977 1 79.56 208 GLY B N 1
ATOM 5824 C CA . GLY B 1 208 ? -10.609 12.633 16.062 1 79.56 208 GLY B CA 1
ATOM 5825 C C . GLY B 1 208 ? -10.398 14.102 15.742 1 79.56 208 GLY B C 1
ATOM 5826 O O . GLY B 1 208 ? -10.953 14.609 14.773 1 79.56 208 GLY B O 1
ATOM 5827 N N . THR B 1 209 ? -9.508 14.703 16.469 1 79.06 209 THR B N 1
ATOM 5828 C CA . THR B 1 209 ? -9.211 16.109 16.234 1 79.06 209 THR B CA 1
ATOM 5829 C C . THR B 1 209 ? -8.477 16.281 14.906 1 79.06 209 THR B C 1
ATOM 5831 O O . THR B 1 209 ? -8.625 17.297 14.234 1 79.06 209 THR B O 1
ATOM 5834 N N . GLY B 1 210 ? -7.66 15.32 14.594 1 86.31 210 GLY B N 1
ATOM 5835 C CA . GLY B 1 210 ? -6.984 15.359 13.305 1 86.31 210 GLY B CA 1
ATOM 5836 C C . GLY B 1 210 ? -7.945 15.336 12.125 1 86.31 210 GLY B C 1
ATOM 5837 O O . GLY B 1 210 ? -7.672 15.93 11.086 1 86.31 210 GLY B O 1
ATOM 5838 N N . ALA B 1 211 ? -9.047 14.602 12.359 1 88.69 211 ALA B N 1
ATOM 5839 C CA . ALA B 1 211 ? -10.07 14.586 11.32 1 88.69 211 ALA B CA 1
ATOM 5840 C C . ALA B 1 211 ? -10.656 15.984 11.109 1 88.69 211 ALA B C 1
ATOM 5842 O O . ALA B 1 211 ? -10.922 16.391 9.969 1 88.69 211 ALA B O 1
ATOM 5843 N N . LEU B 1 212 ? -10.805 16.688 12.195 1 85.94 212 LEU B N 1
ATOM 5844 C CA . LEU B 1 212 ? -11.336 18.047 12.117 1 85.94 212 LEU B CA 1
ATOM 5845 C C . LEU B 1 212 ? -10.383 18.953 11.352 1 85.94 212 LEU B C 1
ATOM 5847 O O . LEU B 1 212 ? -10.797 19.672 10.445 1 85.94 212 LEU B O 1
ATOM 5851 N N . VAL B 1 213 ? -9.188 18.906 11.711 1 89.31 213 VAL B N 1
ATOM 5852 C CA . VAL B 1 213 ? -8.188 19.75 11.07 1 89.31 213 VAL B CA 1
ATOM 5853 C C . VAL B 1 213 ? -8.078 19.391 9.586 1 89.31 213 VAL B C 1
ATOM 5855 O O . VAL B 1 213 ? -8.023 20.281 8.727 1 89.31 213 VAL B O 1
ATOM 5858 N N . SER B 1 214 ? -8.039 18.094 9.297 1 93.62 214 SER B N 1
ATOM 5859 C CA . SER B 1 214 ? -7.969 17.656 7.91 1 93.62 214 SER B CA 1
ATOM 5860 C C . SER B 1 214 ? -9.172 18.141 7.109 1 93.62 214 SER B C 1
ATOM 5862 O O . SER B 1 214 ? -9.023 18.562 5.957 1 93.62 214 SER B O 1
ATOM 5864 N N . ALA B 1 215 ? -10.32 18.094 7.742 1 93.06 215 ALA B N 1
ATOM 5865 C CA . ALA B 1 215 ? -11.531 18.531 7.066 1 93.06 215 ALA B CA 1
ATOM 5866 C C . ALA B 1 215 ? -11.484 20.031 6.762 1 93.06 215 ALA B C 1
ATOM 5868 O O . ALA B 1 215 ? -11.883 20.469 5.68 1 93.06 215 ALA B O 1
ATOM 5869 N N . LEU B 1 216 ? -10.977 20.797 7.672 1 89.56 216 LEU B N 1
ATOM 5870 C CA . LEU B 1 216 ? -10.859 22.234 7.461 1 89.56 216 LEU B CA 1
ATOM 5871 C C . LEU B 1 216 ? -9.938 22.547 6.285 1 89.56 216 LEU B C 1
ATOM 5873 O O . LEU B 1 216 ? -10.211 23.453 5.496 1 89.56 216 LEU B O 1
ATOM 5877 N N . LEU B 1 217 ? -8.938 21.75 6.145 1 93.19 217 LEU B N 1
ATOM 5878 C CA . LEU B 1 217 ? -7.953 21.969 5.09 1 93.19 217 LEU B CA 1
ATOM 5879 C C . LEU B 1 217 ? -8.508 21.531 3.734 1 93.19 217 LEU B C 1
ATOM 5881 O O . LEU B 1 217 ? -8.141 22.109 2.703 1 93.19 217 LEU B O 1
ATOM 5885 N N . CYS B 1 218 ? -9.375 20.547 3.734 1 95.5 218 CYS B N 1
ATOM 5886 C CA . CYS B 1 218 ? -9.797 19.953 2.471 1 95.5 218 CYS B CA 1
ATOM 5887 C C . CYS B 1 218 ? -11.141 20.516 2.018 1 95.5 218 CYS B C 1
ATOM 5889 O O . CYS B 1 218 ? -11.562 20.266 0.887 1 95.5 218 CYS B O 1
ATOM 5891 N N . CYS B 1 219 ? -11.836 21.219 2.848 1 93.56 219 CYS B N 1
ATOM 5892 C CA . CYS B 1 219 ? -13.172 21.688 2.48 1 93.56 219 CYS B CA 1
ATOM 5893 C C . CYS B 1 219 ? -13.164 23.172 2.164 1 93.56 219 CYS B C 1
ATOM 5895 O O . CYS B 1 219 ? -14.172 23.734 1.721 1 93.56 219 CYS B O 1
ATOM 5897 N N . LYS B 1 220 ? -12.086 23.812 2.363 1 89.06 220 LYS B N 1
ATOM 5898 C CA . LYS B 1 220 ? -11.977 25.234 2.035 1 89.06 220 LYS B CA 1
ATOM 5899 C C . LYS B 1 220 ? -11 25.453 0.885 1 89.06 220 LYS B C 1
ATOM 5901 O O . LYS B 1 220 ? -9.891 24.922 0.897 1 89.06 220 LYS B O 1
ATOM 5906 N N . ARG B 1 221 ? -11.406 26.172 -0.044 1 86.56 221 ARG B N 1
ATOM 5907 C CA . ARG B 1 221 ? -10.555 26.484 -1.188 1 86.56 221 ARG B CA 1
ATOM 5908 C C . ARG B 1 221 ? -9.375 27.359 -0.775 1 86.56 221 ARG B C 1
ATOM 5910 O O . ARG B 1 221 ? -8.234 27.094 -1.159 1 86.56 221 ARG B O 1
ATOM 5917 N N . ASN B 1 222 ? -9.742 28.391 0.019 1 87.75 222 ASN B N 1
ATOM 5918 C CA . ASN B 1 222 ? -8.719 29.328 0.472 1 87.75 222 ASN B CA 1
ATOM 5919 C C . ASN B 1 222 ? -8.188 28.938 1.853 1 87.75 222 ASN B C 1
ATOM 5921 O O . ASN B 1 222 ? -8.867 29.156 2.859 1 87.75 222 ASN B O 1
ATOM 5925 N N . LEU B 1 223 ? -6.965 28.531 1.875 1 90.69 223 LEU B N 1
ATOM 5926 C CA . LEU B 1 223 ? -6.371 28.047 3.115 1 90.69 223 LEU B CA 1
ATOM 5927 C C . LEU B 1 223 ? -6.051 29.203 4.055 1 90.69 223 LEU B C 1
ATOM 5929 O O . LEU B 1 223 ? -5.879 29 5.258 1 90.69 223 LEU B O 1
ATOM 5933 N N . ALA B 1 224 ? -5.965 30.406 3.525 1 87.69 224 ALA B N 1
ATOM 5934 C CA . ALA B 1 224 ? -5.719 31.562 4.363 1 87.69 224 ALA B CA 1
ATOM 5935 C C . ALA B 1 224 ? -6.816 31.734 5.41 1 87.69 224 ALA B C 1
ATOM 5937 O O . ALA B 1 224 ? -6.551 32.156 6.539 1 87.69 224 ALA B O 1
ATOM 5938 N N . GLU B 1 225 ? -8.023 31.359 5.027 1 80.88 225 GLU B N 1
ATOM 5939 C CA . GLU B 1 225 ? -9.164 31.469 5.93 1 80.88 225 GLU B CA 1
ATOM 5940 C C . GLU B 1 225 ? -9.047 30.469 7.078 1 80.88 225 GLU B C 1
ATOM 5942 O O . GLU B 1 225 ? -9.586 30.703 8.164 1 80.88 225 GLU B O 1
ATOM 5947 N N . VAL B 1 226 ? -8.359 29.406 6.82 1 82.56 226 VAL B N 1
ATOM 5948 C CA . VAL B 1 226 ? -8.203 28.375 7.832 1 82.56 226 VAL B CA 1
ATOM 5949 C C . VAL B 1 226 ? -7.137 28.781 8.844 1 82.56 226 VAL B C 1
ATOM 5951 O O . VAL B 1 226 ? -7.301 28.578 10.047 1 82.56 226 VAL B O 1
ATOM 5954 N N . PHE B 1 227 ? -6.109 29.422 8.359 1 85.69 227 PHE B N 1
ATOM 5955 C CA . PHE B 1 227 ? -4.969 29.719 9.219 1 85.69 227 PHE B CA 1
ATOM 5956 C C . PHE B 1 227 ? -5.133 31.062 9.891 1 85.69 227 PHE B C 1
ATOM 5958 O O . PHE B 1 227 ? -4.555 31.312 10.953 1 85.69 227 PHE B O 1
ATOM 5965 N N . ASP B 1 228 ? -5.812 31.953 9.18 1 79.38 228 ASP B N 1
ATOM 5966 C CA . ASP B 1 228 ? -6.062 33.25 9.773 1 79.38 228 ASP B CA 1
ATOM 5967 C C . ASP B 1 228 ? -7.336 33.25 10.617 1 79.38 228 ASP B C 1
ATOM 5969 O O . ASP B 1 228 ? -8.406 33.625 10.141 1 79.38 228 ASP B O 1
ATOM 5973 N N . VAL B 1 229 ? -7.223 32.562 11.773 1 66.88 229 VAL B N 1
ATOM 5974 C CA . VAL B 1 229 ? -8.391 32.438 12.648 1 66.88 229 VAL B CA 1
ATOM 5975 C C . VAL B 1 229 ? -8.75 33.812 13.211 1 66.88 229 VAL B C 1
ATOM 5977 O O . VAL B 1 229 ? -7.938 34.438 13.898 1 66.88 229 VAL B O 1
ATOM 5980 N N . ASP B 1 230 ? -9.695 34.5 12.516 1 61.56 230 ASP B N 1
ATOM 5981 C CA . ASP B 1 230 ? -10.18 35.781 13.031 1 61.56 230 ASP B CA 1
ATOM 5982 C C . ASP B 1 230 ? -11.094 35.594 14.234 1 61.56 230 ASP B C 1
ATOM 5984 O O . ASP B 1 230 ? -11.461 34.438 14.555 1 61.56 230 ASP B O 1
ATOM 5988 N N . GLU B 1 231 ? -11.266 36.625 15.047 1 58.5 231 GLU B N 1
ATOM 5989 C CA . GLU B 1 231 ? -12.062 36.625 16.281 1 58.5 231 GLU B CA 1
ATOM 5990 C C . GLU B 1 231 ? -13.406 35.938 16.078 1 58.5 231 GLU B C 1
ATOM 5992 O O . GLU B 1 231 ? -13.883 35.219 16.953 1 58.5 231 GLU B O 1
ATOM 5997 N N . ALA B 1 232 ? -13.898 36.031 14.914 1 53.88 232 ALA B N 1
ATOM 5998 C CA . ALA B 1 232 ? -15.227 35.469 14.672 1 53.88 232 ALA B CA 1
ATOM 5999 C C . ALA B 1 232 ? -15.18 33.938 14.555 1 53.88 232 ALA B C 1
ATOM 6001 O O . ALA B 1 232 ? -16.016 33.25 15.133 1 53.88 232 ALA B O 1
ATOM 6002 N N . ALA B 1 233 ? -14.172 33.469 13.828 1 57.56 233 ALA B N 1
ATOM 6003 C CA . ALA B 1 233 ? -14.055 32.031 13.617 1 57.56 233 ALA B CA 1
ATOM 6004 C C . ALA B 1 233 ? -13.695 31.312 14.922 1 57.56 233 ALA B C 1
ATOM 6006 O O . ALA B 1 233 ? -14.203 30.234 15.195 1 57.56 233 ALA B O 1
ATOM 6007 N N . PHE B 1 234 ? -12.961 32.031 15.703 1 59.28 234 PHE B N 1
ATOM 6008 C CA . PHE B 1 234 ? -12.562 31.516 17 1 59.28 234 PHE B CA 1
ATOM 6009 C C . PHE B 1 234 ? -13.75 31.453 17.953 1 59.28 234 PHE B C 1
ATOM 6011 O O . PHE B 1 234 ? -13.898 30.5 18.719 1 59.28 234 PHE B O 1
ATOM 6018 N N . SER B 1 235 ? -14.492 32.531 17.891 1 58.56 235 SER B N 1
ATOM 6019 C CA . SER B 1 235 ? -15.664 32.531 18.75 1 58.56 235 SER B CA 1
ATOM 6020 C C . SER B 1 235 ? -16.594 31.359 18.453 1 58.56 235 SER B C 1
ATOM 6022 O O . SER B 1 235 ? -17.125 30.734 19.375 1 58.56 235 SER B O 1
ATOM 6024 N N . ALA B 1 236 ? -16.656 31.109 17.25 1 56.66 236 ALA B N 1
ATOM 6025 C CA . ALA B 1 236 ? -17.5 29.984 16.859 1 56.66 236 ALA B CA 1
ATOM 6026 C C . ALA B 1 236 ? -16.906 28.656 17.328 1 56.66 236 ALA B C 1
ATOM 6028 O O . ALA B 1 236 ? -17.625 27.797 17.812 1 56.66 236 ALA B O 1
ATOM 6029 N N . PHE B 1 237 ? -15.617 28.656 17.188 1 59.38 237 PHE B N 1
ATOM 6030 C CA . PHE B 1 237 ? -14.922 27.438 17.609 1 59.38 237 PHE B CA 1
ATOM 6031 C C . PHE B 1 237 ? -14.953 27.312 19.125 1 59.38 237 PHE B C 1
ATOM 6033 O O . PHE B 1 237 ? -15.18 26.219 19.656 1 59.38 237 PHE B O 1
ATOM 6040 N N . SER B 1 238 ? -14.633 28.469 19.766 1 58.78 238 SER B N 1
ATOM 6041 C CA . SER B 1 238 ? -14.594 28.484 21.219 1 58.78 238 SER B CA 1
ATOM 6042 C C . SER B 1 238 ? -15.953 28.141 21.812 1 58.78 238 SER B C 1
ATOM 6044 O O . SER B 1 238 ? -16.047 27.391 22.797 1 58.78 238 SER B O 1
ATOM 6046 N N . GLU B 1 239 ? -16.938 28.703 21.203 1 56.34 239 GLU B N 1
ATOM 6047 C CA . GLU B 1 239 ? -18.281 28.406 21.688 1 56.34 239 GLU B CA 1
ATOM 6048 C C . GLU B 1 239 ? -18.625 26.922 21.484 1 56.34 239 GLU B C 1
ATOM 6050 O O . GLU B 1 239 ? -19.25 26.312 22.344 1 56.34 239 GLU B O 1
ATOM 6055 N N . ALA B 1 240 ? -18.125 26.438 20.344 1 56.47 240 ALA B N 1
ATOM 6056 C CA . ALA B 1 240 ? -18.375 25.031 20.016 1 56.47 240 ALA B CA 1
ATOM 6057 C C . ALA B 1 240 ? -17.578 24.109 20.922 1 56.47 240 ALA B C 1
ATOM 6059 O O . ALA B 1 240 ? -18.078 23.062 21.359 1 56.47 240 ALA B O 1
ATOM 6060 N N . THR B 1 241 ? -16.281 24.484 21.062 1 55.88 241 THR B N 1
ATOM 6061 C CA . THR B 1 241 ? -15.422 23.656 21.906 1 55.88 241 THR B CA 1
ATOM 6062 C C . THR B 1 241 ? -15.891 23.688 23.359 1 55.88 241 THR B C 1
ATOM 6064 O O . THR B 1 241 ? -15.898 22.656 24.031 1 55.88 241 THR B O 1
ATOM 6067 N N . LEU B 1 242 ? -16.172 24.984 23.812 1 51.59 242 LEU B N 1
ATOM 6068 C CA . LEU B 1 242 ? -16.703 25.109 25.172 1 51.59 242 LEU B CA 1
ATOM 6069 C C . LEU B 1 242 ? -18.016 24.344 25.328 1 51.59 242 LEU B C 1
ATOM 6071 O O . LEU B 1 242 ? -18.266 23.75 26.375 1 51.59 242 LEU B O 1
ATOM 6075 N N . GLY B 1 243 ? -18.75 24.375 24.281 1 48.59 243 GLY B N 1
ATOM 6076 C CA . GLY B 1 243 ? -19.984 23.609 24.328 1 48.59 243 GLY B CA 1
ATOM 6077 C C . GLY B 1 243 ? -19.75 22.109 24.312 1 48.59 243 GLY B C 1
ATOM 6078 O O . GLY B 1 243 ? -20.578 21.344 24.812 1 48.59 243 GLY B O 1
ATOM 6079 N N . LEU B 1 244 ? -18.688 21.734 23.578 1 52.31 244 LEU B N 1
ATOM 6080 C CA . LEU B 1 244 ? -18.328 20.312 23.516 1 52.31 244 LEU B CA 1
ATOM 6081 C C . LEU B 1 244 ? -17.906 19.797 24.891 1 52.31 244 LEU B C 1
ATOM 6083 O O . LEU B 1 244 ? -18.203 18.656 25.234 1 52.31 244 LEU B O 1
ATOM 6087 N N . PHE B 1 245 ? -17.031 20.688 25.578 1 48 245 PHE B N 1
ATOM 6088 C CA . PHE B 1 245 ? -16.484 20.266 26.859 1 48 245 PHE B CA 1
ATOM 6089 C C . PHE B 1 245 ? -17.375 20.75 28 1 48 245 PHE B C 1
ATOM 6091 O O . PHE B 1 245 ? -16.922 20.828 29.141 1 48 245 PHE B O 1
ATOM 6098 N N . ASP B 1 246 ? -18.422 21.297 27.734 1 44.84 246 ASP B N 1
ATOM 6099 C CA . ASP B 1 246 ? -19.25 21.547 28.906 1 44.84 246 ASP B CA 1
ATOM 6100 C C . ASP B 1 246 ? -19.344 20.312 29.797 1 44.84 246 ASP B C 1
ATOM 6102 O O . ASP B 1 246 ? -20.031 19.344 29.453 1 44.84 246 ASP B O 1
ATOM 6106 N N . TRP B 1 247 ? -18.172 20.109 30.328 1 46.16 247 TRP B N 1
ATOM 6107 C CA . TRP B 1 247 ? -18 19.141 31.406 1 46.16 247 TRP B CA 1
ATOM 6108 C C . TRP B 1 247 ? -19.188 19.156 32.344 1 46.16 247 TRP B C 1
ATOM 6110 O O . TRP B 1 247 ? -19.062 18.812 33.531 1 46.16 247 TRP B O 1
ATOM 6120 N N . ARG B 1 248 ? -20.25 19.031 31.922 1 49.66 248 ARG B N 1
ATOM 6121 C CA . ARG B 1 248 ? -21.188 18.891 33.031 1 49.66 248 ARG B CA 1
ATOM 6122 C C . ARG B 1 248 ? -21.125 17.484 33.625 1 49.66 248 ARG B C 1
ATOM 6124 O O . ARG B 1 248 ? -21.484 16.516 32.938 1 49.66 248 ARG B O 1
ATOM 6131 N N . TRP B 1 249 ? -20.141 17.359 34.5 1 46.34 249 TRP B N 1
ATOM 6132 C CA . TRP B 1 249 ? -20.172 16.188 35.375 1 46.34 249 TRP B CA 1
ATOM 6133 C C . TRP B 1 249 ? -21.578 15.602 35.438 1 46.34 249 TRP B C 1
ATOM 6135 O O . TRP B 1 249 ? -21.734 14.383 35.531 1 46.34 249 TRP B O 1
ATOM 6145 N N . GLN B 1 250 ? -22.344 16.453 35.375 1 46.03 250 GLN B N 1
ATOM 6146 C CA . GLN B 1 250 ? -23.719 15.984 35.531 1 46.03 250 GLN B CA 1
ATOM 6147 C C . GLN B 1 250 ? -24.141 15.141 34.344 1 46.03 250 GLN B C 1
ATOM 6149 O O . GLN B 1 250 ? -24.844 14.133 34.5 1 46.03 250 GLN B O 1
ATOM 6154 N N . ARG B 1 251 ? -23.656 15.508 33.188 1 51.16 251 ARG B N 1
ATOM 6155 C CA . ARG B 1 251 ? -24.047 14.727 32.031 1 51.16 251 ARG B CA 1
ATOM 6156 C C . ARG B 1 251 ? -23.375 13.359 32.031 1 51.16 251 ARG B C 1
ATOM 6158 O O . ARG B 1 251 ? -23.984 12.359 31.656 1 51.16 251 ARG B O 1
ATOM 6165 N N . LEU B 1 252 ? -22.109 13.352 32.406 1 51.09 252 LEU B N 1
ATOM 6166 C CA . LEU B 1 252 ? -21.469 12.055 32.562 1 51.09 252 LEU B CA 1
ATOM 6167 C C . LEU B 1 252 ? -22.297 11.141 33.469 1 51.09 252 LEU B C 1
ATOM 6169 O O . LEU B 1 252 ? -22.438 9.953 33.188 1 51.09 252 LEU B O 1
ATOM 6173 N N . TRP B 1 253 ? -22.719 11.836 34.5 1 48.28 253 TRP B N 1
ATOM 6174 C CA . TRP B 1 253 ? -23.484 11.055 35.469 1 48.28 253 TRP B CA 1
ATOM 6175 C C . TRP B 1 253 ? -24.875 10.719 34.906 1 48.28 253 TRP B C 1
ATOM 6177 O O . TRP B 1 253 ? -25.375 9.617 35.125 1 48.28 253 TRP B O 1
ATOM 6187 N N . ASN B 1 254 ? -25.328 11.602 34.25 1 49.5 254 ASN B N 1
ATOM 6188 C CA . ASN B 1 254 ? -26.719 11.375 33.875 1 49.5 254 ASN B CA 1
ATOM 6189 C C . ASN B 1 254 ? -26.812 10.68 32.5 1 49.5 254 ASN B C 1
ATOM 6191 O O . ASN B 1 254 ? -27.672 9.812 32.312 1 49.5 254 ASN B O 1
ATOM 6195 N N . GLU B 1 255 ? -25.984 11.094 31.688 1 54.03 255 GLU B N 1
ATOM 6196 C CA . GLU B 1 255 ? -26.203 10.617 30.328 1 54.03 255 GLU B CA 1
ATOM 6197 C C . GLU B 1 255 ? -25.062 9.711 29.875 1 54.03 255 GLU B C 1
ATOM 6199 O O . GLU B 1 255 ? -25.172 9.016 28.859 1 54.03 255 GLU B O 1
ATOM 6204 N N . GLY B 1 256 ? -24.141 9.617 30.75 1 47.62 256 GLY B N 1
ATOM 6205 C CA . GLY B 1 256 ? -23.047 8.68 30.547 1 47.62 256 GLY B CA 1
ATOM 6206 C C . GLY B 1 256 ? -22 9.195 29.578 1 47.62 256 GLY B C 1
ATOM 6207 O O . GLY B 1 256 ? -21.047 8.484 29.25 1 47.62 256 GLY B O 1
ATOM 6208 N N . TYR B 1 257 ? -22.391 10.359 28.938 1 53.22 257 TYR B N 1
ATOM 6209 C CA . TYR B 1 257 ? -21.375 10.867 28.016 1 53.22 257 TYR B CA 1
ATOM 6210 C C . TYR B 1 257 ? -20.922 12.258 28.422 1 53.22 257 TYR B C 1
ATOM 6212 O O . TYR B 1 257 ? -21.688 13.031 28.984 1 53.22 257 TYR B O 1
ATOM 6220 N N . PHE B 1 258 ? -19.703 12.508 28.281 1 56.31 258 PHE B N 1
ATOM 6221 C CA . PHE B 1 258 ? -19.047 13.703 28.812 1 56.31 258 PHE B CA 1
ATOM 6222 C C . PHE B 1 258 ? -19.25 14.891 27.875 1 56.31 258 PHE B C 1
ATOM 6224 O O . PHE B 1 258 ? -19.453 16.016 28.328 1 56.31 258 PHE B O 1
ATOM 6231 N N . PHE B 1 259 ? -19.266 14.625 26.547 1 59.25 259 PHE B N 1
ATOM 6232 C CA . PHE B 1 259 ? -19.188 15.734 25.609 1 59.25 259 PHE B CA 1
ATOM 6233 C C . PHE B 1 259 ? -20.375 15.711 24.641 1 59.25 259 PHE B C 1
ATOM 6235 O O . PHE B 1 259 ? -20.891 14.641 24.328 1 59.25 259 PHE B O 1
ATOM 6242 N N . ASN B 1 260 ? -21 16.953 24.5 1 63.97 260 ASN B N 1
ATOM 6243 C CA . ASN B 1 260 ? -22.094 17.078 23.531 1 63.97 260 ASN B CA 1
ATOM 6244 C C . ASN B 1 260 ? -21.562 17.141 22.109 1 63.97 260 ASN B C 1
ATOM 6246 O O . ASN B 1 260 ? -21.062 18.172 21.672 1 63.97 260 ASN B O 1
ATOM 6250 N N . ILE B 1 261 ? -21.578 16.172 21.297 1 72.56 261 ILE B N 1
ATOM 6251 C CA . ILE B 1 261 ? -21.094 16.031 19.938 1 72.56 261 ILE B CA 1
ATOM 6252 C C . ILE B 1 261 ? -21.875 16.938 19 1 72.56 261 ILE B C 1
ATOM 6254 O O . ILE B 1 261 ? -21.391 17.312 17.922 1 72.56 261 ILE B O 1
ATOM 6258 N N . HIS B 1 262 ? -23.078 17.438 19.469 1 74.38 262 HIS B N 1
ATOM 6259 C CA . HIS B 1 262 ? -23.938 18.234 18.594 1 74.38 262 HIS B CA 1
ATOM 6260 C C . HIS B 1 262 ? -23.391 19.641 18.391 1 74.38 262 HIS B C 1
ATOM 6262 O O . HIS B 1 262 ? -23.625 20.25 17.359 1 74.38 262 HIS B O 1
ATOM 6268 N N . VAL B 1 263 ? -22.703 20.062 19.344 1 71.5 263 VAL B N 1
ATOM 6269 C CA . VAL B 1 263 ? -22.078 21.375 19.219 1 71.5 263 VAL B CA 1
ATOM 6270 C C . VAL B 1 263 ? -21 21.328 18.125 1 71.5 263 VAL B C 1
ATOM 6272 O O . VAL B 1 263 ? -20.891 22.25 17.312 1 71.5 263 VAL B O 1
ATOM 6275 N N . LEU B 1 264 ? -20.312 20.266 18.094 1 75.88 264 LEU B N 1
ATOM 6276 C CA . LEU B 1 264 ? -19.281 20.094 17.078 1 75.88 264 LEU B CA 1
ATOM 6277 C C . LEU B 1 264 ? -19.922 19.984 15.688 1 75.88 264 LEU B C 1
ATOM 6279 O O . LEU B 1 264 ? -19.406 20.578 14.727 1 75.88 264 LEU B O 1
ATOM 6283 N N . VAL B 1 265 ? -20.969 19.297 15.648 1 82.12 265 VAL B N 1
ATOM 6284 C CA . VAL B 1 265 ? -21.656 19.094 14.375 1 82.12 265 VAL B CA 1
ATOM 6285 C C . VAL B 1 265 ? -22.172 20.438 13.844 1 82.12 265 VAL B C 1
ATOM 6287 O O . VAL B 1 265 ? -22.047 20.719 12.648 1 82.12 265 VAL B O 1
ATOM 6290 N N . LYS B 1 266 ? -22.734 21.156 14.703 1 80.38 266 LYS B N 1
ATOM 6291 C CA . LYS B 1 266 ? -23.25 22.469 14.305 1 80.38 266 LYS B CA 1
ATOM 6292 C C . LYS B 1 266 ? -22.125 23.359 13.805 1 80.38 266 LYS B C 1
ATOM 6294 O O . LYS B 1 266 ? -22.266 24.031 12.781 1 80.38 266 LYS B O 1
ATOM 6299 N N . PHE B 1 267 ? -21.094 23.344 14.445 1 75.94 267 PHE B N 1
ATOM 6300 C CA . PHE B 1 267 ? -19.938 24.125 14.047 1 75.94 267 PHE B CA 1
ATOM 6301 C C . PHE B 1 267 ? -19.438 23.672 12.672 1 75.94 267 PHE B C 1
ATOM 6303 O O . PHE B 1 267 ? -19.172 24.516 11.805 1 75.94 267 PHE B O 1
ATOM 6310 N N . MET B 1 268 ? -19.312 22.453 12.477 1 83.69 268 MET B N 1
ATOM 6311 C CA . MET B 1 268 ? -18.781 21.906 11.227 1 83.69 268 MET B CA 1
ATOM 6312 C C . MET B 1 268 ? -19.734 22.188 10.062 1 83.69 268 MET B C 1
ATOM 6314 O O . MET B 1 268 ? -19.281 22.5 8.961 1 83.69 268 MET B O 1
ATOM 6318 N N . ARG B 1 269 ? -20.953 22.062 10.359 1 85.5 269 ARG B N 1
ATOM 6319 C CA . ARG B 1 269 ? -21.938 22.344 9.32 1 85.5 269 ARG B CA 1
ATOM 6320 C C . ARG B 1 269 ? -21.891 23.797 8.883 1 85.5 269 ARG B C 1
ATOM 6322 O O . ARG B 1 269 ? -22.031 24.109 7.699 1 85.5 269 ARG B O 1
ATOM 6329 N N . GLU B 1 270 ? -21.75 24.625 9.812 1 80.06 270 GLU B N 1
ATOM 6330 C CA . GLU B 1 270 ? -21.688 26.062 9.531 1 80.06 270 GLU B CA 1
ATOM 6331 C C . GLU B 1 270 ? -20.406 26.438 8.797 1 80.06 270 GLU B C 1
ATOM 6333 O O . GLU B 1 270 ? -20.422 27.25 7.871 1 80.06 270 GLU B O 1
ATOM 6338 N N . TYR B 1 271 ? -19.391 25.812 9.109 1 77.75 271 TYR B N 1
ATOM 6339 C CA . TYR B 1 271 ? -18.078 26.219 8.594 1 77.75 271 TYR B CA 1
ATOM 6340 C C . TYR B 1 271 ? -17.75 25.469 7.316 1 77.75 271 TYR B C 1
ATOM 6342 O O . TYR B 1 271 ? -17.109 26.016 6.41 1 77.75 271 TYR B O 1
ATOM 6350 N N . LEU B 1 272 ? -18.047 24.203 7.223 1 85.62 272 LEU B N 1
ATOM 6351 C CA . LEU B 1 272 ? -17.688 23.375 6.078 1 85.62 272 LEU B CA 1
ATOM 6352 C C . LEU B 1 272 ? -18.844 23.281 5.09 1 85.62 272 LEU B C 1
ATOM 6354 O O . LEU B 1 272 ? -18.625 23.047 3.898 1 85.62 272 LEU B O 1
ATOM 6358 N N . GLY B 1 273 ? -20.031 23.422 5.602 1 84.94 273 GLY B N 1
ATOM 6359 C CA . GLY B 1 273 ? -21.203 23.188 4.77 1 84.94 273 GLY B CA 1
ATOM 6360 C C . GLY B 1 273 ? -21.578 21.719 4.691 1 84.94 273 GLY B C 1
ATOM 6361 O O . GLY B 1 273 ? -21.172 20.922 5.535 1 84.94 273 GLY B O 1
ATOM 6362 N N . GLU B 1 274 ? -22.422 21.406 3.756 1 91.56 274 GLU B N 1
ATOM 6363 C CA . GLU B 1 274 ? -22.891 20.031 3.564 1 91.56 274 GLU B CA 1
ATOM 6364 C C . GLU B 1 274 ? -22.172 19.375 2.387 1 91.56 274 GLU B C 1
ATOM 6366 O O . GLU B 1 274 ? -22.828 18.797 1.51 1 91.56 274 GLU B O 1
ATOM 6371 N N . LEU B 1 275 ? -20.875 19.422 2.525 1 94.88 275 LEU B N 1
ATOM 6372 C CA . LEU B 1 275 ? -20.078 18.859 1.444 1 94.88 275 LEU B CA 1
ATOM 6373 C C . LEU B 1 275 ? -19.844 17.359 1.657 1 94.88 275 LEU B C 1
ATOM 6375 O O . LEU B 1 275 ? -19.609 16.922 2.785 1 94.88 275 LEU B O 1
ATOM 6379 N N . THR B 1 276 ? -19.969 16.609 0.578 1 94.94 276 THR B N 1
ATOM 6380 C CA . THR B 1 276 ? -19.562 15.211 0.594 1 94.94 276 THR B CA 1
ATOM 6381 C C . THR B 1 276 ? -18.062 15.078 0.332 1 94.94 276 THR B C 1
ATOM 6383 O O . THR B 1 276 ? -17.406 16.062 -0.028 1 94.94 276 THR B O 1
ATOM 6386 N N . PHE B 1 277 ? -17.531 13.93 0.595 1 94.81 277 PHE B N 1
ATOM 6387 C CA . PHE B 1 277 ? -16.125 13.711 0.326 1 94.81 277 PHE B CA 1
ATOM 6388 C C . PHE B 1 277 ? -15.797 13.984 -1.137 1 94.81 277 PHE B C 1
ATOM 6390 O O . PHE B 1 277 ? -14.766 14.586 -1.446 1 94.81 277 PHE B O 1
ATOM 6397 N N . LEU B 1 278 ? -16.656 13.555 -2.016 1 93.06 278 LEU B N 1
ATOM 6398 C CA . LEU B 1 278 ? -16.453 13.766 -3.445 1 93.06 278 LEU B CA 1
ATOM 6399 C C . LEU B 1 278 ? -16.516 15.242 -3.793 1 93.06 278 LEU B C 1
ATOM 6401 O O . LEU B 1 278 ? -15.68 15.75 -4.539 1 93.06 278 LEU B O 1
ATOM 6405 N N . GLU B 1 279 ? -17.5 15.945 -3.23 1 94.06 279 GLU B N 1
ATOM 6406 C CA . GLU B 1 279 ? -17.641 17.375 -3.496 1 94.06 279 GLU B CA 1
ATOM 6407 C C . GLU B 1 279 ? -16.453 18.156 -2.951 1 94.06 279 GLU B C 1
ATOM 6409 O O . GLU B 1 279 ? -16 19.125 -3.576 1 94.06 279 GLU B O 1
ATOM 6414 N N . ALA B 1 280 ? -16.031 17.781 -1.795 1 95.62 280 ALA B N 1
ATOM 6415 C CA . ALA B 1 280 ? -14.867 18.438 -1.217 1 95.62 280 ALA B CA 1
ATOM 6416 C C . ALA B 1 280 ? -13.633 18.266 -2.104 1 95.62 280 ALA B C 1
ATOM 6418 O O . ALA B 1 280 ? -12.875 19.203 -2.318 1 95.62 280 ALA B O 1
ATOM 6419 N N . TYR B 1 281 ? -13.469 17.109 -2.633 1 94.56 281 TYR B N 1
ATOM 6420 C CA . TYR B 1 281 ? -12.344 16.828 -3.518 1 94.56 281 TYR B CA 1
ATOM 6421 C C . TYR B 1 281 ? -12.445 17.641 -4.801 1 94.56 281 TYR B C 1
ATOM 6423 O O . TYR B 1 281 ? -11.453 18.203 -5.27 1 94.56 281 TYR B O 1
ATOM 6431 N N . GLN B 1 282 ? -13.602 17.656 -5.328 1 90.88 282 GLN B N 1
ATOM 6432 C CA . GLN B 1 282 ? -13.812 18.391 -6.566 1 90.88 282 GLN B CA 1
ATOM 6433 C C . GLN B 1 282 ? -13.617 19.891 -6.348 1 90.88 282 GLN B C 1
ATOM 6435 O O . GLN B 1 282 ? -13.164 20.609 -7.254 1 90.88 282 GLN B O 1
ATOM 6440 N N . LEU B 1 283 ? -13.891 20.328 -5.172 1 92.31 283 LEU B N 1
ATOM 6441 C CA . LEU B 1 283 ? -13.805 21.75 -4.84 1 92.31 283 LEU B CA 1
ATOM 6442 C C . LEU B 1 283 ? -12.352 22.172 -4.664 1 92.31 283 LEU B C 1
ATOM 6444 O O . LEU B 1 283 ? -11.945 23.234 -5.16 1 92.31 283 LEU B O 1
ATOM 6448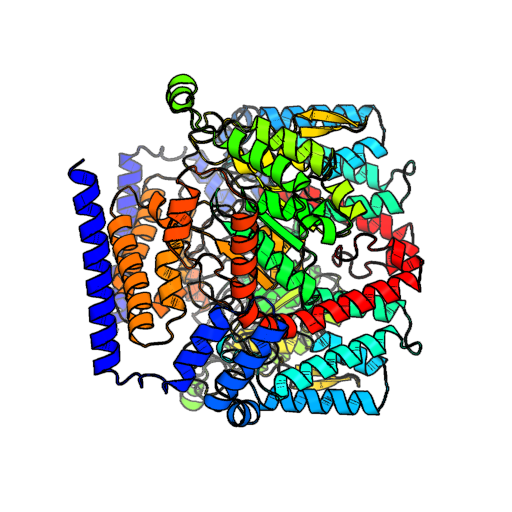 N N . THR B 1 284 ? -11.492 21.406 -3.998 1 92.44 284 THR B N 1
ATOM 6449 C CA . THR B 1 284 ? -10.172 21.859 -3.58 1 92.44 284 THR B CA 1
ATOM 6450 C C . THR B 1 284 ? -9.078 21.062 -4.285 1 92.44 284 THR B C 1
ATOM 6452 O O . THR B 1 284 ? -7.938 21.531 -4.383 1 92.44 284 THR B O 1
ATOM 6455 N N . GLY B 1 285 ? -9.359 19.844 -4.734 1 91 285 GLY B N 1
ATOM 6456 C CA . GLY B 1 285 ? -8.352 18.953 -5.293 1 91 285 GLY B CA 1
ATOM 6457 C C . GLY B 1 285 ? -7.523 18.25 -4.234 1 91 285 GLY B C 1
ATOM 6458 O O . GLY B 1 285 ? -6.621 17.469 -4.559 1 91 285 GLY B O 1
ATOM 6459 N N . ARG B 1 286 ? -7.812 18.547 -2.984 1 95.38 286 ARG B N 1
ATOM 6460 C CA . ARG B 1 286 ? -7.133 17.891 -1.875 1 95.38 286 ARG B CA 1
ATOM 6461 C C . ARG B 1 286 ? -7.898 16.641 -1.426 1 95.38 286 ARG B C 1
ATOM 6463 O O . ARG B 1 286 ? -9.133 16.625 -1.431 1 95.38 286 ARG B O 1
ATOM 6470 N N . VAL B 1 287 ? -7.176 15.617 -1.071 1 96.25 287 VAL B N 1
ATOM 6471 C CA . VAL B 1 287 ? -7.793 14.336 -0.744 1 96.25 287 VAL B CA 1
ATOM 6472 C C . VAL B 1 287 ? -7.906 14.188 0.771 1 96.25 287 VAL B C 1
ATOM 6474 O O . VAL B 1 287 ? -6.895 14.148 1.476 1 96.25 287 VAL B O 1
ATOM 6477 N N . LEU B 1 288 ? -9.102 14.109 1.231 1 97.12 288 LEU B N 1
ATOM 6478 C CA . LEU B 1 288 ? -9.414 13.977 2.65 1 97.12 288 LEU B CA 1
ATOM 6479 C C . LEU B 1 288 ? -9.617 12.508 3.023 1 97.12 288 LEU B C 1
ATOM 6481 O O . LEU B 1 288 ? -10.375 11.797 2.365 1 97.12 288 LEU B O 1
ATOM 6485 N N . ASN B 1 289 ? -8.914 12.07 3.994 1 94.44 289 ASN B N 1
ATOM 6486 C CA . ASN B 1 289 ? -9.07 10.727 4.539 1 94.44 289 ASN B CA 1
ATOM 6487 C C . ASN B 1 289 ? -9.367 10.766 6.035 1 94.44 289 ASN B C 1
ATOM 6489 O O . ASN B 1 289 ? -8.602 11.336 6.812 1 94.44 289 ASN B O 1
ATOM 6493 N N . ILE B 1 290 ? -10.445 10.172 6.441 1 91.69 290 ILE B N 1
ATOM 6494 C CA . ILE B 1 290 ? -10.852 10.141 7.844 1 91.69 290 ILE B CA 1
ATOM 6495 C C . ILE B 1 290 ? -11.031 8.695 8.297 1 91.69 290 ILE B C 1
ATOM 6497 O O . ILE B 1 290 ? -11.609 7.883 7.574 1 91.69 290 ILE B O 1
ATOM 6501 N N . GLU B 1 291 ? -10.492 8.469 9.383 1 82 291 GLU B N 1
ATOM 6502 C CA . GLU B 1 291 ? -10.656 7.141 9.977 1 82 291 GLU B CA 1
ATOM 6503 C C . GLU B 1 291 ? -11.977 7.031 10.727 1 82 291 GLU B C 1
ATOM 6505 O O . GLU B 1 291 ? -12.32 7.898 11.531 1 82 291 GLU B O 1
ATOM 6510 N N . TYR B 1 292 ? -12.758 5.938 10.383 1 76.69 292 TYR B N 1
ATOM 6511 C CA . TYR B 1 292 ? -14.047 5.688 11.031 1 76.69 292 TYR B CA 1
ATOM 6512 C C . TYR B 1 292 ? -14.055 4.324 11.711 1 76.69 292 TYR B C 1
ATOM 6514 O O . TYR B 1 292 ? -13.844 3.297 11.055 1 76.69 292 TYR B O 1
ATOM 6522 N N . PRO B 1 293 ? -14.133 4.281 13.016 1 65.56 293 PRO B N 1
ATOM 6523 C CA . PRO B 1 293 ? -14.305 2.998 13.711 1 65.56 293 PRO B CA 1
ATOM 6524 C C . PRO B 1 293 ? -15.758 2.535 13.742 1 65.56 293 PRO B C 1
ATOM 6526 O O . PRO B 1 293 ? -16.641 3.279 14.18 1 65.56 293 PRO B O 1
ATOM 6529 N N . PRO B 1 294 ? -16.188 1.393 13.008 1 57.41 294 PRO B N 1
ATOM 6530 C CA . PRO B 1 294 ? -17.609 1.003 13.023 1 57.41 294 PRO B CA 1
ATOM 6531 C C . PRO B 1 294 ? -18.094 0.581 14.414 1 57.41 294 PRO B C 1
ATOM 6533 O O . PRO B 1 294 ? -17.297 0.122 15.234 1 57.41 294 PRO B O 1
ATOM 6536 N N . GLU B 1 295 ? -19.25 0.997 15 1 50.41 295 GLU B N 1
ATOM 6537 C CA . GLU B 1 295 ? -19.906 0.64 16.25 1 50.41 295 GLU B CA 1
ATOM 6538 C C . GLU B 1 295 ? -20.375 -0.812 16.25 1 50.41 295 GLU B C 1
ATOM 6540 O O . GLU B 1 295 ? -21.141 -1.215 15.367 1 50.41 295 GLU B O 1
ATOM 6545 N N . THR B 1 296 ? -19.672 -1.91 16.062 1 42.12 296 THR B N 1
ATOM 6546 C CA . THR B 1 296 ? -20.562 -3.049 16.203 1 42.12 296 THR B CA 1
ATOM 6547 C C . THR B 1 296 ? -21.344 -2.957 17.516 1 42.12 296 THR B C 1
ATOM 6549 O O . THR B 1 296 ? -20.75 -2.92 18.594 1 42.12 296 THR B O 1
ATOM 6552 N N . VAL B 1 297 ? -22.438 -2.309 17.672 1 37.28 297 VAL B N 1
ATOM 6553 C CA . VAL B 1 297 ? -23.406 -2.561 18.734 1 37.28 297 VAL B CA 1
ATOM 6554 C C . VAL B 1 297 ? -23.562 -4.062 18.938 1 37.28 297 VAL B C 1
ATOM 6556 O O . VAL B 1 297 ? -23.844 -4.797 17.984 1 37.28 297 VAL B O 1
ATOM 6559 N N . GLY B 1 298 ? -23.219 -4.609 20.219 1 36.97 298 GLY B N 1
ATOM 6560 C CA . GLY B 1 298 ? -23.438 -5.914 20.828 1 36.97 298 GLY B CA 1
ATOM 6561 C C . GLY B 1 298 ? -22.344 -6.91 20.516 1 36.97 298 GLY B C 1
ATOM 6562 O O . GLY B 1 298 ? -22.391 -8.062 20.953 1 36.97 298 GLY B O 1
ATOM 6563 N N . VAL B 1 299 ? -21.984 -6.883 19.297 1 36.44 299 VAL B N 1
ATOM 6564 C CA . VAL B 1 299 ? -21.047 -7.988 19.141 1 36.44 299 VAL B CA 1
ATOM 6565 C C . VAL B 1 299 ? -19.766 -7.695 19.906 1 36.44 299 VAL B C 1
ATOM 6567 O O . VAL B 1 299 ? -19.203 -6.605 19.812 1 36.44 299 VAL B O 1
ATOM 6570 N N . SER B 1 300 ? -19.703 -8.164 21.109 1 32.94 300 SER B N 1
ATOM 6571 C CA . SER B 1 300 ? -18.453 -8.352 21.859 1 32.94 300 SER B CA 1
ATOM 6572 C C . SER B 1 300 ? -17.266 -8.508 20.922 1 32.94 300 SER B C 1
ATOM 6574 O O . SER B 1 300 ? -17.078 -9.57 20.328 1 32.94 300 SER B O 1
ATOM 6576 N N . TYR B 1 301 ? -17.109 -7.723 20.203 1 34.91 301 TYR B N 1
ATOM 6577 C CA . TYR B 1 301 ? -16.047 -7.941 19.219 1 34.91 301 TYR B CA 1
ATOM 6578 C C . TYR B 1 301 ? -14.719 -8.203 19.922 1 34.91 301 TYR B C 1
ATOM 6580 O O . TYR B 1 301 ? -14.109 -7.293 20.469 1 34.91 301 TYR B O 1
ATOM 6588 N N . LYS B 1 302 ? -14.555 -9.156 20.641 1 35.62 302 LYS B N 1
ATOM 6589 C CA . LYS B 1 302 ? -13.219 -9.562 21.062 1 35.62 302 LYS B CA 1
ATOM 6590 C C . LYS B 1 302 ? -12.172 -9.133 20.031 1 35.62 302 LYS B C 1
ATOM 6592 O O . LYS B 1 302 ? -10.969 -9.133 20.328 1 35.62 302 LYS B O 1
ATOM 6597 N N . SER B 1 303 ? -12.523 -9.016 18.703 1 38.22 303 SER B N 1
ATOM 6598 C CA . SER B 1 303 ? -11.562 -8.609 17.688 1 38.22 303 SER B CA 1
ATOM 6599 C C . SER B 1 303 ? -11.836 -7.188 17.203 1 38.22 303 SER B C 1
ATOM 6601 O O . SER B 1 303 ? -13 -6.789 17.047 1 38.22 303 SER B O 1
ATOM 6603 N N . ALA B 1 304 ? -11.133 -6.129 17.578 1 40.62 304 ALA B N 1
ATOM 6604 C CA . ALA B 1 304 ? -11.156 -4.703 17.25 1 40.62 304 ALA B CA 1
ATOM 6605 C C . ALA B 1 304 ? -11.883 -4.457 15.93 1 40.62 304 ALA B C 1
ATOM 6607 O O . ALA B 1 304 ? -11.664 -5.168 14.945 1 40.62 304 ALA B O 1
ATOM 6608 N N . PRO B 1 305 ? -13.078 -3.844 16.109 1 47.28 305 PRO B N 1
ATOM 6609 C CA . PRO B 1 305 ? -13.836 -3.527 14.898 1 47.28 305 PRO B CA 1
ATOM 6610 C C . PRO B 1 305 ? -12.969 -2.941 13.789 1 47.28 305 PRO B C 1
ATOM 6612 O O . PRO B 1 305 ? -12.023 -2.203 14.07 1 47.28 305 PRO B O 1
ATOM 6615 N N . PRO B 1 306 ? -13.039 -3.41 12.609 1 55.03 306 PRO B N 1
ATOM 6616 C CA . PRO B 1 306 ? -12.164 -2.965 11.516 1 55.03 306 PRO B CA 1
ATOM 6617 C C . PRO B 1 306 ? -12.32 -1.478 11.211 1 55.03 306 PRO B C 1
ATOM 6619 O O . PRO B 1 306 ? -13.445 -0.972 11.141 1 55.03 306 PRO B O 1
ATOM 6622 N N . VAL B 1 307 ? -11.367 -0.565 11.422 1 61.31 307 VAL B N 1
ATOM 6623 C CA . VAL B 1 307 ? -11.289 0.839 11.031 1 61.31 307 VAL B CA 1
ATOM 6624 C C . VAL B 1 307 ? -11.469 0.968 9.523 1 61.31 307 VAL B C 1
ATOM 6626 O O . VAL B 1 307 ? -10.977 0.136 8.758 1 61.31 307 VAL B O 1
ATOM 6629 N N . ARG B 1 308 ? -12.43 1.886 9.25 1 76.62 308 ARG B N 1
ATOM 6630 C CA . ARG B 1 308 ? -12.664 2.184 7.84 1 76.62 308 ARG B CA 1
ATOM 6631 C C . ARG B 1 308 ? -12.07 3.533 7.457 1 76.62 308 ARG B C 1
ATOM 6633 O O . ARG B 1 308 ? -12.016 4.449 8.281 1 76.62 308 ARG B O 1
ATOM 6640 N N . LEU B 1 309 ? -11.555 3.539 6.297 1 85.62 309 LEU B N 1
ATOM 6641 C CA . LEU B 1 309 ? -11.023 4.781 5.742 1 85.62 309 LEU B CA 1
ATOM 6642 C C . LEU B 1 309 ? -12.031 5.434 4.809 1 85.62 309 LEU B C 1
ATOM 6644 O O . LEU B 1 309 ? -12.445 4.836 3.811 1 85.62 309 LEU B O 1
ATOM 6648 N N . LEU B 1 310 ? -12.5 6.59 5.223 1 90.75 310 LEU B N 1
ATOM 6649 C CA . LEU B 1 310 ? -13.461 7.316 4.402 1 90.75 310 LEU B CA 1
ATOM 6650 C C . LEU B 1 310 ? -12.766 8.375 3.549 1 90.75 310 LEU B C 1
ATOM 6652 O O . LEU B 1 310 ? -11.945 9.141 4.059 1 90.75 310 LEU B O 1
ATOM 6656 N N . ASN B 1 311 ? -12.992 8.344 2.332 1 93.44 311 ASN B N 1
ATOM 6657 C CA . ASN B 1 311 ? -12.484 9.328 1.387 1 93.44 311 ASN B CA 1
ATOM 6658 C C . ASN B 1 311 ? -13.359 9.422 0.144 1 93.44 311 ASN B C 1
ATOM 6660 O O . ASN B 1 311 ? -14.461 8.867 0.111 1 93.44 311 ASN B O 1
ATOM 6664 N N . TYR B 1 312 ? -12.938 10.133 -0.833 1 92.25 312 TYR B N 1
ATOM 6665 C CA . TYR B 1 312 ? -13.773 10.383 -1.999 1 92.25 312 TYR B CA 1
ATOM 6666 C C . TYR B 1 312 ? -13.922 9.117 -2.848 1 92.25 312 TYR B C 1
ATOM 6668 O O . TYR B 1 312 ? -14.836 9.016 -3.662 1 92.25 312 TYR B O 1
ATOM 6676 N N . LEU B 1 313 ? -13.039 8.172 -2.656 1 89.19 313 LEU B N 1
ATOM 6677 C CA . LEU B 1 313 ? -13.109 6.926 -3.416 1 89.19 313 LEU B CA 1
ATOM 6678 C C . LEU B 1 313 ? -13.945 5.887 -2.682 1 89.19 313 LEU B C 1
ATOM 6680 O O . LEU B 1 313 ? -14.766 5.195 -3.295 1 89.19 313 LEU B O 1
ATOM 6684 N N . THR B 1 314 ? -13.773 5.777 -1.382 1 87.12 314 THR B N 1
ATOM 6685 C CA . THR B 1 314 ? -14.406 4.715 -0.603 1 87.12 314 THR B CA 1
ATOM 6686 C C . THR B 1 314 ? -15.797 5.145 -0.134 1 87.12 314 THR B C 1
ATOM 6688 O O . THR B 1 314 ? -16.672 4.305 0.072 1 87.12 314 THR B O 1
ATOM 6691 N N . ALA B 1 315 ? -15.953 6.395 0.119 1 89.19 315 ALA B N 1
ATOM 6692 C CA . ALA B 1 315 ? -17.234 6.93 0.586 1 89.19 315 ALA B CA 1
ATOM 6693 C C . ALA B 1 315 ? -17.5 8.297 -0.027 1 89.19 315 ALA B C 1
ATOM 6695 O O . ALA B 1 315 ? -17.625 9.297 0.69 1 89.19 315 ALA B O 1
ATOM 6696 N N . PRO B 1 316 ? -17.75 8.312 -1.332 1 89.44 316 PRO B N 1
ATOM 6697 C CA . PRO B 1 316 ? -17.891 9.586 -2.037 1 89.44 316 PRO B CA 1
ATOM 6698 C C . PRO B 1 316 ? -19.125 10.375 -1.594 1 89.44 316 PRO B C 1
ATOM 6700 O O . PRO B 1 316 ? -19.109 11.609 -1.605 1 89.44 316 PRO B O 1
ATOM 6703 N N . SER B 1 317 ? -20.219 9.711 -1.138 1 90.19 317 SER B N 1
ATOM 6704 C CA . SER B 1 317 ? -21.484 10.383 -0.886 1 90.19 317 SER B CA 1
ATOM 6705 C C . SER B 1 317 ? -21.641 10.758 0.586 1 90.19 317 SER B C 1
ATOM 6707 O O . SER B 1 317 ? -22.609 11.406 0.974 1 90.19 317 SER B O 1
ATOM 6709 N N . VAL B 1 318 ? -20.672 10.391 1.387 1 92.38 318 VAL B N 1
ATOM 6710 C CA . VAL B 1 318 ? -20.766 10.656 2.818 1 92.38 318 VAL B CA 1
ATOM 6711 C C . VAL B 1 318 ? -20.453 12.125 3.092 1 92.38 318 VAL B C 1
ATOM 6713 O O . VAL B 1 318 ? -19.562 12.703 2.475 1 92.38 318 VAL B O 1
ATOM 6716 N N . LEU B 1 319 ? -21.234 12.648 4.008 1 94.75 319 LEU B N 1
ATOM 6717 C CA . LEU B 1 319 ? -21.016 14.031 4.418 1 94.75 319 LEU B CA 1
ATOM 6718 C C . LEU B 1 319 ? -19.797 14.141 5.328 1 94.75 319 LEU B C 1
ATOM 6720 O O . LEU B 1 319 ? -19.672 13.398 6.305 1 94.75 319 LEU B O 1
ATOM 6724 N N . VAL B 1 320 ? -18.953 15.094 5.012 1 95.56 320 VAL B N 1
ATOM 6725 C CA . VAL B 1 320 ? -17.688 15.25 5.711 1 95.56 320 VAL B CA 1
ATOM 6726 C C . VAL B 1 320 ? -17.938 15.57 7.18 1 95.56 320 VAL B C 1
ATOM 6728 O O . VAL B 1 320 ? -17.281 15.016 8.062 1 95.56 320 VAL B O 1
ATOM 6731 N N . HIS B 1 321 ? -18.922 16.5 7.473 1 91.75 321 HIS B N 1
ATOM 6732 C CA . HIS B 1 321 ? -19.156 16.891 8.859 1 91.75 321 HIS B CA 1
ATOM 6733 C C . HIS B 1 321 ? -19.594 15.703 9.703 1 91.75 321 HIS B C 1
ATOM 6735 O O . HIS B 1 321 ? -19.219 15.602 10.875 1 91.75 321 HIS B O 1
ATOM 6741 N N . SER B 1 322 ? -20.391 14.805 9.133 1 90.62 322 SER B N 1
ATOM 6742 C CA . SER B 1 322 ? -20.828 13.625 9.867 1 90.62 322 SER B CA 1
ATOM 6743 C C . SER B 1 322 ? -19.672 12.672 10.141 1 90.62 322 SER B C 1
ATOM 6745 O O . SER B 1 322 ? -19.609 12.055 11.203 1 90.62 322 SER B O 1
ATOM 6747 N N . ALA B 1 323 ? -18.797 12.547 9.164 1 91 323 ALA B N 1
ATOM 6748 C CA . ALA B 1 323 ? -17.641 11.672 9.336 1 91 323 ALA B CA 1
ATOM 6749 C C . ALA B 1 323 ? -16.719 12.188 10.445 1 91 323 ALA B C 1
ATOM 6751 O O . ALA B 1 323 ? -16.203 11.406 11.242 1 91 323 ALA B O 1
ATOM 6752 N N . VAL B 1 324 ? -16.5 13.469 10.461 1 89.06 324 VAL B N 1
ATOM 6753 C CA . VAL B 1 324 ? -15.672 14.07 11.492 1 89.06 324 VAL B CA 1
ATOM 6754 C C . VAL B 1 324 ? -16.297 13.844 12.867 1 89.06 324 VAL B C 1
ATOM 6756 O O . VAL B 1 324 ? -15.609 13.461 13.812 1 89.06 324 VAL B O 1
ATOM 6759 N N . ALA B 1 325 ? -17.578 14.07 12.922 1 84.62 325 ALA B N 1
ATOM 6760 C CA . ALA B 1 325 ? -18.297 13.891 14.188 1 84.62 325 ALA B CA 1
ATOM 6761 C C . ALA B 1 325 ? -18.219 12.438 14.656 1 84.62 325 ALA B C 1
ATOM 6763 O O . ALA B 1 325 ? -18 12.172 15.836 1 84.62 325 ALA B O 1
ATOM 6764 N N . ALA B 1 326 ? -18.422 11.578 13.711 1 83.62 326 ALA B N 1
ATOM 6765 C CA . ALA B 1 326 ? -18.375 10.156 14.047 1 83.62 326 ALA B CA 1
ATOM 6766 C C . ALA B 1 326 ? -16.984 9.742 14.508 1 83.62 326 ALA B C 1
ATOM 6768 O O . ALA B 1 326 ? -16.844 8.922 15.414 1 83.62 326 ALA B O 1
ATOM 6769 N N . SER B 1 327 ? -15.977 10.219 13.867 1 81.44 327 SER B N 1
ATOM 6770 C CA . SER B 1 327 ? -14.594 9.914 14.234 1 81.44 327 SER B CA 1
ATOM 6771 C C . SER B 1 327 ? -14.258 10.484 15.609 1 81.44 327 SER B C 1
ATOM 6773 O O . SER B 1 327 ? -13.578 9.828 16.406 1 81.44 327 SER B O 1
ATOM 6775 N N . PHE B 1 328 ? -14.703 11.602 15.836 1 75 328 PHE B N 1
ATOM 6776 C CA . PHE B 1 328 ? -14.461 12.266 17.109 1 75 328 PHE B CA 1
ATOM 6777 C C . PHE B 1 328 ? -15.172 11.531 18.25 1 75 328 PHE B C 1
ATOM 6779 O O . PHE B 1 328 ? -14.648 11.438 19.359 1 75 328 PHE B O 1
ATOM 6786 N N . ALA B 1 329 ? -16.328 11.055 17.969 1 69.94 329 ALA B N 1
ATOM 6787 C CA . ALA B 1 329 ? -17.188 10.422 18.984 1 69.94 329 ALA B CA 1
ATOM 6788 C C . ALA B 1 329 ? -16.719 9 19.266 1 69.94 329 ALA B C 1
ATOM 6790 O O . ALA B 1 329 ? -17.234 8.352 20.188 1 69.94 329 ALA B O 1
ATOM 6791 N N . SER B 1 330 ? -15.844 8.477 18.516 1 62.5 330 SER B N 1
ATOM 6792 C CA . SER B 1 330 ? -15.414 7.098 18.703 1 62.5 330 SER B CA 1
ATOM 6793 C C . SER B 1 330 ? -14.602 6.941 19.984 1 62.5 330 SER B C 1
ATOM 6795 O O . SER B 1 330 ? -14.336 5.824 20.438 1 62.5 330 SER B O 1
ATOM 6797 N N . MET B 1 331 ? -14.297 7.973 20.656 1 55.22 331 MET B N 1
ATOM 6798 C CA . MET B 1 331 ? -13.633 7.852 21.953 1 55.22 331 MET B CA 1
ATOM 6799 C C . MET B 1 331 ? -14.602 7.363 23.016 1 55.22 331 MET B C 1
ATOM 6801 O O . MET B 1 331 ? -15.633 7.992 23.266 1 55.22 331 MET B O 1
ATOM 6805 N N . PRO B 1 332 ? -14.406 6.09 23.406 1 52.19 332 PRO B N 1
ATOM 6806 C CA . PRO B 1 332 ? -15.375 5.492 24.344 1 52.19 332 PRO B CA 1
ATOM 6807 C C . PRO B 1 332 ? -15.664 6.383 25.547 1 52.19 332 PRO B C 1
ATOM 6809 O O . PRO B 1 332 ? -14.773 7.098 26.016 1 52.19 332 PRO B O 1
ATOM 6812 N N . HIS B 1 333 ? -16.812 6.426 25.938 1 52.12 333 HIS B N 1
ATOM 6813 C CA . HIS B 1 333 ? -17.375 6.949 27.172 1 52.12 333 HIS B CA 1
ATOM 6814 C C . HIS B 1 333 ? -17.359 8.477 27.188 1 52.12 333 HIS B C 1
ATOM 6816 O O . HIS B 1 333 ? -17.906 9.102 28.109 1 52.12 333 HIS B O 1
ATOM 6822 N N . LEU B 1 334 ? -16.719 9.023 26.109 1 57.91 334 LEU B N 1
ATOM 6823 C CA . LEU B 1 334 ? -16.641 10.477 26.188 1 57.91 334 LEU B CA 1
ATOM 6824 C C . LEU B 1 334 ? -17.766 11.109 25.359 1 57.91 334 LEU B C 1
ATOM 6826 O O . LEU B 1 334 ? -18.281 12.164 25.734 1 57.91 334 LEU B O 1
ATOM 6830 N N . PHE B 1 335 ? -18.109 10.469 24.281 1 60.81 335 PHE B N 1
ATOM 6831 C CA . PHE B 1 335 ? -19.062 11.102 23.375 1 60.81 335 PHE B CA 1
ATOM 6832 C C . PHE B 1 335 ? -20.156 10.125 22.984 1 60.81 335 PHE B C 1
ATOM 6834 O O . PHE B 1 335 ? -19.953 8.906 23.031 1 60.81 335 PHE B O 1
ATOM 6841 N N . GLU B 1 336 ? -21.344 10.805 22.906 1 63.53 336 GLU B N 1
ATOM 6842 C CA . GLU B 1 336 ? -22.391 10.023 22.266 1 63.53 336 GLU B CA 1
ATOM 6843 C C . GLU B 1 336 ? -22.031 9.688 20.812 1 63.53 336 GLU B C 1
ATOM 6845 O O . GLU B 1 336 ? -21.406 10.5 20.125 1 63.53 336 GLU B O 1
ATOM 6850 N N . ARG B 1 337 ? -22.391 8.711 20.438 1 70.44 337 ARG B N 1
ATOM 6851 C CA . ARG B 1 337 ? -22.094 8.281 19.062 1 70.44 337 ARG B CA 1
ATOM 6852 C C . ARG B 1 337 ? -22.906 9.094 18.047 1 70.44 337 ARG B C 1
ATOM 6854 O O . ARG B 1 337 ? -24.047 9.469 18.312 1 70.44 337 ARG B O 1
ATOM 6861 N N . TYR B 1 338 ? -22.297 9.438 17.016 1 77.12 338 TYR B N 1
ATOM 6862 C CA . TYR B 1 338 ? -22.922 10.164 15.922 1 77.12 338 TYR B CA 1
ATOM 6863 C C . TYR B 1 338 ? -22.969 9.32 14.656 1 77.12 338 TYR B C 1
ATOM 6865 O O . TYR B 1 338 ? -21.969 8.672 14.305 1 77.12 338 TYR B O 1
ATOM 6873 N N . PRO B 1 339 ? -24.047 9.234 14.023 1 81.06 339 PRO B N 1
ATOM 6874 C CA . PRO B 1 339 ? -24.188 8.406 12.828 1 81.06 339 PRO B CA 1
ATOM 6875 C C . PRO B 1 339 ? -23.531 9.031 11.602 1 81.06 339 PRO B C 1
ATOM 6877 O O . PRO B 1 339 ? -23.406 10.258 11.523 1 81.06 339 PRO B O 1
ATOM 6880 N N . LEU B 1 340 ? -23.156 8.242 10.727 1 87.38 340 LEU B N 1
ATOM 6881 C CA . LEU B 1 340 ? -22.672 8.703 9.43 1 87.38 340 LEU B CA 1
ATOM 6882 C C . LEU B 1 340 ? -23.844 9.055 8.516 1 87.38 340 LEU B C 1
ATOM 6884 O O . LEU B 1 340 ? -24.812 8.312 8.43 1 87.38 340 LEU B O 1
ATOM 6888 N N . LEU B 1 341 ? -23.719 10.203 7.941 1 90.5 341 LEU B N 1
ATOM 6889 C CA . LEU B 1 341 ? -24.75 10.664 7.016 1 90.5 341 LEU B CA 1
ATOM 6890 C C . LEU B 1 341 ? -24.203 10.75 5.594 1 90.5 341 LEU B C 1
ATOM 6892 O O . LEU B 1 341 ? -23.016 11 5.395 1 90.5 341 LEU B O 1
ATOM 6896 N N . ALA B 1 342 ? -25.062 10.406 4.637 1 90.38 342 ALA B N 1
ATOM 6897 C CA . ALA B 1 342 ? -24.688 10.477 3.225 1 90.38 342 ALA B CA 1
ATOM 6898 C C . ALA B 1 342 ? -25.812 11.109 2.396 1 90.38 342 ALA B C 1
ATOM 6900 O O . ALA B 1 342 ? -26.953 11.203 2.852 1 90.38 342 ALA B O 1
ATOM 6901 N N . LYS B 1 343 ? -25.406 11.688 1.296 1 89.69 343 LYS B N 1
ATOM 6902 C CA . LYS B 1 343 ? -26.391 12.188 0.33 1 89.69 343 LYS B CA 1
ATOM 6903 C C . LYS B 1 343 ? -26.812 11.086 -0.638 1 89.69 343 LYS B C 1
ATOM 6905 O O . LYS B 1 343 ? -25.969 10.383 -1.201 1 89.69 343 LYS B O 1
ATOM 6910 N N . ASP B 1 344 ? -28.078 10.906 -0.748 1 82.12 344 ASP B N 1
ATOM 6911 C CA . ASP B 1 344 ? -28.562 9.922 -1.713 1 82.12 344 ASP B CA 1
ATOM 6912 C C . ASP B 1 344 ? -28.578 10.5 -3.125 1 82.12 344 ASP B C 1
ATOM 6914 O O . ASP B 1 344 ? -28.109 11.617 -3.348 1 82.12 344 ASP B O 1
ATOM 6918 N N . LEU B 1 345 ? -29.016 9.789 -4.094 1 77.56 345 LEU B N 1
ATOM 6919 C CA . LEU B 1 345 ? -29.016 10.195 -5.492 1 77.56 345 LEU B CA 1
ATOM 6920 C C . LEU B 1 345 ? -29.906 11.414 -5.707 1 77.56 345 LEU B C 1
ATOM 6922 O O . LEU B 1 345 ? -29.672 12.203 -6.629 1 77.56 345 LEU B O 1
ATOM 6926 N N . ASN B 1 346 ? -30.891 11.555 -4.801 1 79.31 346 ASN B N 1
ATOM 6927 C CA . ASN B 1 346 ? -31.781 12.695 -4.902 1 79.31 346 ASN B CA 1
ATOM 6928 C C . ASN B 1 346 ? -31.281 13.891 -4.098 1 79.31 346 ASN B C 1
ATOM 6930 O O . ASN B 1 346 ? -31.938 14.93 -4.043 1 79.31 346 ASN B O 1
ATOM 6934 N N . GLY B 1 347 ? -30.141 13.719 -3.465 1 82.44 347 GLY B N 1
ATOM 6935 C CA . GLY B 1 347 ? -29.547 14.812 -2.707 1 82.44 347 GLY B CA 1
ATOM 6936 C C . GLY B 1 347 ? -30.031 14.875 -1.271 1 82.44 347 GLY B C 1
ATOM 6937 O O . GLY B 1 347 ? -29.688 15.797 -0.532 1 82.44 347 GLY B O 1
ATOM 6938 N N . CYS B 1 348 ? -30.828 13.867 -0.917 1 86.81 348 CYS B N 1
ATOM 6939 C CA . CYS B 1 348 ? -31.344 13.836 0.445 1 86.81 348 CYS B CA 1
ATOM 6940 C C . CYS B 1 348 ? -30.344 13.203 1.398 1 86.81 348 CYS B C 1
ATOM 6942 O O . CYS B 1 348 ? -29.641 12.258 1.028 1 86.81 348 CYS B O 1
ATOM 6944 N N . VAL B 1 349 ? -30.344 13.75 2.643 1 89.69 349 VAL B N 1
ATOM 6945 C CA . VAL B 1 349 ? -29.406 13.258 3.654 1 89.69 349 VAL B CA 1
ATOM 6946 C C . VAL B 1 349 ? -30 12.016 4.328 1 89.69 349 VAL B C 1
ATOM 6948 O O . VAL B 1 349 ? -31.109 12.055 4.844 1 89.69 349 VAL B O 1
ATOM 6951 N N . VAL B 1 350 ? -29.281 10.93 4.219 1 87.12 350 VAL B N 1
ATOM 6952 C CA . VAL B 1 350 ? -29.719 9.672 4.809 1 87.12 350 VAL B CA 1
ATOM 6953 C C . VAL B 1 350 ? -28.609 9.078 5.66 1 87.12 350 VAL B C 1
ATOM 6955 O O . VAL B 1 350 ? -27.422 9.352 5.422 1 87.12 350 VAL B O 1
ATOM 6958 N N . PRO B 1 351 ? -29.047 8.32 6.656 1 85.06 351 PRO B N 1
ATOM 6959 C CA . PRO B 1 351 ? -28.016 7.613 7.406 1 85.06 351 PRO B CA 1
ATOM 6960 C C . PRO B 1 351 ? -27.234 6.609 6.547 1 85.06 351 PRO B C 1
ATOM 6962 O O . PRO B 1 351 ? -27.828 5.988 5.652 1 85.06 351 PRO B O 1
ATOM 6965 N N . TYR B 1 352 ? -26 6.598 6.777 1 81.12 352 TYR B N 1
ATOM 6966 C CA . TYR B 1 352 ? -25.125 5.742 5.988 1 81.12 352 TYR B CA 1
ATOM 6967 C C . TYR B 1 352 ? -24.422 4.719 6.871 1 81.12 352 TYR B C 1
ATOM 6969 O O . TYR B 1 352 ? -23.828 5.074 7.898 1 81.12 352 TYR B O 1
ATOM 6977 N N . ASP B 1 353 ? -24.656 3.449 6.547 1 71.31 353 ASP B N 1
ATOM 6978 C CA . ASP B 1 353 ? -23.891 2.377 7.188 1 71.31 353 ASP B CA 1
ATOM 6979 C C . ASP B 1 353 ? -22.922 1.731 6.207 1 71.31 353 ASP B C 1
ATOM 6981 O O . ASP B 1 353 ? -23.344 1.099 5.234 1 71.31 353 ASP B O 1
ATOM 6985 N N . PRO B 1 354 ? -21.703 2.012 6.418 1 65.75 354 PRO B N 1
ATOM 6986 C CA . PRO B 1 354 ? -20.734 1.428 5.48 1 65.75 354 PRO B CA 1
ATOM 6987 C C . PRO B 1 354 ? -20.766 -0.099 5.484 1 65.75 354 PRO B C 1
ATOM 6989 O O . PRO B 1 354 ? -20.859 -0.716 6.547 1 65.75 354 PRO B O 1
ATOM 6992 N N . PRO B 1 355 ? -21.031 -0.672 4.219 1 59.34 355 PRO B N 1
ATOM 6993 C CA . PRO B 1 355 ? -21.203 -2.123 4.098 1 59.34 355 PRO B CA 1
ATOM 6994 C C . PRO B 1 355 ? -19.938 -2.891 4.516 1 59.34 355 PRO B C 1
ATOM 6996 O O . PRO B 1 355 ? -19.812 -4.078 4.203 1 59.34 355 PRO B O 1
ATOM 6999 N N . VAL B 1 356 ? -18.906 -2.422 5.023 1 55.97 356 VAL B N 1
ATOM 7000 C CA . VAL B 1 356 ? -17.656 -3.162 5.195 1 55.97 356 VAL B CA 1
ATOM 7001 C C . VAL B 1 356 ? -17.641 -3.83 6.57 1 55.97 356 VAL B C 1
ATOM 7003 O O . VAL B 1 356 ? -18.031 -3.221 7.566 1 55.97 356 VAL B O 1
ATOM 7006 N N . MET B 1 357 ? -18.078 -5.195 6.539 1 44.81 357 MET B N 1
ATOM 7007 C CA . MET B 1 357 ? -17.828 -6.051 7.695 1 44.81 357 MET B CA 1
ATOM 7008 C C . MET B 1 357 ? -16.5 -6.785 7.559 1 44.81 357 MET B C 1
ATOM 7010 O O . MET B 1 357 ? -16.094 -7.148 6.453 1 44.81 357 MET B O 1
ATOM 7014 N N . GLY B 1 358 ? -15.422 -6.469 8.422 1 43.5 358 GLY B N 1
ATOM 7015 C CA . GLY B 1 358 ? -14.266 -7.324 8.625 1 43.5 358 GLY B CA 1
ATOM 7016 C C . GLY B 1 358 ? -13.008 -6.551 8.969 1 43.5 358 GLY B C 1
ATOM 7017 O O . GLY B 1 358 ? -12.938 -5.336 8.766 1 43.5 358 GLY B O 1
ATOM 7018 N N . CYS B 1 359 ? -12.406 -7.117 9.953 1 37.62 359 CYS B N 1
ATOM 7019 C CA . CYS B 1 359 ? -11.109 -6.758 10.516 1 37.62 359 CYS B CA 1
ATOM 7020 C C . CYS B 1 359 ? -10.07 -6.586 9.422 1 37.62 359 CYS B C 1
ATOM 7022 O O . CYS B 1 359 ? -9.492 -7.566 8.953 1 37.62 359 CYS B O 1
ATOM 7024 N N . VAL B 1 360 ? -10.242 -5.973 8.414 1 34.47 360 VAL B N 1
ATOM 7025 C CA . VAL B 1 360 ? -9.141 -5.801 7.469 1 34.47 360 VAL B CA 1
ATOM 7026 C C . VAL B 1 360 ? -7.953 -5.152 8.172 1 34.47 360 VAL B C 1
ATOM 7028 O O . VAL B 1 360 ? -8.109 -4.152 8.875 1 34.47 360 VAL B O 1
ATOM 7031 N N . GLY B 1 361 ? -6.719 -6.012 8.258 1 34.88 361 GLY B N 1
ATOM 7032 C CA . GLY B 1 361 ? -5.32 -5.883 8.648 1 34.88 361 GLY B CA 1
ATOM 7033 C C . GLY B 1 361 ? -5.129 -5.672 10.133 1 34.88 361 GLY B C 1
ATOM 7034 O O . GLY B 1 361 ? -4.973 -4.535 10.594 1 34.88 361 GLY B O 1
ATOM 7035 N N . ILE B 1 362 ? -5.691 -6.496 10.805 1 37.53 362 ILE B N 1
ATOM 7036 C CA . ILE B 1 362 ? -5.363 -6.422 12.227 1 37.53 362 ILE B CA 1
ATOM 7037 C C . ILE B 1 362 ? -3.85 -6.434 12.406 1 37.53 362 ILE B C 1
ATOM 7039 O O . ILE B 1 362 ? -3.172 -7.359 11.953 1 37.53 362 ILE B O 1
ATOM 7043 N N . ARG B 1 363 ? -3.312 -5.281 12.57 1 39.56 363 ARG B N 1
ATOM 7044 C CA . ARG B 1 363 ? -1.923 -5.324 13.016 1 39.56 363 ARG B CA 1
ATOM 7045 C C . ARG B 1 363 ? -1.741 -6.34 14.141 1 39.56 363 ARG B C 1
ATOM 7047 O O . ARG B 1 363 ? -2.707 -6.703 14.812 1 39.56 363 ARG B O 1
ATOM 7054 N N . SER B 1 364 ? -0.751 -7.168 14.062 1 35.5 364 SER B N 1
ATOM 7055 C CA . SER B 1 364 ? -0.469 -8.039 15.195 1 35.5 364 SER B CA 1
ATOM 7056 C C . SER B 1 364 ? -1.052 -7.473 16.484 1 35.5 364 SER B C 1
ATOM 7058 O O . SER B 1 364 ? -1.341 -8.219 17.422 1 35.5 364 SER B O 1
ATOM 7060 N N . ASP B 1 365 ? -1.206 -6.105 16.594 1 36.22 365 ASP B N 1
ATOM 7061 C CA . ASP B 1 365 ? -1.766 -5.465 17.781 1 36.22 365 ASP B CA 1
ATOM 7062 C C . ASP B 1 365 ? -3.275 -5.277 17.656 1 36.22 365 ASP B C 1
ATOM 7064 O O . ASP B 1 365 ? -3.928 -4.77 18.562 1 36.22 365 ASP B O 1
ATOM 7068 N N . GLY B 1 366 ? -4.109 -5.719 16.703 1 38.19 366 GLY B N 1
ATOM 7069 C CA . GLY B 1 366 ? -5.551 -5.676 16.516 1 38.19 366 GLY B CA 1
ATOM 7070 C C . GLY B 1 366 ? -6.004 -4.5 15.672 1 38.19 366 GLY B C 1
ATOM 7071 O O . GLY B 1 366 ? -7.195 -4.367 15.375 1 38.19 366 GLY B O 1
ATOM 7072 N N . LYS B 1 367 ? -5.25 -3.387 15.57 1 40.88 367 LYS B N 1
ATOM 7073 C CA . LYS B 1 367 ? -5.727 -2.123 15.008 1 40.88 367 LYS B CA 1
ATOM 7074 C C . LYS B 1 367 ? -5.59 -2.105 13.492 1 40.88 367 LYS B C 1
ATOM 7076 O O . LYS B 1 367 ? -4.668 -2.709 12.938 1 40.88 367 LYS B O 1
ATOM 7081 N N . VAL B 1 368 ? -6.699 -2.049 12.797 1 47.53 368 VAL B N 1
ATOM 7082 C CA . VAL B 1 368 ? -6.867 -1.885 11.359 1 47.53 368 VAL B CA 1
ATOM 7083 C C . VAL B 1 368 ? -5.906 -0.819 10.844 1 47.53 368 VAL B C 1
ATOM 7085 O O . VAL B 1 368 ? -5.871 0.299 11.359 1 47.53 368 VAL B O 1
ATOM 7088 N N . ASP B 1 369 ? -4.734 -1.033 10 1 61.75 369 ASP B N 1
ATOM 7089 C CA . ASP B 1 369 ? -3.674 -0.179 9.477 1 61.75 369 ASP B CA 1
ATOM 7090 C C . ASP B 1 369 ? -4.219 0.776 8.414 1 61.75 369 ASP B C 1
ATOM 7092 O O . ASP B 1 369 ? -4.145 0.49 7.215 1 61.75 369 ASP B O 1
ATOM 7096 N N . ALA B 1 370 ? -5.211 1.733 8.68 1 74.31 370 ALA B N 1
ATOM 7097 C CA . ALA B 1 370 ? -5.727 2.777 7.801 1 74.31 370 ALA B CA 1
ATOM 7098 C C . ALA B 1 370 ? -4.602 3.412 6.988 1 74.31 370 ALA B C 1
ATOM 7100 O O . ALA B 1 370 ? -4.797 3.777 5.824 1 74.31 370 ALA B O 1
ATOM 7101 N N . LEU B 1 371 ? -3.48 3.42 7.594 1 80.25 371 LEU B N 1
ATOM 7102 C CA . LEU B 1 371 ? -2.363 4.027 6.879 1 80.25 371 LEU B CA 1
ATOM 7103 C C . LEU B 1 371 ? -1.879 3.119 5.754 1 80.25 371 LEU B C 1
ATOM 7105 O O . LEU B 1 371 ? -1.462 3.6 4.695 1 80.25 371 LEU B O 1
ATOM 7109 N N . GLU B 1 372 ? -1.974 1.879 5.996 1 79.69 372 GLU B N 1
ATOM 7110 C CA . GLU B 1 372 ? -1.599 0.958 4.93 1 79.69 372 GLU B CA 1
ATOM 7111 C C . GLU B 1 372 ? -2.59 1.023 3.77 1 79.69 372 GLU B C 1
ATOM 7113 O O . GLU B 1 372 ? -2.197 0.927 2.605 1 79.69 372 GLU B O 1
ATOM 7118 N N . ARG B 1 373 ? -3.844 1.13 4.156 1 84.62 373 ARG B N 1
ATOM 7119 C CA . ARG B 1 373 ? -4.852 1.272 3.107 1 84.62 373 ARG B CA 1
ATOM 7120 C C . ARG B 1 373 ? -4.641 2.562 2.32 1 84.62 373 ARG B C 1
ATOM 7122 O O . ARG B 1 373 ? -4.859 2.598 1.107 1 84.62 373 ARG B O 1
ATOM 7129 N N . LEU B 1 374 ? -4.262 3.551 3.088 1 88.5 374 LEU B N 1
ATOM 7130 C CA . LEU B 1 374 ? -3.967 4.82 2.434 1 88.5 374 LEU B CA 1
ATOM 7131 C C . LEU B 1 374 ? -2.811 4.672 1.45 1 88.5 374 LEU B C 1
ATOM 7133 O O . LEU B 1 374 ? -2.869 5.191 0.334 1 88.5 374 LEU B O 1
ATOM 7137 N N . ARG B 1 375 ? -1.777 3.926 1.826 1 88.44 375 ARG B N 1
ATOM 7138 C CA . ARG B 1 375 ? -0.637 3.678 0.951 1 88.44 375 ARG B CA 1
ATOM 7139 C C . ARG B 1 375 ? -1.065 2.928 -0.306 1 88.44 375 ARG B C 1
ATOM 7141 O O . ARG B 1 375 ? -0.617 3.248 -1.409 1 88.44 375 ARG B O 1
ATOM 7148 N N . GLN B 1 376 ? -1.968 2.033 -0.096 1 87.06 376 GLN B N 1
ATOM 7149 C CA . GLN B 1 376 ? -2.416 1.188 -1.197 1 87.06 376 GLN B CA 1
ATOM 7150 C C . GLN B 1 376 ? -3.285 1.972 -2.176 1 87.06 376 GLN B C 1
ATOM 7152 O O . GLN B 1 376 ? -3.178 1.796 -3.391 1 87.06 376 GLN B O 1
ATOM 7157 N N . LEU B 1 377 ? -4.102 2.793 -1.628 1 89.25 377 LEU B N 1
ATOM 7158 C CA . LEU B 1 377 ? -5.074 3.48 -2.471 1 89.25 377 LEU B CA 1
ATOM 7159 C C . LEU B 1 377 ? -4.414 4.609 -3.256 1 89.25 377 LEU B C 1
ATOM 7161 O O . LEU B 1 377 ? -4.75 4.84 -4.418 1 89.25 377 LEU B O 1
ATOM 7165 N N . PHE B 1 378 ? -3.412 5.293 -2.615 1 92.62 378 PHE B N 1
ATOM 7166 C CA . PHE B 1 378 ? -2.938 6.531 -3.221 1 92.62 378 PHE B CA 1
ATOM 7167 C C . PHE B 1 378 ? -1.433 6.484 -3.449 1 92.62 378 PHE B C 1
ATOM 7169 O O . PHE B 1 378 ? -0.797 7.516 -3.666 1 92.62 378 PHE B O 1
ATOM 7176 N N . HIS B 1 379 ? -0.791 5.383 -3.41 1 90.44 379 HIS B N 1
ATOM 7177 C CA . HIS B 1 379 ? 0.634 5.207 -3.666 1 90.44 379 HIS B CA 1
ATOM 7178 C C . HIS B 1 379 ? 1.471 6.109 -2.768 1 90.44 379 HIS B C 1
ATOM 7180 O O . HIS B 1 379 ? 2.371 6.805 -3.246 1 90.44 379 HIS B O 1
ATOM 7186 N N . ILE B 1 380 ? 1.08 6.141 -1.528 1 91.25 380 ILE B N 1
ATOM 7187 C CA . ILE B 1 380 ? 1.79 6.988 -0.577 1 91.25 380 ILE B CA 1
ATOM 7188 C C . ILE B 1 380 ? 3.066 6.289 -0.115 1 91.25 380 ILE B C 1
ATOM 7190 O O . ILE B 1 380 ? 3.025 5.141 0.329 1 91.25 380 ILE B O 1
ATOM 7194 N N . LYS B 1 381 ? 4.184 6.988 -0.219 1 87.88 381 LYS B N 1
ATOM 7195 C CA . LYS B 1 381 ? 5.461 6.418 0.203 1 87.88 381 LYS B CA 1
ATOM 7196 C C . LYS B 1 381 ? 6.023 7.164 1.409 1 87.88 381 LYS B C 1
ATOM 7198 O O . LYS B 1 381 ? 6.898 6.652 2.107 1 87.88 381 LYS B O 1
ATOM 7203 N N . CYS B 1 382 ? 5.547 8.375 1.564 1 89.44 382 CYS B N 1
ATOM 7204 C CA . CYS B 1 382 ? 6.066 9.18 2.66 1 89.44 382 CYS B CA 1
ATOM 7205 C C . CYS B 1 382 ? 4.934 9.766 3.496 1 89.44 382 CYS B C 1
ATOM 7207 O O . CYS B 1 382 ? 3.941 10.25 2.951 1 89.44 382 CYS B O 1
ATOM 7209 N N . PHE B 1 383 ? 5.156 9.633 4.844 1 90.69 383 PHE B N 1
ATOM 7210 C CA . PHE B 1 383 ? 4.195 10.219 5.773 1 90.69 383 PHE B CA 1
ATOM 7211 C C . PHE B 1 383 ? 4.852 11.312 6.613 1 90.69 383 PHE B C 1
ATOM 7213 O O . PHE B 1 383 ? 5.949 11.117 7.141 1 90.69 383 PHE B O 1
ATOM 7220 N N . ILE B 1 384 ? 4.254 12.453 6.582 1 92.62 384 ILE B N 1
ATOM 7221 C CA . ILE B 1 384 ? 4.566 13.477 7.578 1 92.62 384 ILE B CA 1
ATOM 7222 C C . ILE B 1 384 ? 3.562 13.398 8.727 1 92.62 384 ILE B C 1
ATOM 7224 O O . ILE B 1 384 ? 2.385 13.719 8.547 1 92.62 384 ILE B O 1
ATOM 7228 N N . VAL B 1 385 ? 4.016 12.969 9.883 1 89 385 VAL B N 1
ATOM 7229 C CA . VAL B 1 385 ? 3.094 12.695 10.977 1 89 385 VAL B CA 1
ATOM 7230 C C . VAL B 1 385 ? 3.238 13.766 12.055 1 89 385 VAL B C 1
ATOM 7232 O O . VAL B 1 385 ? 4.324 13.953 12.609 1 89 385 VAL B O 1
ATOM 7235 N N . SER B 1 386 ? 2.18 14.5 12.219 1 88.19 386 SER B N 1
ATOM 7236 C CA . SER B 1 386 ? 2.088 15.375 13.383 1 88.19 386 SER B CA 1
ATOM 7237 C C . SER B 1 386 ? 1.528 14.633 14.586 1 88.19 386 SER B C 1
ATOM 7239 O O . SER B 1 386 ? 0.344 14.297 14.625 1 88.19 386 SER B O 1
ATOM 7241 N N . GLU B 1 387 ? 2.377 14.367 15.484 1 78.5 387 GLU B N 1
ATOM 7242 C CA . GLU B 1 387 ? 1.996 13.562 16.641 1 78.5 387 GLU B CA 1
ATOM 7243 C C . GLU B 1 387 ? 1.745 14.445 17.859 1 78.5 387 GLU B C 1
ATOM 7245 O O . GLU B 1 387 ? 2.656 15.117 18.344 1 78.5 387 GLU B O 1
ATOM 7250 N N . CYS B 1 388 ? 0.521 14.516 18.25 1 69.88 388 CYS B N 1
ATOM 7251 C CA . CYS B 1 388 ? 0.177 15.227 19.469 1 69.88 388 CYS B CA 1
ATOM 7252 C C . CYS B 1 388 ? -0.381 14.273 20.516 1 69.88 388 CYS B C 1
ATOM 7254 O O . CYS B 1 388 ? -1.438 14.531 21.094 1 69.88 388 CYS B O 1
ATOM 7256 N N . SER B 1 389 ? 0.18 12.992 20.594 1 58.72 389 SER B N 1
ATOM 7257 C CA . SER B 1 389 ? -0.343 12.023 21.547 1 58.72 389 SER B CA 1
ATOM 7258 C C . SER B 1 389 ? 0.308 12.188 22.906 1 58.72 389 SER B C 1
ATOM 7260 O O . SER B 1 389 ? 1.498 12.492 23 1 58.72 389 SER B O 1
ATOM 7262 N N . PHE B 1 390 ? -0.497 12.18 23.953 1 54.16 390 PHE B N 1
ATOM 7263 C CA . PHE B 1 390 ? -0.059 12.289 25.344 1 54.16 390 PHE B CA 1
ATOM 7264 C C . PHE B 1 390 ? 0.916 11.172 25.688 1 54.16 390 PHE B C 1
ATOM 7266 O O . PHE B 1 390 ? 1.853 11.375 26.469 1 54.16 390 PHE B O 1
ATOM 7273 N N . SER B 1 391 ? 0.527 10.07 25.109 1 47.06 391 SER B N 1
ATOM 7274 C CA . SER B 1 391 ? 1.248 8.891 25.594 1 47.06 391 SER B CA 1
ATOM 7275 C C . SER B 1 391 ? 2.697 8.898 25.109 1 47.06 391 SER B C 1
ATOM 7277 O O . SER B 1 391 ? 3.562 8.281 25.734 1 47.06 391 SER B O 1
ATOM 7279 N N . GLN B 1 392 ? 2.9 9.609 24.078 1 48.16 392 GLN B N 1
ATOM 7280 C CA . GLN B 1 392 ? 4.25 9.5 23.516 1 48.16 392 GLN B CA 1
ATOM 7281 C C . GLN B 1 392 ? 5.133 10.648 24 1 48.16 392 GLN B C 1
ATOM 7283 O O . GLN B 1 392 ? 6.344 10.641 23.766 1 48.16 392 GLN B O 1
ATOM 7288 N N . LEU B 1 393 ? 4.578 11.617 24.656 1 48.03 393 LEU B N 1
ATOM 7289 C CA . LEU B 1 393 ? 5.25 12.828 25.109 1 48.03 393 LEU B CA 1
ATOM 7290 C C . LEU B 1 393 ? 6.473 12.492 25.953 1 48.03 393 LEU B C 1
ATOM 7292 O O . LEU B 1 393 ? 7.535 13.102 25.781 1 48.03 393 LEU B O 1
ATOM 7296 N N . PRO B 1 394 ? 6.23 11.555 26.75 1 43.78 394 PRO B N 1
ATOM 7297 C CA . PRO B 1 394 ? 7.445 11.344 27.531 1 43.78 394 PRO B CA 1
ATOM 7298 C C . PRO B 1 394 ? 8.594 10.773 26.703 1 43.78 394 PRO B C 1
ATOM 7300 O O . PRO B 1 394 ? 9.766 11.039 27 1 43.78 394 PRO B O 1
ATOM 7303 N N . PHE B 1 395 ? 8.188 10.109 25.641 1 44.66 395 PHE B N 1
ATOM 7304 C CA . PHE B 1 395 ? 9.203 9.414 24.859 1 44.66 395 PHE B CA 1
ATOM 7305 C C . PHE B 1 395 ? 9.836 10.359 23.844 1 44.66 395 PHE B C 1
ATOM 7307 O O . PHE B 1 395 ? 11.008 10.195 23.484 1 44.66 395 PHE B O 1
ATOM 7314 N N . LEU B 1 396 ? 9.055 11.211 23.375 1 43.53 396 LEU B N 1
ATOM 7315 C CA . LEU B 1 396 ? 9.508 12.133 22.344 1 43.53 396 LEU B CA 1
ATOM 7316 C C . LEU B 1 396 ? 10.602 13.055 22.875 1 43.53 396 LEU B C 1
ATOM 7318 O O . LEU B 1 396 ? 11.523 13.422 22.156 1 43.53 396 LEU B O 1
ATOM 7322 N N . ARG B 1 397 ? 10.453 13.453 24.125 1 40.97 397 ARG B N 1
ATOM 7323 C CA . ARG B 1 397 ? 11.516 14.281 24.688 1 40.97 397 ARG B CA 1
ATOM 7324 C C . ARG B 1 397 ? 12.836 13.531 24.734 1 40.97 397 ARG B C 1
ATOM 7326 O O . ARG B 1 397 ? 13.906 14.133 24.625 1 40.97 397 ARG B O 1
ATOM 7333 N N . LEU B 1 398 ? 12.609 12.211 24.656 1 39.91 398 LEU B N 1
ATOM 7334 C CA . LEU B 1 398 ? 13.844 11.438 24.734 1 39.91 398 LEU B CA 1
ATOM 7335 C C . LEU B 1 398 ? 14.398 11.164 23.328 1 39.91 398 LEU B C 1
ATOM 7337 O O . LEU B 1 398 ? 15.602 10.945 23.172 1 39.91 398 LEU B O 1
ATOM 7341 N N . ALA B 1 399 ? 13.555 11.047 22.375 1 39.09 399 ALA B N 1
ATOM 7342 C CA . ALA B 1 399 ? 13.992 10.711 21.016 1 39.09 399 ALA B CA 1
ATOM 7343 C C . ALA B 1 399 ? 14.914 11.797 20.453 1 39.09 399 ALA B C 1
ATOM 7345 O O . ALA B 1 399 ? 15.828 11.5 19.688 1 39.09 399 ALA B O 1
ATOM 7346 N N . GLY B 1 400 ? 14.672 12.953 20.625 1 36.03 400 GLY B N 1
ATOM 7347 C CA . GLY B 1 400 ? 15.562 13.992 20.141 1 36.03 400 GLY B CA 1
ATOM 7348 C C . GLY B 1 400 ? 16.938 13.953 20.781 1 36.03 400 GLY B C 1
ATOM 7349 O O . GLY B 1 400 ? 17.812 14.766 20.453 1 36.03 400 GLY B O 1
ATOM 7350 N N . CYS B 1 401 ? 17.062 13.32 21.953 1 32.16 401 CYS B N 1
ATOM 7351 C CA . CYS B 1 401 ? 18.391 13.336 22.578 1 32.16 401 CYS B CA 1
ATOM 7352 C C . CYS B 1 401 ? 19.281 12.25 21.984 1 32.16 401 CYS B C 1
ATOM 7354 O O . CYS B 1 401 ? 18.922 11.07 22 1 32.16 401 CYS B O 1
ATOM 7356 N N . THR B 1 402 ? 19.953 12.477 20.938 1 35.22 402 THR B N 1
ATOM 7357 C CA . THR B 1 402 ? 20.969 11.688 20.25 1 35.22 402 THR B CA 1
ATOM 7358 C C . THR B 1 402 ? 21.938 11.062 21.25 1 35.22 402 THR B C 1
ATOM 7360 O O . THR B 1 402 ? 22.938 10.469 20.844 1 35.22 402 THR B O 1
ATOM 7363 N N . SER B 1 403 ? 21.922 11.297 22.562 1 33.69 403 SER B N 1
ATOM 7364 C CA . SER B 1 403 ? 23 10.781 23.406 1 33.69 403 SER B CA 1
ATOM 7365 C C . SER B 1 403 ? 22.812 9.289 23.688 1 33.69 403 SER B C 1
ATOM 7367 O O . SER B 1 403 ? 21.703 8.766 23.562 1 33.69 403 SER B O 1
ATOM 7369 N N . LEU B 1 404 ? 23.875 8.492 23.844 1 39.72 404 LEU B N 1
ATOM 7370 C CA . LEU B 1 404 ? 23.969 7.055 24.078 1 39.72 404 LEU B CA 1
ATOM 7371 C C . LEU B 1 404 ? 22.953 6.617 25.125 1 39.72 404 LEU B C 1
ATOM 7373 O O . LEU B 1 404 ? 22.266 5.605 24.953 1 39.72 404 LEU B O 1
ATOM 7377 N N . PRO B 1 405 ? 22.828 7.406 26.156 1 40.91 405 PRO B N 1
ATOM 7378 C CA . PRO B 1 405 ? 21.859 6.914 27.141 1 40.91 405 PRO B CA 1
ATOM 7379 C C . PRO B 1 405 ? 20.422 6.957 26.641 1 40.91 405 PRO B C 1
ATOM 7381 O O . PRO B 1 405 ? 19.609 6.078 26.953 1 40.91 405 PRO B O 1
ATOM 7384 N N . ALA B 1 406 ? 20.234 7.887 25.844 1 40.25 406 ALA B N 1
ATOM 7385 C CA . ALA B 1 406 ? 18.891 7.961 25.297 1 40.25 406 ALA B CA 1
ATOM 7386 C C . ALA B 1 406 ? 18.594 6.773 24.375 1 40.25 406 ALA B C 1
ATOM 7388 O O . ALA B 1 406 ? 17.484 6.246 24.359 1 40.25 406 ALA B O 1
ATOM 7389 N N . ARG B 1 407 ? 19.609 6.418 23.812 1 43.75 407 ARG B N 1
ATOM 7390 C CA . ARG B 1 407 ? 19.484 5.203 23.016 1 43.75 407 ARG B CA 1
ATOM 7391 C C . ARG B 1 407 ? 19.312 3.979 23.906 1 43.75 407 ARG B C 1
ATOM 7393 O O . ARG B 1 407 ? 18.531 3.082 23.594 1 43.75 407 ARG B O 1
ATOM 7400 N N . VAL B 1 408 ? 20.141 4.039 24.938 1 44.72 408 VAL B N 1
ATOM 7401 C CA . VAL B 1 408 ? 20.031 2.932 25.875 1 44.72 408 VAL B CA 1
ATOM 7402 C C . VAL B 1 408 ? 18.672 2.986 26.578 1 44.72 408 VAL B C 1
ATOM 7404 O O . VAL B 1 408 ? 18.016 1.959 26.75 1 44.72 408 VAL B O 1
ATOM 7407 N N . TRP B 1 409 ? 18.344 4.152 26.875 1 43.53 409 TRP B N 1
ATOM 7408 C CA . TRP B 1 409 ? 17.047 4.285 27.516 1 43.53 409 TRP B CA 1
ATOM 7409 C C . TRP B 1 409 ? 15.922 3.992 26.531 1 43.53 409 TRP B C 1
ATOM 7411 O O . TRP B 1 409 ? 14.914 3.381 26.891 1 43.53 409 TRP B O 1
ATOM 7421 N N . HIS B 1 410 ? 16.109 4.477 25.359 1 43.38 410 HIS B N 1
ATOM 7422 C CA . HIS B 1 410 ? 15.18 4.043 24.328 1 43.38 410 HIS B CA 1
ATOM 7423 C C . HIS B 1 410 ? 15.227 2.529 24.141 1 43.38 410 HIS B C 1
ATOM 7425 O O . HIS B 1 410 ? 14.18 1.884 24.031 1 43.38 410 HIS B O 1
ATOM 7431 N N . ALA B 1 411 ? 16.469 2.117 24.125 1 45.12 411 ALA B N 1
ATOM 7432 C CA . ALA B 1 411 ? 16.609 0.665 24.109 1 45.12 411 ALA B CA 1
ATOM 7433 C C . ALA B 1 411 ? 16.062 0.035 25.375 1 45.12 411 ALA B C 1
ATOM 7435 O O . ALA B 1 411 ? 15.398 -1 25.328 1 45.12 411 ALA B O 1
ATOM 7436 N N . PHE B 1 412 ? 16.422 0.699 26.453 1 43.84 412 PHE B N 1
ATOM 7437 C CA . PHE B 1 412 ? 15.914 0.186 27.719 1 43.84 412 PHE B CA 1
ATOM 7438 C C . PHE B 1 412 ? 14.406 0.377 27.828 1 43.84 412 PHE B C 1
ATOM 7440 O O . PHE B 1 412 ? 13.695 -0.517 28.281 1 43.84 412 PHE B O 1
ATOM 7447 N N . SER B 1 413 ? 13.977 1.504 27.469 1 43.91 413 SER B N 1
ATOM 7448 C CA . SER B 1 413 ? 12.539 1.726 27.531 1 43.91 413 SER B CA 1
ATOM 7449 C C . SER B 1 413 ? 11.797 0.864 26.516 1 43.91 413 SER B C 1
ATOM 7451 O O . SER B 1 413 ? 10.719 0.342 26.797 1 43.91 413 SER B O 1
ATOM 7453 N N . GLN B 1 414 ? 12.453 0.808 25.375 1 43.97 414 GLN B N 1
ATOM 7454 C CA . GLN B 1 414 ? 11.898 -0.175 24.453 1 43.97 414 GLN B CA 1
ATOM 7455 C C . GLN B 1 414 ? 12 -1.586 25.016 1 43.97 414 GLN B C 1
ATOM 7457 O O . GLN B 1 414 ? 11.047 -2.367 24.922 1 43.97 414 GLN B O 1
ATOM 7462 N N . GLU B 1 415 ? 13.219 -1.884 25.516 1 42.38 415 GLU B N 1
ATOM 7463 C CA . GLU B 1 415 ? 13.367 -3.188 26.156 1 42.38 415 GLU B CA 1
ATOM 7464 C C . GLU B 1 415 ? 12.555 -3.264 27.438 1 42.38 415 GLU B C 1
ATOM 7466 O O . GLU B 1 415 ? 11.984 -4.312 27.766 1 42.38 415 GLU B O 1
ATOM 7471 N N . TRP B 1 416 ? 12.617 -2.215 28.266 1 43.47 416 TRP B N 1
ATOM 7472 C CA . TRP B 1 416 ? 11.742 -2.205 29.422 1 43.47 416 TRP B CA 1
ATOM 7473 C C . TRP B 1 416 ? 10.281 -2.258 29.016 1 43.47 416 TRP B C 1
ATOM 7475 O O . TRP B 1 416 ? 9.477 -2.973 29.625 1 43.47 416 TRP B O 1
ATOM 7485 N N . TRP B 1 417 ? 9.977 -1.444 28.047 1 42.62 417 TRP B N 1
ATOM 7486 C CA . TRP B 1 417 ? 8.625 -1.564 27.516 1 42.62 417 TRP B CA 1
ATOM 7487 C C . TRP B 1 417 ? 8.406 -2.939 26.891 1 42.62 417 TRP B C 1
ATOM 7489 O O . TRP B 1 417 ? 7.352 -3.549 27.078 1 42.62 417 TRP B O 1
ATOM 7499 N N . ARG B 1 418 ? 9.383 -3.385 26.219 1 43.28 418 ARG B N 1
ATOM 7500 C CA . ARG B 1 418 ? 9.328 -4.785 25.812 1 43.28 418 ARG B CA 1
ATOM 7501 C C . ARG B 1 418 ? 9.297 -5.711 27.016 1 43.28 418 ARG B C 1
ATOM 7503 O O . ARG B 1 418 ? 8.57 -6.711 27.016 1 43.28 418 ARG B O 1
ATOM 7510 N N . LEU B 1 419 ? 10.109 -5.375 27.953 1 43.62 419 LEU B N 1
ATOM 7511 C CA . LEU B 1 419 ? 10.055 -6.145 29.188 1 43.62 419 LEU B CA 1
ATOM 7512 C C . LEU B 1 419 ? 8.742 -5.902 29.922 1 43.62 419 LEU B C 1
ATOM 7514 O O . LEU B 1 419 ? 8.133 -6.84 30.438 1 43.62 419 LEU B O 1
ATOM 7518 N N . CYS B 1 420 ? 8.383 -4.652 30.047 1 42.91 420 CYS B N 1
ATOM 7519 C CA . CYS B 1 420 ? 7.07 -4.422 30.625 1 42.91 420 CYS B CA 1
ATOM 7520 C C . CYS B 1 420 ? 5.973 -5.027 29.766 1 42.91 420 CYS B C 1
ATOM 7522 O O . CYS B 1 420 ? 5.031 -5.633 30.266 1 42.91 420 CYS B O 1
ATOM 7524 N N . LEU B 1 421 ? 6.137 -4.805 28.422 1 41.56 421 LEU B N 1
ATOM 7525 C CA . LEU B 1 421 ? 5.227 -5.512 27.531 1 41.56 421 LEU B CA 1
ATOM 7526 C C . LEU B 1 421 ? 5.367 -7.02 27.703 1 41.56 421 LEU B C 1
ATOM 7528 O O . LEU B 1 421 ? 4.375 -7.75 27.641 1 41.56 421 LEU B O 1
ATOM 7532 N N . PHE B 1 422 ? 6.512 -7.461 27.859 1 39.47 422 PHE B N 1
ATOM 7533 C CA . PHE B 1 422 ? 6.742 -8.852 28.234 1 39.47 422 PHE B CA 1
ATOM 7534 C C . PHE B 1 422 ? 6.09 -9.172 29.562 1 39.47 422 PHE B C 1
ATOM 7536 O O . PHE B 1 422 ? 5.402 -10.188 29.703 1 39.47 422 PHE B O 1
ATOM 7543 N N . PHE B 1 423 ? 6.375 -8.406 30.562 1 41.19 423 PHE B N 1
ATOM 7544 C CA . PHE B 1 423 ? 5.707 -8.68 31.828 1 41.19 423 PHE B CA 1
ATOM 7545 C C . PHE B 1 423 ? 4.207 -8.414 31.719 1 41.19 423 PHE B C 1
ATOM 7547 O O . PHE B 1 423 ? 3.4 -9.148 32.281 1 41.19 423 PHE B O 1
ATOM 7554 N N . LEU B 1 424 ? 3.924 -7.391 31.078 1 39.78 424 LEU B N 1
ATOM 7555 C CA . LEU B 1 424 ? 2.498 -7.156 30.859 1 39.78 424 LEU B CA 1
ATOM 7556 C C . LEU B 1 424 ? 1.914 -8.195 29.906 1 39.78 424 LEU B C 1
ATOM 7558 O O . LEU B 1 424 ? 0.726 -8.516 29.984 1 39.78 424 LEU B O 1
ATOM 7562 N N . SER B 1 425 ? 2.625 -8.594 28.922 1 37.84 425 SER B N 1
ATOM 7563 C CA . SER B 1 425 ? 2.139 -9.711 28.125 1 37.84 425 SER B CA 1
ATOM 7564 C C . SER B 1 425 ? 1.801 -10.914 29.016 1 37.84 425 SER B C 1
ATOM 7566 O O . SER B 1 425 ? 1.098 -11.828 28.578 1 37.84 425 SER B O 1
ATOM 7568 N N . PHE B 1 426 ? 2.414 -11.062 30.062 1 34.56 426 PHE B N 1
ATOM 7569 C CA . PHE B 1 426 ? 1.986 -12.039 31.047 1 34.56 426 PHE B CA 1
ATOM 7570 C C . PHE B 1 426 ? 0.84 -11.492 31.891 1 34.56 426 PHE B C 1
ATOM 7572 O O . PHE B 1 426 ? 0.177 -12.242 32.594 1 34.56 426 PHE B O 1
ATOM 7579 N N . MET B 1 427 ? 0.744 -10.242 32.125 1 34.06 427 MET B N 1
ATOM 7580 C CA . MET B 1 427 ? -0.445 -9.773 32.812 1 34.06 427 MET B CA 1
ATOM 7581 C C . MET B 1 427 ? -1.637 -9.672 31.875 1 34.06 427 MET B C 1
ATOM 7583 O O . MET B 1 427 ? -1.465 -9.453 30.672 1 34.06 427 MET B O 1
ATOM 7587 N N . PRO B 1 428 ? -2.861 -10.172 32.25 1 35.78 428 PRO B N 1
ATOM 7588 C CA . PRO B 1 428 ? -4.07 -10.227 31.406 1 35.78 428 PRO B CA 1
ATOM 7589 C C . PRO B 1 428 ? -4.305 -8.938 30.625 1 35.78 428 PRO B C 1
ATOM 7591 O O . PRO B 1 428 ? -5.195 -8.883 29.781 1 35.78 428 PRO B O 1
ATOM 7594 N N . PHE B 1 429 ? -3.686 -7.793 31.047 1 32.5 429 PHE B N 1
ATOM 7595 C CA . PHE B 1 429 ? -4.051 -6.512 30.453 1 32.5 429 PHE B CA 1
ATOM 7596 C C . PHE B 1 429 ? -3.168 -6.199 29.25 1 32.5 429 PHE B C 1
ATOM 7598 O O . PHE B 1 429 ? -3.018 -5.035 28.875 1 32.5 429 PHE B O 1
ATOM 7605 N N . GLN B 1 430 ? -2.605 -7.117 28.625 1 36.34 430 GLN B N 1
ATOM 7606 C CA . GLN B 1 430 ? -1.662 -7.023 27.516 1 36.34 430 GLN B CA 1
ATOM 7607 C C . GLN B 1 430 ? -2.232 -6.188 26.375 1 36.34 430 GLN B C 1
ATOM 7609 O O . GLN B 1 430 ? -1.512 -5.41 25.75 1 36.34 430 GLN B O 1
ATOM 7614 N N . ASN B 1 431 ? -3.439 -6.449 26.156 1 34.53 431 ASN B N 1
ATOM 7615 C CA . ASN B 1 431 ? -4.129 -5.828 25.031 1 34.53 431 ASN B CA 1
ATOM 7616 C C . ASN B 1 431 ? -4.16 -4.309 25.172 1 34.53 431 ASN B C 1
ATOM 7618 O O . ASN B 1 431 ? -4.336 -3.596 24.188 1 34.53 431 ASN B O 1
ATOM 7622 N N . TYR B 1 432 ? -4.133 -3.883 26.375 1 31.39 432 TYR B N 1
ATOM 7623 C CA . TYR B 1 432 ? -4.316 -2.453 26.609 1 31.39 432 TYR B CA 1
ATOM 7624 C C . TYR B 1 432 ? -3.014 -1.693 26.391 1 31.39 432 TYR B C 1
ATOM 7626 O O . TYR B 1 432 ? -3.025 -0.55 25.938 1 31.39 432 TYR B O 1
ATOM 7634 N N . ILE B 1 433 ? -1.997 -2.307 26.781 1 34.12 433 ILE B N 1
ATOM 7635 C CA . ILE B 1 433 ? -0.772 -1.514 26.766 1 34.12 433 ILE B CA 1
ATOM 7636 C C . ILE B 1 433 ? -0.27 -1.363 25.328 1 34.12 433 ILE B C 1
ATOM 7638 O O . ILE B 1 433 ? 0.26 -0.314 24.953 1 34.12 433 ILE B O 1
ATOM 7642 N N . TRP B 1 434 ? -0.441 -2.422 24.547 1 35.66 434 TRP B N 1
ATOM 7643 C CA . TRP B 1 434 ? -0.052 -2.314 23.141 1 35.66 434 TRP B CA 1
ATOM 7644 C C . TRP B 1 434 ? -0.728 -1.118 22.484 1 35.66 434 TRP B C 1
ATOM 7646 O O . TRP B 1 434 ? -0.212 -0.567 21.5 1 35.66 434 TRP B O 1
ATOM 7656 N N . ALA B 1 435 ? -1.924 -0.874 23.047 1 33.47 435 ALA B N 1
ATOM 7657 C CA . ALA B 1 435 ? -2.611 0.321 22.562 1 33.47 435 ALA B CA 1
ATOM 7658 C C . ALA B 1 435 ? -1.783 1.575 22.828 1 33.47 435 ALA B C 1
ATOM 7660 O O . ALA B 1 435 ? -1.878 2.557 22.094 1 33.47 435 ALA B O 1
ATOM 7661 N N . PHE B 1 436 ? -1.19 1.534 23.922 1 31.05 436 PHE B N 1
ATOM 7662 C CA . PHE B 1 436 ? -0.537 2.764 24.359 1 31.05 436 PHE B CA 1
ATOM 7663 C C . PHE B 1 436 ? 0.858 2.877 23.75 1 31.05 436 PHE B C 1
ATOM 7665 O O . PHE B 1 436 ? 1.415 3.973 23.656 1 31.05 436 PHE B O 1
ATOM 7672 N N . LEU B 1 437 ? 1.548 1.752 23.672 1 31.62 437 LEU B N 1
ATOM 7673 C CA . LEU B 1 437 ? 2.908 1.912 23.172 1 31.62 437 LEU B CA 1
ATOM 7674 C C . LEU B 1 437 ? 2.936 1.859 21.641 1 31.62 437 LEU B C 1
ATOM 7676 O O . LEU B 1 437 ? 2.674 0.811 21.047 1 31.62 437 LEU B O 1
ATOM 7680 N N . PRO B 1 438 ? 2.527 2.951 21.047 1 34 438 PRO B N 1
ATOM 7681 C CA . PRO B 1 438 ? 2.639 2.9 19.594 1 34 438 PRO B CA 1
ATOM 7682 C C . PRO B 1 438 ? 3.943 2.262 19.125 1 34 438 PRO B C 1
ATOM 7684 O O . PRO B 1 438 ? 5.012 2.57 19.656 1 34 438 PRO B O 1
ATOM 7687 N N . ASN B 1 439 ? 4.074 0.972 19.188 1 34.94 439 ASN B N 1
ATOM 7688 C CA . ASN B 1 439 ? 5.258 0.48 18.484 1 34.94 439 ASN B CA 1
ATOM 7689 C C . ASN B 1 439 ? 5.672 1.422 17.359 1 34.94 439 ASN B C 1
ATOM 7691 O O . ASN B 1 439 ? 5.289 1.221 16.203 1 34.94 439 ASN B O 1
ATOM 7695 N N . GLY B 1 440 ? 5.418 2.607 17.547 1 34.91 440 GLY B N 1
ATOM 7696 C CA . GLY B 1 440 ? 5.816 3.533 16.5 1 34.91 440 GLY B CA 1
ATOM 7697 C C . GLY B 1 440 ? 7.258 3.357 16.062 1 34.91 440 GLY B C 1
ATOM 7698 O O . GLY B 1 440 ? 8.18 3.545 16.859 1 34.91 440 GLY B O 1
ATOM 7699 N N . GLU B 1 441 ? 7.605 2.289 15.539 1 36.94 441 GLU B N 1
ATOM 7700 C CA . GLU B 1 441 ? 8.867 2.33 14.805 1 36.94 441 GLU B CA 1
ATOM 7701 C C . GLU B 1 441 ? 9.258 3.764 14.453 1 36.94 441 GLU B C 1
ATOM 7703 O O . GLU B 1 441 ? 8.414 4.551 14.023 1 36.94 441 GLU B O 1
ATOM 7708 N N . MET B 1 442 ? 10.25 4.367 15.266 1 37.22 442 MET B N 1
ATOM 7709 C CA . MET B 1 442 ? 10.898 5.625 14.891 1 37.22 442 MET B CA 1
ATOM 7710 C C . MET B 1 442 ? 10.781 5.871 13.391 1 37.22 442 MET B C 1
ATOM 7712 O O . MET B 1 442 ? 10.352 4.996 12.648 1 37.22 442 MET B O 1
ATOM 7716 N N . ASP B 1 443 ? 11.609 7 13.125 1 42.16 443 ASP B N 1
ATOM 7717 C CA . ASP B 1 443 ? 11.82 7.621 11.82 1 42.16 443 ASP B CA 1
ATOM 7718 C C . ASP B 1 443 ? 12.281 6.59 10.789 1 42.16 443 ASP B C 1
ATOM 7720 O O . ASP B 1 443 ? 13.266 5.879 11.008 1 42.16 443 ASP B O 1
ATOM 7724 N N . ALA B 1 444 ? 11.383 5.863 10.219 1 54.28 444 ALA B N 1
ATOM 7725 C CA . ALA B 1 444 ? 11.727 5.09 9.031 1 54.28 444 ALA B CA 1
ATOM 7726 C C . ALA B 1 444 ? 11.867 5.992 7.809 1 54.28 444 ALA B C 1
ATOM 7728 O O . ALA B 1 444 ? 11.453 7.152 7.836 1 54.28 444 ALA B O 1
ATOM 7729 N N . ASP B 1 445 ? 12.781 5.719 6.957 1 60.03 445 ASP B N 1
ATOM 7730 C CA . ASP B 1 445 ? 13.102 6.484 5.754 1 60.03 445 ASP B CA 1
ATOM 7731 C C . ASP B 1 445 ? 11.828 7.027 5.098 1 60.03 445 ASP B C 1
ATOM 7733 O O . ASP B 1 445 ? 11.859 8.078 4.453 1 60.03 445 ASP B O 1
ATOM 7737 N N . ASP B 1 446 ? 10.688 6.496 5.641 1 73.88 446 ASP B N 1
ATOM 7738 C CA . ASP B 1 446 ? 9.5 6.91 4.898 1 73.88 446 ASP B CA 1
ATOM 7739 C C . ASP B 1 446 ? 8.516 7.656 5.805 1 73.88 446 ASP B C 1
ATOM 7741 O O . ASP B 1 446 ? 7.441 8.055 5.359 1 73.88 446 ASP B O 1
ATOM 7745 N N . VAL B 1 447 ? 8.945 7.953 7.094 1 78.25 447 VAL B N 1
ATOM 7746 C CA . VAL B 1 447 ? 8.039 8.641 8.008 1 78.25 447 VAL B CA 1
ATOM 7747 C C . VAL B 1 447 ? 8.773 9.773 8.719 1 78.25 447 VAL B C 1
ATOM 7749 O O . VAL B 1 447 ? 9.812 9.547 9.352 1 78.25 447 VAL B O 1
ATOM 7752 N N . ILE B 1 448 ? 8.305 10.961 8.523 1 85.19 448 ILE B N 1
ATOM 7753 C CA . ILE B 1 448 ? 8.82 12.133 9.227 1 85.19 448 ILE B CA 1
ATOM 7754 C C . ILE B 1 448 ? 7.863 12.516 10.352 1 85.19 448 ILE B C 1
ATOM 7756 O O . ILE B 1 448 ? 6.727 12.914 10.102 1 85.19 448 ILE B O 1
ATOM 7760 N N . LYS B 1 449 ? 8.32 12.398 11.523 1 82.56 449 LYS B N 1
ATOM 7761 C CA . LYS B 1 449 ? 7.469 12.688 12.664 1 82.56 449 LYS B CA 1
ATOM 7762 C C . LYS B 1 449 ? 7.781 14.062 13.25 1 82.56 449 LYS B C 1
ATOM 7764 O O . LYS B 1 449 ? 8.945 14.43 13.398 1 82.56 449 LYS B O 1
ATOM 7769 N N . VAL B 1 450 ? 6.762 14.812 13.461 1 83.25 450 VAL B N 1
ATOM 7770 C CA . VAL B 1 450 ? 6.859 16.125 14.094 1 83.25 450 VAL B CA 1
ATOM 7771 C C . VAL B 1 450 ? 6.145 16.094 15.445 1 83.25 450 VAL B C 1
ATOM 7773 O O . VAL B 1 450 ? 5.035 15.578 15.555 1 83.25 450 VAL B O 1
ATOM 7776 N N . PHE B 1 451 ? 6.801 16.594 16.422 1 75 451 PHE B N 1
ATOM 7777 C CA . PHE B 1 451 ? 6.215 16.672 17.75 1 75 451 PHE B CA 1
ATOM 7778 C C . PHE B 1 451 ? 6.008 18.125 18.188 1 75 451 PHE B C 1
ATOM 7780 O O . PHE B 1 451 ? 6.891 18.719 18.797 1 75 451 PHE B O 1
ATOM 7787 N N . PRO B 1 452 ? 4.875 18.625 17.844 1 67.12 452 PRO B N 1
ATOM 7788 C CA . PRO B 1 452 ? 4.688 20.031 18.203 1 67.12 452 PRO B CA 1
ATOM 7789 C C . PRO B 1 452 ? 4.508 20.25 19.703 1 67.12 452 PRO B C 1
ATOM 7791 O O . PRO B 1 452 ? 4.82 21.328 20.219 1 67.12 452 PRO B O 1
ATOM 7794 N N . ALA B 1 453 ? 3.852 19.219 20.641 1 59.56 453 ALA B N 1
ATOM 7795 C CA . ALA B 1 453 ? 3.434 19.469 22.016 1 59.56 453 ALA B CA 1
ATOM 7796 C C . ALA B 1 453 ? 4.562 19.172 23 1 59.56 453 ALA B C 1
ATOM 7798 O O . ALA B 1 453 ? 4.895 18 23.219 1 59.56 453 ALA B O 1
ATOM 7799 N N . ALA B 1 454 ? 5.574 19.953 23.031 1 52.84 454 ALA B N 1
ATOM 7800 C CA . ALA B 1 454 ? 6.68 19.578 23.922 1 52.84 454 ALA B CA 1
ATOM 7801 C C . ALA B 1 454 ? 6.262 19.656 25.375 1 52.84 454 ALA B C 1
ATOM 7803 O O . ALA B 1 454 ? 6.777 18.922 26.219 1 52.84 454 ALA B O 1
ATOM 7804 N N . SER B 1 455 ? 5.297 20.594 25.797 1 53.34 455 SER B N 1
ATOM 7805 C CA . SER B 1 455 ? 5.312 20.797 27.234 1 53.34 455 SER B CA 1
ATOM 7806 C C . SER B 1 455 ? 4.121 20.109 27.906 1 53.34 455 SER B C 1
ATOM 7808 O O . SER B 1 455 ? 3.051 20 27.297 1 53.34 455 SER B O 1
ATOM 7810 N N . PHE B 1 456 ? 4.344 19.25 28.875 1 51.5 456 PHE B N 1
ATOM 7811 C CA . PHE B 1 456 ? 3.336 18.641 29.734 1 51.5 456 PHE B CA 1
ATOM 7812 C C . PHE B 1 456 ? 2.305 19.672 30.188 1 51.5 456 PHE B C 1
ATOM 7814 O O . PHE B 1 456 ? 1.127 19.344 30.344 1 51.5 456 PHE B O 1
ATOM 7821 N N . SER B 1 457 ? 2.756 20.875 30.359 1 55.47 457 SER B N 1
ATOM 7822 C CA . SER B 1 457 ? 1.854 21.938 30.828 1 55.47 457 SER B CA 1
ATOM 7823 C C . SER B 1 457 ? 0.741 22.188 29.812 1 55.47 457 SER B C 1
ATOM 7825 O O . SER B 1 457 ? -0.38 22.531 30.188 1 55.47 457 SER B O 1
ATOM 7827 N N . ASP B 1 458 ? 1.005 21.844 28.688 1 59.38 458 ASP B N 1
ATOM 7828 C CA . ASP B 1 458 ? 0.01 22.109 27.656 1 59.38 458 ASP B CA 1
ATOM 7829 C C . ASP B 1 458 ? -1.145 21.109 27.734 1 59.38 458 ASP B C 1
ATOM 7831 O O . ASP B 1 458 ? -2.301 21.484 27.5 1 59.38 458 ASP B O 1
ATOM 7835 N N . PHE B 1 459 ? -0.763 20.031 28.109 1 57.31 459 PHE B N 1
ATOM 7836 C CA . PHE B 1 459 ? -1.789 19.016 28.266 1 57.31 459 PHE B CA 1
ATOM 7837 C C . PHE B 1 459 ? -2.709 19.344 29.438 1 57.31 459 PHE B C 1
ATOM 7839 O O . PHE B 1 459 ? -3.93 19.188 29.344 1 57.31 459 PHE B O 1
ATOM 7846 N N . ILE B 1 460 ? -2.023 19.734 30.469 1 52.28 460 ILE B N 1
ATOM 7847 C CA . ILE B 1 460 ? -2.783 20.047 31.672 1 52.28 460 ILE B CA 1
ATOM 7848 C C . ILE B 1 460 ? -3.695 21.234 31.422 1 52.28 460 ILE B C 1
ATOM 7850 O O . ILE B 1 460 ? -4.848 21.25 31.875 1 52.28 460 ILE B O 1
ATOM 7854 N N . ASN B 1 461 ? -3.146 22.156 30.766 1 54.91 461 ASN B N 1
ATOM 7855 C CA . ASN B 1 461 ? -3.93 23.359 30.5 1 54.91 461 ASN B CA 1
ATOM 7856 C C . ASN B 1 461 ? -5.102 23.078 29.562 1 54.91 461 ASN B C 1
ATOM 7858 O O . ASN B 1 461 ? -6.152 23.703 29.672 1 54.91 461 ASN B O 1
ATOM 7862 N N . SER B 1 462 ? -4.809 22.172 28.688 1 56.97 462 SER B N 1
ATOM 7863 C CA . SER B 1 462 ? -5.875 21.859 27.75 1 56.97 462 SER B CA 1
ATOM 7864 C C . SER B 1 462 ? -7.039 21.156 28.438 1 56.97 462 SER B C 1
ATOM 7866 O O . SER B 1 462 ? -8.188 21.281 28.016 1 56.97 462 SER B O 1
ATOM 7868 N N . PHE B 1 463 ? -6.555 20.469 29.5 1 49.03 463 PHE B N 1
ATOM 7869 C CA . PHE B 1 463 ? -7.602 19.812 30.266 1 49.03 463 PHE B CA 1
ATOM 7870 C C . PHE B 1 463 ? -8.289 20.812 31.203 1 49.03 463 PHE B C 1
ATOM 7872 O O . PHE B 1 463 ? -9.406 20.562 31.672 1 49.03 463 PHE B O 1
ATOM 7879 N N . GLN B 1 464 ? -7.453 21.828 31.734 1 45.97 464 GLN B N 1
ATOM 7880 C CA . GLN B 1 464 ? -7.98 22.688 32.781 1 45.97 464 GLN B CA 1
ATOM 7881 C C . GLN B 1 464 ? -9.078 23.594 32.25 1 45.97 464 GLN B C 1
ATOM 7883 O O . GLN B 1 464 ? -9.664 24.391 33 1 45.97 464 GLN B O 1
ATOM 7888 N N . LEU B 1 465 ? -9.797 23.156 31.422 1 46.75 465 LEU B N 1
ATOM 7889 C CA . LEU B 1 465 ? -11.133 23.672 31.125 1 46.75 465 LEU B CA 1
ATOM 7890 C C . LEU B 1 465 ? -11.117 25.188 30.969 1 46.75 465 LEU B C 1
ATOM 7892 O O . LEU B 1 465 ? -12.117 25.844 31.234 1 46.75 465 LEU B O 1
ATOM 7896 N N . GLN B 1 466 ? -10.062 25.891 31.047 1 47.72 466 GLN B N 1
ATOM 7897 C CA . GLN B 1 466 ? -10.172 27.328 30.906 1 47.72 466 GLN B CA 1
ATOM 7898 C C . GLN B 1 466 ? -10.57 27.719 29.484 1 47.72 466 GLN B C 1
ATOM 7900 O O . GLN B 1 466 ? -10.281 26.984 28.531 1 47.72 466 GLN B O 1
ATOM 7905 N N . PRO B 1 467 ? -11.492 28.688 29.469 1 52.56 467 PRO B N 1
ATOM 7906 C CA . PRO B 1 467 ? -11.945 29.172 28.156 1 52.56 467 PRO B CA 1
ATOM 7907 C C . PRO B 1 467 ? -10.789 29.391 27.188 1 52.56 467 PRO B C 1
ATOM 7909 O O . PRO B 1 467 ? -9.75 29.922 27.562 1 52.56 467 PRO B O 1
ATOM 7912 N N . PHE B 1 468 ? -10.711 28.656 26.203 1 60.16 468 PHE B N 1
ATOM 7913 C CA . PHE B 1 468 ? -9.695 28.719 25.156 1 60.16 468 PHE B CA 1
ATOM 7914 C C . PHE B 1 468 ? -9.672 30.094 24.516 1 60.16 468 PHE B C 1
ATOM 7916 O O . PHE B 1 468 ? -10.68 30.547 23.953 1 60.16 468 PHE B O 1
ATOM 7923 N N . SER B 1 469 ? -8.75 31.078 25 1 68.75 469 SER B N 1
ATOM 7924 C CA . SER B 1 469 ? -8.594 32.406 24.422 1 68.75 469 SER B CA 1
ATOM 7925 C C . SER B 1 469 ? -7.926 32.312 23.047 1 68.75 469 SER B C 1
ATOM 7927 O O . SER B 1 469 ? -7.289 31.328 22.719 1 68.75 469 SER B O 1
ATOM 7929 N N . LEU B 1 470 ? -8.305 33.312 22.234 1 76.06 470 LEU B N 1
ATOM 7930 C CA . LEU B 1 470 ? -7.727 33.406 20.906 1 76.06 470 LEU B CA 1
ATOM 7931 C C . LEU B 1 470 ? -6.207 33.5 20.984 1 76.06 470 LEU B C 1
ATOM 7933 O O . LEU B 1 470 ? -5.508 32.906 20.141 1 76.06 470 LEU B O 1
ATOM 7937 N N . LYS B 1 471 ? -5.762 34.219 21.984 1 77.75 471 LYS B N 1
ATOM 7938 C CA . LYS B 1 471 ? -4.316 34.375 22.125 1 77.75 471 LYS B CA 1
ATOM 7939 C C . LYS B 1 471 ? -3.658 33.031 22.422 1 77.75 471 LYS B C 1
ATOM 7941 O O . LYS B 1 471 ? -2.588 32.719 21.875 1 77.75 471 LYS B O 1
ATOM 7946 N N . ALA B 1 472 ? -4.266 32.219 23.156 1 76.19 472 ALA B N 1
ATOM 7947 C CA . ALA B 1 472 ? -3.732 30.906 23.469 1 76.19 472 ALA B CA 1
ATOM 7948 C C . ALA B 1 472 ? -3.719 30.016 22.234 1 76.19 472 ALA B C 1
ATOM 7950 O O . ALA B 1 472 ? -2.777 29.234 22.031 1 76.19 472 ALA B O 1
ATOM 7951 N N . PHE B 1 473 ? -4.789 30.188 21.5 1 79.38 473 PHE B N 1
ATOM 7952 C CA . PHE B 1 473 ? -4.867 29.422 20.266 1 79.38 473 PHE B CA 1
ATOM 7953 C C . PHE B 1 473 ? -3.723 29.781 19.312 1 79.38 473 PHE B C 1
ATOM 7955 O O . PHE B 1 473 ? -3.076 28.906 18.75 1 79.38 473 PHE B O 1
ATOM 7962 N N . GLN B 1 474 ? -3.48 31.078 19.219 1 83.56 474 GLN B N 1
ATOM 7963 C CA . GLN B 1 474 ? -2.428 31.547 18.328 1 83.56 474 GLN B CA 1
ATOM 7964 C C . GLN B 1 474 ? -1.051 31.109 18.828 1 83.56 474 GLN B C 1
ATOM 7966 O O . GLN B 1 474 ? -0.168 30.797 18.031 1 83.56 474 GLN B O 1
ATOM 7971 N N . GLU B 1 475 ? -0.934 31.109 20.047 1 83.69 475 GLU B N 1
ATOM 7972 C CA . GLU B 1 475 ? 0.343 30.688 20.609 1 83.69 475 GLU B CA 1
ATOM 7973 C C . GLU B 1 475 ? 0.577 29.188 20.375 1 83.69 475 GLU B C 1
ATOM 7975 O O . GLU B 1 475 ? 1.7 28.781 20.094 1 83.69 475 GLU B O 1
ATOM 7980 N N . HIS B 1 476 ? -0.477 28.438 20.531 1 82.25 476 HIS B N 1
ATOM 7981 C CA . HIS B 1 476 ? -0.347 27 20.297 1 82.25 476 HIS B CA 1
ATOM 7982 C C . HIS B 1 476 ? -0.075 26.719 18.812 1 82.25 476 HIS B C 1
ATOM 7984 O O . HIS B 1 476 ? 0.688 25.812 18.484 1 82.25 476 HIS B O 1
ATOM 7990 N N . MET B 1 477 ? -0.71 27.484 17.984 1 87.31 477 MET B N 1
ATOM 7991 C CA . MET B 1 477 ? -0.446 27.359 16.562 1 87.31 477 MET B CA 1
ATOM 7992 C C . MET B 1 477 ? 1.011 27.672 16.25 1 87.31 477 MET B C 1
ATOM 7994 O O . MET B 1 477 ? 1.646 26.984 15.445 1 87.31 477 MET B O 1
ATOM 7998 N N . LEU B 1 478 ? 1.481 28.734 16.906 1 89.81 478 LEU B N 1
ATOM 7999 C CA . LEU B 1 478 ? 2.871 29.125 16.688 1 89.81 478 LEU B CA 1
ATOM 8000 C C . LEU B 1 478 ? 3.822 28.047 17.188 1 89.81 478 LEU B C 1
ATOM 8002 O O . LEU B 1 478 ? 4.859 27.797 16.562 1 89.81 478 LEU B O 1
ATOM 8006 N N . ARG B 1 479 ? 3.465 27.438 18.203 1 86.56 479 ARG B N 1
ATOM 8007 C CA . ARG B 1 479 ? 4.285 26.344 18.719 1 86.56 479 ARG B CA 1
ATOM 8008 C C . ARG B 1 479 ? 4.293 25.172 17.75 1 86.56 479 ARG B C 1
ATOM 8010 O O . ARG B 1 479 ? 5.297 24.469 17.625 1 86.56 479 ARG B O 1
ATOM 8017 N N . GLY B 1 480 ? 3.15 24.953 17.141 1 88.69 480 GLY B N 1
ATOM 8018 C CA . GLY B 1 480 ? 3.107 23.953 16.094 1 88.69 480 GLY B CA 1
ATOM 8019 C C . GLY B 1 480 ? 4 24.266 14.914 1 88.69 480 GLY B C 1
ATOM 8020 O O . GLY B 1 480 ? 4.684 23.391 14.383 1 88.69 480 GLY B O 1
ATOM 8021 N N . GLU B 1 481 ? 4.043 25.531 14.594 1 93.06 481 GLU B N 1
ATOM 8022 C CA . GLU B 1 481 ? 4.918 25.969 13.516 1 93.06 481 GLU B CA 1
ATOM 8023 C C . GLU B 1 481 ? 6.387 25.781 13.883 1 93.06 481 GLU B C 1
ATOM 8025 O O . GLU B 1 481 ? 7.176 25.281 13.078 1 93.06 481 GLU B O 1
ATOM 8030 N N . ARG B 1 482 ? 6.684 26.188 15.047 1 90.25 482 ARG B N 1
ATOM 8031 C CA . ARG B 1 482 ? 8.062 26.109 15.523 1 90.25 482 ARG B CA 1
ATOM 8032 C C . ARG B 1 482 ? 8.547 24.672 15.578 1 90.25 482 ARG B C 1
ATOM 8034 O O . ARG B 1 482 ? 9.719 24.391 15.352 1 90.25 482 ARG B O 1
ATOM 8041 N N . GLY B 1 483 ? 7.656 23.797 15.836 1 87.5 483 GLY B N 1
ATOM 8042 C CA . GLY B 1 483 ? 8.008 22.391 15.891 1 87.5 483 GLY B CA 1
ATOM 8043 C C . GLY B 1 483 ? 8.375 21.812 14.531 1 87.5 483 GLY B C 1
ATOM 8044 O O . GLY B 1 483 ? 9.164 20.875 14.445 1 87.5 483 GLY B O 1
ATOM 8045 N N . LEU B 1 484 ? 7.879 22.422 13.523 1 92.56 484 LEU B N 1
ATOM 8046 C CA . LEU B 1 484 ? 8.086 21.891 12.18 1 92.56 484 LEU B CA 1
ATOM 8047 C C . LEU B 1 484 ? 9.281 22.562 11.508 1 92.56 484 LEU B C 1
ATOM 8049 O O . LEU B 1 484 ? 9.875 22 10.586 1 92.56 484 LEU B O 1
ATOM 8053 N N . TRP B 1 485 ? 9.719 23.734 11.977 1 93.5 485 TRP B N 1
ATOM 8054 C CA . TRP B 1 485 ? 10.719 24.531 11.289 1 93.5 485 TRP B CA 1
ATOM 8055 C C . TRP B 1 485 ? 12.023 23.766 11.133 1 93.5 485 TRP B C 1
ATOM 8057 O O . TRP B 1 485 ? 12.625 23.766 10.055 1 93.5 485 TRP B O 1
ATOM 8067 N N . PRO B 1 486 ? 12.445 22.984 12.109 1 91.19 486 PRO B N 1
ATOM 8068 C CA . PRO B 1 486 ? 13.703 22.25 11.961 1 91.19 486 PRO B CA 1
ATOM 8069 C C . PRO B 1 486 ? 13.625 21.156 10.914 1 91.19 486 PRO B C 1
ATOM 8071 O O . PRO B 1 486 ? 14.656 20.688 10.43 1 91.19 486 PRO B O 1
ATOM 8074 N N . LEU B 1 487 ? 12.453 20.766 10.539 1 92.5 487 LEU B N 1
ATOM 8075 C CA . LEU B 1 487 ? 12.281 19.656 9.617 1 92.5 487 LEU B CA 1
ATOM 8076 C C . LEU B 1 487 ? 11.93 20.141 8.219 1 92.5 487 LEU B C 1
ATOM 8078 O O . LEU B 1 487 ? 11.82 19.344 7.285 1 92.5 487 LEU B O 1
ATOM 8082 N N . LEU B 1 488 ? 11.797 21.375 8.055 1 94.31 488 LEU B N 1
ATOM 8083 C CA . LEU B 1 488 ? 11.312 21.938 6.801 1 94.31 488 LEU B CA 1
ATOM 8084 C C . LEU B 1 488 ? 12.281 21.641 5.664 1 94.31 488 LEU B C 1
ATOM 8086 O O . LEU B 1 488 ? 11.867 21.312 4.555 1 94.31 488 LEU B O 1
ATOM 8090 N N . GLU B 1 489 ? 13.555 21.766 5.953 1 91.94 489 GLU B N 1
ATOM 8091 C CA . GLU B 1 489 ? 14.531 21.516 4.895 1 91.94 489 GLU B CA 1
ATOM 8092 C C . GLU B 1 489 ? 14.539 20.047 4.484 1 91.94 489 GLU B C 1
ATOM 8094 O O . GLU B 1 489 ? 14.664 19.734 3.301 1 91.94 489 GLU B O 1
ATOM 8099 N N . ARG B 1 490 ? 14.398 19.188 5.402 1 91.88 490 ARG B N 1
ATOM 8100 C CA . ARG B 1 490 ? 14.305 17.766 5.09 1 91.88 490 ARG B CA 1
ATOM 8101 C C . ARG B 1 490 ? 13.078 17.484 4.234 1 91.88 490 ARG B C 1
ATOM 8103 O O . ARG B 1 490 ? 13.164 16.75 3.242 1 91.88 490 ARG B O 1
ATOM 8110 N N . ILE B 1 491 ? 11.977 18.0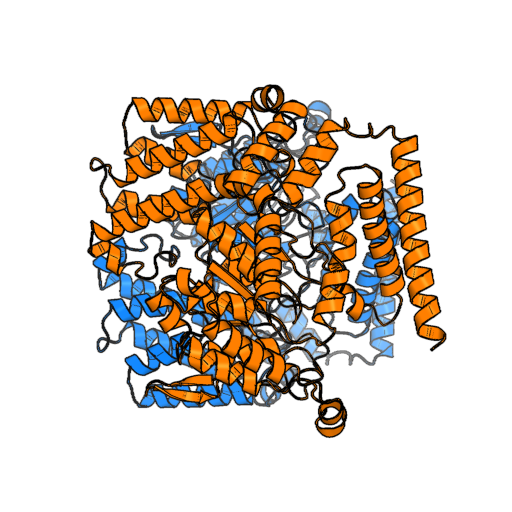94 4.617 1 94.62 491 ILE B N 1
ATOM 8111 C CA . ILE B 1 491 ? 10.727 17.891 3.887 1 94.62 491 ILE B CA 1
ATOM 8112 C C . ILE B 1 491 ? 10.852 18.484 2.482 1 94.62 491 ILE B C 1
ATOM 8114 O O . ILE B 1 491 ? 10.414 17.875 1.505 1 94.62 491 ILE B O 1
ATOM 8118 N N . ARG B 1 492 ? 11.469 19.562 2.389 1 94.62 492 ARG B N 1
ATOM 8119 C CA . ARG B 1 492 ? 11.648 20.219 1.093 1 94.62 492 ARG B CA 1
ATOM 8120 C C . ARG B 1 492 ? 12.438 19.328 0.142 1 94.62 492 ARG B C 1
ATOM 8122 O O . ARG B 1 492 ? 12.039 19.125 -1.01 1 94.62 492 ARG B O 1
ATOM 8129 N N . GLU B 1 493 ? 13.484 18.781 0.633 1 91.56 493 GLU B N 1
ATOM 8130 C CA . GLU B 1 493 ? 14.32 17.938 -0.204 1 91.56 493 GLU B CA 1
ATOM 8131 C C . GLU B 1 493 ? 13.602 16.641 -0.579 1 91.56 493 GLU B C 1
ATOM 8133 O O . GLU B 1 493 ? 13.805 16.109 -1.671 1 91.56 493 GLU B O 1
ATOM 8138 N N . GLN B 1 494 ? 12.812 16.172 0.224 1 89.81 494 GLN B N 1
ATOM 8139 C CA . GLN B 1 494 ? 12.148 14.906 -0.023 1 89.81 494 GLN B CA 1
ATOM 8140 C C . GLN B 1 494 ? 10.953 15.078 -0.956 1 89.81 494 GLN B C 1
ATOM 8142 O O . GLN B 1 494 ? 10.602 14.164 -1.698 1 89.81 494 GLN B O 1
ATOM 8147 N N . ILE B 1 495 ? 10.32 16.266 -0.934 1 93.19 495 ILE B N 1
ATOM 8148 C CA . ILE B 1 495 ? 9.062 16.406 -1.659 1 93.19 495 ILE B CA 1
ATOM 8149 C C . ILE B 1 495 ? 9.297 17.219 -2.932 1 93.19 495 ILE B C 1
ATOM 8151 O O . ILE B 1 495 ? 8.438 17.266 -3.816 1 93.19 495 ILE B O 1
ATOM 8155 N N . ALA B 1 496 ? 10.445 17.797 -3.125 1 92.12 496 ALA B N 1
ATOM 8156 C CA . ALA B 1 496 ? 10.703 18.703 -4.25 1 92.12 496 ALA B CA 1
ATOM 8157 C C . ALA B 1 496 ? 10.453 18 -5.582 1 92.12 496 ALA B C 1
ATOM 8159 O O . ALA B 1 496 ? 9.742 18.516 -6.438 1 92.12 496 ALA B O 1
ATOM 8160 N N . ALA B 1 497 ? 10.977 16.812 -5.742 1 92.69 497 ALA B N 1
ATOM 8161 C CA . ALA B 1 497 ? 10.812 16.094 -7 1 92.69 497 ALA B CA 1
ATOM 8162 C C . ALA B 1 497 ? 9.359 15.664 -7.203 1 92.69 497 ALA B C 1
ATOM 8164 O O . ALA B 1 497 ? 8.852 15.68 -8.328 1 92.69 497 ALA B O 1
ATOM 8165 N N . GLU B 1 498 ? 8.719 15.305 -6.152 1 94.19 498 GLU B N 1
ATOM 8166 C CA . GLU B 1 498 ? 7.312 14.922 -6.223 1 94.19 498 GLU B CA 1
ATOM 8167 C C . GLU B 1 498 ? 6.453 16.078 -6.73 1 94.19 498 GLU B C 1
ATOM 8169 O O . GLU B 1 498 ? 5.617 15.891 -7.617 1 94.19 498 GLU B O 1
ATOM 8174 N N . PHE B 1 499 ? 6.648 17.266 -6.227 1 94.56 499 PHE B N 1
ATOM 8175 C CA . PHE B 1 499 ? 5.875 18.438 -6.617 1 94.56 499 PHE B CA 1
ATOM 8176 C C . PHE B 1 499 ? 6.172 18.828 -8.062 1 94.56 499 PHE B C 1
ATOM 8178 O O . PHE B 1 499 ? 5.27 19.219 -8.805 1 94.56 499 PHE B O 1
ATOM 8185 N N . ALA B 1 500 ? 7.445 18.672 -8.414 1 95.19 500 ALA B N 1
ATOM 8186 C CA . ALA B 1 500 ? 7.809 18.969 -9.789 1 95.19 500 ALA B CA 1
ATOM 8187 C C . ALA B 1 500 ? 7.121 18.016 -10.766 1 95.19 500 ALA B C 1
ATOM 8189 O O . ALA B 1 500 ? 6.645 18.438 -11.82 1 95.19 500 ALA B O 1
ATOM 8190 N N . LEU B 1 501 ? 7.074 16.766 -10.391 1 94.38 501 LEU B N 1
ATOM 8191 C CA . LEU B 1 501 ? 6.41 15.766 -11.227 1 94.38 501 LEU B CA 1
ATOM 8192 C C . LEU B 1 501 ? 4.918 16.062 -11.344 1 94.38 501 LEU B C 1
ATOM 8194 O O . LEU B 1 501 ? 4.355 16.016 -12.438 1 94.38 501 LEU B O 1
ATOM 8198 N N . ASN B 1 502 ? 4.324 16.391 -10.258 1 92 502 ASN B N 1
ATOM 8199 C CA . ASN B 1 502 ? 2.9 16.703 -10.258 1 92 502 ASN B CA 1
ATOM 8200 C C . ASN B 1 502 ? 2.596 17.953 -11.086 1 92 502 ASN B C 1
ATOM 8202 O O . ASN B 1 502 ? 1.61 17.984 -11.828 1 92 502 ASN B O 1
ATOM 8206 N N . ASP B 1 503 ? 3.434 18.922 -10.945 1 92.25 503 ASP B N 1
ATOM 8207 C CA . ASP B 1 503 ? 3.252 20.141 -11.727 1 92.25 503 ASP B CA 1
ATOM 8208 C C . ASP B 1 503 ? 3.398 19.859 -13.219 1 92.25 503 ASP B C 1
ATOM 8210 O O . ASP B 1 503 ? 2.639 20.391 -14.031 1 92.25 503 ASP B O 1
ATOM 8214 N N . ALA B 1 504 ? 4.359 19.031 -13.531 1 93.19 504 ALA B N 1
ATOM 8215 C CA . ALA B 1 504 ? 4.582 18.672 -14.93 1 93.19 504 ALA B CA 1
ATOM 8216 C C . ALA B 1 504 ? 3.375 17.922 -15.5 1 93.19 504 ALA B C 1
ATOM 8218 O O . ALA B 1 504 ? 2.967 18.172 -16.641 1 93.19 504 ALA B O 1
ATOM 8219 N N . LEU B 1 505 ? 2.797 17.094 -14.719 1 90.5 505 LEU B N 1
ATOM 8220 C CA . LEU B 1 505 ? 1.646 16.312 -15.164 1 90.5 505 LEU B CA 1
ATOM 8221 C C . LEU B 1 505 ? 0.426 17.219 -15.352 1 90.5 505 LEU B C 1
ATOM 8223 O O . LEU B 1 505 ? -0.336 17.047 -16.312 1 90.5 505 LEU B O 1
ATOM 8227 N N . ILE B 1 506 ? 0.272 18.188 -14.508 1 86.38 506 ILE B N 1
ATOM 8228 C CA . ILE B 1 506 ? -0.841 19.109 -14.617 1 86.38 506 ILE B CA 1
ATOM 8229 C C . ILE B 1 506 ? -0.664 19.984 -15.867 1 86.38 506 ILE B C 1
ATOM 8231 O O . ILE B 1 506 ? -1.623 20.219 -16.609 1 86.38 506 ILE B O 1
ATOM 8235 N N . GLU B 1 507 ? 0.524 20.375 -16.109 1 88.12 507 GLU B N 1
ATOM 8236 C CA . GLU B 1 507 ? 0.809 21.203 -17.281 1 88.12 507 GLU B CA 1
ATOM 8237 C C . GLU B 1 507 ? 0.561 20.438 -18.562 1 88.12 507 GLU B C 1
ATOM 8239 O O . GLU B 1 507 ? 0.007 20.969 -19.531 1 88.12 507 GLU B O 1
ATOM 8244 N N . LEU B 1 508 ? 0.937 19.188 -18.578 1 87.06 508 LEU B N 1
ATOM 8245 C CA . LEU B 1 508 ? 0.771 18.359 -19.781 1 87.06 508 LEU B CA 1
ATOM 8246 C C . LEU B 1 508 ? -0.7 18.031 -20.016 1 87.06 508 LEU B C 1
ATOM 8248 O O . LEU B 1 508 ? -1.136 17.906 -21.156 1 87.06 508 LEU B O 1
ATOM 8252 N N . ARG B 1 509 ? -1.413 17.906 -18.922 1 81.12 509 ARG B N 1
ATOM 8253 C CA . ARG B 1 509 ? -2.844 17.641 -19.031 1 81.12 509 ARG B CA 1
ATOM 8254 C C . ARG B 1 509 ? -3.578 18.844 -19.609 1 81.12 509 ARG B C 1
ATOM 8256 O O . ARG B 1 509 ? -4.559 18.672 -20.344 1 81.12 509 ARG B O 1
ATOM 8263 N N . HIS B 1 510 ? -3.18 19.984 -19.359 1 77.38 510 HIS B N 1
ATOM 8264 C CA . HIS B 1 510 ? -3.807 21.203 -19.875 1 77.38 510 HIS B CA 1
ATOM 8265 C C . HIS B 1 510 ? -3.496 21.406 -21.344 1 77.38 510 HIS B C 1
ATOM 8267 O O . HIS B 1 510 ? -4.289 22 -22.078 1 77.38 510 HIS B O 1
ATOM 8273 N N . VAL B 1 511 ? -2.432 20.891 -21.781 1 72.12 511 VAL B N 1
ATOM 8274 C CA . VAL B 1 511 ? -2.027 21.078 -23.172 1 72.12 511 VAL B CA 1
ATOM 8275 C C . VAL B 1 511 ? -2.805 20.125 -24.062 1 72.12 511 VAL B C 1
ATOM 8277 O O . VAL B 1 511 ? -3.24 20.5 -25.156 1 72.12 511 VAL B O 1
ATOM 8280 N N . ASP B 1 512 ? -3.002 18.859 -23.656 1 65.12 512 ASP B N 1
ATOM 8281 C CA . ASP B 1 512 ? -3.707 17.859 -24.469 1 65.12 512 ASP B CA 1
ATOM 8282 C C . ASP B 1 512 ? -5.012 17.438 -23.797 1 65.12 51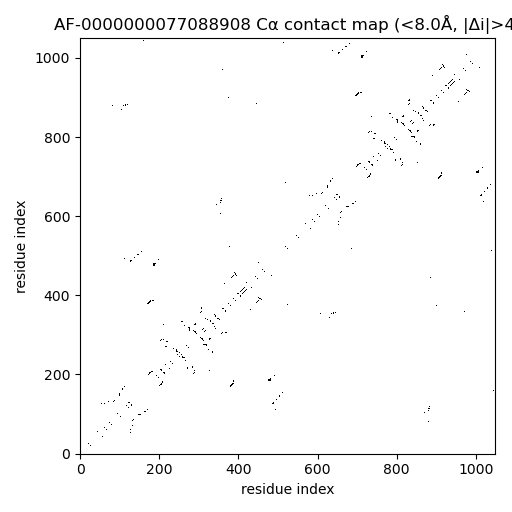2 ASP B C 1
ATOM 8284 O O . ASP B 1 512 ? -4.996 16.75 -22.766 1 65.12 512 ASP B O 1
ATOM 8288 N N . GLY B 1 513 ? -6.137 18.156 -24.156 1 57.44 513 GLY B N 1
ATOM 8289 C CA . GLY B 1 513 ? -7.469 17.891 -23.625 1 57.44 513 GLY B CA 1
ATOM 8290 C C . GLY B 1 513 ? -7.805 16.406 -23.578 1 57.44 513 GLY B C 1
ATOM 8291 O O . GLY B 1 513 ? -8.625 15.984 -22.75 1 57.44 513 GLY B O 1
ATOM 8292 N N . ALA B 1 514 ? -7.207 15.672 -24.547 1 55.88 514 ALA B N 1
ATOM 8293 C CA . ALA B 1 514 ? -7.516 14.25 -24.609 1 55.88 514 ALA B CA 1
ATOM 8294 C C . ALA B 1 514 ? -6.996 13.523 -23.375 1 55.88 514 ALA B C 1
ATOM 8296 O O . ALA B 1 514 ? -7.543 12.492 -22.984 1 55.88 514 ALA B O 1
ATOM 8297 N N . LEU B 1 515 ? -5.91 14.188 -22.859 1 53.41 515 LEU B N 1
ATOM 8298 C CA . LEU B 1 515 ? -5.297 13.609 -21.656 1 53.41 515 LEU B CA 1
ATOM 8299 C C . LEU B 1 515 ? -6.145 13.891 -20.422 1 53.41 515 LEU B C 1
ATOM 8301 O O . LEU B 1 515 ? -6.066 13.164 -19.438 1 53.41 515 LEU B O 1
ATOM 8305 N N . SER B 1 516 ? -6.906 15.086 -20.484 1 50.25 516 SER B N 1
ATOM 8306 C CA . SER B 1 516 ? -7.727 15.508 -19.344 1 50.25 516 SER B CA 1
ATOM 8307 C C . SER B 1 516 ? -8.758 14.445 -18.984 1 50.25 516 SER B C 1
ATOM 8309 O O . SER B 1 516 ? -9.102 14.273 -17.812 1 50.25 516 SER B O 1
ATOM 8311 N N . VAL B 1 517 ? -9.305 13.945 -20.094 1 43 517 VAL B N 1
ATOM 8312 C CA . VAL B 1 517 ? -10.406 13.023 -19.844 1 43 517 VAL B CA 1
ATOM 8313 C C . VAL B 1 517 ? -9.891 11.789 -19.094 1 43 517 VAL B C 1
ATOM 8315 O O . VAL B 1 517 ? -10.664 11.086 -18.453 1 43 517 VAL B O 1
ATOM 8318 N N . GLU B 1 518 ? -8.688 11.57 -19.453 1 40.81 518 GLU B N 1
ATOM 8319 C CA . GLU B 1 518 ? -8.195 10.344 -18.828 1 40.81 518 GLU B CA 1
ATOM 8320 C C . GLU B 1 518 ? -8.375 10.391 -17.312 1 40.81 518 GLU B C 1
ATOM 8322 O O . GLU B 1 518 ? -8.836 9.414 -16.703 1 40.81 518 GLU B O 1
ATOM 8327 N N . ASN B 1 519 ? -7.305 10.969 -16.5 1 40.09 519 ASN B N 1
ATOM 8328 C CA . ASN B 1 519 ? -7.281 10.961 -15.047 1 40.09 519 ASN B CA 1
ATOM 8329 C C . ASN B 1 519 ? -7.98 12.188 -14.469 1 40.09 519 ASN B C 1
ATOM 8331 O O . ASN B 1 519 ? -7.352 13.227 -14.258 1 40.09 519 ASN B O 1
ATOM 8335 N N . GLU B 1 520 ? -9.141 12.602 -15.078 1 38.56 520 GLU B N 1
ATOM 8336 C CA . GLU B 1 520 ? -9.609 13.719 -14.258 1 38.56 520 GLU B CA 1
ATOM 8337 C C . GLU B 1 520 ? -9.016 13.648 -12.852 1 38.56 520 GLU B C 1
ATOM 8339 O O . GLU B 1 520 ? -9.055 14.633 -12.109 1 38.56 520 GLU B O 1
ATOM 8344 N N . ASN B 1 521 ? -9.227 12.523 -12.07 1 34 521 ASN B N 1
ATOM 8345 C CA . ASN B 1 521 ? -8.516 12.461 -10.805 1 34 521 ASN B CA 1
ATOM 8346 C C . ASN B 1 521 ? -7.055 12.055 -11 1 34 521 ASN B C 1
ATOM 8348 O O . ASN B 1 521 ? -6.77 10.914 -11.375 1 34 521 ASN B O 1
ATOM 8352 N N . PRO B 1 522 ? -6.188 13.062 -11.398 1 34.97 522 PRO B N 1
ATOM 8353 C CA . PRO B 1 522 ? -4.785 12.859 -11.766 1 34.97 522 PRO B CA 1
ATOM 8354 C C . PRO B 1 522 ? -4.172 11.633 -11.086 1 34.97 522 PRO B C 1
ATOM 8356 O O . PRO B 1 522 ? -3.096 11.18 -11.484 1 34.97 522 PRO B O 1
ATOM 8359 N N . TYR B 1 523 ? -4.281 11.469 -9.773 1 31.75 523 TYR B N 1
ATOM 8360 C CA . TYR B 1 523 ? -3.635 10.391 -9.047 1 31.75 523 TYR B CA 1
ATOM 8361 C C . TYR B 1 523 ? -4.289 9.047 -9.359 1 31.75 523 TYR B C 1
ATOM 8363 O O . TYR B 1 523 ? -4.098 8.07 -8.641 1 31.75 523 TYR B O 1
ATOM 8371 N N . SER B 1 524 ? -5.25 9.047 -10.188 1 29.31 524 SER B N 1
ATOM 8372 C CA . SER B 1 524 ? -5.934 7.805 -10.523 1 29.31 524 SER B CA 1
ATOM 8373 C C . SER B 1 524 ? -5.012 6.844 -11.266 1 29.31 524 SER B C 1
ATOM 8375 O O . SER B 1 524 ? -5.438 5.77 -11.695 1 29.31 524 SER B O 1
ATOM 8377 N N . GLY B 1 525 ? -3.875 7.293 -11.859 1 23.27 525 GLY B N 1
ATOM 8378 C CA . GLY B 1 525 ? -3.113 6.172 -12.398 1 23.27 525 GLY B CA 1
ATOM 8379 C C . GLY B 1 525 ? -2.672 5.188 -11.328 1 23.27 525 GLY B C 1
ATOM 8380 O O . GLY B 1 525 ? -2.42 5.574 -10.188 1 23.27 525 GLY B O 1
#

Foldseek 3Di:
DVVVVVVVVVVVVVVVVVVVVVVVCCVVVVVPPPDPVLVVLVVQLLVDQDLVSNLVSLVVNCVVVPVVVVQADDDVPQFPRVVLVVVLVVLVVCVVVVDLVVVLVCLLPQDALCHRRLLPCVQQPGQNAGHPSLVSSLVSLLVSLLCSLPDPPDDLVVSLVSLLSSLLRRFFEEEEEEADAFQLLLVLLLQVLCVVVVLHGQHYEYFASSLVSLLLCLLDQDCCCVNVCDPVLVVLVLVLVLQQQVQPVVCCVVVLARGELVSQLVSCCVRRNFAFLQRSCVRHVGKRWYWAQDPPDPPPPPFRREIDIDHCVQGVFWGSSQRNSQRNQPPPSHHDHGFIWGQDPVRDIDTDDRPDGDQQPLDVLRYNPSVVVVCVQQVHQAYEYEYAYPLCLVLVVLVVPPDPVSVVVVVVVVVVVVVVLVVCVVVPCNSPVCVRPVPPPPDDSRYHYFYLPNDPVVVVVSVVSPRCDPVNSSVSSSSSSSRCSSCNNSSCSSCSSSVSSVVSSVSSCVVDVVSCVPPVSSSND/DVVVVVVVVVVVVVVVVVVVVVVVCCVVVVVPPPDPVLVVLVVVLVVDQDLVSNLVSLVVNCVVVPVVVVQADDDVPQFPRVVLVVVLVVLVVCVVVVDLVVVLVCLLPQDALCHRRLLPCVQQPGQNAGHPSLVSSLVSLLVSLLCSLPDDPDDLVVSLVSLLSSLLRRFFEEEEEEADAFQLLLVLLLQVLCVVVVLHGQHYEYFASSLVSLLLCLLDQDCCCVNVCDPVLVVLVLVLVLQQQVQPVVCCVVVLARGELVSQLVSCCVRRNFAFLQRSCVRHVGKRWYWAQDPPDPPPPPQRRAIDIDHCVQGVFWGSSQRNSQRNQPPPSHHDHGFIWGQDPVRDIDTDDRPDGDQCPLDVLRYNPSVVVVCVQQVHQAYEYEYAYPLCLVLVVLVPPPDPVSVVVVVVVVVVVVVVLVVVVVVPCNSPVCVRPVPPPPDDSRYHYFYLPNDPVVVVVSVVSPRCDPVNSSVSSSSSSSRCSSCNNSSCSSCSSSVSSVVSSVSSCVVDVVSCVPPVSSSND

InterPro domains:
  IPR002641 Patatin-like phospholipase domain [PF01734] (176-337)
  IPR002641 Patatin-like phospholipase domain [PS51635] (175-372)
  IPR016035 Acyl transferase/acyl hydrolase/lysophospholipase [SSF52151] (172-503)
  IPR021771 Triacylglycerol lipase, N-terminal [PF11815] (40-165)
  IPR050301 Neuropathy target esterase [PTHR14226] (44-509)

Organism: NCBI:txid85056

Radius of gyration: 30.06 Å; Cα contacts (8 Å, |Δi|>4): 1616; chains: 2; bounding box: 73×82×80 Å

Nearest PDB structures (foldseek):
  5fqu-assembly1_A  TM=6.182E-01  e=7.717E-04  Pseudomonas aeruginosa PAO1
  5fqu-assembly1_B  TM=5.897E-01  e=9.848E-04  Pseudomonas aeruginosa PAO1
  5fya-assembly1_B  TM=6.047E-01  e=5.700E-03  Pseudomonas aeruginosa PAO1
  6xxj-assembly1_A  TM=2.072E-01  e=9.550E-01  Homo sapiens
  8r3u-assembly1_AAA  TM=2.139E-01  e=1.715E+00  Homo sapiens

Sequence (1050 aa):
MISQGFLHRLICILRIALDLLWEVAAGVFGIPLGSPTQLVLKKKAQAARTYDEWIIIARQLDELNGFQAWRLKGESRFMNFEGIVGRIGLLTTLKRKGNAEVLLAVLSTGLQRSVFGITNPNLYRYLSGTKAVIEAYNSLLVYLIQKLARDTSVGARKRYSTLMQVARVYGSTALVFHGDMMLGQFHVGVAKALWKANLLPRFFYGGGTGALVSALLCCKRNLAEVFDVDEAAFSAFSEATLGLFDWRWQRLWNEGYFFNIHVLVKFMREYLGELTFLEAYQLTGRVLNIEYPPETVGVSYKSAPPVRLLNYLTAPSVLVHSAVAASFASMPHLFERYPLLAKDLNGCVVPYDPPVMGCVGIRSDGKVDALERLRQLFHIKCFIVSECSFSQLPFLRLAGCTSLPARVWHAFSQEWWRLCLFFLSFMPFQNYIWAFLPNGEMDADDVIKVFPAASFSDFINSFQLQPFSLKAFQEHMLRGERGLWPLLERIREQIAAEFALNDALIELRHVDGALSVENENPYSGMISQGFLHRLICILRIALDLLWEVAAGVFGIPLGSPTQLVLKKKAQAARTYDEWIIIARQLDELNGFQAWRLKGESRFMNFEGIVGRIGLLTTLKRKGNAEVLLAVLSTGLQRSVFGITNPNLYRYLSGTKAVIEAYNSLLVYLIQKLARDTSVGARKRYSTLMQVARVYGSTALVFHGDMMLGQFHVGVAKALWKANLLPRFFYGGGTGALVSALLCCKRNLAEVFDVDEAAFSAFSEATLGLFDWRWQRLWNEGYFFNIHVLVKFMREYLGELTFLEAYQLTGRVLNIEYPPETVGVSYKSAPPVRLLNYLTAPSVLVHSAVAASFASMPHLFERYPLLAKDLNGCVVPYDPPVMGCVGIRSDGKVDALERLRQLFHIKCFIVSECSFSQLPFLRLAGCTSLPARVWHAFSQEWWRLCLFFLSFMPFQNYIWAFLPNGEMDADDVIKVFPAASFSDFINSFQLQPFSLKAFQEHMLRGERGLWPLLERIREQIAAEFALNDALIELRHVDGALSVENENPYSG

Secondary structure (DSSP, 8-state):
-HHHHHHHHHHHHHHHHHHHHHHHHHHHTT-----HHHHHHHHHHHH--SHHHHHHHHHHHHHHTTHHHHHHS--TTTS-HHHHHHHHHHHHHHHHHT-HHHHHHHHHHH--TTBTTTT-GGGG-SSS---HHHHHHHHHHHHHHHHHHH--SS-HHHHHHHHHHHHHHH-EEEEEEEE-TT-HHHHHHHHHHHHHTT---SEEEESTHHHHHHHHHHH-S-THHHHS--HHHHHHHHHHHHHH----HHHHHHTS-SB-HHHHHHHHHHHH-S-BHHHHHHHH-PEEEEEE----SS---SS----EEESTTT-TTBBHHHHHHHHHTTSTTTB----EEEE-TTS-EEEE---B-S--SB-TTS-B-HHHHHHHHHTEEEEEEEEE-TTTHHHHHHHT--SHHHHHHHHHHHHHHHHHHHHHHHSTTHHHHHHHS-------TTEEEE-----HHHHHHHHTT----HHHHHHHHHHHHHHHGGGHHHHHHHHHHHHHHHHHHHHHHHH-HHHHTTTSSGGG-/-HHHHHHHHHHHHHHHHHHHHHHHHHHHTT-----HHHHHHHHHHHH--SHHHHHHHHHHHHHHTTHHHHHHS--TTTS-HHHHHHHHHHHHHHHHHT-HHHHHHHHHHH--TTBTTTT-GGGG-SSS---HHHHHHHHHHHHHHHHHHH--SS-HHHHHHHHHHHHHHH-EEEEEEEE-TT-HHHHHHHHHHHHHTT---SEEEESTHHHHHHHHHHH-S-THHHHS--HHHHHHHHHHHHHH----HHHHHHTS-SB-HHHHHHHHHHHH-S-BHHHHHHHH-PEEEEEE----SS---SS----EEESTTT-TTBBHHHHHHHHHHTSTTTB----EEEE-TTS-EEEE---B-S---B-TTS-B-HHHHHHHHHTEEEEEEEEE-TTTHHHHHHHT--SHHHHHHHHHHHHHHHHHHHHHHHSTTHHHHHHHS-------TTEEEE-----HHHHHHHHTT----HHHHHHHHHHHHHHHGGGHHHHHHHHHHHHHHHHHHHHHHHH-HHHHTTTSSGGG-

pLDDT: mean 71.83, std 21.15, range [23.27, 97.12]